Protein AF-A0A9D6ND92-F1 (afdb_monomer)

Foldseek 3Di:
DDDAAEEEEEAQDPVVQVVLQVVCVVVPHHYDYDNDLVVLLVVLVVDPGQEYEAEQ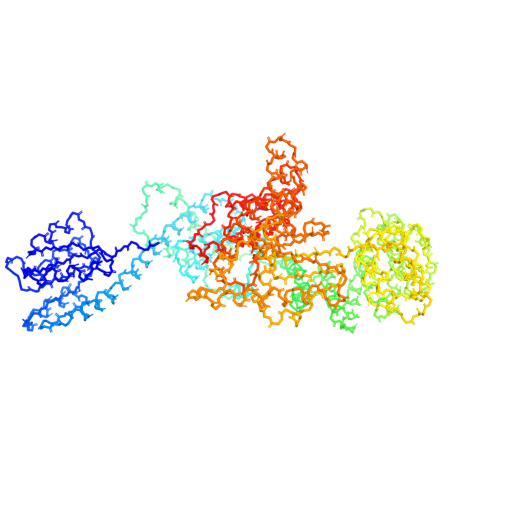DDPDQGVLNSLLSSCVSVVNHAYEYEYADDDPVSVVSSVVSVHPYYDYPPDDSVVVVVVVVVSVVVSVVVVLVVQLVVQLVVLLVVLLVVVLPDPDLPQQVSLVVSLVSNVVSPDDNVSSVLSSLLSNLLNCVVDVDPLVHDPPQDPVRNVVVVVVVVDDDDRSNVVNVVVVVVDPDDDPVPPDRSVVSVVVSVVVVVVVVVVVVDDDDDPPQQSVLVSLLVVLVVCLPPPLPVSLVSLVVSLVRDADPSNLSSLLSNLVSCVVVVVLVSVVVSLVVSLVRCVPPDLVSNLVSLLSSLLSCLVRPVVPSLVSLVSSCVSDDCPGPLLSVLLSQLSCCQRPVDNDDDNVVSVVSCVPPVNVVVVLVSLLSRVQVCLQDPDLVVVLVCCLVPVPSVVVNLVVVVHDPSSLQSLLVSLLVNPPSSLVVLVSQLVDPDPVSVVSSVVSVPVVDDDDDFFAWEWQFLPATWTDGRNRTQDPVLQVDPLLSVVVVVQVVVAPDADAQQVSLCQRPNDDRVVSNVVLVVSQVSNQCSNCVPPDDGQWDQDPRHIHGDNVGRYHYLLVLLVVLLVVLVVCVVVVVLVSSLVSLVSNLVSNDHFGNPPDPTPVSVVSRVVSLVSNLVSLLSNLVSCVVVLVLVSNLVSLVSSCVSPVQPQSSLLSNLSSCVSVLNLVVNLVSLVSNQVCCCVPPVDGHDPSSVVSNVVSVVSD

Radius of gyration: 38.69 Å; Cα contacts (8 Å, |Δi|>4): 948; chains: 1; bounding box: 106×59×110 Å

pLDDT: mean 76.7, std 18.38, range [29.11, 97.44]

Solvent-accessible surface area (backbone atoms only — not comparable to full-atom values): 41161 Å² total; per-residue (Å²): 130,80,82,60,60,35,34,39,37,34,37,63,53,67,68,60,41,49,55,54,51,52,57,43,42,76,74,57,37,43,75,49,77,31,62,36,24,60,56,46,38,53,49,53,72,79,44,85,53,56,34,38,37,27,35,49,86,46,80,82,46,25,28,60,57,25,49,52,53,38,33,72,80,37,77,82,45,40,32,40,40,34,37,72,76,75,50,73,64,57,52,51,50,39,57,73,73,59,55,69,45,76,48,58,49,89,66,61,71,65,63,52,54,52,50,50,52,56,51,48,54,62,50,56,55,48,54,56,50,54,55,18,55,59,28,35,55,54,30,56,54,49,41,53,50,59,46,75,73,49,95,68,88,67,39,46,66,50,12,46,45,39,18,46,47,16,39,73,25,56,37,56,70,71,61,16,48,50,51,20,48,40,44,37,42,51,46,55,73,75,44,100,74,69,80,85,58,64,89,83,59,55,75,74,55,44,55,50,52,54,53,59,72,70,66,80,85,72,67,56,55,63,58,48,55,64,63,59,77,72,70,91,78,80,67,99,84,52,89,65,67,58,61,57,49,54,54,54,52,60,59,43,60,66,49,49,76,66,55,78,81,71,86,86,84,84,77,69,58,82,53,56,48,57,58,46,52,57,55,20,61,72,21,52,86,82,39,41,68,59,16,37,52,40,18,54,52,32,36,74,75,39,68,71,68,65,17,37,54,19,23,50,49,33,20,53,47,27,50,76,73,66,38,61,68,55,24,51,51,27,27,51,52,29,42,62,61,26,70,85,47,59,60,67,61,28,23,54,44,21,39,54,32,11,60,59,29,32,79,76,41,40,88,64,5,46,61,27,26,54,46,21,61,72,54,42,54,90,89,46,59,60,60,63,49,26,51,33,39,53,45,39,30,67,63,66,69,45,90,55,81,63,64,69,61,30,51,53,56,33,68,35,81,92,31,46,67,65,36,60,76,41,39,82,72,43,47,48,56,41,47,66,71,53,56,68,72,58,50,39,49,47,51,70,77,38,54,66,61,51,50,52,40,63,72,67,62,66,53,51,73,70,22,48,49,48,46,48,56,39,33,59,75,61,45,84,84,28,52,67,59,34,56,55,43,43,71,44,91,50,69,67,50,21,52,54,24,48,52,55,53,50,79,73,70,93,96,84,76,85,56,42,34,38,38,40,40,39,10,67,74,44,44,24,53,48,90,46,68,61,56,80,80,50,41,83,41,73,67,35,51,49,49,52,54,57,39,61,76,37,73,82,43,64,47,38,58,69,59,54,22,52,71,76,37,69,96,39,72,73,63,20,56,57,47,52,55,54,35,50,54,39,44,46,48,44,74,28,82,85,68,84,62,77,60,71,43,78,54,98,64,23,41,26,52,36,74,92,53,64,71,45,45,44,58,61,54,27,55,50,23,42,57,49,15,55,53,29,43,75,70,66,40,55,73,62,12,42,56,23,15,48,52,22,41,67,50,54,71,45,63,41,35,54,96,59,84,44,68,77,48,48,54,53,22,56,53,48,53,54,52,42,43,52,30,18,48,51,31,18,52,53,23,46,76,70,68,38,25,72,61,10,34,56,29,20,54,57,30,39,73,77,42,58,69,49,60,72,40,52,39,52,24,28,51,19,25,42,77,69,73,36,18,67,56,15,39,52,49,46,52,51,41,38,53,39,25,40,71,78,69,70,38,79,69,52,72,64,45,54,50,51,32,51,51,17,65,73,70,100

Sequence (760 aa):
MSSPLHILVVEDDPELREELTEALRDEGYAVVATARGDEAVEAATAESFDLLITDVRMPGIDGLEALERVRASQPDVRSLVITGYASEEDWLRAARLGASEYLRKPFPLEDLLDSVRRLGVGIAERKIVAERESALRRTAVWALEAWARAVDPALVGKARLAAMVATELGLSGPLAADVQLAALAYGIHQRADTSLALEGLPAAGALRVIRQLEEGEESSEARVVSLVSRLDDPPSNLDGALAEALQRARARVAAESAAAALYPAYREQGRKERQLLSLARALEESDPGQAEELYRHVSRKAGGRPALEALLGAARVARARGAMEEVRGYAREAWQRSLSMGSLLSAECALEAGLLLARVNPEEGVPLLERTLQLLRPDQAPSGRARAVLALRCFAGRQIGDFETSVRELMRPEHRAELADSLPWLLPSLMEHAAPALLTRIVREFPRELLRVVKSGSLSPKGQQKAVEALREAGPGAQGALRLLMGAGDPSIREAAGKALHHLSPDPGPPLLRIYSLGALEVYRGEDRVPESAWQSQKVRYLLAYLACQPGHHAGEERIIEDFWPGSPEKGRRSVYSASSRLRKALRPDGETDYLLRTAQGLQLNPALPLWHDLTVFCEAIRQGDLEEAAGRVGEALALFRRAVTLYRAPFLEGCYMEWALEVRTRTERAGLAAAHSATRLCLQQGRYAEAVDFGLRALEWDPCFQQVYEMTMEAYLSQGRPEEAARIFEQARRVLRQELGLEPSIELMRLHQRALLSL

Structure (mmCIF, N/CA/C/O backbone):
data_AF-A0A9D6ND92-F1
#
_entry.id   AF-A0A9D6ND92-F1
#
loop_
_atom_site.group_PDB
_atom_site.id
_atom_site.type_symbol
_atom_site.label_atom_id
_atom_site.label_alt_id
_atom_site.label_comp_id
_atom_site.label_asym_id
_atom_site.label_entity_id
_atom_site.label_seq_id
_atom_site.pdbx_PDB_ins_code
_atom_site.Cartn_x
_atom_site.Cartn_y
_atom_site.Cartn_z
_atom_site.occupancy
_atom_site.B_iso_or_equiv
_atom_site.auth_seq_id
_atom_site.auth_comp_id
_atom_site.auth_asym_id
_atom_site.auth_atom_id
_atom_site.pdbx_PDB_model_num
ATOM 1 N N . MET A 1 1 ? -0.268 -11.319 -24.724 1.00 29.11 1 MET A N 1
ATOM 2 C CA . MET A 1 1 ? -0.067 -11.098 -26.173 1.00 29.11 1 MET A CA 1
ATOM 3 C C . MET A 1 1 ? -1.332 -11.576 -26.868 1.00 29.11 1 MET A C 1
ATOM 5 O O . MET A 1 1 ? -1.752 -12.685 -26.570 1.00 29.11 1 MET A O 1
ATOM 9 N N . SER A 1 2 ? -1.994 -10.729 -27.666 1.00 46.59 2 SER A N 1
ATOM 10 C CA . SER A 1 2 ? -3.150 -11.151 -28.477 1.00 46.59 2 SER A CA 1
ATOM 11 C C . SER A 1 2 ? -2.677 -12.178 -29.501 1.00 46.59 2 SER A C 1
ATOM 13 O O . SER A 1 2 ? -1.607 -11.982 -30.076 1.00 46.59 2 SER A O 1
ATOM 15 N N . SER A 1 3 ? -3.439 -13.251 -29.721 1.00 64.75 3 SER A N 1
ATOM 16 C CA . SER A 1 3 ? -3.148 -14.186 -30.811 1.00 64.75 3 SER A CA 1
ATOM 17 C C . SER A 1 3 ? -3.097 -13.428 -32.147 1.00 64.75 3 SER A C 1
ATOM 19 O O . SER A 1 3 ? -3.893 -12.499 -32.332 1.00 64.75 3 SER A O 1
ATOM 21 N N . PRO A 1 4 ? -2.157 -13.770 -33.046 1.00 80.75 4 PRO A N 1
ATOM 22 C CA . PRO A 1 4 ? -2.028 -13.107 -34.340 1.00 80.75 4 PRO A CA 1
ATOM 23 C C . PRO A 1 4 ? -3.287 -13.344 -35.186 1.00 80.75 4 PRO A C 1
ATOM 25 O O . PRO A 1 4 ? -3.868 -14.428 -35.121 1.00 80.75 4 PRO A O 1
ATOM 28 N N . LEU A 1 5 ? -3.713 -12.338 -35.964 1.00 89.25 5 LEU A N 1
ATOM 29 C CA . LEU A 1 5 ? -4.845 -12.489 -36.889 1.00 89.25 5 LEU A CA 1
ATOM 30 C C . LEU A 1 5 ? -4.546 -13.600 -37.894 1.00 89.25 5 LEU A C 1
ATOM 32 O O . LEU A 1 5 ? -3.441 -13.653 -38.445 1.00 89.25 5 LEU A O 1
ATOM 36 N N . HIS A 1 6 ? -5.542 -14.452 -38.133 1.00 94.62 6 HIS A N 1
ATOM 37 C CA . HIS A 1 6 ? -5.434 -15.554 -39.077 1.00 94.62 6 HIS A CA 1
ATOM 38 C C . HIS A 1 6 ? -6.048 -15.164 -40.424 1.00 94.62 6 HIS A C 1
ATOM 40 O O . HIS A 1 6 ? -7.256 -14.929 -40.525 1.00 94.62 6 HIS A O 1
ATOM 46 N N . ILE A 1 7 ? -5.207 -15.057 -41.452 1.00 96.50 7 ILE A N 1
ATOM 47 C CA . ILE A 1 7 ? -5.553 -14.509 -42.764 1.00 96.50 7 ILE A CA 1
ATOM 48 C C . ILE A 1 7 ? -5.489 -15.615 -43.818 1.00 96.50 7 ILE A C 1
ATOM 50 O O . ILE A 1 7 ? -4.463 -16.282 -43.965 1.00 96.50 7 ILE A O 1
ATOM 54 N N . LEU A 1 8 ? -6.575 -15.767 -44.577 1.00 96.56 8 LEU A N 1
ATOM 55 C CA . LEU A 1 8 ? -6.633 -16.619 -45.762 1.00 96.56 8 LEU A CA 1
ATOM 56 C C . LEU A 1 8 ? -6.430 -15.757 -47.012 1.00 96.56 8 LEU A C 1
ATOM 58 O O . LEU A 1 8 ? -7.220 -14.851 -47.264 1.00 96.56 8 LEU A O 1
ATOM 62 N N . VAL A 1 9 ? -5.381 -16.033 -47.784 1.00 96.25 9 VAL A N 1
ATOM 63 C CA . VAL A 1 9 ? -5.064 -15.355 -49.050 1.00 96.25 9 VAL A CA 1
ATOM 64 C C . VAL A 1 9 ? -5.410 -16.275 -50.223 1.00 96.25 9 VAL A C 1
ATOM 66 O O . VAL A 1 9 ? -5.016 -17.442 -50.234 1.00 96.25 9 VAL A O 1
ATOM 69 N N . VAL A 1 10 ? -6.133 -15.757 -51.215 1.00 94.50 10 VAL A N 1
ATOM 70 C CA . VAL A 1 10 ? -6.532 -16.478 -52.434 1.00 94.50 10 VAL A CA 1
ATOM 71 C C . VAL A 1 10 ? -6.127 -15.654 -53.657 1.00 94.50 10 VAL A C 1
ATOM 73 O O . VAL A 1 10 ? -6.711 -14.606 -53.930 1.00 94.50 10 VAL A O 1
ATOM 76 N N . GLU A 1 11 ? -5.095 -16.110 -54.363 1.00 92.38 11 GLU A N 1
ATOM 77 C CA . GLU A 1 11 ? -4.487 -15.403 -55.500 1.00 92.38 11 GLU A CA 1
ATOM 78 C C . GLU A 1 11 ? -3.904 -16.433 -56.475 1.00 92.38 11 GLU A C 1
ATOM 80 O O . GLU A 1 11 ? -3.146 -17.309 -56.052 1.00 92.38 11 GLU A O 1
ATOM 85 N N . ASP A 1 12 ? -4.253 -16.366 -57.762 1.00 90.44 12 ASP A N 1
ATOM 86 C CA . ASP A 1 12 ? -3.819 -17.350 -58.761 1.00 90.44 12 ASP A CA 1
ATOM 87 C C . ASP A 1 12 ? -2.415 -17.057 -59.311 1.00 90.44 12 ASP A C 1
ATOM 89 O O . ASP A 1 12 ? -1.665 -18.005 -59.583 1.00 90.44 12 ASP A O 1
ATOM 93 N N . ASP A 1 13 ? -2.010 -15.783 -59.371 1.00 90.06 13 ASP A N 1
ATOM 94 C CA . ASP A 1 13 ? -0.650 -15.376 -59.739 1.00 90.06 13 ASP A CA 1
ATOM 95 C C . ASP A 1 13 ? 0.374 -15.832 -58.673 1.00 90.06 13 ASP A C 1
ATOM 97 O O . ASP A 1 13 ? 0.301 -15.410 -57.514 1.00 90.06 13 ASP A O 1
ATOM 101 N N . PRO A 1 14 ? 1.334 -16.713 -59.020 1.00 91.00 14 PRO A N 1
ATOM 102 C CA . PRO A 1 14 ? 2.298 -17.232 -58.059 1.00 91.00 14 PRO A CA 1
ATOM 103 C C . PRO A 1 14 ? 3.264 -16.177 -57.516 1.00 91.00 14 PRO A C 1
ATOM 105 O O . PRO A 1 14 ? 3.613 -16.277 -56.342 1.00 91.00 14 PRO A O 1
ATOM 108 N N . GLU A 1 15 ? 3.670 -15.193 -58.324 1.00 90.44 15 GLU A N 1
ATOM 109 C CA . GLU A 1 15 ? 4.623 -14.158 -57.907 1.00 90.44 15 GLU A CA 1
ATOM 110 C C . GLU A 1 15 ? 3.945 -13.219 -56.906 1.00 90.44 15 GLU A C 1
ATOM 112 O O . GLU A 1 15 ? 4.429 -13.033 -55.789 1.00 90.44 15 GLU A O 1
ATOM 117 N N . LEU A 1 16 ? 2.746 -12.731 -57.241 1.00 88.44 16 LEU A N 1
ATOM 118 C CA . LEU A 1 16 ? 1.991 -11.860 -56.343 1.00 88.44 16 LEU A CA 1
ATOM 119 C C . LEU A 1 16 ? 1.549 -12.586 -55.063 1.00 88.44 16 LEU A C 1
ATOM 121 O O . LEU A 1 16 ? 1.589 -12.008 -53.979 1.00 88.44 16 LEU A O 1
ATOM 125 N N . ARG A 1 17 ? 1.144 -13.860 -55.147 1.00 94.00 17 ARG A N 1
ATOM 126 C CA . ARG A 1 17 ? 0.767 -14.649 -53.962 1.00 94.00 17 ARG A CA 1
ATOM 127 C C . ARG A 1 17 ? 1.931 -14.793 -52.978 1.00 94.00 17 ARG A C 1
ATOM 129 O O . ARG A 1 17 ? 1.702 -14.724 -51.767 1.00 94.00 17 ARG A O 1
ATOM 136 N N . GLU A 1 18 ? 3.150 -15.011 -53.471 1.00 93.06 18 GLU A N 1
ATOM 137 C CA . GLU A 1 18 ? 4.354 -15.115 -52.637 1.00 93.06 18 GLU A CA 1
ATOM 138 C C . GLU A 1 18 ? 4.693 -13.763 -51.995 1.00 93.06 18 GLU A C 1
ATOM 140 O O . GLU A 1 18 ? 4.794 -13.694 -50.769 1.00 93.06 18 GLU A O 1
ATOM 145 N N . GLU A 1 19 ? 4.702 -12.680 -52.780 1.00 91.69 19 GLU A N 1
ATOM 146 C CA . GLU A 1 19 ? 4.927 -11.313 -52.284 1.00 91.69 19 GLU A CA 1
ATOM 147 C C . GLU A 1 19 ? 3.938 -10.919 -51.173 1.00 91.69 19 GLU A C 1
ATOM 149 O O . GLU A 1 19 ? 4.336 -10.413 -50.120 1.00 91.69 19 GLU A O 1
ATOM 154 N N . LEU A 1 20 ? 2.640 -11.187 -51.364 1.00 92.44 20 LEU A N 1
ATOM 155 C CA . LEU A 1 20 ? 1.610 -10.906 -50.358 1.00 92.44 20 LEU A CA 1
ATOM 156 C C . LEU A 1 20 ? 1.800 -11.741 -49.087 1.00 92.44 20 LEU A C 1
ATOM 158 O O . LEU A 1 20 ? 1.569 -11.255 -47.979 1.00 92.44 20 LEU A O 1
ATOM 162 N N . THR A 1 21 ? 2.209 -13.001 -49.235 1.00 93.38 21 THR A N 1
ATOM 163 C CA . THR A 1 21 ? 2.391 -13.915 -48.104 1.00 93.38 21 THR A CA 1
ATOM 164 C C . THR A 1 21 ? 3.588 -13.514 -47.247 1.00 93.38 21 THR A C 1
ATOM 166 O O . THR A 1 21 ? 3.471 -13.508 -46.020 1.00 93.38 21 THR A O 1
ATOM 169 N N . GLU A 1 22 ? 4.721 -13.175 -47.864 1.00 91.75 22 GLU A N 1
ATOM 170 C CA . GLU A 1 22 ? 5.922 -12.721 -47.153 1.00 91.75 22 GLU A CA 1
ATOM 171 C C . GLU A 1 22 ? 5.654 -11.412 -46.408 1.00 91.75 22 GLU A C 1
ATOM 173 O O . GLU A 1 22 ? 5.858 -11.341 -45.196 1.00 91.75 22 GLU A O 1
ATOM 178 N N . ALA A 1 23 ? 5.060 -10.430 -47.090 1.00 90.19 23 ALA A N 1
ATOM 179 C CA . ALA A 1 23 ? 4.743 -9.131 -46.505 1.00 90.19 23 ALA A CA 1
ATOM 180 C C . ALA A 1 23 ? 3.840 -9.226 -45.264 1.00 90.19 23 ALA A C 1
ATOM 182 O O . ALA A 1 23 ? 4.066 -8.554 -44.259 1.00 90.19 23 ALA A O 1
ATOM 183 N N . LEU A 1 24 ? 2.809 -10.075 -45.313 1.00 92.31 24 LEU A N 1
ATOM 184 C CA . LEU A 1 24 ? 1.891 -10.265 -44.188 1.00 92.31 24 LEU A CA 1
ATOM 185 C C . LEU A 1 24 ? 2.537 -11.047 -43.031 1.00 92.31 24 LEU A C 1
ATOM 187 O O . LEU A 1 24 ? 2.205 -10.810 -41.868 1.00 92.31 24 LEU A O 1
ATOM 191 N N . ARG A 1 25 ? 3.465 -11.966 -43.318 1.00 93.00 25 ARG A N 1
ATOM 192 C CA . ARG A 1 25 ? 4.199 -12.707 -42.280 1.00 93.00 25 ARG A CA 1
ATOM 193 C C . ARG A 1 25 ? 5.241 -11.844 -41.578 1.00 93.00 25 ARG A C 1
ATOM 195 O O . ARG A 1 25 ? 5.371 -11.966 -40.361 1.00 93.00 25 ARG A O 1
ATOM 202 N N . ASP A 1 26 ? 5.915 -10.953 -42.299 1.00 89.25 26 ASP A N 1
ATOM 203 C CA . ASP A 1 26 ? 6.867 -9.993 -41.724 1.00 89.25 26 ASP A CA 1
ATOM 204 C C . ASP A 1 26 ? 6.186 -9.022 -40.742 1.00 89.25 26 ASP A C 1
ATOM 206 O O . ASP A 1 26 ? 6.776 -8.622 -39.738 1.00 89.25 26 ASP A O 1
ATOM 210 N N . GLU A 1 27 ? 4.902 -8.721 -40.963 1.00 87.25 27 GLU A N 1
ATOM 211 C CA . GLU A 1 27 ? 4.044 -7.958 -40.042 1.00 87.25 27 GLU A CA 1
ATOM 212 C C . GLU A 1 27 ? 3.514 -8.793 -38.853 1.00 87.25 27 GLU A C 1
ATOM 214 O O . GLU A 1 27 ? 2.841 -8.267 -37.964 1.00 87.25 27 GLU A O 1
ATOM 219 N N . GLY A 1 28 ? 3.822 -10.094 -38.798 1.00 90.12 28 GLY A N 1
ATOM 220 C CA . GLY A 1 28 ? 3.479 -10.987 -37.689 1.00 90.12 28 GLY A CA 1
ATOM 221 C C . GLY A 1 28 ? 2.102 -11.654 -37.775 1.00 90.12 28 GLY A C 1
ATOM 222 O O . GLY A 1 28 ? 1.629 -12.185 -36.765 1.00 90.12 28 GLY A O 1
ATOM 223 N N . TYR A 1 29 ? 1.442 -11.649 -38.940 1.00 92.69 29 TYR A N 1
ATOM 224 C CA . TYR A 1 29 ? 0.168 -12.351 -39.139 1.00 92.69 29 TYR A CA 1
ATOM 225 C C . TYR A 1 29 ? 0.360 -13.853 -39.389 1.00 92.69 29 TYR A C 1
ATOM 227 O O . TYR A 1 29 ? 1.359 -14.294 -39.961 1.00 92.69 29 TYR A O 1
ATOM 235 N N . ALA A 1 30 ? -0.634 -14.656 -38.997 1.00 93.75 30 ALA A N 1
ATOM 236 C CA . ALA A 1 30 ? -0.703 -16.059 -39.390 1.00 93.75 30 ALA A CA 1
ATOM 237 C C . ALA A 1 30 ? -1.375 -16.138 -40.768 1.00 93.75 30 ALA A C 1
ATOM 239 O O . ALA A 1 30 ? -2.513 -15.700 -40.920 1.00 93.75 30 ALA A O 1
ATOM 240 N N . VAL A 1 31 ? -0.669 -16.657 -41.777 1.00 95.56 31 VAL A N 1
ATOM 241 C CA . VAL A 1 31 ? -1.114 -16.595 -43.180 1.00 95.56 31 VAL A CA 1
ATOM 242 C C . VAL A 1 31 ? -1.160 -17.981 -43.810 1.00 95.56 31 VAL A C 1
ATOM 244 O O . VAL A 1 31 ? -0.127 -18.661 -43.903 1.00 95.56 31 VAL A O 1
ATOM 247 N N . VAL A 1 32 ? -2.344 -18.339 -44.307 1.00 96.38 32 VAL A N 1
ATOM 248 C CA . VAL A 1 32 ? -2.593 -19.483 -45.190 1.00 96.38 32 VAL A CA 1
ATOM 249 C C . VAL A 1 32 ? -2.876 -18.933 -46.584 1.00 96.38 32 VAL A C 1
ATOM 251 O O . VAL A 1 32 ? -3.752 -18.090 -46.745 1.00 96.38 32 VAL A O 1
ATOM 254 N N . ALA A 1 33 ? -2.130 -19.386 -47.590 1.00 95.19 33 ALA A N 1
ATOM 255 C CA . ALA A 1 33 ? -2.282 -18.933 -48.969 1.00 95.19 33 ALA A CA 1
ATOM 256 C C . ALA A 1 33 ? -2.699 -20.099 -49.870 1.00 95.19 33 ALA A C 1
ATOM 258 O O . ALA A 1 33 ? -2.156 -21.197 -49.758 1.00 95.19 33 ALA A O 1
ATOM 259 N N . THR A 1 34 ? -3.650 -19.849 -50.765 1.00 94.25 34 THR A N 1
ATOM 260 C CA . THR A 1 34 ? -4.209 -20.828 -51.708 1.00 94.25 34 THR A CA 1
ATOM 261 C C . THR A 1 34 ? -4.185 -20.254 -53.119 1.00 94.25 34 THR A C 1
ATOM 263 O O . THR A 1 34 ? -4.269 -19.037 -53.302 1.00 94.25 34 THR A O 1
ATOM 266 N N . ALA A 1 35 ? -4.030 -21.121 -54.120 1.00 89.75 35 ALA A N 1
ATOM 267 C CA . ALA A 1 35 ? -3.956 -20.690 -55.517 1.00 89.75 35 ALA A CA 1
ATOM 268 C C . ALA A 1 35 ? -5.334 -20.663 -56.198 1.00 89.75 35 ALA A C 1
ATOM 270 O O . ALA A 1 35 ? -5.464 -20.173 -57.319 1.00 89.75 35 ALA A O 1
ATOM 271 N N . ARG A 1 36 ? -6.354 -21.251 -55.557 1.00 90.06 36 ARG A N 1
ATOM 272 C CA . ARG A 1 36 ? -7.682 -21.470 -56.135 1.00 90.06 36 ARG A CA 1
ATOM 273 C C . ARG A 1 36 ? -8.792 -21.319 -55.093 1.00 90.06 36 ARG A C 1
ATOM 275 O O . ARG A 1 36 ? -8.611 -21.639 -53.920 1.00 90.06 36 ARG A O 1
ATOM 282 N N . GLY A 1 37 ? -9.979 -20.902 -55.537 1.00 88.12 37 GLY A N 1
ATOM 283 C CA . GLY A 1 37 ? -11.136 -20.705 -54.657 1.00 88.12 37 GLY A CA 1
ATOM 284 C C . GLY A 1 37 ? -11.700 -21.987 -54.025 1.00 88.12 37 GLY A C 1
ATOM 285 O O . GLY A 1 37 ? -12.264 -21.924 -52.937 1.00 88.12 37 GLY A O 1
ATOM 286 N N . ASP A 1 38 ? -11.545 -23.155 -54.657 1.00 90.38 38 ASP A N 1
ATOM 287 C CA . ASP A 1 38 ? -11.948 -24.448 -54.080 1.00 90.38 38 ASP A CA 1
ATOM 288 C C . ASP A 1 38 ? -11.060 -24.861 -52.898 1.00 90.38 38 ASP A C 1
ATOM 290 O O . ASP A 1 38 ? -11.586 -25.259 -51.859 1.00 90.38 38 ASP A O 1
ATOM 294 N N . GLU A 1 39 ? -9.744 -24.671 -53.017 1.00 92.00 39 GLU A N 1
ATOM 295 C CA . GLU A 1 39 ? -8.781 -24.876 -51.924 1.00 92.00 39 GLU A CA 1
ATOM 296 C C . GLU A 1 39 ? -9.068 -23.944 -50.735 1.00 92.00 39 GLU A C 1
ATOM 298 O O . GLU A 1 39 ? -8.994 -24.361 -49.580 1.00 92.00 39 GLU A O 1
ATOM 303 N N . ALA A 1 40 ? -9.451 -22.691 -51.006 1.00 91.12 40 ALA A N 1
ATOM 304 C CA . ALA A 1 40 ? -9.817 -21.724 -49.972 1.00 91.12 40 ALA A CA 1
ATOM 305 C C . ALA A 1 40 ? -11.064 -22.154 -49.180 1.00 91.12 40 ALA A C 1
ATOM 307 O O . ALA A 1 40 ? -11.107 -22.028 -47.955 1.00 91.12 40 ALA A O 1
ATOM 308 N N . VAL A 1 41 ? -12.078 -22.688 -49.870 1.00 91.56 41 VAL A N 1
ATOM 309 C CA . VAL A 1 41 ? -13.286 -23.219 -49.223 1.00 91.56 41 VAL A CA 1
ATOM 310 C C . VAL A 1 41 ? -12.950 -24.455 -48.389 1.00 91.56 41 VAL A C 1
ATOM 312 O O . VAL A 1 41 ? -13.428 -24.560 -47.263 1.00 91.56 41 VAL A O 1
ATOM 315 N N . GLU A 1 42 ? -12.109 -25.362 -48.890 1.00 91.88 42 GLU A N 1
ATOM 316 C CA . GLU A 1 42 ? -11.657 -26.531 -48.126 1.00 91.88 42 GLU A CA 1
ATOM 317 C C . GLU A 1 42 ? -10.888 -26.110 -46.863 1.00 91.88 42 GLU A C 1
ATOM 319 O O . GLU A 1 42 ? -11.227 -26.550 -45.761 1.00 91.88 42 GLU A O 1
ATOM 324 N N . ALA A 1 43 ? -9.943 -25.173 -46.982 1.00 90.56 43 ALA A N 1
ATOM 325 C CA . ALA A 1 43 ? -9.213 -24.624 -45.841 1.00 90.56 43 ALA A CA 1
ATOM 326 C C . ALA A 1 43 ? -10.161 -24.008 -44.795 1.00 90.56 43 ALA A C 1
ATOM 328 O O . ALA A 1 43 ? -10.018 -24.266 -43.601 1.00 90.56 43 ALA A O 1
ATOM 329 N N . ALA A 1 44 ? -11.182 -23.265 -45.233 1.00 90.31 44 ALA A N 1
ATOM 330 C CA . ALA A 1 44 ? -12.192 -22.671 -44.355 1.00 90.31 44 ALA A CA 1
ATOM 331 C C . ALA A 1 44 ? -13.142 -23.690 -43.696 1.00 90.31 44 ALA A C 1
ATOM 333 O O . ALA A 1 44 ? -13.859 -23.344 -42.756 1.00 90.31 44 ALA A O 1
ATOM 334 N N . THR A 1 45 ? -13.177 -24.942 -44.157 1.00 88.25 45 THR A N 1
ATOM 335 C CA . THR A 1 45 ? -13.874 -26.015 -43.427 1.00 88.25 45 THR A CA 1
ATOM 336 C C . THR A 1 45 ? -13.008 -26.648 -42.344 1.00 88.25 45 THR A C 1
ATOM 338 O O . THR A 1 45 ? -13.544 -27.128 -41.346 1.00 88.25 45 THR A O 1
ATOM 341 N N . ALA A 1 46 ? -11.685 -26.642 -42.522 1.00 86.25 46 ALA A N 1
ATOM 342 C CA . ALA A 1 46 ? -10.736 -27.204 -41.568 1.00 86.25 46 ALA A CA 1
ATOM 343 C C . ALA A 1 46 ? -10.396 -26.222 -40.437 1.00 86.25 46 ALA A C 1
ATOM 345 O O . ALA A 1 46 ? -10.258 -26.632 -39.284 1.00 86.25 46 ALA A O 1
ATOM 346 N N . GLU A 1 47 ? -10.278 -24.931 -40.758 1.00 90.31 47 GLU A N 1
ATOM 347 C CA . GLU A 1 47 ? -9.814 -23.896 -39.836 1.00 90.31 47 GLU A CA 1
ATOM 348 C C . GLU A 1 47 ? -10.634 -22.601 -39.952 1.00 90.31 47 GLU A C 1
ATOM 350 O O . GLU A 1 47 ? -11.235 -22.293 -40.985 1.00 90.31 47 GLU A O 1
ATOM 355 N N . SER A 1 48 ? -10.669 -21.818 -38.869 1.00 89.75 48 SER A N 1
ATOM 356 C CA . SER A 1 48 ? -11.358 -20.524 -38.831 1.00 89.75 48 SER A CA 1
ATOM 357 C C . SER A 1 48 ? -10.425 -19.372 -39.193 1.00 89.75 48 SER A C 1
ATOM 359 O O . SER A 1 48 ? -9.299 -19.310 -38.685 1.00 89.75 48 SER A O 1
ATOM 361 N N . PHE A 1 49 ? -10.926 -18.424 -39.982 1.00 93.81 49 PHE A N 1
ATOM 362 C CA . PHE A 1 49 ? -10.171 -17.255 -40.427 1.00 93.81 49 PHE A CA 1
ATOM 363 C C . PHE A 1 49 ? -10.829 -15.952 -39.978 1.00 93.81 49 PHE A C 1
ATOM 365 O O . PHE A 1 49 ? -12.051 -15.832 -39.907 1.00 93.81 49 PHE A O 1
ATOM 372 N N . ASP A 1 50 ? -9.998 -14.953 -39.695 1.00 92.94 50 ASP A N 1
ATOM 373 C CA . ASP A 1 50 ? -10.435 -13.615 -39.298 1.00 92.94 50 ASP A CA 1
ATOM 374 C C . ASP A 1 50 ? -10.689 -12.718 -40.516 1.00 92.94 50 ASP A C 1
ATOM 376 O O . ASP A 1 50 ? -11.610 -11.892 -40.528 1.00 92.94 50 ASP A O 1
ATOM 380 N N . LEU A 1 51 ? -9.868 -12.894 -41.553 1.00 94.62 51 LEU A N 1
ATOM 381 C CA . LEU A 1 51 ? -9.883 -12.098 -42.772 1.00 94.62 51 LEU A CA 1
ATOM 382 C C . LEU A 1 51 ? -9.598 -12.976 -43.995 1.00 94.62 51 LEU A C 1
ATOM 384 O O . LEU A 1 51 ? -8.607 -13.702 -44.029 1.00 94.62 51 LEU A O 1
ATOM 388 N N . LEU A 1 52 ? -10.445 -12.849 -45.014 1.00 95.19 52 LEU A N 1
ATOM 389 C CA . LEU A 1 52 ? -10.226 -13.383 -46.355 1.00 95.19 52 LEU A CA 1
ATOM 390 C C . LEU A 1 52 ? -9.710 -12.272 -47.278 1.00 95.19 52 LEU A C 1
ATOM 392 O O . LEU A 1 52 ? -10.376 -11.251 -47.445 1.00 95.19 52 LEU A O 1
ATOM 396 N N . ILE A 1 53 ? -8.562 -12.479 -47.910 1.00 95.38 53 ILE A N 1
ATOM 397 C CA . ILE A 1 53 ? -8.040 -11.629 -48.982 1.00 95.38 53 ILE A CA 1
ATOM 398 C C . ILE A 1 53 ? -8.143 -12.425 -50.281 1.00 95.38 53 ILE A C 1
ATOM 400 O O . ILE A 1 53 ? -7.577 -13.509 -50.363 1.00 95.38 53 ILE A O 1
ATOM 404 N N . THR A 1 54 ? -8.874 -11.933 -51.281 1.00 93.19 54 THR A N 1
ATOM 405 C CA . THR A 1 54 ? -9.118 -12.704 -52.515 1.00 93.19 54 THR A CA 1
ATOM 406 C C . THR A 1 54 ? -9.080 -11.836 -53.765 1.00 93.19 54 THR A C 1
ATOM 408 O O . THR A 1 54 ? -9.677 -10.758 -53.767 1.00 93.19 54 THR A O 1
ATOM 411 N N . ASP A 1 55 ? -8.453 -12.318 -54.845 1.00 89.56 55 ASP A N 1
ATOM 412 C CA . ASP A 1 55 ? -8.710 -11.778 -56.190 1.00 89.56 55 ASP A CA 1
ATOM 413 C C . ASP A 1 55 ? -10.144 -12.135 -56.622 1.00 89.56 55 ASP A C 1
ATOM 415 O O . ASP A 1 55 ? -10.676 -13.173 -56.241 1.00 89.56 55 ASP A O 1
ATOM 419 N N . VAL A 1 56 ? -10.795 -11.277 -57.403 1.00 83.31 56 VAL A N 1
ATOM 420 C CA . VAL A 1 56 ? -12.102 -11.524 -58.022 1.00 83.31 56 VAL A CA 1
ATOM 421 C C . VAL A 1 56 ? -12.018 -12.562 -59.139 1.00 83.31 56 VAL A C 1
ATOM 423 O O . VAL A 1 56 ? -12.920 -13.390 -59.254 1.00 83.31 56 VAL A O 1
ATOM 426 N N . ARG A 1 57 ? -11.002 -12.506 -60.008 1.00 80.50 57 ARG A N 1
ATOM 427 C CA . ARG A 1 57 ? -10.964 -13.299 -61.250 1.00 80.50 57 ARG A CA 1
ATOM 428 C C . ARG A 1 57 ? -9.918 -14.400 -61.146 1.00 80.50 57 ARG A C 1
ATOM 430 O O . ARG A 1 57 ? -8.749 -14.137 -61.356 1.00 80.50 57 ARG A O 1
ATOM 437 N N . MET A 1 58 ? -10.366 -15.630 -60.910 1.00 81.81 58 MET A N 1
ATOM 438 C CA . MET A 1 58 ? -9.504 -16.815 -60.879 1.00 81.81 58 MET A CA 1
ATOM 439 C C . MET A 1 58 ? -10.160 -17.980 -61.642 1.00 81.81 58 MET A C 1
ATOM 441 O O . MET A 1 58 ? -11.389 -18.012 -61.766 1.00 81.81 58 MET A O 1
ATOM 445 N N . PRO A 1 59 ? -9.388 -18.946 -62.174 1.00 71.19 59 PRO A N 1
ATOM 446 C CA . PRO A 1 59 ? -9.938 -20.122 -62.843 1.00 71.19 59 PRO A CA 1
ATOM 447 C C . PRO A 1 59 ? -10.737 -21.027 -61.890 1.00 71.19 59 PRO A C 1
ATOM 449 O O . PRO A 1 59 ? -10.246 -21.424 -60.836 1.00 71.19 59 PRO A O 1
ATOM 452 N N . GLY A 1 60 ? -11.933 -21.451 -62.309 1.00 78.31 60 GLY A N 1
ATOM 453 C CA . GLY A 1 60 ? -12.785 -22.342 -61.514 1.00 78.31 60 GLY A CA 1
ATOM 454 C C . GLY A 1 60 ? -13.730 -21.564 -60.601 1.00 78.31 60 GLY A C 1
ATOM 455 O O . GLY A 1 60 ? -14.530 -20.779 -61.102 1.00 78.31 60 GLY A O 1
ATOM 456 N N . ILE A 1 61 ? -13.672 -21.818 -59.291 1.00 83.00 61 ILE A N 1
ATOM 457 C CA . ILE A 1 61 ? -14.423 -21.028 -58.305 1.00 83.00 61 ILE A CA 1
ATOM 458 C C . ILE A 1 61 ? -13.753 -19.658 -58.203 1.00 83.00 61 ILE A C 1
ATOM 460 O O . ILE A 1 61 ? -12.596 -19.565 -57.787 1.00 83.00 61 ILE A O 1
ATOM 464 N N . ASP A 1 62 ? -14.479 -18.615 -58.603 1.00 84.19 62 ASP A N 1
ATOM 465 C CA . ASP A 1 62 ? -14.002 -17.235 -58.527 1.00 84.19 62 ASP A CA 1
ATOM 466 C C . ASP A 1 62 ? -13.950 -16.744 -57.065 1.00 84.19 62 ASP A C 1
ATOM 468 O O . ASP A 1 62 ? -14.551 -17.340 -56.166 1.00 84.19 62 ASP A O 1
ATOM 472 N N . GLY A 1 63 ? -13.213 -15.667 -56.784 1.00 84.31 63 GLY A N 1
ATOM 473 C CA . GLY A 1 63 ? -13.013 -15.237 -55.396 1.00 84.31 63 GLY A CA 1
ATOM 474 C C . GLY A 1 63 ? -14.260 -14.693 -54.705 1.00 84.31 63 GLY A C 1
ATOM 475 O O . GLY A 1 63 ? -14.362 -14.742 -53.479 1.00 84.31 63 GLY A O 1
ATOM 476 N N . LEU A 1 64 ? -15.246 -14.209 -55.468 1.00 87.12 64 LEU A N 1
ATOM 477 C CA . LEU A 1 64 ? -16.522 -13.761 -54.907 1.00 87.12 64 LEU A CA 1
ATOM 478 C C . LEU A 1 64 ? -17.407 -14.953 -54.530 1.00 87.12 64 LEU A C 1
ATOM 480 O O . LEU A 1 64 ? -18.077 -14.916 -53.500 1.00 87.12 64 LEU A O 1
ATOM 484 N N . GLU A 1 65 ? -17.383 -16.021 -55.321 1.00 88.88 65 GLU A N 1
ATOM 485 C CA . GLU A 1 65 ? -18.039 -17.287 -55.011 1.00 88.88 65 GLU A CA 1
ATOM 486 C C . GLU A 1 65 ? -17.347 -18.006 -53.842 1.00 88.88 65 GLU A C 1
ATOM 488 O O . GLU A 1 65 ? -18.025 -18.543 -52.963 1.00 88.88 65 GLU A O 1
ATOM 493 N N . ALA A 1 66 ? -16.013 -17.959 -53.766 1.00 88.75 66 ALA A N 1
ATOM 494 C CA . ALA A 1 66 ? -15.270 -18.439 -52.602 1.00 88.75 66 ALA A CA 1
ATOM 495 C C . ALA A 1 66 ? -15.669 -17.660 -51.337 1.00 88.75 66 ALA A C 1
ATOM 497 O O . ALA A 1 66 ? -16.012 -18.273 -50.328 1.00 88.75 66 ALA A O 1
ATOM 498 N N . LEU A 1 67 ? -15.724 -16.323 -51.403 1.00 90.31 67 LEU A N 1
ATOM 499 C CA . LEU A 1 67 ? -16.190 -15.475 -50.302 1.00 90.31 67 LEU A CA 1
ATOM 500 C C . LEU A 1 67 ? -17.607 -15.844 -49.844 1.00 90.31 67 LEU A C 1
ATOM 502 O O . LEU A 1 67 ? -17.848 -15.961 -48.645 1.00 90.31 67 LEU A O 1
ATOM 506 N N . GLU A 1 68 ? -18.540 -16.031 -50.776 1.00 91.00 68 GLU A N 1
ATOM 507 C CA . GLU A 1 68 ? -19.919 -16.418 -50.465 1.00 91.00 68 GLU A CA 1
ATOM 508 C C . GLU A 1 68 ? -19.975 -17.744 -49.694 1.00 91.00 68 GLU A C 1
ATOM 510 O O . GLU A 1 68 ? -20.622 -17.832 -48.648 1.00 91.00 68 GLU A O 1
ATOM 515 N N . ARG A 1 69 ? -19.249 -18.764 -50.166 1.00 91.50 69 ARG A N 1
ATOM 516 C CA . ARG A 1 69 ? -19.224 -20.094 -49.541 1.00 91.50 69 ARG A CA 1
ATOM 517 C C . ARG A 1 69 ? -18.517 -20.091 -48.189 1.00 91.50 69 ARG A C 1
ATOM 519 O O . ARG A 1 69 ? -19.047 -20.648 -47.231 1.00 91.50 69 ARG A O 1
ATOM 526 N N . VAL A 1 70 ? -17.366 -19.424 -48.090 1.00 89.31 70 VAL A N 1
ATOM 527 C CA . VAL A 1 70 ? -16.627 -19.276 -46.828 1.00 89.31 70 VAL A CA 1
ATOM 528 C C . VAL A 1 70 ? -17.487 -18.540 -45.803 1.00 89.31 70 VAL A C 1
ATOM 530 O O . VAL A 1 70 ? -17.558 -18.964 -44.652 1.00 89.31 70 VAL A O 1
ATOM 533 N N . ARG A 1 71 ? -18.216 -17.495 -46.213 1.00 87.56 71 ARG A N 1
ATOM 534 C CA . ARG A 1 71 ? -19.111 -16.740 -45.327 1.00 87.56 71 ARG A CA 1
ATOM 535 C C . ARG A 1 71 ? -20.366 -17.519 -44.935 1.00 87.56 71 ARG A C 1
ATOM 537 O O . ARG A 1 71 ? -20.870 -17.326 -43.834 1.00 87.56 71 ARG A O 1
ATOM 544 N N . ALA A 1 72 ? -20.848 -18.431 -45.778 1.00 86.12 72 ALA A N 1
ATOM 545 C CA . ALA A 1 72 ? -21.935 -19.333 -45.404 1.00 86.12 72 ALA A CA 1
ATOM 546 C C . ALA A 1 72 ? -21.539 -20.263 -44.241 1.00 86.12 72 ALA A C 1
ATOM 548 O O . ALA A 1 72 ? -22.364 -20.534 -43.371 1.00 86.12 72 ALA A O 1
ATOM 549 N N . SER A 1 73 ? -20.279 -20.715 -44.196 1.00 82.50 73 SER A N 1
ATOM 550 C CA . SER A 1 73 ? -19.741 -21.499 -43.073 1.00 82.50 73 SER A CA 1
ATOM 551 C C . SER A 1 73 ? -19.211 -20.648 -41.914 1.00 82.50 73 SER A C 1
ATOM 553 O O . SER A 1 73 ? -19.255 -21.083 -40.767 1.00 82.50 73 SER A O 1
ATOM 555 N N . GLN A 1 74 ? -18.715 -19.442 -42.195 1.00 87.88 74 GLN A N 1
ATOM 556 C CA . GLN A 1 74 ? -18.105 -18.526 -41.229 1.00 87.88 74 GLN A CA 1
ATOM 557 C C . GLN A 1 74 ? -18.691 -17.111 -41.404 1.00 87.88 74 GLN A C 1
ATOM 559 O O . GLN A 1 74 ? -18.063 -16.257 -42.031 1.00 87.88 74 GLN A O 1
ATOM 564 N N . PRO A 1 75 ? -19.892 -16.827 -40.860 1.00 82.56 75 PRO A N 1
ATOM 565 C CA . PRO A 1 75 ? -20.610 -15.568 -41.110 1.00 82.56 75 PRO A CA 1
ATOM 566 C C . PRO A 1 75 ? -19.850 -14.297 -40.708 1.00 82.56 75 PRO A C 1
ATOM 568 O O . PRO A 1 75 ? -20.075 -13.234 -41.286 1.00 82.56 75 PRO A O 1
ATOM 571 N N . ASP A 1 76 ? -18.935 -14.413 -39.744 1.00 82.25 76 ASP A N 1
ATOM 572 C CA . ASP A 1 76 ? -18.211 -13.287 -39.148 1.00 82.25 76 ASP A CA 1
ATOM 573 C C . ASP A 1 76 ? -16.887 -12.940 -39.852 1.00 82.25 76 ASP A C 1
ATOM 575 O O . ASP A 1 76 ? -16.274 -11.913 -39.539 1.00 82.25 76 ASP A O 1
ATOM 579 N N . VAL A 1 77 ? -16.449 -13.760 -40.817 1.00 87.31 77 VAL A N 1
ATOM 580 C CA . VAL A 1 77 ? -15.198 -13.543 -41.556 1.00 87.31 77 VAL A CA 1
ATOM 581 C C . VAL A 1 77 ? -15.268 -12.238 -42.347 1.00 87.31 77 VAL A C 1
ATOM 583 O O . VAL A 1 77 ? -16.208 -11.994 -43.116 1.00 87.31 77 VAL A O 1
ATOM 586 N N . ARG A 1 78 ? -14.275 -11.361 -42.182 1.00 91.69 78 ARG A N 1
ATOM 587 C CA . ARG A 1 78 ? -14.175 -10.137 -42.993 1.00 91.69 78 ARG A CA 1
ATOM 588 C C . ARG A 1 78 ? -13.501 -10.424 -44.315 1.00 91.69 78 ARG A C 1
ATOM 590 O O . ARG A 1 78 ? -12.881 -11.466 -44.486 1.00 91.69 78 ARG A O 1
ATOM 597 N N . SER A 1 79 ? -13.629 -9.501 -45.261 1.00 92.19 79 SER A N 1
ATOM 598 C CA . SER A 1 79 ? -13.039 -9.710 -46.578 1.00 92.19 79 SER A CA 1
ATOM 599 C C . SER A 1 79 ? -12.482 -8.448 -47.217 1.00 92.19 79 SER A C 1
ATOM 601 O O . SER A 1 79 ? -13.159 -7.419 -47.257 1.00 92.19 79 SER A O 1
ATOM 603 N N . LEU A 1 80 ? -11.266 -8.565 -47.745 1.00 92.31 80 LEU A N 1
ATOM 604 C CA . LEU A 1 80 ? -10.611 -7.595 -48.612 1.00 92.31 80 LEU A CA 1
ATOM 605 C C . LEU A 1 80 ? -10.569 -8.181 -50.024 1.00 92.31 80 LEU A C 1
ATOM 607 O O . LEU A 1 80 ? -9.935 -9.206 -50.265 1.00 92.31 80 LEU A O 1
ATOM 611 N N . VAL A 1 81 ? -11.270 -7.546 -50.955 1.00 89.88 81 VAL A N 1
ATOM 612 C CA . VAL A 1 81 ? -11.349 -8.026 -52.337 1.00 89.88 81 VAL A CA 1
ATOM 613 C C . VAL A 1 81 ? -10.374 -7.243 -53.205 1.00 89.88 81 VAL A C 1
ATOM 615 O O . VAL A 1 81 ? -10.434 -6.015 -53.269 1.00 89.88 81 VAL A O 1
ATOM 618 N N . ILE A 1 82 ? -9.495 -7.958 -53.895 1.00 88.94 82 ILE A N 1
ATOM 619 C CA . ILE A 1 82 ? -8.501 -7.403 -54.805 1.00 88.94 82 ILE A CA 1
ATOM 620 C C . ILE A 1 82 ? -9.002 -7.555 -56.250 1.00 88.94 82 ILE A C 1
ATOM 622 O O . ILE A 1 82 ? -9.546 -8.590 -56.613 1.00 88.94 82 ILE A O 1
ATOM 626 N N . THR A 1 83 ? -8.874 -6.528 -57.097 1.00 78.00 83 THR A N 1
ATOM 627 C CA . THR A 1 83 ? -9.392 -6.595 -58.480 1.00 78.00 83 THR A CA 1
ATOM 628 C C . THR A 1 83 ? -8.594 -5.760 -59.483 1.00 78.00 83 THR A C 1
ATOM 630 O O . THR A 1 83 ? -8.288 -4.599 -59.221 1.00 78.00 83 THR A O 1
ATOM 633 N N . GLY A 1 84 ? -8.272 -6.316 -60.659 1.00 68.56 84 GLY A N 1
ATOM 634 C CA . GLY A 1 84 ? -7.567 -5.596 -61.738 1.00 68.56 84 GLY A CA 1
ATOM 635 C C . GLY A 1 84 ? -8.449 -4.845 -62.737 1.00 68.56 84 GLY A C 1
ATOM 636 O O . GLY A 1 84 ? -8.034 -3.816 -63.265 1.00 68.56 84 GLY A O 1
ATOM 637 N N . TYR A 1 85 ? -9.683 -5.295 -62.958 1.00 57.25 85 TYR A N 1
ATOM 638 C CA . TYR A 1 85 ? -10.671 -4.637 -63.820 1.00 57.25 85 TYR A CA 1
ATOM 639 C C . TYR A 1 85 ? -12.072 -4.960 -63.294 1.00 57.25 85 TYR A C 1
ATOM 641 O O . TYR A 1 85 ? -12.691 -5.934 -63.715 1.00 57.25 85 TYR A O 1
ATOM 649 N N . ALA A 1 86 ? -12.575 -4.158 -62.356 1.00 53.91 86 ALA A N 1
ATOM 650 C CA . ALA A 1 86 ? -13.938 -4.320 -61.869 1.00 53.91 86 ALA A CA 1
ATOM 651 C C . ALA A 1 86 ? -14.913 -3.800 -62.929 1.00 53.91 86 ALA A C 1
ATOM 653 O O . ALA A 1 86 ? -15.041 -2.591 -63.136 1.00 53.91 86 ALA A O 1
ATOM 654 N N . SER A 1 87 ? -15.603 -4.715 -63.609 1.00 61.72 87 SER A N 1
ATOM 655 C CA . SER A 1 87 ? -16.883 -4.357 -64.211 1.00 61.72 87 SER A CA 1
ATOM 656 C C . SER A 1 87 ? -17.814 -3.843 -63.099 1.00 61.72 87 SER A C 1
ATOM 658 O O . SER A 1 87 ? -17.685 -4.246 -61.939 1.00 61.72 87 SER A O 1
ATOM 660 N N . GLU A 1 88 ? -18.750 -2.947 -63.420 1.00 63.06 88 GLU A N 1
ATOM 661 C CA . GLU A 1 88 ? -19.732 -2.444 -62.441 1.00 63.06 88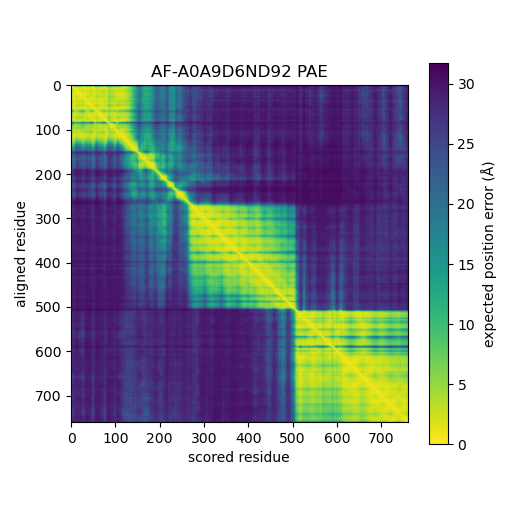 GLU A CA 1
ATOM 662 C C . GLU A 1 88 ? -20.499 -3.603 -61.769 1.00 63.06 88 GLU A C 1
ATOM 664 O O . GLU A 1 88 ? -20.840 -3.539 -60.588 1.00 63.06 88 GLU A O 1
ATOM 669 N N . GLU A 1 89 ? -20.678 -4.709 -62.498 1.00 66.81 89 GLU A N 1
ATOM 670 C CA . GLU A 1 89 ? -21.324 -5.939 -62.045 1.00 66.81 89 GLU A CA 1
ATOM 671 C C . GLU A 1 89 ? -20.536 -6.675 -60.946 1.00 66.81 89 GLU A C 1
ATOM 673 O O . GLU A 1 89 ? -21.131 -7.083 -59.948 1.00 66.81 89 GLU A O 1
ATOM 678 N N . ASP A 1 90 ? -19.208 -6.783 -61.063 1.00 69.56 90 ASP A N 1
ATOM 679 C CA . ASP A 1 90 ? -18.363 -7.427 -60.044 1.00 69.56 90 ASP A CA 1
ATOM 680 C C . ASP A 1 90 ? -18.329 -6.607 -58.744 1.00 69.56 90 ASP A C 1
ATOM 682 O O . ASP A 1 90 ? -18.389 -7.162 -57.643 1.00 6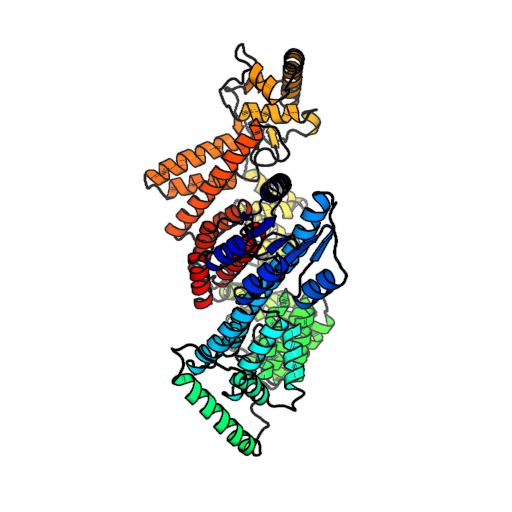9.56 90 ASP A O 1
ATOM 686 N N . TRP A 1 91 ? -18.313 -5.274 -58.865 1.00 67.31 91 TRP A N 1
ATOM 687 C CA . TRP A 1 91 ? -18.403 -4.365 -57.720 1.00 67.31 91 TRP A CA 1
ATOM 688 C C . TRP A 1 91 ? -19.763 -4.480 -57.016 1.00 67.31 91 TRP A C 1
ATOM 690 O O . TRP A 1 91 ? -19.825 -4.636 -55.795 1.00 67.31 91 TRP A O 1
ATOM 700 N N . LEU A 1 92 ? -20.860 -4.486 -57.783 1.00 70.06 92 LEU A N 1
ATOM 701 C CA . LEU A 1 92 ? -22.216 -4.696 -57.267 1.00 70.06 92 LEU A CA 1
ATOM 702 C C . LEU A 1 92 ? -22.363 -6.063 -56.586 1.00 70.06 92 LEU A C 1
ATOM 704 O O . LEU A 1 92 ? -23.000 -6.156 -55.534 1.00 70.06 92 LEU A O 1
ATOM 708 N N . ARG A 1 93 ? -21.785 -7.125 -57.160 1.00 72.44 93 ARG A N 1
ATOM 709 C CA . ARG A 1 93 ? -21.833 -8.484 -56.601 1.00 72.44 93 ARG A CA 1
ATOM 710 C C . ARG A 1 93 ? -21.088 -8.556 -55.274 1.00 72.44 93 ARG A C 1
ATOM 712 O O . ARG A 1 93 ? -21.645 -9.046 -54.296 1.00 72.44 93 ARG A O 1
ATOM 719 N N . ALA A 1 94 ? -19.886 -8.005 -55.199 1.00 71.00 94 ALA A N 1
ATOM 720 C CA . ALA A 1 94 ? -19.127 -8.000 -53.960 1.00 71.00 94 ALA A CA 1
ATOM 721 C C . ALA A 1 94 ? -19.781 -7.127 -52.869 1.00 71.00 94 ALA A C 1
ATOM 723 O O . ALA A 1 94 ? -19.815 -7.512 -51.697 1.00 71.00 94 ALA A O 1
ATOM 724 N N . ALA A 1 95 ? -20.380 -5.991 -53.249 1.00 70.81 95 ALA A N 1
ATOM 725 C CA . ALA A 1 95 ? -21.136 -5.145 -52.329 1.00 70.81 95 ALA A CA 1
ATOM 726 C C . ALA A 1 95 ? -22.369 -5.877 -51.770 1.00 70.81 95 ALA A C 1
ATOM 728 O O . ALA A 1 95 ? -22.632 -5.802 -50.571 1.00 70.81 95 ALA A O 1
ATOM 729 N N . ARG A 1 96 ? -23.086 -6.645 -52.606 1.00 75.31 96 ARG A N 1
ATOM 730 C CA . ARG A 1 96 ? -24.207 -7.505 -52.174 1.00 75.31 96 ARG A CA 1
ATOM 731 C C . ARG A 1 96 ? -23.770 -8.611 -51.220 1.00 75.31 96 ARG A C 1
ATOM 733 O O . ARG A 1 96 ? -24.503 -8.921 -50.289 1.00 75.31 96 ARG A O 1
ATOM 740 N N . LEU A 1 97 ? -22.582 -9.171 -51.435 1.00 74.94 97 LEU A N 1
ATOM 741 C CA . LEU A 1 97 ? -21.983 -10.167 -50.545 1.00 74.94 97 LEU A CA 1
ATOM 742 C C . LEU A 1 97 ? -21.437 -9.550 -49.246 1.00 74.94 97 LEU A C 1
ATOM 744 O O . LEU A 1 97 ? -21.028 -10.282 -48.346 1.00 74.94 97 LEU A O 1
ATOM 748 N N . GLY A 1 98 ? -21.439 -8.217 -49.125 1.00 74.56 98 GLY A N 1
ATOM 749 C CA . GLY A 1 98 ? -20.979 -7.497 -47.943 1.00 74.56 98 GLY A CA 1
ATOM 750 C C . GLY A 1 98 ? -19.462 -7.530 -47.783 1.00 74.56 98 GLY A C 1
ATOM 751 O O . GLY A 1 98 ? -18.969 -7.726 -46.669 1.00 74.56 98 GLY A O 1
ATOM 752 N N . ALA A 1 99 ? -18.694 -7.424 -48.875 1.00 79.81 99 ALA A N 1
ATOM 753 C CA . ALA A 1 99 ? -17.242 -7.347 -48.742 1.00 79.81 99 ALA A CA 1
ATOM 754 C C . ALA A 1 99 ? -16.828 -6.104 -47.940 1.00 79.81 99 ALA A C 1
ATOM 756 O O . ALA A 1 99 ? -17.459 -5.051 -48.032 1.00 79.81 99 ALA A O 1
ATOM 757 N N . SER A 1 100 ? -15.809 -6.258 -47.094 1.00 83.25 100 SER A N 1
ATOM 758 C CA . SER A 1 100 ? -15.474 -5.245 -46.087 1.00 83.25 100 SER A CA 1
ATOM 759 C C . SER A 1 100 ? -14.664 -4.092 -46.665 1.00 83.25 100 SER A C 1
ATOM 761 O O . SER A 1 100 ? -14.867 -2.955 -46.251 1.00 83.25 100 SER A O 1
ATOM 763 N N . GLU A 1 101 ? -13.777 -4.377 -47.615 1.00 85.75 101 GLU A N 1
ATOM 764 C CA . GLU A 1 101 ? -12.979 -3.376 -48.322 1.00 85.75 101 GLU A CA 1
ATOM 765 C C . GLU A 1 101 ? -12.547 -3.903 -49.700 1.00 85.75 101 GLU A C 1
ATOM 767 O O . GLU A 1 101 ? -12.622 -5.107 -49.971 1.00 85.75 101 GLU A O 1
ATOM 772 N N . TYR A 1 102 ? -12.108 -2.992 -50.571 1.00 85.12 102 TYR A N 1
ATOM 773 C CA . TYR A 1 102 ? -11.684 -3.284 -51.938 1.00 85.12 102 TYR A CA 1
ATOM 774 C C . TYR A 1 102 ? -10.362 -2.605 -52.255 1.00 85.12 102 TYR A C 1
ATOM 776 O O . TYR A 1 102 ? -10.193 -1.428 -51.938 1.00 85.12 102 TYR A O 1
ATOM 784 N N . LEU A 1 103 ? -9.482 -3.308 -52.966 1.00 85.06 103 LEU A N 1
ATOM 785 C CA . LEU A 1 103 ? -8.224 -2.761 -53.457 1.00 85.06 103 LEU A CA 1
ATOM 786 C C . LEU A 1 103 ? -8.067 -3.021 -54.958 1.00 85.06 103 LEU A C 1
ATOM 788 O O . LEU A 1 103 ? -8.245 -4.139 -55.443 1.00 85.06 103 LEU A O 1
ATOM 792 N N . ARG A 1 104 ? -7.761 -1.970 -55.722 1.00 83.62 104 ARG A N 1
ATOM 793 C CA . ARG A 1 104 ? -7.674 -2.041 -57.186 1.00 83.62 104 ARG A CA 1
ATOM 794 C C . ARG A 1 104 ? -6.227 -2.257 -57.632 1.00 83.62 104 ARG A C 1
ATOM 796 O O . ARG A 1 104 ? -5.374 -1.451 -57.286 1.00 83.62 104 ARG A O 1
ATOM 803 N N . LYS A 1 105 ? -5.959 -3.284 -58.449 1.00 82.56 105 LYS A N 1
ATOM 804 C CA . LYS A 1 105 ? -4.657 -3.484 -59.112 1.00 82.56 105 LYS A CA 1
ATOM 805 C C . LYS A 1 105 ? -4.470 -2.444 -60.244 1.00 82.56 105 LYS A C 1
ATOM 807 O O . LYS A 1 105 ? -5.433 -2.158 -60.965 1.00 82.56 105 LYS A O 1
ATOM 812 N N . PRO A 1 106 ? -3.251 -1.911 -60.452 1.00 82.00 106 PRO A N 1
ATOM 813 C CA . PRO A 1 106 ? -2.072 -2.085 -59.601 1.00 82.00 106 PRO A CA 1
ATOM 814 C C . PRO A 1 106 ? -2.175 -1.235 -58.323 1.00 82.00 106 PRO A C 1
ATOM 816 O O . PRO A 1 106 ? -2.624 -0.092 -58.377 1.00 82.00 106 PRO A O 1
ATOM 819 N N . PHE A 1 107 ? -1.723 -1.787 -57.198 1.00 82.19 107 PHE A N 1
ATOM 820 C CA . PHE A 1 107 ? -1.625 -1.100 -55.907 1.00 82.19 107 PHE A CA 1
ATOM 821 C C . PHE A 1 107 ? -0.212 -1.281 -55.333 1.00 82.19 107 PHE A C 1
ATOM 823 O O . PHE A 1 107 ? 0.418 -2.307 -55.596 1.00 82.19 107 PHE A O 1
ATOM 830 N N . PRO A 1 108 ? 0.311 -0.314 -54.564 1.00 85.94 108 PRO A N 1
ATOM 831 C CA . PRO A 1 108 ? 1.504 -0.531 -53.759 1.00 85.94 108 PRO A CA 1
ATOM 832 C C . PRO A 1 108 ? 1.183 -1.461 -52.580 1.00 85.94 108 PRO A C 1
ATOM 834 O O . PRO A 1 108 ? 0.105 -1.391 -51.994 1.00 85.94 108 PRO A O 1
ATOM 837 N N . LEU A 1 109 ? 2.138 -2.312 -52.201 1.00 87.06 109 LEU A N 1
ATOM 838 C CA . LEU A 1 109 ? 1.990 -3.274 -51.101 1.00 87.06 109 LEU A CA 1
ATOM 839 C C . LEU A 1 109 ? 1.599 -2.607 -49.767 1.00 87.06 109 LEU A C 1
ATOM 841 O O . LEU A 1 109 ? 0.833 -3.169 -48.987 1.00 87.06 109 LEU A O 1
ATOM 845 N N . GLU A 1 110 ? 2.068 -1.381 -49.538 1.00 86.12 110 GLU A N 1
ATOM 846 C CA . GLU A 1 110 ? 1.739 -0.579 -48.356 1.00 86.12 110 GLU A CA 1
ATOM 847 C C . GLU A 1 110 ? 0.228 -0.290 -48.239 1.00 86.12 110 GLU A C 1
ATOM 849 O O . GLU A 1 110 ? -0.329 -0.413 -47.148 1.00 86.12 110 GLU A O 1
ATOM 854 N N . ASP A 1 111 ? -0.475 -0.048 -49.355 1.00 87.38 111 ASP A N 1
ATOM 855 C CA . ASP A 1 111 ? -1.930 0.187 -49.350 1.00 87.38 111 ASP A CA 1
ATOM 856 C C . ASP A 1 111 ? -2.710 -1.064 -48.905 1.00 87.38 111 ASP A C 1
ATOM 858 O O . ASP A 1 111 ? -3.761 -0.967 -48.255 1.00 87.38 111 ASP A O 1
ATOM 862 N N . LEU A 1 112 ? -2.199 -2.256 -49.233 1.00 92.00 112 LEU A N 1
ATOM 863 C CA . LEU A 1 112 ? -2.777 -3.522 -48.787 1.00 92.00 112 LEU A CA 1
ATOM 864 C C . LEU A 1 112 ? -2.564 -3.720 -47.288 1.00 92.00 112 LEU A C 1
ATOM 866 O O . LEU A 1 112 ? -3.525 -4.023 -46.578 1.00 92.00 112 LEU A O 1
ATOM 870 N N . LEU A 1 113 ? -1.341 -3.507 -46.795 1.00 90.38 113 LEU A N 1
ATOM 871 C CA . LEU A 1 113 ? -1.029 -3.628 -45.369 1.00 90.38 113 LEU A CA 1
ATOM 872 C C . LEU A 1 113 ? -1.861 -2.654 -44.529 1.00 90.38 113 LEU A C 1
ATOM 874 O O . LEU A 1 113 ? -2.399 -3.037 -43.489 1.00 90.38 113 LEU A O 1
ATOM 878 N N . ASP A 1 114 ? -2.059 -1.429 -45.008 1.00 88.25 114 ASP A N 1
ATOM 879 C CA . ASP A 1 114 ? -2.908 -0.445 -44.341 1.00 88.25 114 ASP A CA 1
ATOM 880 C C . ASP A 1 114 ? -4.387 -0.855 -44.316 1.00 88.25 114 ASP A C 1
ATOM 882 O O . ASP A 1 114 ? -5.069 -0.656 -43.305 1.00 88.25 114 ASP A O 1
ATOM 886 N N . SER A 1 115 ? -4.887 -1.474 -45.388 1.00 88.19 115 SER A N 1
ATOM 887 C CA . SER A 1 115 ? -6.249 -2.028 -45.438 1.00 88.19 115 SER A CA 1
ATOM 888 C C . SER A 1 115 ? -6.415 -3.188 -44.448 1.00 88.19 115 SER A C 1
ATOM 890 O O . SER A 1 115 ? -7.372 -3.228 -43.670 1.00 88.19 115 SER A O 1
ATOM 892 N N . VAL A 1 116 ? -5.432 -4.091 -44.383 1.00 90.44 116 VAL A N 1
ATOM 893 C CA . VAL A 1 116 ? -5.411 -5.207 -43.422 1.00 90.44 116 VAL A CA 1
ATOM 894 C C . VAL A 1 116 ? -5.367 -4.697 -41.980 1.00 90.44 116 VAL A C 1
ATOM 896 O O . VAL A 1 116 ? -6.153 -5.159 -41.151 1.00 90.44 116 VAL A O 1
ATOM 899 N N . ARG A 1 117 ? -4.535 -3.691 -41.675 1.00 88.50 117 ARG A N 1
ATOM 900 C CA . ARG A 1 117 ? -4.477 -3.058 -40.345 1.00 88.50 117 ARG A CA 1
ATOM 901 C C . ARG A 1 117 ? -5.825 -2.444 -39.953 1.00 88.50 117 ARG A C 1
ATOM 903 O O . ARG A 1 117 ? -6.301 -2.685 -38.842 1.00 88.50 117 ARG A O 1
ATOM 910 N N . ARG A 1 118 ? -6.482 -1.702 -40.857 1.00 87.31 118 ARG A N 1
ATOM 911 C CA . ARG A 1 118 ? -7.814 -1.110 -40.608 1.00 87.31 118 ARG A CA 1
ATOM 912 C C . ARG A 1 118 ? -8.875 -2.171 -40.322 1.00 87.31 118 ARG A C 1
ATOM 914 O O . ARG A 1 118 ? -9.620 -2.050 -39.347 1.00 87.31 118 ARG A O 1
ATOM 921 N N . LEU A 1 119 ? -8.946 -3.213 -41.149 1.00 86.62 119 LEU A N 1
ATOM 922 C CA . LEU A 1 119 ? -9.904 -4.303 -40.961 1.00 86.62 119 LEU A CA 1
ATOM 923 C C . LEU A 1 119 ? -9.625 -5.085 -39.672 1.00 86.62 119 LEU A C 1
ATOM 925 O O . LEU A 1 119 ? -10.571 -5.421 -38.956 1.00 86.62 119 LEU A O 1
ATOM 929 N N . GLY A 1 120 ? -8.348 -5.297 -39.341 1.00 82.62 120 GLY A N 1
ATOM 930 C CA . GLY A 1 120 ? -7.896 -5.964 -38.122 1.00 82.62 120 GLY A CA 1
ATOM 931 C C . GLY A 1 120 ? -8.408 -5.304 -36.842 1.00 82.62 120 GLY A C 1
ATOM 932 O O . GLY A 1 120 ? -8.938 -5.995 -35.969 1.00 82.62 120 GLY A O 1
ATOM 933 N N . VAL A 1 121 ? -8.360 -3.967 -36.761 1.00 79.50 121 VAL A N 1
ATOM 934 C CA . VAL A 1 121 ? -8.918 -3.207 -35.624 1.00 79.50 121 VAL A CA 1
ATOM 935 C C . VAL A 1 121 ? -10.411 -3.508 -35.446 1.00 79.50 121 VAL A C 1
ATOM 937 O O . VAL A 1 121 ? -10.854 -3.873 -34.357 1.00 79.50 121 VAL A O 1
ATOM 940 N N . GLY A 1 122 ? -11.190 -3.449 -36.530 1.00 71.81 122 GLY A N 1
ATOM 941 C CA . GLY A 1 122 ? -12.636 -3.674 -36.471 1.00 71.81 122 GLY A CA 1
ATOM 942 C C . GLY A 1 122 ? -13.060 -5.132 -36.230 1.00 71.81 122 GLY A C 1
ATOM 943 O O . GLY A 1 122 ? -14.222 -5.374 -35.882 1.00 71.81 122 GLY A O 1
ATOM 944 N N . ILE A 1 123 ? -12.179 -6.111 -36.469 1.00 78.00 123 ILE A N 1
ATOM 945 C CA . ILE A 1 123 ? -12.387 -7.527 -36.114 1.00 78.00 123 ILE A CA 1
ATOM 946 C C . ILE A 1 123 ? -12.142 -7.724 -34.616 1.00 78.00 123 ILE A C 1
ATOM 948 O O . ILE A 1 123 ? -12.982 -8.312 -33.931 1.00 78.00 123 ILE A O 1
ATOM 952 N N . ALA A 1 124 ? -11.042 -7.171 -34.097 1.00 70.44 124 ALA A N 1
ATOM 953 C CA . ALA A 1 124 ? -10.696 -7.248 -32.682 1.00 70.44 124 ALA A CA 1
ATOM 954 C C . ALA A 1 124 ? -11.784 -6.620 -31.791 1.00 70.44 124 ALA A C 1
ATOM 956 O O . ALA A 1 124 ? -12.224 -7.238 -30.823 1.00 70.44 124 ALA A O 1
ATOM 957 N N . GLU A 1 125 ? -12.299 -5.443 -32.157 1.00 67.69 125 GLU A N 1
ATOM 958 C CA . GLU A 1 125 ? -13.374 -4.768 -31.414 1.00 67.69 125 GLU A CA 1
ATOM 959 C C . GLU A 1 125 ? -14.665 -5.596 -31.333 1.00 67.69 125 GLU A C 1
ATOM 961 O O . GLU A 1 125 ? -15.308 -5.657 -30.285 1.00 67.69 125 GLU A O 1
ATOM 966 N N . ARG A 1 126 ? -15.049 -6.268 -32.425 1.00 65.81 126 ARG A N 1
ATOM 967 C CA . ARG A 1 126 ? -16.276 -7.076 -32.478 1.00 65.81 126 ARG A CA 1
ATOM 968 C C . ARG A 1 126 ? -16.184 -8.344 -31.642 1.00 65.81 126 ARG A C 1
ATOM 970 O O . ARG A 1 126 ? -17.142 -8.652 -30.934 1.00 65.81 126 ARG A O 1
ATOM 977 N N . LYS A 1 127 ? -15.038 -9.035 -31.672 1.00 64.00 127 LYS A N 1
ATOM 978 C CA . LYS A 1 127 ? -14.787 -10.188 -30.793 1.00 64.00 127 LYS A CA 1
ATOM 979 C C . LYS A 1 127 ? -14.904 -9.786 -29.322 1.00 64.00 127 LYS A C 1
ATOM 981 O O . LYS A 1 127 ? -15.628 -10.434 -28.573 1.00 64.00 127 LYS A O 1
ATOM 986 N N . ILE A 1 128 ? -14.331 -8.637 -28.957 1.00 58.28 128 ILE A N 1
ATOM 987 C CA . ILE A 1 128 ? -14.441 -8.074 -27.603 1.00 58.28 128 ILE A CA 1
ATOM 988 C C . ILE A 1 128 ? -15.908 -7.796 -27.223 1.00 58.28 128 ILE A C 1
ATOM 990 O O . ILE A 1 128 ? -16.313 -8.075 -26.096 1.00 58.28 128 ILE A O 1
ATOM 994 N N . VAL A 1 129 ? -16.733 -7.253 -28.126 1.00 56.50 129 VAL A N 1
ATOM 995 C CA . VAL A 1 129 ? -18.155 -6.962 -27.842 1.00 56.50 129 VAL A CA 1
ATOM 996 C C . VAL A 1 129 ? -18.994 -8.237 -27.698 1.00 56.50 129 VAL A C 1
ATOM 998 O O . VAL A 1 129 ? -19.770 -8.346 -26.748 1.00 56.50 129 VAL A O 1
ATOM 1001 N N . ALA A 1 130 ? -18.828 -9.214 -28.590 1.00 54.69 130 ALA A N 1
ATOM 1002 C CA . ALA A 1 130 ? -19.572 -10.474 -28.542 1.00 54.69 130 ALA A CA 1
ATOM 1003 C C . ALA A 1 130 ? -19.236 -11.297 -27.284 1.00 54.69 130 ALA A C 1
ATOM 1005 O O . ALA A 1 130 ? -20.130 -11.852 -26.636 1.00 54.69 130 ALA A O 1
ATOM 1006 N N . GLU A 1 131 ? -17.961 -11.317 -26.883 1.00 55.53 131 GLU A N 1
ATOM 1007 C CA . GLU A 1 131 ? -17.514 -11.939 -25.634 1.00 55.53 131 GLU A CA 1
ATOM 1008 C C . GLU A 1 131 ? -18.160 -11.277 -24.410 1.00 55.53 131 GLU A C 1
ATOM 1010 O O . GLU A 1 131 ? -18.636 -11.981 -23.513 1.00 55.53 131 GLU A O 1
ATOM 1015 N N . ARG A 1 132 ? -18.272 -9.940 -24.410 1.00 50.06 132 ARG A N 1
ATOM 1016 C CA . ARG A 1 132 ? -18.930 -9.163 -23.346 1.00 50.06 132 ARG A CA 1
ATOM 1017 C C . ARG A 1 132 ? -20.428 -9.446 -23.246 1.00 50.06 132 ARG A C 1
ATOM 1019 O O . ARG A 1 132 ? -20.921 -9.723 -22.159 1.00 50.06 132 ARG A O 1
ATOM 1026 N N . GLU A 1 133 ? -21.182 -9.425 -24.343 1.00 49.06 133 GLU A N 1
ATOM 1027 C CA . GLU A 1 133 ? -22.634 -9.675 -24.290 1.00 49.06 133 GLU A CA 1
ATOM 1028 C C . GLU A 1 133 ? -22.984 -11.105 -23.861 1.00 49.06 133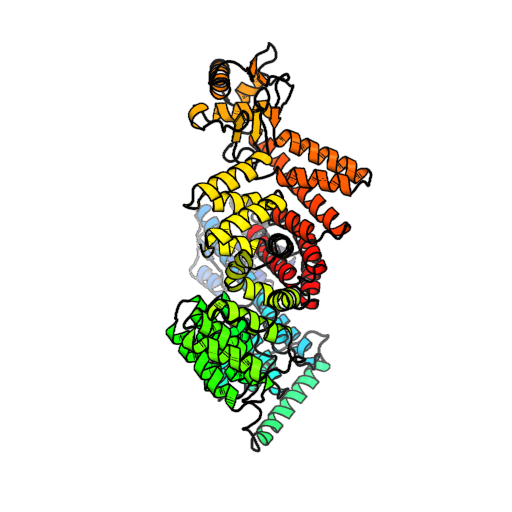 GLU A C 1
ATOM 1030 O O . GLU A 1 133 ? -23.927 -11.333 -23.099 1.00 49.06 133 GLU A O 1
ATOM 1035 N N . SER A 1 134 ? -22.210 -12.080 -24.332 1.00 49.56 134 SER A N 1
ATOM 1036 C CA . SER A 1 134 ? -22.379 -13.488 -23.973 1.00 49.56 134 SER A CA 1
ATOM 1037 C C . SER A 1 134 ? -22.113 -13.710 -22.480 1.00 49.56 134 SER A C 1
ATOM 1039 O O . SER A 1 134 ? -22.804 -14.470 -21.796 1.00 49.56 134 SER A O 1
ATOM 1041 N N . ALA A 1 135 ? -21.144 -12.974 -21.947 1.00 48.62 135 ALA A N 1
ATOM 1042 C CA . ALA A 1 135 ? -20.848 -12.938 -20.537 1.00 48.62 135 ALA A CA 1
ATOM 1043 C C . ALA A 1 135 ? -21.971 -12.199 -19.754 1.00 48.62 135 ALA A C 1
ATOM 1045 O O . ALA A 1 135 ? -22.408 -12.721 -18.731 1.00 48.62 135 ALA A O 1
ATOM 1046 N N . LEU A 1 136 ? -22.599 -11.131 -20.279 1.00 47.00 136 LEU A N 1
ATOM 1047 C CA . LEU A 1 136 ? -23.768 -10.470 -19.644 1.00 47.00 136 LEU A CA 1
ATOM 1048 C C . LEU A 1 136 ? -24.864 -11.456 -19.256 1.00 47.00 136 LEU A C 1
ATOM 1050 O O . LEU A 1 136 ? -25.390 -11.459 -18.139 1.00 47.00 136 LEU A O 1
ATOM 1054 N N . ARG A 1 137 ? -25.205 -12.294 -20.233 1.00 48.47 137 ARG A N 1
ATOM 1055 C CA . ARG A 1 137 ? -26.318 -13.236 -20.169 1.00 48.47 137 ARG A CA 1
ATOM 1056 C C . ARG A 1 137 ? -26.059 -14.320 -19.129 1.00 48.47 137 ARG A C 1
ATOM 1058 O O . ARG A 1 137 ? -26.947 -14.625 -18.337 1.00 48.47 137 ARG A O 1
ATOM 1065 N N . ARG A 1 138 ? -24.829 -14.843 -19.073 1.00 49.78 138 ARG A N 1
ATOM 1066 C CA . ARG A 1 138 ? -24.425 -15.856 -18.085 1.00 49.78 138 ARG A CA 1
ATOM 1067 C C . ARG A 1 138 ? -24.480 -15.319 -16.656 1.00 49.78 138 ARG A C 1
ATOM 1069 O O . ARG A 1 138 ? -24.948 -16.033 -15.772 1.00 49.78 138 ARG A O 1
ATOM 1076 N N . THR A 1 139 ? -24.092 -14.060 -16.430 1.00 47.59 139 THR A N 1
ATOM 1077 C CA . THR A 1 139 ? -24.205 -13.456 -15.096 1.00 47.59 139 THR A CA 1
ATOM 1078 C C . THR A 1 139 ? -25.646 -13.280 -14.672 1.00 47.59 139 THR A C 1
ATOM 1080 O O . THR A 1 139 ? -25.981 -13.599 -13.535 1.00 47.59 139 THR A O 1
ATOM 1083 N N . ALA A 1 140 ? -26.484 -12.705 -15.535 1.00 46.75 140 ALA A N 1
ATOM 1084 C CA . ALA A 1 140 ? -27.845 -12.347 -15.153 1.00 46.75 140 ALA A CA 1
ATOM 1085 C C . ALA A 1 140 ? -28.638 -13.591 -14.713 1.00 46.75 140 ALA A C 1
ATOM 1087 O O . ALA A 1 140 ? -29.312 -13.563 -13.684 1.00 46.75 140 ALA A O 1
ATOM 1088 N N . VAL A 1 141 ? -28.471 -14.705 -15.432 1.00 46.38 141 VAL A N 1
ATOM 1089 C CA . VAL A 1 141 ? -29.057 -16.007 -15.084 1.00 46.38 141 VAL A CA 1
ATOM 1090 C C . VAL A 1 141 ? -28.458 -16.556 -13.783 1.00 46.38 141 VAL A C 1
ATOM 1092 O O . VAL A 1 141 ? -29.202 -16.886 -12.861 1.00 46.38 141 VAL A O 1
ATOM 1095 N N . TRP A 1 142 ? -27.129 -16.547 -13.637 1.00 49.59 142 TRP A N 1
ATOM 1096 C CA . TRP A 1 142 ? -26.459 -16.991 -12.409 1.00 49.59 142 TRP A CA 1
ATOM 1097 C C . TRP A 1 142 ? -26.874 -16.186 -11.165 1.00 49.59 142 TRP A C 1
ATOM 1099 O O . TRP A 1 142 ? -27.090 -16.753 -10.096 1.00 49.59 142 TRP A O 1
ATOM 1109 N N . ALA A 1 143 ? -27.024 -14.866 -11.286 1.00 47.00 143 ALA A N 1
ATOM 1110 C CA . ALA A 1 143 ? -27.397 -13.987 -10.183 1.00 47.00 143 ALA A CA 1
ATOM 1111 C C . ALA A 1 143 ? -28.847 -14.220 -9.733 1.00 47.00 143 ALA A C 1
ATOM 1113 O O . ALA A 1 143 ? -29.120 -14.264 -8.532 1.00 47.00 143 ALA A O 1
ATOM 1114 N N . LEU A 1 144 ? -29.763 -14.427 -10.685 1.00 46.53 144 LEU A N 1
ATOM 1115 C CA . LEU A 1 144 ? -31.152 -14.796 -10.404 1.00 46.53 144 LEU A CA 1
ATOM 1116 C C . LEU A 1 144 ? -31.248 -16.192 -9.760 1.00 46.53 144 LEU A C 1
ATOM 1118 O O . LEU A 1 144 ? -32.048 -16.393 -8.846 1.00 46.53 144 LEU A O 1
ATOM 1122 N N . GLU A 1 145 ? -30.390 -17.135 -10.152 1.00 45.44 145 GLU A N 1
ATOM 1123 C CA . GLU A 1 145 ? -30.307 -18.473 -9.554 1.00 45.44 145 GLU A CA 1
ATOM 1124 C C . GLU A 1 145 ? -29.685 -18.498 -8.153 1.00 45.44 145 GLU A C 1
ATOM 1126 O O . GLU A 1 145 ? -30.183 -19.195 -7.266 1.00 45.44 145 GLU A O 1
ATOM 1131 N N . ALA A 1 146 ? -28.590 -17.768 -7.939 1.00 46.81 146 ALA A N 1
ATOM 1132 C CA . ALA A 1 146 ? -27.956 -17.623 -6.631 1.00 46.81 146 ALA A CA 1
ATOM 1133 C C . ALA A 1 146 ? -28.921 -16.964 -5.637 1.00 46.81 146 ALA A C 1
ATOM 1135 O O . ALA A 1 146 ? -28.936 -17.293 -4.449 1.00 46.81 146 ALA A O 1
ATOM 1136 N N . TRP A 1 147 ? -29.767 -16.069 -6.148 1.00 48.88 147 TRP A N 1
ATOM 1137 C CA . TRP A 1 147 ? -30.820 -15.416 -5.395 1.00 48.88 147 TRP A CA 1
ATOM 1138 C C . TRP A 1 147 ? -32.004 -16.355 -5.087 1.00 48.88 147 TRP A C 1
ATOM 1140 O O . TRP A 1 147 ? -32.385 -16.467 -3.922 1.00 48.88 147 TRP A O 1
ATOM 1150 N N . ALA A 1 148 ? -32.529 -17.108 -6.066 1.00 43.38 148 ALA A N 1
ATOM 1151 C CA . ALA A 1 148 ? -33.641 -18.053 -5.864 1.00 43.38 148 ALA A CA 1
ATOM 1152 C C . ALA A 1 148 ? -33.332 -19.146 -4.819 1.00 43.38 148 ALA A C 1
ATOM 1154 O O . ALA A 1 148 ? -34.238 -19.682 -4.179 1.00 43.38 148 ALA A O 1
ATOM 1155 N N . ARG A 1 149 ? -32.044 -19.450 -4.619 1.00 44.34 149 ARG A N 1
ATOM 1156 C CA . ARG A 1 149 ? -31.549 -20.419 -3.631 1.00 44.34 149 ARG A CA 1
ATOM 1157 C C . ARG A 1 149 ? -31.321 -19.823 -2.234 1.00 44.34 149 ARG A C 1
ATOM 1159 O O . ARG A 1 149 ? -31.138 -20.583 -1.287 1.00 44.34 149 ARG A O 1
ATOM 1166 N N . ALA A 1 150 ? -31.329 -18.498 -2.076 1.00 42.34 150 ALA A N 1
ATOM 1167 C CA . ALA A 1 150 ? -30.898 -17.823 -0.852 1.00 42.34 150 ALA A CA 1
ATOM 1168 C C . ALA A 1 150 ? -32.003 -16.943 -0.238 1.00 42.34 150 ALA A C 1
ATOM 1170 O O . ALA A 1 150 ? -32.103 -15.747 -0.499 1.00 42.34 150 ALA A O 1
ATOM 1171 N N . VAL A 1 151 ? -32.800 -17.523 0.658 1.00 46.78 151 VAL A N 1
ATOM 1172 C CA . VAL A 1 151 ? -33.809 -16.813 1.463 1.00 46.78 151 VAL A CA 1
ATOM 1173 C C . VAL A 1 151 ? -33.119 -16.021 2.601 1.00 46.78 151 VAL A C 1
ATOM 1175 O O . VAL A 1 151 ? -33.088 -16.500 3.727 1.00 46.78 151 VAL A O 1
ATOM 1178 N N . ASP A 1 152 ? -32.524 -14.832 2.358 1.00 47.69 152 ASP A N 1
ATOM 1179 C CA . ASP A 1 152 ? -31.737 -14.113 3.404 1.00 47.69 152 ASP A CA 1
ATOM 1180 C C . ASP A 1 152 ? -31.568 -12.564 3.219 1.00 47.69 152 ASP A C 1
ATOM 1182 O O . ASP A 1 152 ? -31.511 -12.116 2.074 1.00 47.69 152 ASP A O 1
ATOM 1186 N N . PRO A 1 153 ? -31.457 -11.719 4.287 1.00 42.75 153 PRO A N 1
ATOM 1187 C CA . PRO A 1 153 ? -31.555 -10.247 4.270 1.00 42.75 153 PRO A CA 1
ATOM 1188 C C . PRO A 1 153 ? -30.280 -9.489 3.865 1.00 42.75 153 PRO A C 1
ATOM 1190 O O . PRO A 1 153 ? -30.286 -8.259 3.895 1.00 42.75 153 PRO A O 1
ATOM 1193 N N . ALA A 1 154 ? -29.191 -10.165 3.486 1.00 53.59 154 ALA A N 1
ATOM 1194 C CA . ALA A 1 154 ? -27.941 -9.535 3.031 1.00 53.59 154 ALA A CA 1
ATOM 1195 C C . ALA A 1 154 ? -28.065 -8.990 1.592 1.00 53.59 154 ALA A C 1
ATOM 1197 O O . ALA A 1 154 ? -27.377 -9.408 0.659 1.00 53.59 154 ALA A O 1
ATOM 1198 N N . LEU A 1 155 ? -29.019 -8.088 1.409 1.00 45.41 155 LEU A N 1
ATOM 1199 C CA . LEU A 1 155 ? -29.594 -7.752 0.118 1.00 45.41 155 LEU A CA 1
ATOM 1200 C C . LEU A 1 155 ? -28.647 -6.961 -0.788 1.00 45.41 155 LEU A C 1
ATOM 1202 O O . LEU A 1 155 ? -28.575 -7.171 -1.996 1.00 45.41 155 LEU A O 1
ATOM 1206 N N . VAL A 1 156 ? -27.895 -6.051 -0.181 1.00 47.22 156 VAL A N 1
ATOM 1207 C CA . VAL A 1 156 ? -27.126 -5.026 -0.900 1.00 47.22 156 VAL A CA 1
ATOM 1208 C C . VAL A 1 156 ? -25.764 -5.536 -1.295 1.00 47.22 156 VAL A C 1
ATOM 1210 O O . VAL A 1 156 ? -25.304 -5.243 -2.395 1.00 47.22 156 VAL A O 1
ATOM 1213 N N . GLY A 1 157 ? -25.177 -6.386 -0.452 1.00 50.22 157 GLY A N 1
ATOM 1214 C CA . GLY A 1 157 ? -23.997 -7.162 -0.804 1.00 50.22 157 GLY A CA 1
ATOM 1215 C C . GLY A 1 157 ? -24.268 -8.087 -1.988 1.00 50.22 157 GLY A C 1
ATOM 1216 O O . GLY A 1 157 ? -23.459 -8.147 -2.903 1.00 50.22 157 GLY A O 1
ATOM 1217 N N . LYS A 1 158 ? -25.434 -8.743 -2.036 1.00 51.12 158 LYS A N 1
ATOM 1218 C CA . LYS A 1 158 ? -25.777 -9.691 -3.111 1.00 51.12 158 LYS A CA 1
ATOM 1219 C C . LYS A 1 158 ? -26.182 -9.010 -4.416 1.00 51.12 158 LYS A C 1
ATOM 1221 O O . LYS A 1 158 ? -25.781 -9.464 -5.480 1.00 51.12 158 LYS A O 1
ATOM 1226 N N . ALA A 1 159 ? -26.898 -7.892 -4.353 1.00 48.78 159 ALA A N 1
ATOM 1227 C CA . ALA A 1 159 ? -27.155 -7.074 -5.532 1.00 48.78 159 ALA A CA 1
ATOM 1228 C C . ALA A 1 159 ? -25.871 -6.438 -6.073 1.00 48.78 159 ALA A C 1
ATOM 1230 O O . ALA A 1 159 ? -25.654 -6.436 -7.282 1.00 48.78 159 ALA A O 1
ATOM 1231 N N . ARG A 1 160 ? -24.982 -5.964 -5.184 1.00 50.31 160 ARG A N 1
ATOM 1232 C CA . ARG A 1 160 ? -23.616 -5.588 -5.571 1.00 50.31 160 ARG A CA 1
ATOM 1233 C C . ARG A 1 160 ? -22.907 -6.729 -6.243 1.00 50.31 160 ARG A C 1
ATOM 1235 O O . ARG A 1 160 ? -22.295 -6.482 -7.262 1.00 50.31 160 ARG A O 1
ATOM 1242 N N . LEU A 1 161 ? -23.010 -7.940 -5.707 1.00 49.00 161 LEU A N 1
ATOM 1243 C CA . LEU A 1 161 ? -22.399 -9.120 -6.295 1.00 49.00 161 LEU A CA 1
ATOM 1244 C C . LEU A 1 161 ? -22.949 -9.379 -7.700 1.00 49.00 161 LEU A C 1
ATOM 1246 O O . LEU A 1 161 ? -22.169 -9.597 -8.609 1.00 49.00 161 LEU A O 1
ATOM 1250 N N . ALA A 1 162 ? -24.263 -9.276 -7.910 1.00 48.22 162 ALA A N 1
ATOM 1251 C CA . ALA A 1 162 ? -24.872 -9.403 -9.234 1.00 48.22 162 ALA A CA 1
ATOM 1252 C C . ALA A 1 162 ? -24.334 -8.344 -10.213 1.00 48.22 162 ALA A C 1
ATOM 1254 O O . ALA A 1 162 ? -23.982 -8.676 -11.339 1.00 48.22 162 ALA A O 1
ATOM 1255 N N . ALA A 1 163 ? -24.184 -7.097 -9.760 1.00 46.59 163 ALA A N 1
ATOM 1256 C CA . ALA A 1 163 ? -23.563 -6.008 -10.516 1.00 46.59 163 ALA A CA 1
ATOM 1257 C C . ALA A 1 163 ? -22.068 -6.235 -10.774 1.00 46.59 163 ALA A C 1
ATOM 1259 O O . ALA A 1 163 ? -21.558 -5.917 -11.842 1.00 46.59 163 ALA A O 1
ATOM 1260 N N . MET A 1 164 ? -21.356 -6.780 -9.788 1.00 47.72 164 MET A N 1
ATOM 1261 C CA . MET A 1 164 ? -19.924 -7.055 -9.839 1.00 47.72 164 MET A CA 1
ATOM 1262 C C . MET A 1 164 ? -19.656 -8.182 -10.814 1.00 47.72 164 MET A C 1
ATOM 1264 O O . MET A 1 164 ? -18.843 -8.016 -11.701 1.00 47.72 164 MET A O 1
ATOM 1268 N N . VAL A 1 165 ? -20.398 -9.282 -10.719 1.00 43.72 165 VAL A N 1
ATOM 1269 C CA . VAL A 1 165 ? -20.317 -10.397 -11.662 1.00 43.72 165 VAL A CA 1
ATOM 1270 C C . VAL A 1 165 ? -20.760 -9.927 -13.050 1.00 43.72 165 VAL A C 1
ATOM 1272 O O . VAL A 1 165 ? -20.255 -10.407 -14.054 1.00 43.72 165 VAL A O 1
ATOM 1275 N N . ALA A 1 166 ? -21.657 -8.942 -13.143 1.00 43.88 166 ALA A N 1
ATOM 1276 C CA . ALA A 1 166 ? -22.080 -8.369 -14.415 1.00 43.88 166 ALA A CA 1
ATOM 1277 C C . ALA A 1 166 ? -20.908 -7.551 -14.992 1.00 43.88 166 ALA A C 1
ATOM 1279 O O . ALA A 1 166 ? -20.525 -7.717 -16.139 1.00 43.88 166 ALA A O 1
ATOM 1280 N N . THR A 1 167 ? -20.235 -6.762 -14.165 1.00 46.16 167 THR A N 1
ATOM 1281 C CA . THR A 1 167 ? -19.063 -5.970 -14.565 1.00 46.16 167 THR A CA 1
ATOM 1282 C C . THR A 1 167 ? -17.845 -6.848 -14.904 1.00 46.16 167 THR A C 1
ATOM 1284 O O . THR A 1 167 ? -17.150 -6.575 -15.878 1.00 46.16 167 THR A O 1
ATOM 1287 N N . GLU A 1 168 ? -17.616 -7.929 -14.156 1.00 41.56 168 GLU A N 1
ATOM 1288 C CA . GLU A 1 168 ? -16.559 -8.931 -14.379 1.00 41.56 168 GLU A CA 1
ATOM 1289 C C . GLU A 1 168 ? -16.812 -9.769 -15.636 1.00 41.56 168 GLU A C 1
ATOM 1291 O O . GLU A 1 168 ? -15.879 -10.162 -16.329 1.00 41.56 168 GLU A O 1
ATOM 1296 N N . LEU A 1 169 ? -18.080 -9.962 -16.007 1.00 38.78 169 LEU A N 1
ATOM 1297 C CA . LEU A 1 169 ? -18.475 -10.496 -17.308 1.00 38.78 169 LEU A CA 1
ATOM 1298 C C . LEU A 1 169 ? -18.491 -9.412 -18.409 1.00 38.78 169 LEU A C 1
ATOM 1300 O O . LEU A 1 169 ? -19.055 -9.595 -19.480 1.00 38.78 169 LEU A O 1
ATOM 1304 N N . GLY A 1 170 ? -17.799 -8.294 -18.183 1.00 37.44 170 GLY A N 1
ATOM 1305 C CA . GLY A 1 170 ? -17.373 -7.367 -19.229 1.00 37.44 170 GLY A CA 1
ATOM 1306 C C . GLY A 1 170 ? -18.404 -6.317 -19.640 1.00 37.44 170 GLY A C 1
ATOM 1307 O O . GLY A 1 170 ? -18.272 -5.693 -20.694 1.00 37.44 170 GLY A O 1
ATOM 1308 N N . LEU A 1 171 ? -19.435 -6.097 -18.833 1.00 41.09 171 LEU A N 1
ATOM 1309 C CA . LEU A 1 171 ? -20.537 -5.206 -19.189 1.00 41.09 171 LEU A CA 1
ATOM 1310 C C . LEU A 1 171 ? -20.267 -3.767 -18.827 1.00 41.09 171 LEU A C 1
ATOM 1312 O O . LEU A 1 171 ? -19.538 -3.461 -17.886 1.00 41.09 171 LEU A O 1
ATOM 1316 N N . SER A 1 172 ? -20.929 -2.869 -19.551 1.00 44.38 172 SER A N 1
ATOM 1317 C CA . SER A 1 172 ? -20.848 -1.449 -19.254 1.00 44.38 172 SER A CA 1
ATOM 1318 C C . SER A 1 172 ? -21.481 -1.136 -17.892 1.00 44.38 172 SER A C 1
ATOM 1320 O O . SER A 1 172 ? -22.489 -1.720 -17.487 1.00 44.38 172 SER A O 1
ATOM 1322 N N . GLY A 1 173 ? -20.892 -0.162 -17.195 1.00 48.84 173 GLY A N 1
ATOM 1323 C CA . GLY A 1 173 ? -21.347 0.286 -15.876 1.00 48.84 173 GLY A CA 1
ATOM 1324 C C . GLY A 1 173 ? -22.849 0.616 -15.771 1.00 48.84 173 GLY A C 1
ATOM 1325 O O . GLY A 1 173 ? -23.439 0.263 -14.751 1.00 48.84 173 GLY A O 1
ATOM 1326 N N . PRO A 1 174 ? -23.508 1.229 -16.782 1.00 44.12 174 PRO A N 1
ATOM 1327 C CA . PRO A 1 174 ? -24.954 1.468 -16.751 1.00 44.12 174 PRO A CA 1
ATOM 1328 C C . PRO A 1 174 ? -25.790 0.179 -16.716 1.00 44.12 174 PRO A C 1
ATOM 1330 O O . PRO A 1 174 ? -26.713 0.077 -15.917 1.00 44.12 174 PRO A O 1
ATOM 1333 N N . LEU A 1 175 ? -25.426 -0.833 -17.512 1.00 42.78 175 LEU A N 1
ATOM 1334 C CA . LEU A 1 175 ? -26.142 -2.114 -17.577 1.00 42.78 175 LEU A CA 1
ATOM 1335 C C . LEU A 1 175 ? -25.887 -2.995 -16.344 1.00 42.78 175 LEU A C 1
ATOM 1337 O O . LEU A 1 175 ? -26.806 -3.643 -15.848 1.00 42.78 175 LEU A O 1
ATOM 1341 N N . ALA A 1 176 ? -24.668 -2.984 -15.796 1.00 50.56 176 ALA A N 1
ATOM 1342 C CA . ALA A 1 176 ? -24.372 -3.640 -14.520 1.00 50.56 176 ALA A CA 1
ATOM 1343 C C . ALA A 1 176 ? -25.138 -2.994 -13.347 1.00 50.56 176 ALA A C 1
ATOM 1345 O O . ALA A 1 176 ? -25.587 -3.690 -12.433 1.00 50.56 176 ALA A O 1
ATOM 1346 N N . ALA A 1 177 ? -25.349 -1.674 -13.403 1.00 49.62 177 ALA A N 1
ATOM 1347 C CA . ALA A 1 177 ? -26.155 -0.947 -12.429 1.00 49.62 177 ALA A CA 1
ATOM 1348 C C . ALA A 1 177 ? -27.654 -1.288 -12.522 1.00 49.62 177 ALA A C 1
ATOM 1350 O O . ALA A 1 177 ? -28.309 -1.363 -11.484 1.00 49.62 177 ALA A O 1
ATOM 1351 N N . ASP A 1 178 ? -28.192 -1.558 -13.715 1.00 46.50 178 ASP A N 1
ATOM 1352 C CA . ASP A 1 178 ? -29.591 -1.986 -13.885 1.00 46.50 178 ASP A CA 1
ATOM 1353 C C . ASP A 1 178 ? -29.841 -3.396 -13.310 1.00 46.50 178 ASP A C 1
ATOM 1355 O O . ASP A 1 178 ? -30.855 -3.627 -12.646 1.00 46.50 178 ASP A O 1
ATOM 1359 N N . VAL A 1 179 ? -28.878 -4.317 -13.458 1.00 51.09 179 VAL A N 1
ATOM 1360 C CA . VAL A 1 179 ? -28.889 -5.653 -12.819 1.00 51.09 179 VAL A CA 1
ATOM 1361 C C . VAL A 1 179 ? -28.832 -5.541 -11.289 1.00 51.09 179 VAL A C 1
ATOM 1363 O O . VAL A 1 179 ? -29.541 -6.252 -10.571 1.00 51.09 179 VAL A O 1
ATOM 1366 N N . GLN A 1 180 ? -28.030 -4.605 -10.779 1.00 54.31 180 GLN A N 1
ATOM 1367 C CA . GLN A 1 180 ? -27.948 -4.289 -9.354 1.00 54.31 180 GLN A CA 1
ATOM 1368 C C . GLN A 1 180 ? -29.272 -3.750 -8.802 1.00 54.31 180 GLN A C 1
ATOM 1370 O O . GLN A 1 180 ? -29.726 -4.174 -7.737 1.00 54.31 180 GLN A O 1
ATOM 1375 N N . LEU A 1 181 ? -29.887 -2.808 -9.522 1.00 50.81 181 LEU A N 1
ATOM 1376 C CA . LEU A 1 181 ? -31.138 -2.160 -9.135 1.00 50.81 181 LEU A CA 1
ATOM 1377 C C . LEU A 1 181 ? -32.297 -3.159 -9.102 1.00 50.81 181 LEU A C 1
ATOM 1379 O O . LEU A 1 181 ? -33.060 -3.161 -8.139 1.00 50.81 181 LEU A O 1
ATOM 1383 N N . ALA A 1 182 ? -32.380 -4.044 -10.099 1.00 49.06 182 ALA A N 1
ATOM 1384 C CA . ALA A 1 182 ? -33.357 -5.129 -10.165 1.00 49.06 182 ALA A CA 1
ATOM 1385 C C . ALA A 1 182 ? -33.281 -6.067 -8.943 1.00 49.06 182 ALA A C 1
ATOM 1387 O O . ALA A 1 182 ? -34.305 -6.384 -8.336 1.00 49.06 182 ALA A O 1
ATOM 1388 N N . ALA A 1 183 ? -32.069 -6.461 -8.535 1.00 52.94 183 ALA A N 1
ATOM 1389 C CA . ALA A 1 183 ? -31.839 -7.344 -7.388 1.00 52.94 183 ALA A CA 1
ATOM 1390 C C . ALA A 1 183 ? -32.120 -6.668 -6.026 1.00 52.94 183 ALA A C 1
ATOM 1392 O O . ALA A 1 183 ? -32.636 -7.305 -5.104 1.00 52.94 183 ALA A O 1
ATOM 1393 N N . LEU A 1 184 ? -31.811 -5.372 -5.898 1.00 51.28 184 LEU A N 1
ATOM 1394 C CA . LEU A 1 184 ? -32.103 -4.554 -4.710 1.00 51.28 184 LEU A CA 1
ATOM 1395 C C . LEU A 1 184 ? -33.600 -4.311 -4.524 1.00 51.28 184 LEU A C 1
ATOM 1397 O O . LEU A 1 184 ? -34.134 -4.495 -3.435 1.00 51.28 184 LEU A O 1
ATOM 1401 N N . ALA A 1 185 ? -34.279 -3.908 -5.591 1.00 49.41 185 ALA A N 1
ATOM 1402 C CA . ALA A 1 185 ? -35.707 -3.641 -5.600 1.00 49.41 185 ALA A CA 1
ATOM 1403 C C . ALA A 1 185 ? -36.543 -4.852 -5.167 1.00 49.41 185 ALA A C 1
ATOM 1405 O O . ALA A 1 185 ? -37.373 -4.757 -4.264 1.00 49.41 185 ALA A O 1
ATOM 1406 N N . TYR A 1 186 ? -36.266 -6.000 -5.782 1.00 45.59 186 TYR A N 1
ATOM 1407 C CA . TYR A 1 186 ? -36.950 -7.261 -5.516 1.00 45.59 186 TYR A CA 1
ATOM 1408 C C . TYR A 1 186 ? -36.754 -7.726 -4.058 1.00 45.59 186 TYR A C 1
ATOM 1410 O O . TYR A 1 186 ? -37.639 -8.291 -3.416 1.00 45.59 186 TYR A O 1
ATOM 1418 N N . GLY A 1 187 ? -35.572 -7.478 -3.496 1.00 50.03 187 GLY A N 1
ATOM 1419 C CA . GLY A 1 187 ? -35.247 -7.881 -2.138 1.00 50.03 187 GLY A CA 1
ATOM 1420 C C . GLY A 1 187 ? -35.781 -6.959 -1.031 1.00 50.03 187 GLY A C 1
ATOM 1421 O O . GLY A 1 187 ? -36.112 -7.444 0.052 1.00 50.03 187 GLY A O 1
ATOM 1422 N N . ILE A 1 188 ? -35.894 -5.652 -1.297 1.00 47.59 188 ILE A N 1
ATOM 1423 C CA . ILE A 1 188 ? -36.517 -4.675 -0.387 1.00 47.59 188 ILE A CA 1
ATOM 1424 C C . ILE A 1 188 ? -38.016 -4.977 -0.257 1.00 47.59 188 ILE A C 1
ATOM 1426 O O . ILE A 1 188 ? -38.566 -4.883 0.836 1.00 47.59 188 ILE A O 1
ATOM 1430 N N . HIS A 1 189 ? -38.652 -5.436 -1.337 1.00 44.25 189 HIS A N 1
ATOM 1431 C CA . HIS A 1 189 ? -40.060 -5.837 -1.344 1.00 44.25 189 HIS A CA 1
ATOM 1432 C C . HIS A 1 189 ? -40.342 -7.088 -0.480 1.00 44.25 189 HIS A C 1
ATOM 1434 O O . HIS A 1 189 ? -41.386 -7.212 0.152 1.00 44.25 189 HIS A O 1
ATOM 1440 N N . GLN A 1 190 ? -39.374 -8.003 -0.349 1.00 46.12 190 GLN A N 1
ATOM 1441 C CA . GLN A 1 190 ? -39.530 -9.255 0.408 1.00 46.12 190 GLN A CA 1
ATOM 1442 C C . GLN A 1 190 ? -39.433 -9.106 1.941 1.00 46.12 190 GLN A C 1
ATOM 1444 O O . GLN A 1 190 ? -39.873 -10.013 2.657 1.00 46.12 190 GLN A O 1
ATOM 1449 N N . ARG A 1 191 ? -38.849 -8.018 2.474 1.00 47.66 191 ARG A N 1
ATOM 1450 C CA . ARG A 1 191 ? -38.635 -7.825 3.923 1.00 47.66 191 ARG A CA 1
ATOM 1451 C C . ARG A 1 191 ? -38.910 -6.383 4.359 1.00 47.66 191 ARG A C 1
ATOM 1453 O O . ARG A 1 191 ? -38.175 -5.474 4.000 1.00 47.66 191 ARG A O 1
ATOM 1460 N N . ALA A 1 192 ? -39.868 -6.208 5.270 1.00 40.38 192 ALA A N 1
ATOM 1461 C CA . ALA A 1 192 ? -40.278 -4.923 5.853 1.00 40.38 192 ALA A CA 1
ATOM 1462 C C . ALA A 1 192 ? -39.202 -4.187 6.695 1.00 40.38 192 ALA A C 1
ATOM 1464 O O . ALA A 1 192 ? -39.517 -3.177 7.321 1.00 40.38 192 ALA A O 1
ATOM 1465 N N . ASP A 1 193 ? -37.948 -4.670 6.750 1.00 41.53 193 ASP A N 1
ATOM 1466 C CA . ASP A 1 193 ? -36.915 -4.159 7.654 1.00 41.53 193 ASP A CA 1
ATOM 1467 C C . ASP A 1 193 ? -35.604 -3.716 6.912 1.00 41.53 193 ASP A C 1
ATOM 1469 O O . ASP A 1 193 ? -34.579 -4.381 6.973 1.00 41.53 193 ASP A O 1
ATOM 1473 N N . THR A 1 194 ? -35.606 -2.501 6.330 1.00 43.06 194 THR A N 1
ATOM 1474 C CA . THR A 1 194 ? -34.567 -1.744 5.564 1.00 43.06 194 THR A CA 1
ATOM 1475 C C . THR A 1 194 ? -33.264 -1.159 6.209 1.00 43.06 194 THR A C 1
ATOM 1477 O O . THR A 1 194 ? -32.446 -0.607 5.474 1.00 43.06 194 THR A O 1
ATOM 1480 N N . SER A 1 195 ? -32.962 -1.254 7.514 1.00 38.31 195 SER A N 1
ATOM 1481 C CA . SER A 1 195 ? -31.799 -0.567 8.148 1.00 38.31 195 SER A CA 1
ATOM 1482 C C . SER A 1 195 ? -30.426 -1.129 7.813 1.00 38.31 195 SER A C 1
ATOM 1484 O O . SER A 1 195 ? -29.428 -0.437 7.988 1.00 38.31 195 SER A O 1
ATOM 1486 N N . LEU A 1 196 ? -30.350 -2.382 7.379 1.00 38.47 196 LEU A N 1
ATOM 1487 C CA . LEU A 1 196 ? -29.072 -3.024 7.066 1.00 38.47 196 LEU A CA 1
ATOM 1488 C C . LEU A 1 196 ? -28.619 -2.774 5.621 1.00 38.47 196 LEU A C 1
ATOM 1490 O O . LEU A 1 196 ? -27.576 -3.268 5.208 1.00 38.47 196 LEU A O 1
ATOM 1494 N N . ALA A 1 197 ? -29.415 -2.050 4.828 1.00 42.31 197 ALA A N 1
ATOM 1495 C CA . ALA A 1 197 ? -29.297 -2.093 3.380 1.00 42.31 197 ALA A CA 1
ATOM 1496 C C . ALA A 1 197 ? -28.505 -0.934 2.741 1.00 42.31 197 ALA A C 1
ATOM 1498 O O . ALA A 1 197 ? -28.397 -0.882 1.527 1.00 42.31 197 ALA A O 1
ATOM 1499 N N . LEU A 1 198 ? -27.971 0.036 3.486 1.00 41.84 198 LEU A N 1
ATOM 1500 C CA . LEU A 1 198 ? -27.481 1.278 2.853 1.00 41.84 198 LEU A CA 1
ATOM 1501 C C . LEU A 1 198 ? -26.040 1.670 3.200 1.00 41.84 198 LEU A C 1
ATOM 1503 O O . LEU A 1 198 ? -25.530 2.639 2.638 1.00 41.84 198 LEU A O 1
ATOM 1507 N N . GLU A 1 199 ? -25.350 0.913 4.053 1.00 35.66 199 GLU A N 1
ATOM 1508 C CA . GLU A 1 199 ? -23.941 1.179 4.358 1.00 35.66 199 GLU A CA 1
ATOM 1509 C C . GLU A 1 199 ? -23.048 0.829 3.154 1.00 35.66 199 GLU A C 1
ATOM 1511 O O . GLU A 1 199 ? -23.028 -0.296 2.653 1.00 35.66 199 GLU A O 1
ATOM 1516 N N . GLY A 1 200 ? -22.329 1.841 2.655 1.00 40.91 200 GLY A N 1
ATOM 1517 C CA . GLY A 1 200 ? -21.300 1.704 1.625 1.00 40.91 200 GLY A CA 1
ATOM 1518 C C . GLY A 1 200 ? -21.634 2.277 0.247 1.00 40.91 200 GLY A C 1
ATOM 1519 O O . GLY A 1 200 ? -20.815 2.121 -0.658 1.00 40.91 200 GLY A O 1
ATOM 1520 N N . LEU A 1 201 ? -22.794 2.906 0.020 1.00 38.09 201 LEU A N 1
ATOM 1521 C CA . LEU A 1 201 ? -23.080 3.582 -1.257 1.00 38.09 201 LEU A CA 1
ATOM 1522 C C . LEU A 1 201 ? -22.145 4.798 -1.455 1.00 38.09 201 LEU A C 1
ATOM 1524 O O . LEU A 1 201 ? -22.050 5.627 -0.554 1.00 38.09 201 LEU A O 1
ATOM 1528 N N . PRO A 1 202 ? -21.482 4.959 -2.617 1.00 39.81 202 PRO A N 1
ATOM 1529 C CA . PRO A 1 202 ? -20.774 6.201 -2.935 1.00 39.81 202 PRO A CA 1
ATOM 1530 C C . PRO A 1 202 ? -21.752 7.391 -2.973 1.00 39.81 202 PRO A C 1
ATOM 1532 O O . PRO A 1 202 ? -22.915 7.220 -3.343 1.00 39.81 202 PRO A O 1
ATOM 1535 N N . ALA A 1 203 ? -21.287 8.599 -2.625 1.00 37.22 203 ALA A N 1
ATOM 1536 C CA . ALA A 1 203 ? -22.123 9.789 -2.386 1.00 37.22 203 ALA A CA 1
ATOM 1537 C C . ALA A 1 203 ? -23.125 10.116 -3.521 1.00 37.22 203 ALA A C 1
ATOM 1539 O O . ALA A 1 203 ? -24.278 10.457 -3.260 1.00 37.22 203 ALA A O 1
ATOM 1540 N N . ALA A 1 204 ? -22.732 9.923 -4.785 1.00 36.62 204 ALA A N 1
ATOM 1541 C CA . ALA A 1 204 ? -23.609 10.104 -5.948 1.00 36.62 204 ALA A CA 1
ATOM 1542 C C . ALA A 1 204 ? -24.679 8.996 -6.099 1.00 36.62 204 ALA A C 1
ATOM 1544 O O . ALA A 1 204 ? -25.778 9.249 -6.591 1.00 36.62 204 ALA A O 1
ATOM 1545 N N . GLY A 1 205 ? -24.380 7.769 -5.657 1.00 38.34 205 GLY A N 1
ATOM 1546 C CA . GLY A 1 205 ? -25.308 6.634 -5.651 1.00 38.34 205 GLY A CA 1
ATOM 1547 C C . GLY A 1 205 ? -26.323 6.706 -4.511 1.00 38.34 205 GLY A C 1
ATOM 1548 O O . GLY A 1 205 ? -27.485 6.366 -4.711 1.00 38.34 205 GLY A O 1
ATOM 1549 N N . ALA A 1 206 ? -25.920 7.226 -3.349 1.00 42.66 206 ALA A N 1
ATOM 1550 C CA . ALA A 1 206 ? -26.818 7.470 -2.222 1.00 42.66 206 ALA A CA 1
ATOM 1551 C C . ALA A 1 206 ? -27.886 8.526 -2.564 1.00 42.66 206 ALA A C 1
ATOM 1553 O O . ALA A 1 206 ? -29.070 8.281 -2.357 1.00 42.66 206 ALA A O 1
ATOM 1554 N N . LEU A 1 207 ? -27.497 9.649 -3.185 1.00 38.94 207 LEU A N 1
ATOM 1555 C CA . LEU A 1 207 ? -28.422 10.698 -3.648 1.00 38.94 207 LEU A CA 1
ATOM 1556 C C . LEU A 1 207 ? -29.413 10.210 -4.720 1.00 38.94 207 LEU A C 1
ATOM 1558 O O . LEU A 1 207 ? -30.563 10.641 -4.737 1.00 38.94 207 LEU A O 1
ATOM 1562 N N . ARG A 1 208 ? -28.998 9.288 -5.597 1.00 44.12 208 ARG A N 1
ATOM 1563 C CA . ARG A 1 208 ? -29.856 8.712 -6.646 1.00 44.12 208 ARG A CA 1
ATOM 1564 C C . ARG A 1 208 ? -30.861 7.697 -6.084 1.00 44.12 208 ARG A C 1
ATOM 1566 O O . ARG A 1 208 ? -32.009 7.698 -6.509 1.00 44.12 208 ARG A O 1
ATOM 1573 N N . VAL A 1 209 ? -30.455 6.902 -5.090 1.00 45.19 209 VAL A N 1
ATOM 1574 C CA . VAL A 1 209 ? -31.347 6.017 -4.317 1.00 45.19 209 VAL A CA 1
ATOM 1575 C C . VAL A 1 209 ? -32.360 6.831 -3.504 1.00 45.19 209 VAL A C 1
ATOM 1577 O O . VAL A 1 209 ? -33.535 6.484 -3.490 1.00 45.19 209 VAL A O 1
ATOM 1580 N N . ILE A 1 210 ? -31.932 7.941 -2.891 1.00 44.06 210 ILE A N 1
ATOM 1581 C CA . ILE A 1 210 ? -32.810 8.885 -2.178 1.00 44.06 210 ILE A CA 1
ATOM 1582 C C . ILE A 1 210 ? -33.881 9.448 -3.126 1.00 44.06 210 ILE A C 1
ATOM 1584 O O . ILE A 1 210 ? -35.063 9.329 -2.829 1.00 44.06 210 ILE A O 1
ATOM 1588 N N . ARG A 1 211 ? -33.489 9.952 -4.305 1.00 43.16 211 ARG A N 1
ATOM 1589 C CA . ARG A 1 211 ? -34.415 10.529 -5.298 1.00 43.16 211 ARG A CA 1
ATOM 1590 C C . ARG A 1 211 ? -35.400 9.503 -5.878 1.00 43.16 211 ARG A C 1
ATOM 1592 O O . ARG A 1 211 ? -36.565 9.805 -6.087 1.00 43.16 211 ARG A O 1
ATOM 1599 N N . GLN A 1 212 ? -34.950 8.266 -6.098 1.00 45.88 212 GLN A N 1
ATOM 1600 C CA . GLN A 1 212 ? -35.781 7.189 -6.657 1.00 45.88 212 GLN A CA 1
ATOM 1601 C C . GLN A 1 212 ? -36.739 6.548 -5.643 1.00 45.88 212 GLN A C 1
ATOM 1603 O O . GLN A 1 212 ? -37.771 6.017 -6.040 1.00 45.88 212 GLN A O 1
ATOM 1608 N N . LEU A 1 213 ? -36.427 6.607 -4.345 1.00 43.91 213 LEU A N 1
ATOM 1609 C CA . LEU A 1 213 ? -37.362 6.243 -3.274 1.00 43.91 213 LEU A CA 1
ATOM 1610 C C . LEU A 1 213 ? -38.423 7.336 -3.030 1.00 43.91 213 LEU A C 1
ATOM 1612 O O . LEU A 1 213 ? -39.452 7.050 -2.422 1.00 43.91 213 LEU A O 1
ATOM 1616 N N . GLU A 1 214 ? -38.185 8.564 -3.504 1.00 42.56 214 GLU A N 1
ATOM 1617 C CA . GLU A 1 214 ? -39.091 9.716 -3.389 1.00 42.56 214 GLU A CA 1
ATOM 1618 C C . GLU A 1 214 ? -40.104 9.842 -4.559 1.00 42.56 214 GLU A C 1
ATOM 1620 O O . GLU A 1 214 ? -41.163 10.430 -4.358 1.00 42.56 214 GLU A O 1
ATOM 1625 N N . GLU A 1 215 ? -39.835 9.278 -5.750 1.00 41.31 215 GLU A N 1
ATOM 1626 C CA . GLU A 1 215 ? -40.567 9.552 -7.018 1.00 41.31 215 GLU A CA 1
ATOM 1627 C C . GLU A 1 215 ? -41.557 8.446 -7.495 1.00 41.31 215 GLU A C 1
ATOM 1629 O O . GLU A 1 215 ? -41.874 8.368 -8.676 1.00 41.31 215 GLU A O 1
ATOM 1634 N N . GLY A 1 216 ? -42.048 7.560 -6.621 1.00 49.44 216 GLY A N 1
ATOM 1635 C CA . GLY A 1 216 ? -42.778 6.332 -7.001 1.00 49.44 216 GLY A CA 1
ATOM 1636 C C . GLY A 1 216 ? -43.898 6.448 -8.059 1.00 49.44 216 GLY A C 1
ATOM 1637 O O . GLY A 1 216 ? -44.883 7.140 -7.834 1.00 49.44 216 GLY A O 1
ATOM 1638 N N . GLU A 1 217 ? -43.800 5.670 -9.152 1.00 39.25 217 GLU A N 1
ATOM 1639 C CA . GLU A 1 217 ? -44.932 5.403 -10.072 1.00 39.25 217 GLU A CA 1
ATOM 1640 C C . GLU A 1 217 ? -44.891 4.039 -10.804 1.00 39.25 217 GLU A C 1
ATOM 1642 O O . GLU A 1 217 ? -45.936 3.529 -11.197 1.00 39.25 217 GLU A O 1
ATOM 1647 N N . GLU A 1 218 ? -43.747 3.350 -10.901 1.00 40.84 218 GLU A N 1
ATOM 1648 C CA . GLU A 1 218 ? -43.702 1.948 -11.351 1.00 40.84 218 GLU A CA 1
ATOM 1649 C C . GLU A 1 218 ? -42.993 1.080 -10.316 1.00 40.84 218 GLU A C 1
ATOM 1651 O O . GLU A 1 218 ? -41.829 1.316 -9.989 1.00 40.84 218 GLU A O 1
ATOM 1656 N N . SER A 1 219 ? -43.699 0.057 -9.818 1.00 50.28 219 SER A N 1
ATOM 1657 C CA . SER A 1 219 ? -43.101 -0.953 -8.948 1.00 50.28 219 SER A CA 1
ATOM 1658 C C . SER A 1 219 ? -41.904 -1.569 -9.663 1.00 50.28 219 SER A C 1
ATOM 1660 O O . SER A 1 219 ? -42.007 -2.146 -10.750 1.00 50.28 219 SER A O 1
ATOM 1662 N N . SER A 1 220 ? -40.760 -1.450 -9.010 1.00 46.56 220 SER A N 1
ATOM 1663 C CA . SER A 1 220 ? -39.461 -1.948 -9.423 1.00 46.56 220 SER A CA 1
ATOM 1664 C C . SER A 1 220 ? -39.463 -3.431 -9.839 1.00 46.56 220 SER A C 1
ATOM 1666 O O . SER A 1 220 ? -38.586 -3.864 -10.581 1.00 46.56 220 SER A O 1
ATOM 1668 N N . GLU A 1 221 ? -40.466 -4.205 -9.420 1.00 41.34 221 GLU A N 1
ATOM 1669 C CA . GLU A 1 221 ? -40.650 -5.618 -9.760 1.00 41.34 221 GLU A CA 1
ATOM 1670 C C . GLU A 1 221 ? -41.234 -5.857 -11.160 1.00 41.34 221 GLU A C 1
ATOM 1672 O O . GLU A 1 221 ? -40.878 -6.841 -11.811 1.00 41.34 221 GLU A O 1
ATOM 1677 N N . ALA A 1 222 ? -42.065 -4.946 -11.680 1.00 39.75 222 ALA A N 1
ATOM 1678 C CA . ALA A 1 222 ? -42.650 -5.064 -13.021 1.00 39.75 222 ALA A CA 1
ATOM 1679 C C . ALA A 1 222 ? -41.577 -5.025 -14.127 1.00 39.75 222 ALA A C 1
ATOM 1681 O O . ALA A 1 222 ? -41.701 -5.675 -15.170 1.00 39.75 222 ALA A O 1
ATOM 1682 N N . ARG A 1 223 ? -40.469 -4.320 -13.869 1.00 45.41 223 ARG A N 1
ATOM 1683 C CA . ARG A 1 223 ? -39.330 -4.203 -14.790 1.00 45.41 223 ARG A CA 1
ATOM 1684 C C . ARG A 1 223 ? -38.440 -5.447 -14.802 1.00 45.41 223 ARG A C 1
ATOM 1686 O O . ARG A 1 223 ? -37.955 -5.822 -15.866 1.00 45.41 223 ARG A O 1
ATOM 1693 N N . VAL A 1 224 ? -38.292 -6.135 -13.666 1.00 43.00 224 VAL A N 1
ATOM 1694 C CA . VAL A 1 224 ? -37.544 -7.405 -13.572 1.00 43.00 224 VAL A CA 1
ATOM 1695 C C . VAL A 1 224 ? -38.233 -8.503 -14.383 1.00 43.00 224 VAL A C 1
ATOM 1697 O O . VAL A 1 224 ? -37.581 -9.236 -15.122 1.00 43.00 224 VAL A O 1
ATOM 1700 N N . VAL A 1 225 ? -39.566 -8.567 -14.322 1.00 38.81 225 VAL A N 1
ATOM 1701 C CA . VAL A 1 225 ? -40.360 -9.551 -15.073 1.00 38.81 225 VAL A CA 1
ATOM 1702 C C . VAL A 1 225 ? -40.235 -9.352 -16.592 1.00 38.81 225 VAL A C 1
ATOM 1704 O O . VAL A 1 225 ? -40.089 -10.338 -17.305 1.00 38.81 225 VAL A O 1
ATOM 1707 N N . SER A 1 226 ? -40.210 -8.104 -17.080 1.00 41.12 226 SER A N 1
ATOM 1708 C CA . SER A 1 226 ? -40.047 -7.751 -18.509 1.00 41.12 226 SER A CA 1
ATOM 1709 C C . SER A 1 226 ? -38.695 -8.165 -19.108 1.00 41.12 226 SER A C 1
ATOM 1711 O O . SER A 1 226 ? -38.607 -8.484 -20.299 1.00 41.12 226 SER A O 1
ATOM 1713 N N . LEU A 1 227 ? -37.639 -8.160 -18.290 1.00 42.31 227 LEU A N 1
ATOM 1714 C CA . LEU A 1 227 ? -36.278 -8.511 -18.701 1.00 42.31 227 LEU A CA 1
ATOM 1715 C C . LEU A 1 227 ? -36.098 -10.031 -18.839 1.00 42.31 227 LEU A C 1
ATOM 1717 O O . LEU A 1 227 ? -35.439 -10.500 -19.762 1.00 42.31 227 LEU A O 1
ATOM 1721 N N . VAL A 1 228 ? -36.723 -10.792 -17.937 1.00 39.34 228 VAL A N 1
ATOM 1722 C CA . VAL A 1 228 ? -36.627 -12.259 -17.867 1.00 39.34 228 VAL A CA 1
ATOM 1723 C C . VAL A 1 228 ? -37.481 -12.946 -18.940 1.00 39.34 228 VAL A C 1
ATOM 1725 O O . VAL A 1 228 ? -37.098 -13.987 -19.457 1.00 39.34 228 VAL A O 1
ATOM 1728 N N . SER A 1 229 ? -38.607 -12.357 -19.348 1.00 38.84 229 SER A N 1
ATOM 1729 C CA . SER A 1 229 ? -39.498 -12.924 -20.377 1.00 38.84 229 SER A CA 1
ATOM 1730 C C . SER A 1 229 ? -38.968 -12.878 -21.823 1.00 38.84 229 SER A C 1
ATOM 1732 O O . SER A 1 229 ? -39.701 -13.247 -22.731 1.00 38.84 229 SER A O 1
ATOM 1734 N N . ARG A 1 230 ? -37.730 -12.418 -22.058 1.00 38.88 230 ARG A N 1
ATOM 1735 C CA . ARG A 1 230 ? -37.080 -12.354 -23.389 1.00 38.88 230 ARG A CA 1
ATOM 1736 C C . ARG A 1 230 ? -35.967 -13.401 -23.573 1.00 38.88 230 ARG A C 1
ATOM 1738 O O . ARG A 1 230 ? -35.122 -13.251 -24.450 1.00 38.88 230 ARG A O 1
ATOM 1745 N N . LEU A 1 231 ? -35.906 -14.394 -22.686 1.00 41.22 231 LEU A N 1
ATOM 1746 C CA . LEU A 1 231 ? -34.887 -15.445 -22.648 1.00 41.22 231 LEU A CA 1
ATOM 1747 C C . LEU A 1 231 ? -35.408 -16.682 -23.402 1.00 41.22 231 LEU A C 1
ATOM 1749 O O . LEU A 1 231 ? -36.255 -17.386 -22.863 1.00 41.22 231 LEU A O 1
ATOM 1753 N N . ASP A 1 232 ? -34.918 -16.935 -24.619 1.00 35.28 232 ASP A N 1
ATOM 1754 C CA . ASP A 1 232 ? -35.429 -18.010 -25.496 1.00 35.28 232 ASP A CA 1
ATOM 1755 C C . ASP A 1 232 ? -34.675 -19.359 -25.418 1.00 35.28 232 ASP A C 1
ATOM 1757 O O . ASP A 1 232 ? -35.042 -20.265 -26.152 1.00 35.28 232 ASP A O 1
ATOM 1761 N N . ASP A 1 233 ? -33.682 -19.562 -24.535 1.00 42.62 233 ASP A N 1
ATOM 1762 C CA . ASP A 1 233 ? -33.259 -20.933 -24.154 1.00 42.62 233 ASP A CA 1
ATOM 1763 C C . ASP A 1 233 ? -32.300 -20.963 -22.938 1.00 42.62 233 ASP A C 1
ATOM 1765 O O . ASP A 1 233 ? -31.248 -20.309 -22.972 1.00 42.62 233 ASP A O 1
ATOM 1769 N N . PRO A 1 234 ? -32.610 -21.700 -21.850 1.00 36.72 234 PRO A N 1
ATOM 1770 C CA . PRO A 1 234 ? -31.722 -21.869 -20.700 1.00 36.72 234 PRO A CA 1
ATOM 1771 C C . PRO A 1 234 ? -30.853 -23.148 -20.786 1.00 36.72 234 PRO A C 1
ATOM 1773 O O . PRO A 1 234 ? -31.254 -24.144 -21.386 1.00 36.72 234 PRO A O 1
ATOM 1776 N N . PRO A 1 235 ? -29.654 -23.170 -20.164 1.00 36.25 235 PRO A N 1
ATOM 1777 C CA . PRO A 1 235 ? -28.791 -24.353 -20.159 1.00 36.25 235 PRO A CA 1
ATOM 1778 C C . PRO A 1 235 ? -29.421 -25.562 -19.441 1.00 36.25 235 PRO A C 1
ATOM 1780 O O . PRO A 1 235 ? -30.159 -25.427 -18.469 1.00 36.25 235 PRO A O 1
ATOM 1783 N N . SER A 1 236 ? -29.091 -26.768 -19.914 1.00 37.78 236 SER A N 1
ATOM 1784 C CA . SER A 1 236 ? -29.775 -28.055 -19.666 1.00 37.78 236 SER A CA 1
ATOM 1785 C C . SER A 1 236 ? -29.810 -28.574 -18.214 1.00 37.78 236 SER A C 1
ATOM 1787 O O . SER A 1 236 ? -30.225 -29.702 -17.962 1.00 37.78 236 SER A O 1
ATOM 1789 N N . ASN A 1 237 ? -29.351 -27.786 -17.248 1.00 39.75 237 ASN A N 1
ATOM 1790 C CA . ASN A 1 237 ? -29.316 -28.078 -15.816 1.00 39.75 237 ASN A CA 1
ATOM 1791 C C . ASN A 1 237 ? -30.287 -27.203 -14.986 1.00 39.75 237 ASN A C 1
ATOM 1793 O O . ASN A 1 237 ? -30.260 -27.285 -13.756 1.00 39.75 237 ASN A O 1
ATOM 1797 N N . LEU A 1 238 ? -31.137 -26.387 -15.629 1.00 43.31 238 LEU A N 1
ATOM 1798 C CA . LEU A 1 238 ? -31.940 -25.338 -14.976 1.00 43.31 238 LEU A CA 1
ATOM 1799 C C . LEU A 1 238 ? -33.403 -25.662 -14.604 1.00 43.31 238 LEU A C 1
ATOM 1801 O O . LEU A 1 238 ? -33.989 -24.925 -13.809 1.00 43.31 238 LEU A O 1
ATOM 1805 N N . ASP A 1 239 ? -34.032 -26.707 -15.136 1.00 43.44 239 ASP A N 1
ATOM 1806 C CA . ASP A 1 239 ? -35.494 -26.669 -15.362 1.00 43.44 239 ASP A CA 1
ATOM 1807 C C . ASP A 1 239 ? -36.454 -26.866 -14.162 1.00 43.44 239 ASP A C 1
ATOM 1809 O O . ASP A 1 239 ? -37.669 -26.871 -14.336 1.00 43.44 239 ASP A O 1
ATOM 1813 N N . GLY A 1 240 ? -35.981 -26.976 -12.917 1.00 41.53 240 GLY A N 1
ATOM 1814 C CA . GLY A 1 240 ? -36.872 -27.217 -11.762 1.00 41.53 240 GLY A CA 1
ATOM 1815 C C . GLY A 1 240 ? -37.132 -26.000 -10.872 1.00 41.53 240 GLY A C 1
ATOM 1816 O O . GLY A 1 240 ? -38.268 -25.614 -10.600 1.00 41.53 240 GLY A O 1
ATOM 1817 N N . ALA A 1 241 ? -36.058 -25.392 -10.375 1.00 41.69 241 ALA A N 1
ATOM 1818 C CA . ALA A 1 241 ? -36.132 -24.455 -9.253 1.00 41.69 241 ALA A CA 1
ATOM 1819 C C . ALA A 1 241 ? -36.483 -23.015 -9.670 1.00 41.69 241 ALA A C 1
ATOM 1821 O O . ALA A 1 241 ? -37.083 -22.268 -8.893 1.00 41.69 241 ALA A O 1
ATOM 1822 N N . LEU A 1 242 ? -36.118 -22.615 -10.893 1.00 40.78 242 LEU A N 1
ATOM 1823 C CA . LEU A 1 242 ? -36.326 -21.252 -11.389 1.00 40.78 242 LEU A CA 1
ATOM 1824 C C . LEU A 1 242 ? -37.797 -20.994 -11.771 1.00 40.78 242 LEU A C 1
ATOM 1826 O O . LEU A 1 242 ? -38.335 -19.925 -11.471 1.00 40.78 242 LEU A O 1
ATOM 1830 N N . ALA A 1 243 ? -38.478 -21.991 -12.345 1.00 44.50 243 ALA A N 1
ATOM 1831 C CA . ALA A 1 243 ? -39.894 -21.909 -12.713 1.00 44.50 243 ALA A CA 1
ATOM 1832 C C . ALA A 1 243 ? -40.810 -21.717 -11.485 1.00 44.50 243 ALA A C 1
ATOM 1834 O O . ALA A 1 243 ? -41.692 -20.852 -11.485 1.00 44.50 243 ALA A O 1
ATOM 1835 N N . GLU A 1 244 ? -40.551 -22.448 -10.395 1.00 44.84 244 GLU A N 1
ATOM 1836 C CA . GLU A 1 244 ? -41.275 -22.304 -9.123 1.00 44.84 244 GLU A CA 1
ATOM 1837 C C . GLU A 1 244 ? -41.029 -20.955 -8.431 1.00 44.84 244 GLU A C 1
ATOM 1839 O O . GLU A 1 244 ? -41.910 -20.432 -7.738 1.00 44.84 244 GLU A O 1
ATOM 1844 N N . ALA A 1 245 ? -39.828 -20.387 -8.560 1.00 42.66 245 ALA A N 1
ATOM 1845 C CA . ALA A 1 245 ? -39.500 -19.088 -7.978 1.00 42.66 245 ALA A CA 1
ATOM 1846 C C . ALA A 1 245 ? -40.233 -17.945 -8.706 1.00 42.66 245 ALA A C 1
ATOM 1848 O O . ALA A 1 245 ? -40.816 -17.070 -8.061 1.00 42.66 245 ALA A O 1
ATOM 1849 N N . LEU A 1 246 ? -40.284 -17.997 -10.042 1.00 41.78 246 LEU A N 1
ATOM 1850 C CA . LEU A 1 246 ? -40.976 -17.010 -10.877 1.00 41.78 246 LEU A CA 1
ATOM 1851 C C . LEU A 1 246 ? -42.507 -17.061 -10.720 1.00 41.78 246 LEU A C 1
ATOM 1853 O O . LEU A 1 246 ? -43.157 -16.013 -10.694 1.00 41.78 246 LEU A O 1
ATOM 1857 N N . GLN A 1 247 ? -43.098 -18.250 -10.550 1.00 47.53 247 GLN A N 1
ATOM 1858 C CA . GLN A 1 247 ? -44.533 -18.381 -10.255 1.00 47.53 247 GLN A CA 1
ATOM 1859 C C . GLN A 1 247 ? -44.915 -17.772 -8.896 1.00 47.53 247 GLN A C 1
ATOM 1861 O O . GLN A 1 247 ? -45.929 -17.077 -8.796 1.00 47.53 247 GLN A O 1
ATOM 1866 N N . ARG A 1 248 ? -44.092 -17.978 -7.859 1.00 45.81 248 ARG A N 1
ATOM 1867 C CA . ARG A 1 248 ? -44.322 -17.414 -6.517 1.00 45.81 248 ARG A CA 1
ATOM 1868 C C . ARG A 1 248 ? -44.221 -15.888 -6.490 1.00 45.81 248 ARG A C 1
ATOM 1870 O O . ARG A 1 248 ? -45.022 -15.247 -5.814 1.00 45.81 248 ARG A O 1
ATOM 1877 N N . ALA A 1 249 ? -43.287 -15.312 -7.247 1.00 41.28 249 ALA A N 1
ATOM 1878 C CA . ALA A 1 249 ? -43.151 -13.863 -7.391 1.00 41.28 249 ALA A CA 1
ATOM 1879 C C . ALA A 1 249 ? -44.403 -13.236 -8.030 1.00 41.28 249 ALA A C 1
ATOM 1881 O O . ALA A 1 249 ? -44.991 -12.306 -7.480 1.00 41.28 249 ALA A O 1
ATOM 1882 N N . ARG A 1 250 ? -44.883 -13.815 -9.142 1.00 42.22 250 ARG A N 1
ATOM 1883 C CA . ARG A 1 250 ? -46.101 -13.359 -9.836 1.00 42.22 250 ARG A CA 1
ATOM 1884 C C . ARG A 1 250 ? -47.354 -13.409 -8.954 1.00 42.22 250 ARG A C 1
ATOM 1886 O O . ARG A 1 250 ? -48.155 -12.480 -8.993 1.00 42.22 250 ARG A O 1
ATOM 1893 N N . ALA A 1 251 ? -47.520 -14.457 -8.146 1.00 45.19 251 ALA A N 1
ATOM 1894 C CA . ALA A 1 251 ? -48.680 -14.609 -7.263 1.00 45.19 251 ALA A CA 1
ATOM 1895 C C . ALA A 1 251 ? -48.722 -13.573 -6.122 1.00 45.19 251 ALA A C 1
ATOM 1897 O O . ALA A 1 251 ? -49.798 -13.227 -5.636 1.00 45.19 251 ALA A O 1
ATOM 1898 N N . ARG A 1 252 ? -47.561 -13.065 -5.696 1.00 41.56 252 ARG A N 1
ATOM 1899 C CA . ARG A 1 252 ? -47.433 -12.154 -4.553 1.00 41.56 252 ARG A CA 1
ATOM 1900 C C . ARG A 1 252 ? -47.590 -10.682 -4.927 1.00 41.56 252 ARG A C 1
ATOM 1902 O O . ARG A 1 252 ? -48.264 -9.965 -4.197 1.00 41.56 252 ARG A O 1
ATOM 1909 N N . VAL A 1 253 ? -47.110 -10.271 -6.103 1.00 39.38 253 VAL A N 1
ATOM 1910 C CA . VAL A 1 253 ? -47.404 -8.942 -6.683 1.00 39.38 253 VAL A CA 1
ATOM 1911 C C . VAL A 1 253 ? -48.919 -8.717 -6.788 1.00 39.38 253 VAL A C 1
ATOM 1913 O O . VAL A 1 253 ? -49.425 -7.642 -6.472 1.00 39.38 253 VAL A O 1
ATOM 1916 N N . ALA A 1 254 ? -49.669 -9.767 -7.136 1.00 42.50 254 ALA A N 1
ATOM 1917 C CA . ALA A 1 254 ? -51.129 -9.729 -7.166 1.00 42.50 254 ALA A CA 1
ATOM 1918 C C . ALA A 1 254 ? -51.777 -9.578 -5.769 1.00 42.50 254 ALA A C 1
ATOM 1920 O O . ALA A 1 254 ? -52.878 -9.042 -5.665 1.00 42.50 254 ALA A O 1
ATOM 1921 N N . ALA A 1 255 ? -51.107 -10.016 -4.696 1.00 43.94 255 ALA A N 1
ATOM 1922 C CA . ALA A 1 255 ? -51.602 -9.959 -3.318 1.00 43.94 255 ALA A CA 1
ATOM 1923 C C . ALA A 1 255 ? -51.219 -8.655 -2.586 1.00 43.94 255 ALA A C 1
ATOM 1925 O O . ALA A 1 255 ? -52.021 -8.116 -1.824 1.00 43.94 255 ALA A O 1
ATOM 1926 N N . GLU A 1 256 ? -50.023 -8.111 -2.823 1.00 39.31 256 GLU A N 1
ATOM 1927 C CA . GLU A 1 256 ? -49.549 -6.875 -2.176 1.00 39.31 256 GLU A CA 1
ATOM 1928 C C . GLU A 1 256 ? -50.238 -5.622 -2.732 1.00 39.31 256 GLU A C 1
ATOM 1930 O O . GLU A 1 256 ? -50.553 -4.700 -1.974 1.00 39.31 256 GLU A O 1
ATOM 1935 N N . SER A 1 257 ? -50.636 -5.654 -4.009 1.00 38.84 257 SER A N 1
ATOM 1936 C CA . SER A 1 257 ? -51.519 -4.644 -4.603 1.00 38.84 257 SER A CA 1
ATOM 1937 C C . SER A 1 257 ? -52.900 -4.570 -3.922 1.00 38.84 257 SER A C 1
ATOM 1939 O O . SER A 1 257 ? -53.591 -3.564 -4.064 1.00 38.84 257 SER A O 1
ATOM 1941 N N . ALA A 1 258 ? -53.296 -5.600 -3.160 1.00 38.75 258 ALA A N 1
ATOM 1942 C CA . ALA A 1 258 ? -54.526 -5.628 -2.367 1.00 38.75 258 ALA A CA 1
ATOM 1943 C C . ALA A 1 258 ? -54.314 -5.250 -0.881 1.00 38.75 258 ALA A C 1
ATOM 1945 O O . ALA A 1 258 ? -55.250 -4.787 -0.231 1.00 38.75 258 ALA A O 1
ATOM 1946 N N . ALA A 1 259 ? -53.100 -5.415 -0.333 1.00 34.72 259 ALA A N 1
ATOM 1947 C CA . ALA A 1 259 ? -52.783 -5.192 1.086 1.00 34.72 259 ALA A CA 1
ATOM 1948 C C . ALA A 1 259 ? -52.308 -3.760 1.416 1.00 34.72 259 ALA A C 1
ATOM 1950 O O . ALA A 1 259 ? -52.531 -3.280 2.530 1.00 34.72 259 ALA A O 1
ATOM 1951 N N . ALA A 1 260 ? -51.716 -3.046 0.449 1.00 36.25 260 ALA A N 1
ATOM 1952 C CA . ALA A 1 260 ? -51.261 -1.653 0.588 1.00 36.25 260 ALA A CA 1
ATOM 1953 C C . ALA A 1 260 ? -52.386 -0.641 0.913 1.00 36.25 260 ALA A C 1
ATOM 1955 O O . ALA A 1 260 ? -52.119 0.511 1.247 1.00 36.25 260 ALA A O 1
ATOM 1956 N N . ALA A 1 261 ? -53.647 -1.074 0.878 1.00 40.88 261 ALA A N 1
ATOM 1957 C CA . ALA A 1 261 ? -54.810 -0.266 1.217 1.00 40.88 261 ALA A CA 1
ATOM 1958 C C . ALA A 1 261 ? -55.011 -0.016 2.732 1.00 40.88 261 ALA A C 1
ATOM 1960 O O . ALA A 1 261 ? -55.916 0.745 3.072 1.00 40.88 261 ALA A O 1
ATOM 1961 N N . LEU A 1 262 ? -54.244 -0.647 3.647 1.00 38.31 262 LEU A N 1
ATOM 1962 C CA . LEU A 1 262 ? -54.694 -0.777 5.047 1.00 38.31 262 LEU A CA 1
ATOM 1963 C C . LEU A 1 262 ? -53.939 -0.027 6.183 1.00 38.31 262 LEU A C 1
ATOM 1965 O O . LEU A 1 262 ? -54.674 0.508 6.996 1.00 38.31 262 LEU A O 1
ATOM 1969 N N . TYR A 1 263 ? -52.600 0.131 6.316 1.00 35.03 263 TYR A N 1
ATOM 1970 C CA . TYR A 1 263 ? -52.001 0.939 7.441 1.00 35.03 263 TYR A CA 1
ATOM 1971 C C . TYR A 1 263 ? -50.487 1.331 7.290 1.00 35.03 263 TYR A C 1
ATOM 1973 O O . TYR A 1 263 ? -49.681 0.403 7.254 1.00 35.03 263 TYR A O 1
ATOM 1981 N N . PRO A 1 264 ? -50.043 2.631 7.311 1.00 38.91 264 PRO A N 1
ATOM 1982 C CA . PRO A 1 264 ? -48.633 2.991 6.971 1.00 38.91 264 PRO A CA 1
ATOM 1983 C C . PRO A 1 264 ? -47.669 3.722 7.975 1.00 38.91 264 PRO A C 1
ATOM 1985 O O . PRO A 1 264 ? -46.464 3.579 7.822 1.00 38.91 264 PRO A O 1
ATOM 1988 N N . ALA A 1 265 ? -48.052 4.544 8.968 1.00 36.09 265 ALA A N 1
ATOM 1989 C CA . ALA A 1 265 ? -47.194 5.726 9.280 1.00 36.09 265 ALA A CA 1
ATOM 1990 C C . ALA A 1 265 ? -46.076 5.690 10.379 1.00 36.09 265 ALA A C 1
ATOM 1992 O O . ALA A 1 265 ? -45.160 6.502 10.294 1.00 36.09 265 ALA A O 1
ATOM 1993 N N . TYR A 1 266 ? -46.089 4.842 11.424 1.00 30.70 266 TYR A N 1
ATOM 1994 C CA . TYR A 1 266 ? -45.305 5.140 12.662 1.00 30.70 266 TYR A CA 1
ATOM 1995 C C . TYR A 1 266 ? -44.006 4.340 12.934 1.00 30.70 266 TYR A C 1
ATOM 1997 O O . TYR A 1 266 ? -43.247 4.719 13.826 1.00 30.70 266 TYR A O 1
ATOM 2005 N N . ARG A 1 267 ? -43.699 3.253 12.207 1.00 36.81 267 ARG A N 1
ATOM 2006 C CA . ARG A 1 267 ? -42.490 2.424 12.465 1.00 36.81 267 ARG A CA 1
ATOM 2007 C C . ARG A 1 267 ? -41.254 2.813 11.650 1.00 36.81 267 ARG A C 1
ATOM 2009 O O . ARG A 1 267 ? -40.143 2.500 12.064 1.00 36.81 267 ARG A O 1
ATOM 2016 N N . GLU A 1 268 ? -41.429 3.490 10.520 1.00 45.47 268 GLU A N 1
ATOM 2017 C CA . GLU A 1 268 ? -40.334 3.751 9.577 1.00 45.47 268 GLU A CA 1
ATOM 2018 C C . GLU A 1 268 ? -39.423 4.919 9.962 1.00 45.47 268 GLU A C 1
ATOM 2020 O O . GLU A 1 268 ? -38.299 4.997 9.468 1.00 45.47 268 GLU A O 1
ATOM 2025 N N . GLN A 1 269 ? -39.891 5.835 10.815 1.00 41.97 269 GLN A N 1
ATOM 2026 C CA . GLN A 1 269 ? -39.187 7.091 11.066 1.00 41.97 269 GLN A CA 1
ATOM 2027 C C . GLN A 1 269 ? -37.903 6.856 11.877 1.00 41.97 269 GLN A C 1
ATOM 2029 O O . GLN A 1 269 ? -36.834 6.972 11.294 1.00 41.97 269 GLN A O 1
ATOM 2034 N N . GLY A 1 270 ? -38.002 6.327 13.111 1.00 41.00 270 GLY A N 1
ATOM 2035 C CA . GLY A 1 270 ? -36.899 6.133 14.084 1.00 41.00 270 GLY A CA 1
ATOM 2036 C C . GLY A 1 270 ? -35.685 5.295 13.641 1.00 41.00 270 GLY A C 1
ATOM 2037 O O . GLY A 1 270 ? -34.682 5.184 14.355 1.00 41.00 270 GLY A O 1
ATOM 2038 N N . ARG A 1 271 ? -35.791 4.637 12.491 1.00 51.00 271 ARG A N 1
ATOM 2039 C CA . ARG A 1 271 ? -34.763 3.770 11.926 1.00 51.00 271 ARG A CA 1
ATOM 2040 C C . ARG A 1 271 ? -33.856 4.505 10.947 1.00 51.00 271 ARG A C 1
ATOM 2042 O O . ARG A 1 271 ? -32.670 4.187 10.870 1.00 51.00 271 ARG A O 1
ATOM 2049 N N . LYS A 1 272 ? -34.401 5.522 10.277 1.00 56.31 272 LYS A N 1
ATOM 2050 C CA . LYS A 1 272 ? -33.685 6.378 9.330 1.00 56.31 272 LYS A CA 1
ATOM 2051 C C . LYS A 1 272 ? -32.649 7.245 10.056 1.00 56.31 272 LYS A C 1
ATOM 2053 O O . LYS A 1 272 ? -31.537 7.405 9.564 1.00 56.31 272 LYS A O 1
ATOM 2058 N N . GLU A 1 273 ? -32.935 7.742 11.264 1.00 57.50 273 GLU A N 1
ATOM 2059 C CA . GLU A 1 273 ? -32.024 8.674 11.952 1.00 57.50 273 GLU A CA 1
ATOM 2060 C C . GLU A 1 273 ? -30.777 8.006 12.553 1.00 57.50 273 GLU A C 1
ATOM 2062 O O . GLU A 1 273 ? -29.722 8.634 12.628 1.00 57.50 273 GLU A O 1
ATOM 2067 N N . ARG A 1 274 ? -30.845 6.724 12.941 1.00 55.19 274 ARG A N 1
ATOM 2068 C CA . ARG A 1 274 ? -29.671 5.986 13.453 1.00 55.19 274 ARG A CA 1
ATOM 2069 C C . ARG A 1 274 ? -28.634 5.707 12.365 1.00 55.19 274 ARG A C 1
ATOM 2071 O O . ARG A 1 274 ? -27.440 5.793 12.633 1.00 55.19 274 ARG A O 1
ATOM 2078 N N . GLN A 1 275 ? -29.088 5.414 11.147 1.00 52.97 275 GLN A N 1
ATOM 2079 C CA . GLN A 1 275 ? -28.206 5.189 9.998 1.00 52.97 275 GLN A CA 1
ATOM 2080 C C . GLN A 1 275 ? -27.433 6.464 9.635 1.00 52.97 275 GLN A C 1
ATOM 2082 O O . GLN A 1 275 ? -26.233 6.419 9.377 1.00 52.97 275 GLN A O 1
ATOM 2087 N N . LEU A 1 276 ? -28.105 7.617 9.699 1.00 55.06 276 LEU A N 1
ATOM 2088 C CA . LEU A 1 276 ? -27.495 8.918 9.419 1.00 55.06 276 LEU A CA 1
ATOM 2089 C C . LEU A 1 276 ? -26.435 9.327 10.461 1.00 55.06 276 LEU A C 1
ATOM 2091 O O . LEU A 1 276 ? -25.442 9.951 10.099 1.00 55.06 276 LEU A O 1
ATOM 2095 N N . LEU A 1 277 ? -26.597 8.954 11.737 1.00 56.62 277 LEU A N 1
ATOM 2096 C CA . LEU A 1 277 ? -25.598 9.214 12.789 1.00 56.62 277 LEU A CA 1
ATOM 2097 C C . LEU A 1 277 ? -24.307 8.416 12.615 1.00 56.62 277 LEU A C 1
ATOM 2099 O O . LEU A 1 277 ? -23.223 8.947 12.851 1.00 56.62 277 LEU A O 1
ATOM 2103 N N . SER A 1 278 ? -24.433 7.146 12.224 1.00 51.22 278 SER A N 1
ATOM 2104 C CA . SER A 1 278 ? -23.283 6.281 11.938 1.00 51.22 278 SER A CA 1
ATOM 2105 C C . SER A 1 278 ? -22.452 6.864 10.791 1.00 51.22 278 SER A C 1
ATOM 2107 O O . SER A 1 278 ? -21.239 7.033 10.916 1.00 51.22 278 SER A O 1
ATOM 2109 N N . LEU A 1 279 ? -23.137 7.299 9.724 1.00 49.69 279 LEU A N 1
ATOM 2110 C CA . LEU A 1 279 ? -22.523 7.975 8.583 1.00 49.69 279 LEU A CA 1
ATOM 2111 C C . LEU A 1 279 ? -21.809 9.276 8.984 1.00 49.69 279 LEU A C 1
ATOM 2113 O O . LEU A 1 279 ? -20.681 9.508 8.561 1.00 49.69 279 LEU A O 1
ATOM 2117 N N . ALA A 1 280 ? -22.434 10.108 9.822 1.00 63.91 280 ALA A N 1
ATOM 2118 C CA . ALA A 1 280 ? -21.845 11.376 10.253 1.00 63.91 280 ALA A CA 1
ATOM 2119 C C . ALA A 1 280 ? -20.544 11.192 11.061 1.00 63.91 280 ALA A C 1
ATOM 2121 O O . ALA A 1 280 ? -19.595 11.945 10.855 1.00 63.91 280 ALA A O 1
ATOM 2122 N N . ARG A 1 281 ? -20.460 10.167 11.926 1.00 63.47 281 ARG A N 1
ATOM 2123 C CA . ARG A 1 281 ? -19.241 9.854 12.704 1.00 63.47 281 ARG A CA 1
ATOM 2124 C C . ARG A 1 281 ? -18.062 9.467 11.825 1.00 63.47 281 ARG A C 1
ATOM 2126 O O . ARG A 1 281 ? -16.953 9.935 12.060 1.00 63.47 281 ARG A O 1
ATOM 2133 N N . ALA A 1 282 ? -18.309 8.639 10.813 1.00 49.97 282 ALA A N 1
ATOM 2134 C CA . ALA A 1 282 ? -17.274 8.192 9.886 1.00 49.97 282 ALA A CA 1
ATOM 2135 C C . ALA A 1 282 ? -16.643 9.352 9.092 1.00 49.97 282 ALA A C 1
ATOM 2137 O O . ALA A 1 282 ? -15.509 9.237 8.637 1.00 49.97 282 ALA A O 1
ATOM 2138 N N . LEU A 1 283 ? -17.360 10.472 8.947 1.00 57.69 283 LEU A N 1
ATOM 2139 C CA . LEU A 1 283 ? -16.922 11.629 8.170 1.00 57.69 283 LEU A CA 1
ATOM 2140 C C . LEU A 1 283 ? -16.181 12.698 8.997 1.00 57.69 283 LEU A C 1
ATOM 2142 O O . LEU A 1 283 ? -15.626 13.612 8.395 1.00 57.69 283 LEU A O 1
ATOM 2146 N N . GLU A 1 284 ? -16.128 12.613 10.338 1.00 76.81 284 GLU A N 1
ATOM 2147 C CA . GLU A 1 284 ? -15.567 13.684 11.196 1.00 76.81 284 GLU A CA 1
ATOM 2148 C C . GLU A 1 284 ? -14.104 14.041 10.860 1.00 76.81 284 GLU A C 1
ATOM 2150 O O . GLU A 1 284 ? -13.732 15.215 10.913 1.00 76.81 284 GLU A O 1
ATOM 2155 N N . GLU A 1 285 ? -13.282 13.048 10.504 1.00 58.12 285 GLU A N 1
ATOM 2156 C CA . GLU A 1 285 ? -11.864 13.245 10.170 1.00 58.12 285 GLU A CA 1
ATOM 2157 C C . GLU A 1 285 ? -11.626 13.510 8.675 1.00 58.12 285 GLU A C 1
ATOM 2159 O O . GLU A 1 285 ? -10.725 14.273 8.326 1.00 58.12 285 GLU A O 1
ATOM 2164 N N . SER A 1 286 ? -12.417 12.889 7.790 1.00 54.94 286 SER A N 1
ATOM 2165 C CA . SER A 1 286 ? -12.198 12.924 6.336 1.00 54.94 286 SER A CA 1
ATOM 2166 C C . SER A 1 286 ? -12.920 14.069 5.625 1.00 54.94 286 SER A C 1
ATOM 2168 O O . SER A 1 286 ? -12.373 14.639 4.685 1.00 54.94 286 SER A O 1
ATOM 2170 N N . ASP A 1 287 ? -14.146 14.395 6.044 1.00 67.38 287 ASP A N 1
ATOM 2171 C CA . ASP A 1 287 ? -14.953 15.489 5.494 1.00 67.38 287 ASP A CA 1
ATOM 2172 C C . ASP A 1 287 ? -15.809 16.132 6.607 1.00 67.38 287 ASP A C 1
ATOM 2174 O O . ASP A 1 287 ? -17.011 15.855 6.743 1.00 67.38 287 ASP A O 1
ATOM 2178 N N . PRO A 1 288 ? -15.201 17.011 7.427 1.00 72.88 288 PRO A N 1
ATOM 2179 C CA . PRO A 1 288 ? -15.885 17.646 8.550 1.00 72.88 288 PRO A CA 1
ATOM 2180 C C . PRO A 1 288 ? -17.081 18.509 8.113 1.00 72.88 288 PRO A C 1
ATOM 2182 O O . PRO A 1 288 ? -18.006 18.714 8.898 1.00 72.88 288 PRO A O 1
ATOM 2185 N N . GLY A 1 289 ? -17.108 19.003 6.870 1.00 75.44 289 GLY A N 1
ATOM 2186 C CA . GLY A 1 289 ? -18.233 19.789 6.355 1.00 75.44 289 GLY A CA 1
ATOM 2187 C C . GLY A 1 289 ? -19.497 18.944 6.187 1.00 75.44 289 GLY A C 1
ATOM 2188 O O . GLY A 1 289 ? -20.566 19.322 6.677 1.00 75.44 289 GLY A O 1
ATOM 2189 N N . GLN A 1 290 ? -19.367 17.773 5.556 1.00 68.81 290 GLN A N 1
ATOM 2190 C CA . GLN A 1 290 ? -20.486 16.842 5.365 1.00 68.81 290 GLN A CA 1
ATOM 2191 C C . GLN A 1 290 ? -20.916 16.164 6.670 1.00 68.81 290 GLN A C 1
ATOM 2193 O O . GLN A 1 290 ? -22.116 15.991 6.905 1.00 68.81 290 GLN A O 1
ATOM 2198 N N . ALA A 1 291 ? -19.964 15.839 7.553 1.00 71.88 291 ALA A N 1
ATOM 2199 C CA . ALA A 1 291 ? -20.264 15.315 8.887 1.00 71.88 291 ALA A CA 1
ATOM 2200 C C . ALA A 1 291 ? -21.200 16.260 9.661 1.00 71.88 291 ALA A C 1
ATOM 2202 O O . ALA A 1 291 ? -22.218 15.839 10.214 1.00 71.88 291 ALA A O 1
ATOM 2203 N N . GLU A 1 292 ? -20.901 17.562 9.650 1.00 83.00 292 GLU A N 1
ATOM 2204 C CA . GLU A 1 292 ? -21.722 18.568 10.321 1.00 83.00 292 GLU A CA 1
ATOM 2205 C C . GLU A 1 292 ? -23.114 18.731 9.687 1.00 83.00 292 GLU A C 1
ATOM 2207 O O . GLU A 1 292 ? -24.101 18.938 10.399 1.00 83.00 292 GLU A O 1
ATOM 2212 N N . GLU A 1 293 ? -23.233 18.662 8.359 1.00 77.56 293 GLU A N 1
ATOM 2213 C CA . GLU A 1 293 ? -24.531 18.747 7.680 1.00 77.56 293 GLU A CA 1
ATOM 2214 C C . GLU A 1 293 ? -25.451 17.579 8.055 1.00 77.56 293 GLU A C 1
ATOM 2216 O O . GLU A 1 293 ? -26.623 17.790 8.388 1.00 77.56 293 GLU A O 1
ATOM 2221 N N . LEU A 1 294 ? -24.906 16.363 8.105 1.00 70.56 294 LEU A N 1
ATOM 2222 C CA . LEU A 1 294 ? -25.638 15.176 8.539 1.00 70.56 294 LEU A CA 1
ATOM 2223 C C . LEU A 1 294 ? -26.029 15.258 10.016 1.00 70.56 294 LEU A C 1
ATOM 2225 O O . LEU A 1 294 ? -27.186 14.997 10.356 1.00 70.56 294 LEU A O 1
ATOM 2229 N N . TYR A 1 295 ? -25.121 15.699 10.891 1.00 85.94 295 TYR A N 1
ATOM 2230 C CA . TYR A 1 295 ? -25.450 15.934 12.296 1.00 85.94 295 TYR A CA 1
ATOM 2231 C C . TYR A 1 295 ? -26.563 16.975 12.468 1.00 85.94 295 TYR A C 1
ATOM 2233 O O . TYR A 1 295 ? -27.497 16.753 13.241 1.00 85.94 295 TYR A O 1
ATOM 2241 N N . ARG A 1 296 ? -26.552 18.069 11.699 1.00 85.75 296 ARG A N 1
ATOM 2242 C CA . ARG A 1 296 ? -27.649 19.053 11.701 1.00 85.75 296 ARG A CA 1
ATOM 2243 C C . ARG A 1 296 ? -28.963 18.480 11.174 1.00 85.75 296 ARG A C 1
ATOM 2245 O O . ARG A 1 296 ? -30.030 18.854 11.660 1.00 85.75 296 ARG A O 1
ATOM 2252 N N . HIS A 1 297 ? -28.917 17.594 10.182 1.00 78.94 297 HIS A N 1
ATOM 2253 C CA . HIS A 1 297 ? -30.117 16.945 9.660 1.00 78.94 297 HIS A CA 1
ATOM 2254 C C . HIS A 1 297 ? -30.767 16.049 10.720 1.00 78.94 297 HIS A C 1
ATOM 2256 O O . HIS A 1 297 ? -31.967 16.161 10.986 1.00 78.94 297 HIS A O 1
ATOM 2262 N N . VAL A 1 298 ? -29.963 15.196 11.359 1.00 78.69 298 VAL A N 1
ATOM 2263 C CA . VAL A 1 298 ? -30.427 14.291 12.414 1.00 78.69 298 VAL A CA 1
ATOM 2264 C C . VAL A 1 298 ? -30.920 15.082 13.620 1.00 78.69 298 VAL A C 1
ATOM 2266 O O . VAL A 1 298 ? -32.001 14.787 14.121 1.00 78.69 298 VAL A O 1
ATOM 2269 N N . SER A 1 299 ? -30.195 16.108 14.073 1.00 84.69 299 SER A N 1
ATOM 2270 C CA . SER A 1 299 ? -30.589 16.869 15.266 1.00 84.69 299 SER A CA 1
ATOM 2271 C C . SER A 1 299 ? -31.943 17.573 15.119 1.00 84.69 299 SER A C 1
ATOM 2273 O O . SER A 1 299 ? -32.645 17.751 16.115 1.00 84.69 299 SER A O 1
ATOM 2275 N N . ARG A 1 300 ? -32.346 17.942 13.894 1.00 83.19 300 ARG A N 1
ATOM 2276 C CA . ARG A 1 300 ? -33.650 18.568 13.611 1.00 83.19 300 ARG A CA 1
ATOM 2277 C C . ARG A 1 300 ? -34.803 17.572 13.522 1.00 83.19 300 ARG A C 1
ATOM 2279 O O . ARG A 1 300 ? -35.920 17.925 13.887 1.00 83.19 300 ARG A O 1
ATOM 2286 N N . LYS A 1 301 ? -34.558 16.369 12.993 1.00 74.94 301 LYS A N 1
ATOM 2287 C CA . LYS A 1 301 ? -35.614 15.377 12.719 1.00 74.94 301 LYS A CA 1
ATOM 2288 C C . LYS A 1 301 ? -35.761 14.311 13.804 1.00 74.94 301 LYS A C 1
ATOM 2290 O O . LYS A 1 301 ? -36.854 13.781 13.976 1.00 74.94 301 LYS A O 1
ATOM 2295 N N . ALA A 1 302 ? -34.687 14.006 14.530 1.00 72.88 302 ALA A N 1
ATOM 2296 C CA . ALA A 1 302 ? -34.676 12.996 15.579 1.00 72.88 302 ALA A CA 1
ATOM 2297 C C . ALA A 1 302 ? -35.051 13.581 16.951 1.00 72.88 302 ALA A C 1
ATOM 2299 O O . ALA A 1 302 ? -34.766 14.739 17.255 1.00 72.88 302 ALA A O 1
ATOM 2300 N N . GLY A 1 303 ? -35.623 12.744 17.820 1.00 76.00 303 GLY A N 1
ATOM 2301 C CA . GLY A 1 303 ? -35.807 13.024 19.248 1.00 76.00 303 GLY A CA 1
ATOM 2302 C C . GLY A 1 303 ? -34.911 12.150 20.134 1.00 76.00 303 GLY A C 1
ATOM 2303 O O . GLY A 1 303 ? -34.309 11.184 19.667 1.00 76.00 303 GLY A O 1
ATOM 2304 N N . GLY A 1 304 ? -34.838 12.457 21.433 1.00 79.00 304 GLY A N 1
ATOM 2305 C CA . GLY A 1 304 ? -34.129 11.629 22.419 1.00 79.00 304 GLY A CA 1
ATOM 2306 C C . GLY A 1 304 ? -32.606 11.566 22.218 1.00 79.00 304 GLY A C 1
ATOM 2307 O O . GLY A 1 304 ? -31.980 12.533 21.786 1.00 79.00 304 GLY A O 1
ATOM 2308 N N . ARG A 1 305 ? -32.002 10.414 22.535 1.00 77.88 305 ARG A N 1
ATOM 2309 C CA . ARG A 1 305 ? -30.545 10.181 22.484 1.00 77.88 305 ARG A CA 1
ATOM 2310 C C . ARG A 1 305 ? -29.898 10.463 21.111 1.00 77.88 305 ARG A C 1
ATOM 2312 O O . ARG A 1 305 ? -28.878 11.147 21.104 1.00 77.88 305 ARG A O 1
ATOM 2319 N N . PRO A 1 306 ? -30.473 10.043 19.964 1.00 77.38 306 PRO A N 1
ATOM 2320 C CA . PRO A 1 306 ? -29.928 10.369 18.642 1.00 77.38 306 PRO A CA 1
ATOM 2321 C C . PRO A 1 306 ? -29.732 11.872 18.393 1.00 77.38 306 PRO A C 1
ATOM 2323 O O . PRO A 1 306 ? -28.727 12.282 17.819 1.00 77.38 306 PRO A O 1
ATOM 2326 N N . ALA A 1 307 ? -30.659 12.709 18.863 1.00 84.56 307 ALA A N 1
ATOM 2327 C CA . ALA A 1 307 ? -30.547 14.156 18.700 1.00 84.56 307 ALA A CA 1
ATOM 2328 C C . ALA A 1 307 ? -29.403 14.748 19.538 1.00 84.56 307 ALA A C 1
ATOM 2330 O O . ALA A 1 307 ? -28.709 15.648 19.071 1.00 84.56 307 ALA A O 1
ATOM 2331 N N . LEU A 1 308 ? -29.189 14.234 20.756 1.00 85.12 308 LEU A N 1
ATOM 2332 C CA . LEU A 1 308 ? -28.080 14.661 21.616 1.00 85.12 308 LEU A CA 1
ATOM 2333 C C . LEU A 1 308 ? -26.727 14.274 21.021 1.00 85.12 308 LEU A C 1
ATOM 2335 O O . LEU A 1 308 ? -25.827 15.107 20.956 1.00 85.12 308 LEU A O 1
ATOM 2339 N N . GLU A 1 309 ? -26.603 13.035 20.543 1.00 86.38 309 GLU A N 1
ATOM 2340 C CA . GLU A 1 309 ? -25.378 12.551 19.899 1.00 86.38 309 GLU A CA 1
ATOM 2341 C C . GLU A 1 309 ? -25.043 13.371 18.649 1.00 86.38 309 GLU A C 1
ATOM 2343 O O . GLU A 1 309 ? -23.876 13.696 18.428 1.00 86.38 309 GLU A O 1
ATOM 2348 N N . ALA A 1 310 ? -26.062 13.761 17.876 1.00 87.12 310 ALA A N 1
ATOM 2349 C CA . ALA A 1 310 ? -25.887 14.619 16.714 1.00 87.12 310 ALA A CA 1
ATOM 2350 C C . ALA A 1 310 ? -25.365 16.015 17.088 1.00 87.12 310 ALA A C 1
ATOM 2352 O O . ALA A 1 310 ? -24.416 16.509 16.485 1.00 87.12 310 ALA A O 1
ATOM 2353 N N . LEU A 1 311 ? -25.958 16.649 18.105 1.00 92.75 311 LEU A N 1
ATOM 2354 C CA . LEU A 1 311 ? -25.558 17.986 18.553 1.00 92.75 311 LEU A CA 1
ATOM 2355 C C . LEU A 1 311 ? -24.138 17.994 19.139 1.00 92.75 311 LEU A C 1
ATOM 2357 O O . LEU A 1 311 ? -23.343 18.873 18.810 1.00 92.75 311 LEU A O 1
ATOM 2361 N N . LEU A 1 312 ? -23.784 16.999 19.957 1.00 91.25 312 LEU A N 1
ATOM 2362 C CA . LEU A 1 312 ? -22.429 16.873 20.506 1.00 91.25 312 LEU A CA 1
ATOM 2363 C C . LEU A 1 312 ? -21.396 16.568 19.407 1.00 91.25 312 LEU A C 1
ATOM 2365 O O . LEU A 1 312 ? -20.298 17.123 19.436 1.00 91.25 312 LEU A O 1
ATOM 2369 N N . GLY A 1 313 ? -21.759 15.767 18.397 1.00 87.38 313 GLY A N 1
ATOM 2370 C CA . GLY A 1 313 ? -20.936 15.540 17.204 1.00 87.38 313 GLY A CA 1
ATOM 2371 C C . GLY A 1 313 ? -20.671 16.812 16.404 1.00 87.38 313 GLY A C 1
ATOM 2372 O O . GLY A 1 313 ? -19.513 17.143 16.142 1.00 87.38 313 GLY A O 1
ATOM 2373 N N . ALA A 1 314 ? -21.714 17.594 16.119 1.00 91.19 314 ALA A N 1
ATOM 2374 C CA . ALA A 1 314 ? -21.568 18.895 15.469 1.00 91.19 314 ALA A CA 1
ATOM 2375 C C . ALA A 1 314 ? -20.659 19.845 16.276 1.00 91.19 314 ALA A C 1
ATOM 2377 O O . ALA A 1 314 ? -19.792 20.509 15.706 1.00 91.19 314 ALA A O 1
ATOM 2378 N 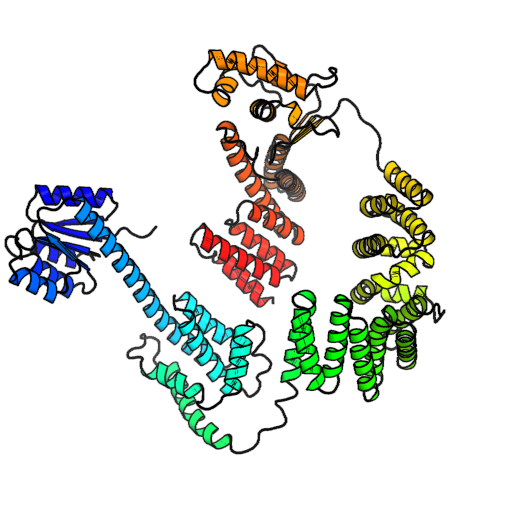N . ALA A 1 315 ? -20.775 19.854 17.610 1.00 90.88 315 ALA A N 1
ATOM 2379 C CA . ALA A 1 315 ? -19.915 20.653 18.484 1.00 90.88 315 ALA A CA 1
ATOM 2380 C C . ALA A 1 315 ? -18.430 20.235 18.425 1.00 90.88 315 ALA A C 1
ATOM 2382 O O . ALA A 1 315 ? -17.547 21.097 18.443 1.00 90.88 315 ALA A O 1
ATOM 2383 N N . ARG A 1 316 ? -18.122 18.932 18.329 1.00 89.81 316 ARG A N 1
ATOM 2384 C CA . ARG A 1 316 ? -16.736 18.446 18.173 1.00 89.81 316 ARG A CA 1
ATOM 2385 C C . ARG A 1 316 ? -16.119 18.915 16.856 1.00 89.81 316 ARG A C 1
ATOM 2387 O O . ARG A 1 316 ? -14.999 19.434 16.866 1.00 89.81 316 ARG A O 1
ATOM 2394 N N . VAL A 1 317 ? -16.866 18.790 15.761 1.00 87.88 317 VAL A N 1
ATOM 2395 C CA . VAL A 1 317 ? -16.440 19.211 14.419 1.00 87.88 317 VAL A CA 1
ATOM 2396 C C . VAL A 1 317 ? -16.247 20.731 14.344 1.00 87.88 317 VAL A C 1
ATOM 2398 O O . VAL A 1 317 ? -15.220 21.206 13.853 1.00 87.88 317 VAL A O 1
ATOM 2401 N N . ALA A 1 318 ? -17.171 21.514 14.908 1.00 88.25 318 ALA A N 1
ATOM 2402 C CA . ALA A 1 318 ? -17.048 22.971 14.988 1.00 88.25 318 ALA A CA 1
ATOM 2403 C C . ALA A 1 318 ? -15.786 23.409 15.753 1.00 88.25 318 ALA A C 1
ATOM 2405 O O . ALA A 1 318 ? -15.065 24.309 15.316 1.00 88.25 318 ALA A O 1
ATOM 2406 N N . ARG A 1 319 ? -15.449 22.719 16.853 1.00 85.69 319 ARG A N 1
ATOM 2407 C CA . ARG A 1 319 ? -14.233 23.000 17.632 1.00 85.69 319 ARG A CA 1
ATOM 2408 C C . ARG A 1 319 ? -12.964 22.739 16.826 1.00 85.69 319 ARG A C 1
ATOM 2410 O O . ARG A 1 319 ? -12.038 23.540 16.899 1.00 85.69 319 ARG A O 1
ATOM 2417 N N . ALA A 1 320 ? -12.911 21.638 16.074 1.00 80.50 320 ALA A N 1
ATOM 2418 C CA . ALA A 1 320 ? -11.753 21.302 15.242 1.00 80.50 320 ALA A CA 1
ATOM 2419 C C . ALA A 1 320 ? -11.472 22.376 14.174 1.00 80.50 320 ALA A C 1
ATOM 2421 O O . ALA A 1 320 ? -10.314 22.644 13.865 1.00 80.50 320 ALA A O 1
ATOM 2422 N N . ARG A 1 321 ? -12.520 23.042 13.674 1.00 84.88 321 ARG A N 1
ATOM 2423 C CA . ARG A 1 321 ? -12.426 24.165 12.724 1.00 84.88 321 ARG A CA 1
ATOM 2424 C C . ARG A 1 321 ? -12.173 25.529 13.380 1.00 84.88 321 ARG A C 1
ATOM 2426 O O . ARG A 1 321 ? -12.000 26.515 12.673 1.00 84.88 321 ARG A O 1
ATOM 2433 N N . GLY A 1 322 ? -12.178 25.613 14.711 1.00 82.25 322 GLY A N 1
ATOM 2434 C CA . GLY A 1 322 ? -12.039 26.874 15.446 1.00 82.25 322 GLY A CA 1
ATOM 2435 C C . GLY A 1 322 ? -13.305 27.747 15.488 1.00 82.25 322 GLY A C 1
ATOM 2436 O O . GLY A 1 322 ? -13.217 28.918 15.853 1.00 82.25 322 GLY A O 1
ATOM 2437 N N . ALA A 1 323 ? -14.481 27.207 15.150 1.00 87.44 323 ALA A N 1
ATOM 2438 C CA . ALA A 1 323 ? -15.753 27.936 15.120 1.00 87.44 323 ALA A CA 1
ATOM 2439 C C . ALA A 1 323 ? -16.401 28.021 16.520 1.00 87.44 323 ALA A C 1
ATOM 2441 O O . ALA A 1 323 ? -17.356 27.318 16.845 1.00 87.44 323 ALA A O 1
ATOM 2442 N N . MET A 1 324 ? -15.852 28.881 17.379 1.00 86.62 324 MET A N 1
ATOM 2443 C CA . MET A 1 324 ? -16.166 28.920 18.817 1.00 86.62 324 MET A CA 1
ATOM 2444 C C . MET A 1 324 ? -17.637 29.223 19.158 1.00 86.62 324 MET A C 1
ATOM 2446 O O . MET A 1 324 ? -18.179 28.634 20.094 1.00 86.62 324 MET A O 1
ATOM 2450 N N . GLU A 1 325 ? -18.309 30.095 18.401 1.00 87.94 325 GLU A N 1
ATOM 2451 C CA . GLU A 1 325 ? -19.734 30.402 18.619 1.00 87.94 325 GLU A CA 1
ATOM 2452 C C . GLU A 1 325 ? -20.653 29.224 18.251 1.00 87.94 325 GLU A C 1
ATOM 2454 O O . GLU A 1 325 ? -21.636 28.963 18.946 1.00 87.94 325 GLU A O 1
ATOM 2459 N N . GLU A 1 326 ? -20.301 28.445 17.224 1.00 89.81 326 GLU A N 1
ATOM 2460 C CA . GLU A 1 326 ? -21.044 27.238 16.832 1.00 89.81 326 GLU A CA 1
ATOM 2461 C C . GLU A 1 326 ? -20.924 26.145 17.901 1.00 89.81 326 GLU A C 1
ATOM 2463 O O . GLU A 1 326 ? -21.923 25.527 18.272 1.00 89.81 326 GLU A O 1
ATOM 2468 N N . VAL A 1 327 ? -19.728 25.968 18.481 1.00 90.44 327 VAL A N 1
ATOM 2469 C CA . VAL A 1 327 ? -19.512 25.057 19.621 1.00 90.44 327 VAL A CA 1
ATOM 2470 C C . VAL A 1 327 ? -20.434 25.423 20.783 1.00 90.44 327 VAL A C 1
ATOM 2472 O O . VAL A 1 327 ? -21.080 24.543 21.356 1.00 90.44 327 VAL A O 1
ATOM 2475 N N . ARG A 1 328 ? -20.527 26.720 21.117 1.00 92.38 328 ARG A N 1
ATOM 2476 C CA . ARG A 1 328 ? -21.410 27.208 22.186 1.00 92.38 328 ARG A CA 1
ATOM 2477 C C . ARG A 1 328 ? -22.877 26.923 21.877 1.00 92.38 328 ARG A C 1
ATOM 2479 O O . ARG A 1 328 ? -23.593 26.450 22.759 1.00 92.38 328 ARG A O 1
ATOM 2486 N N . GLY A 1 329 ? -23.309 27.173 20.641 1.00 91.75 329 GLY A N 1
ATOM 2487 C CA . GLY A 1 329 ? -24.674 26.906 20.185 1.00 91.75 329 GLY A CA 1
ATOM 2488 C C . GLY A 1 329 ? -25.067 25.437 20.341 1.00 91.75 329 GLY A C 1
ATOM 2489 O O . GLY A 1 329 ? -26.011 25.123 21.068 1.00 91.75 329 GLY A O 1
ATOM 2490 N N . TYR A 1 330 ? -24.299 24.532 19.731 1.00 94.38 330 TYR A N 1
ATOM 2491 C CA . TYR A 1 330 ? -24.600 23.100 19.749 1.00 94.38 330 TYR A CA 1
ATOM 2492 C C . TYR A 1 330 ? -24.527 22.490 21.157 1.00 94.38 330 TYR A C 1
ATOM 2494 O O . TYR A 1 330 ? -25.410 21.721 21.541 1.00 94.38 330 TYR A O 1
ATOM 2502 N N . ALA A 1 331 ? -23.518 22.853 21.960 1.00 91.62 331 ALA A N 1
ATOM 2503 C CA . ALA A 1 331 ? -23.356 22.321 23.315 1.00 91.62 331 ALA A CA 1
ATOM 2504 C C . ALA A 1 331 ? -24.484 22.770 24.264 1.00 91.62 331 ALA A C 1
ATOM 2506 O O . ALA A 1 331 ? -24.973 21.969 25.065 1.00 91.62 331 ALA A O 1
ATOM 2507 N N . ARG A 1 332 ? -24.946 24.026 24.155 1.00 90.50 332 ARG A N 1
ATOM 2508 C CA . ARG A 1 332 ? -26.099 24.522 24.927 1.00 90.50 332 ARG A CA 1
ATOM 2509 C C . ARG A 1 332 ? -27.396 23.837 24.517 1.00 90.50 332 ARG A C 1
ATOM 2511 O O . ARG A 1 332 ? -28.182 23.473 25.388 1.00 90.50 332 ARG A O 1
ATOM 2518 N N . GLU A 1 333 ? -27.617 23.655 23.217 1.00 92.38 333 GLU A N 1
ATOM 2519 C CA . GLU A 1 333 ? -28.817 22.988 22.708 1.00 92.38 333 GLU A CA 1
ATOM 2520 C C . GLU A 1 333 ? -28.867 21.520 23.154 1.00 92.38 333 GLU A C 1
ATOM 2522 O O . GLU A 1 333 ? -29.907 21.053 23.626 1.00 92.38 333 GLU A O 1
ATOM 2527 N N . ALA A 1 334 ? -27.733 20.810 23.087 1.00 92.12 334 ALA A N 1
ATOM 2528 C CA . ALA A 1 334 ? -27.614 19.449 23.603 1.00 92.12 334 ALA A CA 1
ATOM 2529 C C . ALA A 1 334 ? -27.962 19.400 25.097 1.00 92.12 334 ALA A C 1
ATOM 2531 O O . ALA A 1 334 ? -28.820 18.620 25.517 1.00 92.12 334 ALA A O 1
ATOM 2532 N N . TRP A 1 335 ? -27.371 20.296 25.894 1.00 91.94 335 TRP A N 1
ATOM 2533 C CA . TRP A 1 335 ? -27.650 20.375 27.323 1.00 91.94 335 TRP A CA 1
ATOM 2534 C C . TRP A 1 335 ? -29.135 20.628 27.617 1.00 91.94 335 TRP A C 1
ATOM 2536 O O . TRP A 1 335 ? -29.742 19.866 28.371 1.00 91.94 335 TRP A O 1
ATOM 2546 N N . GLN A 1 336 ? -29.745 21.635 26.987 1.00 90.19 336 GLN A N 1
ATOM 2547 C CA . GLN A 1 336 ? -31.159 21.972 27.184 1.00 90.19 336 GLN A CA 1
ATOM 2548 C C . GLN A 1 336 ? -32.083 20.796 26.861 1.00 90.19 336 GLN A C 1
ATOM 2550 O O . GLN A 1 336 ? -33.004 20.509 27.625 1.00 90.19 336 GLN A O 1
ATOM 2555 N N . ARG A 1 337 ? -31.816 20.078 25.764 1.00 89.81 337 ARG A N 1
ATOM 2556 C CA . ARG A 1 337 ? -32.595 18.892 25.389 1.00 89.81 337 ARG A CA 1
ATOM 2557 C C . ARG A 1 337 ? -32.385 17.732 26.354 1.00 89.81 337 ARG A C 1
ATOM 2559 O O . ARG A 1 337 ? -33.318 16.973 26.583 1.00 89.81 337 ARG A O 1
ATOM 2566 N N . SER A 1 338 ? -31.198 17.602 26.942 1.00 90.19 338 SER A N 1
ATOM 2567 C CA . SER A 1 338 ? -30.898 16.529 27.895 1.00 90.19 338 SER A CA 1
ATOM 2568 C C . SER A 1 338 ? -31.615 16.683 29.244 1.00 90.19 338 SER A C 1
ATOM 2570 O O . SER A 1 338 ? -31.778 15.690 29.948 1.00 90.19 338 SER A O 1
ATOM 2572 N N . LEU A 1 339 ? -32.073 17.890 29.611 1.00 86.25 339 LEU A N 1
ATOM 2573 C CA . LEU A 1 339 ? -32.725 18.166 30.904 1.00 86.25 339 LEU A CA 1
ATOM 2574 C C . LEU A 1 339 ? -34.071 17.457 31.082 1.00 86.25 339 LEU A C 1
ATOM 2576 O O . LEU A 1 339 ? -34.469 17.173 32.208 1.00 86.25 339 LEU A O 1
ATOM 2580 N N . SER A 1 340 ? -34.773 17.179 29.983 1.00 79.31 340 SER A N 1
ATOM 2581 C CA . SER A 1 340 ? -36.010 16.392 29.991 1.00 79.31 340 SER A CA 1
ATOM 2582 C C . SER A 1 340 ? -35.753 14.883 29.902 1.00 79.31 340 SER A C 1
ATOM 2584 O O . SER A 1 340 ? -36.700 14.100 29.846 1.00 79.31 340 SER A O 1
ATOM 2586 N N . MET A 1 341 ? -34.482 14.466 29.886 1.00 78.62 341 MET A N 1
ATOM 2587 C CA . MET A 1 341 ? -34.064 13.068 29.799 1.00 78.62 341 MET A CA 1
ATOM 2588 C C . MET A 1 341 ? -33.608 12.539 31.171 1.00 78.62 341 MET A C 1
ATOM 2590 O O . MET A 1 341 ? -33.456 13.290 32.130 1.00 78.62 341 MET A O 1
ATOM 2594 N N . GLY A 1 342 ? -33.447 11.218 31.298 1.00 76.31 342 GLY A N 1
ATOM 2595 C CA . GLY A 1 342 ? -33.057 10.586 32.565 1.00 76.31 342 GLY A CA 1
ATOM 2596 C C . GLY A 1 342 ? -31.698 11.070 33.093 1.00 76.31 342 GLY A C 1
ATOM 2597 O O . GLY A 1 342 ? -30.808 11.406 32.315 1.00 76.31 342 GLY A O 1
ATOM 2598 N N . SER A 1 343 ? -31.516 11.034 34.420 1.00 78.69 343 SER A N 1
ATOM 2599 C CA . SER A 1 343 ? -30.376 11.649 35.127 1.00 78.69 343 SER A CA 1
ATOM 2600 C C . SER A 1 343 ? -28.994 11.215 34.635 1.00 78.69 343 SER A C 1
ATOM 2602 O O . SER A 1 343 ? -28.077 12.031 34.624 1.00 78.69 343 SER A O 1
ATOM 2604 N N . LEU A 1 344 ? -28.841 9.954 34.216 1.00 78.81 344 LEU A N 1
ATOM 2605 C CA . LEU A 1 344 ? -27.582 9.431 33.679 1.00 78.81 344 LEU A CA 1
ATOM 2606 C C . LEU A 1 344 ? -27.242 10.057 32.319 1.00 78.81 344 LEU A C 1
ATOM 2608 O O . LEU A 1 344 ? -26.132 10.536 32.126 1.00 78.81 344 LEU A O 1
ATOM 2612 N N . LEU A 1 345 ? -28.216 10.124 31.407 1.00 78.12 345 LEU A N 1
ATOM 2613 C CA . LEU A 1 345 ? -28.017 10.694 30.073 1.00 78.12 345 LEU A CA 1
ATOM 2614 C C . LEU A 1 345 ? -27.786 12.211 30.150 1.00 78.12 345 LEU A C 1
ATOM 2616 O O . LEU A 1 345 ? -26.961 12.754 29.418 1.00 78.12 345 LEU A O 1
ATOM 2620 N N . SER A 1 346 ? -28.465 12.896 31.076 1.00 86.06 346 SER A N 1
ATOM 2621 C CA . SER A 1 346 ? -28.184 14.303 31.372 1.00 86.06 346 SER A CA 1
ATOM 2622 C C . SER A 1 346 ? -26.775 14.489 31.941 1.00 86.06 346 SER A C 1
ATOM 2624 O O . SER A 1 346 ? -26.119 15.468 31.606 1.00 86.06 346 SER A O 1
ATOM 2626 N N . ALA A 1 347 ? -26.284 13.565 32.776 1.00 85.88 347 ALA A N 1
ATOM 2627 C CA . ALA A 1 347 ? -24.932 13.637 33.326 1.00 85.88 347 ALA A CA 1
ATOM 2628 C C . ALA A 1 347 ? -23.848 13.429 32.257 1.00 85.88 347 ALA A C 1
ATOM 2630 O O . ALA A 1 347 ? -22.882 14.186 32.219 1.00 85.88 347 ALA A O 1
ATOM 2631 N N . GLU A 1 348 ? -24.024 12.451 31.367 1.00 85.94 348 GLU A N 1
ATOM 2632 C CA . GLU A 1 348 ? -23.124 12.211 30.231 1.00 85.94 348 GLU A CA 1
ATOM 2633 C C . GLU A 1 348 ? -23.085 13.423 29.292 1.00 85.94 348 GLU A C 1
ATOM 2635 O O . GLU A 1 348 ? -22.010 13.920 28.949 1.00 85.94 348 GLU A O 1
ATOM 2640 N N . CYS A 1 349 ? -24.259 13.965 28.949 1.00 89.94 349 CYS A N 1
ATOM 2641 C CA . CYS A 1 349 ? -24.356 15.164 28.124 1.00 89.94 349 CYS A CA 1
ATOM 2642 C C . CYS A 1 349 ? -23.722 16.384 28.808 1.00 89.94 349 CYS A C 1
ATOM 2644 O O . CYS A 1 349 ? -23.034 17.158 28.145 1.00 89.94 349 CYS A O 1
ATOM 2646 N N . ALA A 1 350 ? -23.926 16.565 30.120 1.00 91.62 350 ALA A N 1
ATOM 2647 C CA . ALA A 1 350 ? -23.323 17.654 30.889 1.00 91.62 350 ALA A CA 1
ATOM 2648 C C . ALA A 1 350 ? -21.795 17.562 30.917 1.00 91.62 350 ALA A C 1
ATOM 2650 O O . ALA A 1 350 ? -21.122 18.585 30.791 1.00 91.62 350 ALA A O 1
ATOM 2651 N N . LEU A 1 351 ? -21.245 16.351 31.042 1.00 92.00 351 LEU A N 1
ATOM 2652 C CA . LEU A 1 351 ? -19.805 16.126 31.027 1.00 92.00 351 LEU A CA 1
ATOM 2653 C C . LEU A 1 351 ? -19.212 16.509 29.672 1.00 92.00 351 LEU A C 1
ATOM 2655 O O . LEU A 1 351 ? -18.258 17.283 29.612 1.00 92.00 351 LEU A O 1
ATOM 2659 N N . GLU A 1 352 ? -19.772 15.982 28.584 1.00 91.06 352 GLU A N 1
ATOM 2660 C CA . GLU A 1 352 ? -19.227 16.201 27.245 1.00 91.06 352 GLU A CA 1
ATOM 2661 C C . GLU A 1 352 ? -19.409 17.655 26.787 1.00 91.06 352 GLU A C 1
ATOM 2663 O O . GLU A 1 352 ? -18.441 18.293 26.360 1.00 91.06 352 GLU A O 1
ATOM 2668 N N . ALA A 1 353 ? -20.605 18.226 26.970 1.00 91.69 353 ALA A N 1
ATOM 2669 C CA . ALA A 1 353 ? -20.864 19.638 26.696 1.00 91.69 353 ALA A CA 1
ATOM 2670 C C . ALA A 1 353 ? -19.999 20.551 27.579 1.00 91.69 353 ALA A C 1
ATOM 2672 O O . ALA A 1 353 ? -19.430 21.523 27.086 1.00 91.69 353 ALA A O 1
ATOM 2673 N N . GLY A 1 354 ? -19.840 20.218 28.864 1.00 92.81 354 GLY A N 1
ATOM 2674 C CA . GLY A 1 354 ? -19.006 20.958 29.809 1.00 92.81 354 GLY A CA 1
ATOM 2675 C C . GLY A 1 354 ? -17.528 20.952 29.427 1.00 92.81 354 GLY A C 1
ATOM 2676 O O . GLY A 1 354 ? -16.890 22.000 29.457 1.00 92.81 354 GLY A O 1
ATOM 2677 N N . LEU A 1 355 ? -16.983 19.812 28.992 1.00 90.19 355 LEU A N 1
ATOM 2678 C CA . LEU A 1 355 ? -15.601 19.709 28.508 1.00 90.19 355 LEU A CA 1
ATOM 2679 C C . LEU A 1 355 ? -15.373 20.465 27.193 1.00 90.19 355 LEU A C 1
ATOM 2681 O O . LEU A 1 355 ? -14.285 21.008 26.984 1.00 90.19 355 LEU A O 1
ATOM 2685 N N . LEU A 1 356 ? -16.364 20.484 26.298 1.00 89.19 356 LEU A N 1
ATOM 2686 C CA . LEU A 1 356 ? -16.309 21.263 25.059 1.00 89.19 356 LEU A CA 1
ATOM 2687 C C . LEU A 1 356 ? -16.348 22.764 25.357 1.00 89.19 356 LEU A C 1
ATOM 2689 O O . LEU A 1 356 ? -15.501 23.504 24.859 1.00 89.19 356 LEU A O 1
ATOM 2693 N N . LEU A 1 357 ? -17.272 23.193 26.220 1.00 88.88 357 LEU A N 1
ATOM 2694 C CA . LEU A 1 357 ? -17.457 24.592 26.594 1.00 88.88 357 LEU A CA 1
ATOM 2695 C C . LEU A 1 357 ? -16.319 25.127 27.457 1.00 88.88 357 LEU A C 1
ATOM 2697 O O . LEU A 1 357 ? -15.867 26.231 27.198 1.00 88.88 357 LEU A O 1
ATOM 2701 N N . ALA A 1 358 ? -15.791 24.372 28.422 1.00 88.06 358 ALA A N 1
ATOM 2702 C CA . ALA A 1 358 ? -14.758 24.870 29.337 1.00 88.06 358 ALA A CA 1
ATOM 2703 C C . ALA A 1 358 ? -13.452 25.267 28.625 1.00 88.06 358 ALA A C 1
ATOM 2705 O O . ALA A 1 358 ? -12.689 26.077 29.142 1.00 88.06 358 ALA A O 1
ATOM 2706 N N . ARG A 1 359 ? -13.212 24.735 27.420 1.00 82.19 359 ARG A N 1
ATOM 2707 C CA . ARG A 1 359 ? -12.071 25.110 26.569 1.00 82.19 359 ARG A CA 1
ATOM 2708 C C . ARG A 1 359 ? -12.297 26.394 25.769 1.00 82.19 359 ARG A C 1
ATOM 2710 O O . ARG A 1 359 ? -11.329 26.969 25.288 1.00 82.19 359 ARG A O 1
ATOM 2717 N N . VAL A 1 360 ? -13.554 26.795 25.589 1.00 84.50 360 VAL A N 1
ATOM 2718 C CA . VAL A 1 360 ? -13.962 27.956 24.785 1.00 84.50 360 VAL A CA 1
ATOM 2719 C C . VAL A 1 360 ? -14.386 29.113 25.688 1.00 84.50 360 VAL A C 1
ATOM 2721 O O . VAL A 1 360 ? -13.900 30.227 25.540 1.00 84.50 360 VAL A O 1
ATOM 2724 N N . ASN A 1 361 ? -15.273 28.835 26.643 1.00 85.88 361 ASN A N 1
ATOM 2725 C CA . ASN A 1 361 ? -15.737 29.744 27.677 1.00 85.88 361 ASN A CA 1
ATOM 2726 C C . ASN A 1 361 ? -15.882 29.000 29.027 1.00 85.88 361 ASN A C 1
ATOM 2728 O O 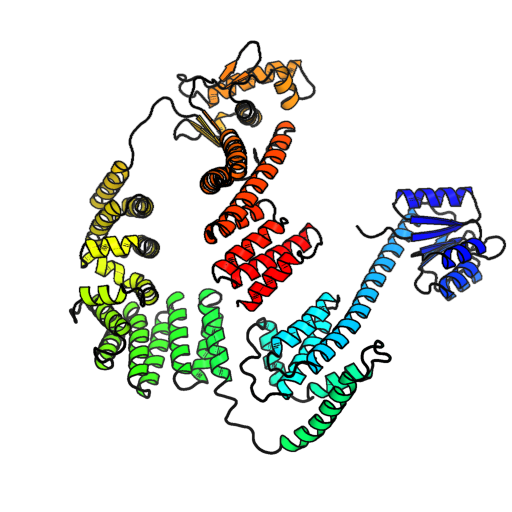. ASN A 1 361 ? -16.907 28.344 29.269 1.00 85.88 361 ASN A O 1
ATOM 2732 N N . PRO A 1 362 ? -14.887 29.107 29.928 1.00 86.75 362 PRO A N 1
ATOM 2733 C CA . PRO A 1 362 ? -14.938 28.504 31.259 1.00 86.75 362 PRO A CA 1
ATOM 2734 C C . PRO A 1 362 ? -16.173 28.894 32.080 1.00 86.75 362 PRO A C 1
ATOM 2736 O O . PRO A 1 362 ? -16.682 28.051 32.815 1.00 86.75 362 PRO A O 1
ATOM 2739 N N . GLU A 1 363 ? -16.701 30.115 31.924 1.00 87.19 363 GLU A N 1
ATOM 2740 C CA . GLU A 1 363 ? -17.874 30.591 32.678 1.00 87.19 363 GLU A CA 1
ATOM 2741 C C . GLU A 1 363 ? -19.133 29.753 32.407 1.00 87.19 363 GLU A C 1
ATOM 2743 O O . GLU A 1 363 ? -19.997 29.626 33.272 1.00 87.19 363 GLU A O 1
ATOM 2748 N N . GLU A 1 364 ? -19.219 29.128 31.231 1.00 87.56 364 GLU A N 1
ATOM 2749 C CA . GLU A 1 364 ? -20.338 28.263 30.843 1.00 87.56 364 GLU A CA 1
ATOM 2750 C C . GLU A 1 364 ? -20.038 26.776 31.006 1.00 87.56 364 GLU A C 1
ATOM 2752 O O . GLU A 1 364 ? -20.928 25.997 31.346 1.00 87.56 364 GLU A O 1
ATOM 2757 N N . GLY A 1 365 ? -18.791 26.365 30.764 1.00 89.75 365 GLY A N 1
ATOM 2758 C CA . GLY A 1 365 ? -18.401 24.961 30.866 1.00 89.75 365 GLY A CA 1
ATOM 2759 C C . GLY A 1 365 ? -18.307 24.465 32.307 1.00 89.75 365 GLY A C 1
ATOM 2760 O O . GLY A 1 365 ? -18.744 23.356 32.611 1.00 89.75 365 GLY A O 1
ATOM 2761 N N . VAL A 1 366 ? -17.776 25.291 33.214 1.00 92.31 366 VAL A N 1
ATOM 2762 C CA . VAL A 1 366 ? -17.562 24.924 34.622 1.00 92.31 366 VAL A CA 1
ATOM 2763 C C . VAL A 1 366 ? -18.873 24.559 35.335 1.00 92.31 366 VAL A C 1
ATOM 2765 O O . VAL A 1 366 ? -18.913 23.481 35.929 1.00 92.31 366 VAL A O 1
ATOM 2768 N N . PRO A 1 367 ? -19.973 25.334 35.226 1.00 93.62 367 PRO A N 1
ATOM 2769 C CA . PRO A 1 367 ? -21.257 24.947 35.816 1.00 93.62 367 PRO A CA 1
ATOM 2770 C C . PRO A 1 367 ? -21.785 23.579 35.350 1.00 93.62 367 PRO A C 1
ATOM 2772 O O . PRO A 1 367 ? -22.377 22.846 36.142 1.00 93.62 367 PRO A O 1
ATOM 2775 N N . LEU A 1 368 ? -21.558 23.193 34.087 1.00 92.25 368 LEU A N 1
ATOM 2776 C CA . LEU A 1 368 ? -21.976 21.882 33.568 1.00 92.25 368 LEU A CA 1
ATOM 2777 C C . LEU A 1 368 ? -21.124 20.735 34.125 1.00 92.25 368 LEU A C 1
ATOM 2779 O O . LEU A 1 368 ? -21.648 19.669 34.460 1.00 92.25 368 LEU A O 1
ATOM 2783 N N . LEU A 1 369 ? -19.821 20.961 34.297 1.00 92.56 369 LEU A N 1
ATOM 2784 C CA . LEU A 1 369 ? -18.932 20.002 34.955 1.00 92.56 369 LEU A CA 1
ATOM 2785 C C . LEU A 1 369 ? -19.314 19.808 36.434 1.00 92.56 369 LEU A C 1
ATOM 2787 O O . LEU A 1 369 ? -19.315 18.683 36.931 1.00 92.56 369 LEU A O 1
ATOM 2791 N N . GLU A 1 370 ? -19.722 20.869 37.134 1.00 91.69 370 GLU A N 1
ATOM 2792 C CA . GLU A 1 370 ? -20.259 20.762 38.500 1.00 91.69 370 GLU A CA 1
ATOM 2793 C C . GLU A 1 370 ? -21.580 20.005 38.531 1.00 91.69 370 GLU A C 1
ATOM 2795 O O . GLU A 1 370 ? -21.797 19.146 39.390 1.00 91.69 370 GLU A O 1
ATOM 2800 N N . ARG A 1 371 ? -22.452 20.279 37.558 1.00 90.38 371 ARG A N 1
ATOM 2801 C CA . ARG A 1 371 ? -23.728 19.582 37.432 1.00 90.38 371 ARG A CA 1
ATOM 2802 C C . ARG A 1 371 ? -23.537 18.090 37.177 1.00 90.38 371 ARG A C 1
ATOM 2804 O O . ARG A 1 371 ? -24.274 17.291 37.745 1.00 90.38 371 ARG A O 1
ATOM 2811 N N . THR A 1 372 ? -22.510 17.710 36.419 1.00 90.50 372 THR A N 1
ATOM 2812 C CA . THR A 1 372 ? -22.112 16.307 36.225 1.00 90.50 372 THR A CA 1
ATOM 2813 C C . THR A 1 372 ? -21.852 15.619 37.569 1.00 90.50 372 THR A C 1
ATOM 2815 O O . THR A 1 372 ? -22.395 14.548 37.830 1.00 90.50 372 THR A O 1
ATOM 2818 N N . LEU A 1 373 ? -21.089 16.255 38.467 1.00 88.88 373 LEU A N 1
ATOM 2819 C CA . LEU A 1 373 ? -20.789 15.704 39.796 1.00 88.88 373 LEU A CA 1
ATOM 2820 C C . LEU A 1 373 ? -22.003 15.648 40.734 1.00 88.88 373 LEU A C 1
ATOM 2822 O O . LEU A 1 373 ? -21.999 14.841 41.660 1.00 88.88 373 LEU A O 1
ATOM 2826 N N . GLN A 1 374 ? -23.008 16.501 40.520 1.00 89.06 374 GLN A N 1
ATOM 2827 C CA . GLN A 1 374 ? -24.274 16.470 41.262 1.00 89.06 374 GLN A CA 1
ATOM 2828 C C . GLN A 1 374 ? -25.213 15.363 40.766 1.00 89.06 374 GLN A C 1
ATOM 2830 O O . GLN A 1 374 ? -25.990 14.826 41.551 1.00 89.06 374 GLN A O 1
ATOM 2835 N N . LEU A 1 375 ? -25.173 15.055 39.466 1.00 86.88 375 LEU A N 1
ATOM 2836 C CA . LEU A 1 375 ? -26.029 14.047 38.840 1.00 86.88 375 LEU A CA 1
ATOM 2837 C C . LEU A 1 375 ? -25.467 12.623 38.976 1.00 86.88 375 LEU A C 1
ATOM 2839 O O . LEU A 1 375 ? -26.251 11.678 39.057 1.00 86.88 375 LEU A O 1
ATOM 2843 N N . LEU A 1 376 ? -24.139 12.463 39.024 1.00 84.50 376 LEU A N 1
ATOM 2844 C CA . LEU A 1 376 ? -23.475 11.167 39.199 1.00 84.50 376 LEU A CA 1
ATOM 2845 C C . LEU A 1 376 ? -23.242 10.837 40.675 1.00 84.50 376 LEU A C 1
ATOM 2847 O O . LEU A 1 376 ? -22.592 11.592 41.406 1.00 84.50 376 LEU A O 1
ATOM 2851 N N . ARG A 1 377 ? -23.694 9.652 41.098 1.00 76.38 377 ARG A N 1
ATOM 2852 C CA . ARG A 1 377 ? -23.314 9.086 42.399 1.00 76.38 377 ARG A CA 1
ATOM 2853 C C . ARG A 1 377 ? -21.849 8.605 42.380 1.00 76.38 377 ARG A C 1
ATOM 2855 O O . ARG A 1 377 ? -21.331 8.312 41.306 1.00 76.38 377 ARG A O 1
ATOM 2862 N N . PRO A 1 378 ? -21.154 8.512 43.533 1.00 67.06 378 PRO A N 1
ATOM 2863 C CA . PRO A 1 378 ? -19.738 8.114 43.589 1.00 67.06 378 PRO A CA 1
ATOM 2864 C C . PRO A 1 378 ? -19.423 6.726 43.008 1.00 67.06 378 PRO A C 1
ATOM 2866 O O . PRO A 1 378 ? -18.296 6.489 42.587 1.00 67.06 378 PRO A O 1
ATOM 2869 N N . ASP A 1 379 ? -20.405 5.828 42.993 1.00 72.94 379 ASP A N 1
ATOM 2870 C CA . ASP A 1 379 ? -20.355 4.466 42.454 1.00 72.94 379 ASP A CA 1
ATOM 2871 C C . ASP A 1 379 ? -20.710 4.385 40.957 1.00 72.94 379 ASP A C 1
ATOM 2873 O O . ASP A 1 379 ? -20.508 3.349 40.327 1.00 72.94 379 ASP A O 1
ATOM 2877 N N . GLN A 1 380 ? -21.218 5.471 40.367 1.00 72.94 380 GLN A N 1
ATOM 2878 C CA . GLN A 1 380 ? -21.667 5.523 38.977 1.00 72.94 380 GLN A CA 1
ATOM 2879 C C . GLN A 1 380 ? -20.640 6.242 38.093 1.00 72.94 380 GLN A C 1
ATOM 2881 O O . GLN A 1 380 ? -20.267 7.381 38.367 1.00 72.94 380 GLN A O 1
ATOM 2886 N N . ALA A 1 381 ? -20.222 5.584 37.005 1.00 76.50 381 ALA A N 1
ATOM 2887 C CA . ALA A 1 381 ? -19.310 6.124 35.987 1.00 76.50 381 ALA A CA 1
ATOM 2888 C C . ALA A 1 381 ? -18.021 6.760 36.575 1.00 76.50 381 ALA A C 1
ATOM 2890 O O . ALA A 1 381 ? -17.810 7.975 36.455 1.00 76.50 381 ALA A O 1
ATOM 2891 N N . PRO A 1 382 ? -17.140 5.958 37.211 1.00 82.88 382 PRO A N 1
ATOM 2892 C CA . PRO A 1 382 ? -15.949 6.456 37.906 1.00 82.88 382 PRO A CA 1
ATOM 2893 C C . PRO A 1 382 ? -14.994 7.252 36.998 1.00 82.88 382 PRO A C 1
ATOM 2895 O O . PRO A 1 382 ? -14.455 8.269 37.442 1.00 82.88 382 PRO A O 1
ATOM 2898 N N . SER A 1 383 ? -14.843 6.872 35.721 1.00 86.44 383 SER A N 1
ATOM 2899 C CA . SER A 1 383 ? -14.038 7.617 34.738 1.00 86.44 383 SER A CA 1
ATOM 2900 C C . SER A 1 383 ? -14.622 8.997 34.430 1.00 86.44 383 SER A C 1
ATOM 2902 O O . SER A 1 383 ? -13.918 10.006 34.516 1.00 86.44 383 SER A O 1
ATOM 2904 N N . GLY A 1 384 ? -15.927 9.072 34.157 1.00 86.00 384 GLY A N 1
ATOM 2905 C CA . GLY A 1 384 ? -16.629 10.328 33.890 1.00 86.00 384 GLY A CA 1
ATOM 2906 C C . GLY A 1 384 ? -16.549 11.298 35.069 1.00 86.00 384 GLY A C 1
ATOM 2907 O O . GLY A 1 384 ? -16.286 12.492 34.895 1.00 86.00 384 GLY A O 1
ATOM 2908 N N . ARG A 1 385 ? -16.672 10.773 36.293 1.00 90.00 385 ARG A N 1
ATOM 2909 C CA . ARG A 1 385 ? -16.531 11.560 37.520 1.00 90.00 385 ARG A CA 1
ATOM 2910 C C . ARG A 1 385 ? -15.091 12.048 37.730 1.00 90.00 385 ARG A C 1
ATOM 2912 O O . ARG A 1 385 ? -14.895 13.223 38.044 1.00 90.00 385 ARG A O 1
ATOM 2919 N N . ALA A 1 386 ? -14.089 11.194 37.504 1.00 89.50 386 ALA A N 1
ATOM 2920 C CA . ALA A 1 386 ? -12.676 11.577 37.556 1.00 89.50 386 ALA A CA 1
ATOM 2921 C C . ALA A 1 386 ? -12.347 12.672 36.526 1.00 89.50 386 ALA A C 1
ATOM 2923 O O . ALA A 1 386 ? -11.691 13.658 36.861 1.00 89.50 386 ALA A O 1
ATOM 2924 N N . ARG A 1 387 ? -12.869 12.569 35.297 1.00 91.62 387 ARG A N 1
ATOM 2925 C CA . ARG A 1 387 ? -12.705 13.594 34.250 1.00 91.62 387 ARG A CA 1
ATOM 2926 C C . ARG A 1 387 ? -13.326 14.926 34.643 1.00 91.62 387 ARG A C 1
ATOM 2928 O O . ARG A 1 387 ? -12.671 15.950 34.469 1.00 91.62 387 ARG A O 1
ATOM 2935 N N . ALA A 1 388 ? -14.533 14.926 35.212 1.00 90.25 388 ALA A N 1
ATOM 2936 C CA . ALA A 1 388 ? -15.166 16.147 35.710 1.00 90.25 388 ALA A CA 1
ATOM 2937 C C . ALA A 1 388 ? -14.335 16.809 36.824 1.00 90.25 388 ALA A C 1
ATOM 2939 O O . ALA A 1 388 ? -14.086 18.012 36.770 1.00 90.25 388 ALA A O 1
ATOM 2940 N N . VAL A 1 389 ? -13.845 16.028 37.795 1.00 90.00 389 VAL A N 1
ATOM 2941 C CA . VAL A 1 389 ? -12.974 16.514 38.882 1.00 90.00 389 VAL A CA 1
ATOM 2942 C C . VAL A 1 389 ? -11.692 17.147 38.335 1.00 90.00 389 VAL A C 1
ATOM 2944 O O . VAL A 1 389 ? -11.347 18.276 38.691 1.00 90.00 389 VAL A O 1
ATOM 2947 N N . LEU A 1 390 ? -10.998 16.442 37.441 1.00 90.38 390 LEU A N 1
ATOM 2948 C CA . LEU A 1 390 ? -9.753 16.926 36.851 1.00 90.38 390 LEU A CA 1
ATOM 2949 C C . LEU A 1 390 ? -9.983 18.173 35.993 1.00 90.38 390 LEU A C 1
ATOM 2951 O O . LEU A 1 390 ? -9.200 19.119 36.075 1.00 90.38 390 LEU A O 1
ATOM 2955 N N . ALA A 1 391 ? -11.073 18.215 35.227 1.00 89.62 391 ALA A N 1
ATOM 2956 C CA . ALA A 1 391 ? -11.438 19.367 34.414 1.00 89.62 391 ALA A CA 1
ATOM 2957 C C . ALA A 1 391 ? -11.785 20.595 35.270 1.00 89.62 391 ALA A C 1
ATOM 2959 O O . ALA A 1 391 ? -11.306 21.685 34.973 1.00 89.62 391 ALA A O 1
ATOM 2960 N N . LEU A 1 392 ? -12.534 20.441 36.368 1.00 89.38 392 LEU A N 1
ATOM 2961 C CA . LEU A 1 392 ? -12.834 21.547 37.290 1.00 89.38 392 LEU A CA 1
ATOM 2962 C C . LEU A 1 392 ? -11.570 22.133 37.919 1.00 89.38 392 LEU A C 1
ATOM 2964 O O . LEU A 1 392 ? -11.458 23.349 38.079 1.00 89.38 392 LEU A O 1
ATOM 2968 N N . ARG A 1 393 ? -10.580 21.292 38.223 1.00 87.00 393 ARG A N 1
ATOM 2969 C CA . ARG A 1 393 ? -9.280 21.787 38.671 1.00 87.00 393 ARG A CA 1
ATOM 2970 C C . ARG A 1 393 ? -8.541 22.529 37.557 1.00 87.00 393 ARG A C 1
ATOM 2972 O O . ARG A 1 393 ? -8.025 23.612 37.809 1.00 87.00 393 ARG A O 1
ATOM 2979 N N . CYS A 1 394 ? -8.496 21.969 36.347 1.00 86.94 394 CYS A N 1
ATOM 2980 C CA . CYS A 1 394 ? -7.750 22.552 35.228 1.00 86.94 394 CYS A CA 1
ATOM 2981 C C . CYS A 1 394 ? -8.347 23.879 34.739 1.00 86.94 394 CYS A C 1
ATOM 2983 O O . CYS A 1 394 ? -7.599 24.812 34.475 1.00 86.94 394 CYS A O 1
ATOM 2985 N N . PHE A 1 395 ? -9.675 23.973 34.631 1.00 86.12 395 PHE A N 1
ATOM 2986 C CA . PHE A 1 395 ? -10.353 25.135 34.048 1.00 86.12 395 PHE A CA 1
ATOM 2987 C C . PHE A 1 395 ? -10.851 26.154 35.082 1.00 86.12 395 PHE A C 1
ATOM 2989 O O . PHE A 1 395 ? -11.034 27.313 34.728 1.00 86.12 395 PHE A O 1
ATOM 2996 N N . ALA A 1 396 ? -11.066 25.758 36.345 1.00 83.81 396 ALA A N 1
ATOM 2997 C CA . ALA A 1 396 ? -11.597 26.646 37.389 1.00 83.81 396 ALA A CA 1
ATOM 2998 C C . ALA A 1 396 ? -10.695 26.786 38.627 1.00 83.81 396 ALA A C 1
ATOM 3000 O O . ALA A 1 396 ? -11.065 27.488 39.567 1.00 83.81 396 ALA A O 1
ATOM 3001 N N . GLY A 1 397 ? -9.556 26.084 38.689 1.00 79.56 397 GLY A N 1
ATOM 3002 C CA . GLY A 1 397 ? -8.656 26.108 39.850 1.00 79.56 397 GLY A CA 1
ATOM 3003 C C . GLY A 1 397 ? -9.262 25.535 41.139 1.00 79.56 397 GLY A C 1
ATOM 3004 O O . GLY A 1 397 ? -8.684 25.692 42.214 1.00 79.56 397 GLY A O 1
ATOM 3005 N N . ARG A 1 398 ? -10.427 24.876 41.067 1.00 78.00 398 ARG A N 1
ATOM 3006 C CA . ARG A 1 398 ? -11.133 24.365 42.249 1.00 78.00 398 ARG A CA 1
ATOM 3007 C C . ARG A 1 398 ? -10.469 23.091 42.768 1.00 78.00 398 ARG A C 1
ATOM 3009 O O . ARG A 1 398 ? -10.201 22.160 42.010 1.00 78.00 398 ARG A O 1
ATOM 3016 N N . GLN A 1 399 ? -10.249 23.019 44.078 1.00 75.06 399 GLN A N 1
ATOM 3017 C CA . GLN A 1 399 ? -9.799 21.796 44.743 1.00 75.06 399 GLN A CA 1
ATOM 3018 C C . GLN A 1 399 ? -11.013 20.952 45.138 1.00 75.06 399 GLN A C 1
ATOM 3020 O O . GLN A 1 399 ? -11.536 21.065 46.243 1.00 75.06 399 GLN A O 1
ATOM 3025 N N . ILE A 1 400 ? -11.494 20.137 44.200 1.00 74.31 400 ILE A N 1
ATOM 3026 C CA . ILE A 1 400 ? -12.629 19.232 44.409 1.00 74.31 400 ILE A CA 1
ATOM 3027 C C . ILE A 1 400 ? -12.105 17.798 44.372 1.00 74.31 400 ILE A C 1
ATOM 3029 O O . ILE A 1 400 ? -11.561 17.378 43.359 1.00 74.31 400 ILE A O 1
ATOM 3033 N N . GLY A 1 401 ? -12.287 17.041 45.457 1.00 74.31 401 GLY A N 1
ATOM 3034 C CA . GLY A 1 401 ? -11.824 15.651 45.550 1.00 74.31 401 GLY A CA 1
ATOM 3035 C C . GLY A 1 401 ? -10.297 15.490 45.535 1.00 74.31 401 GLY A C 1
ATOM 3036 O O . GLY A 1 401 ? -9.544 16.463 45.561 1.00 74.31 401 GLY A O 1
ATOM 3037 N N . ASP A 1 402 ? -9.836 14.237 45.511 1.00 81.44 402 ASP A N 1
ATOM 3038 C CA . ASP A 1 402 ? -8.409 13.920 45.422 1.00 81.44 402 ASP A CA 1
ATOM 3039 C C . ASP A 1 402 ? -7.955 13.848 43.954 1.00 81.44 402 ASP A C 1
ATOM 3041 O O . ASP A 1 402 ? -8.401 13.005 43.163 1.00 81.44 402 ASP A O 1
ATOM 3045 N N . PHE A 1 403 ? -7.044 14.756 43.604 1.00 82.44 403 PHE A N 1
ATOM 3046 C CA . PHE A 1 403 ? -6.451 14.872 42.279 1.00 82.44 403 PHE A CA 1
ATOM 3047 C C . PHE A 1 403 ? -5.644 13.637 41.898 1.00 82.44 403 PHE A C 1
ATOM 3049 O O . PHE A 1 403 ? -5.840 13.110 40.808 1.00 82.44 403 PHE A O 1
ATOM 3056 N N . GLU A 1 404 ? -4.777 13.136 42.780 1.00 82.50 404 GLU A N 1
ATOM 3057 C CA . GLU A 1 404 ? -3.943 11.987 42.427 1.00 82.50 404 GLU A CA 1
ATOM 3058 C C . GLU A 1 404 ? -4.779 10.720 42.283 1.00 82.50 404 GLU A C 1
ATOM 3060 O O . GLU A 1 404 ? -4.544 9.934 41.367 1.00 82.50 404 GLU A O 1
ATOM 3065 N N . THR A 1 405 ? -5.788 10.537 43.137 1.00 86.94 405 THR A N 1
ATOM 3066 C CA . THR A 1 405 ? -6.729 9.418 43.003 1.00 86.94 405 THR A CA 1
ATOM 3067 C C . THR A 1 405 ? -7.503 9.489 41.686 1.00 86.94 405 THR A C 1
ATOM 3069 O O . THR A 1 405 ? -7.621 8.474 41.004 1.00 86.94 405 THR A O 1
ATOM 3072 N N . SER A 1 406 ? -7.938 10.678 41.259 1.00 88.88 406 SER A N 1
ATOM 3073 C CA . SER A 1 406 ? -8.635 10.853 39.975 1.00 88.88 406 SER A CA 1
ATOM 3074 C C . SER A 1 406 ? -7.723 10.580 38.771 1.00 88.88 406 SER A C 1
ATOM 3076 O O . SER A 1 406 ? -8.155 9.965 37.799 1.00 88.88 406 SER A O 1
ATOM 3078 N N . VAL A 1 407 ? -6.444 10.975 38.832 1.00 86.50 407 VAL A N 1
ATOM 3079 C CA . VAL A 1 407 ? -5.476 10.629 37.775 1.00 86.50 407 VAL A CA 1
ATOM 3080 C C . VAL A 1 407 ? -5.198 9.126 37.767 1.00 86.50 407 VAL A C 1
ATOM 3082 O O . VAL A 1 407 ? -5.178 8.520 36.700 1.00 86.50 407 VAL A O 1
ATOM 3085 N N . ARG A 1 408 ? -5.033 8.493 38.936 1.00 87.81 408 ARG A N 1
ATOM 3086 C CA . ARG A 1 408 ? -4.849 7.034 39.039 1.00 87.81 408 ARG A CA 1
ATOM 3087 C C . ARG A 1 408 ? -6.050 6.257 38.496 1.00 87.81 408 ARG A C 1
ATOM 3089 O O . ARG A 1 408 ? -5.841 5.213 37.887 1.00 87.81 408 ARG A O 1
ATOM 3096 N N . GLU A 1 409 ? -7.270 6.767 38.668 1.00 89.19 409 GLU A N 1
ATOM 3097 C CA . GLU A 1 409 ? -8.484 6.170 38.096 1.00 89.19 409 GLU A CA 1
ATOM 3098 C C . GLU A 1 409 ? -8.454 6.172 36.561 1.00 89.19 409 GLU A C 1
ATOM 3100 O O . GLU A 1 409 ? -8.758 5.157 35.934 1.00 89.19 409 GLU A O 1
ATOM 3105 N N . LEU A 1 410 ? -8.020 7.276 35.942 1.00 88.06 410 LEU A N 1
ATOM 3106 C CA . LEU A 1 410 ? -7.872 7.355 34.483 1.00 88.06 410 LEU A CA 1
ATOM 3107 C C . LEU A 1 410 ? -6.662 6.580 33.946 1.00 88.06 410 LEU A C 1
ATOM 3109 O O . LEU A 1 410 ? -6.663 6.176 32.790 1.00 88.06 410 LEU A O 1
ATOM 3113 N N . MET A 1 411 ? -5.648 6.335 34.779 1.00 85.00 411 MET A N 1
ATOM 3114 C CA . MET A 1 411 ? -4.491 5.493 34.443 1.00 85.00 411 MET A CA 1
ATOM 3115 C C . MET A 1 411 ? -4.811 3.987 34.450 1.00 85.00 411 MET A C 1
ATOM 3117 O O . MET A 1 411 ? -3.922 3.172 34.184 1.00 85.00 411 MET A O 1
ATOM 3121 N N . ARG A 1 412 ? -6.046 3.583 34.781 1.00 85.62 412 ARG A N 1
ATOM 3122 C CA . ARG A 1 412 ? -6.475 2.186 34.652 1.00 85.62 412 ARG A CA 1
ATOM 3123 C C . ARG A 1 412 ? -6.540 1.785 33.171 1.00 85.62 412 ARG A C 1
ATOM 3125 O O . ARG A 1 412 ? -6.959 2.601 32.350 1.00 85.62 412 ARG A O 1
ATOM 3132 N N . PRO A 1 413 ? -6.185 0.536 32.812 1.00 79.69 413 PRO A N 1
ATOM 3133 C CA . PRO A 1 413 ? -6.166 0.089 31.416 1.00 79.69 413 PRO A CA 1
ATOM 3134 C C . PRO A 1 413 ? -7.492 0.299 30.669 1.00 79.69 413 PRO A C 1
ATOM 3136 O O . PRO A 1 413 ? -7.484 0.665 29.497 1.00 79.69 413 PRO A O 1
ATOM 3139 N N . GLU A 1 414 ? -8.618 0.128 31.365 1.00 82.62 414 GLU A N 1
ATOM 3140 C CA . GLU A 1 414 ? -9.985 0.275 30.842 1.00 82.62 414 GLU A CA 1
ATOM 3141 C C . GLU A 1 414 ? -10.296 1.700 30.351 1.00 82.62 414 GLU A C 1
ATOM 3143 O O . GLU A 1 414 ? -11.097 1.880 29.439 1.00 82.62 414 GLU A O 1
ATOM 3148 N N . HIS A 1 415 ? -9.626 2.717 30.903 1.00 84.12 415 HIS A N 1
ATOM 3149 C CA . HIS A 1 415 ? -9.882 4.133 30.611 1.00 84.12 415 HIS A CA 1
ATOM 3150 C C . HIS A 1 415 ? -8.813 4.764 29.712 1.00 84.12 415 HIS A C 1
ATOM 3152 O O . HIS A 1 415 ? -8.755 5.987 29.573 1.00 84.12 415 HIS A O 1
ATOM 3158 N N . ARG A 1 416 ? -7.956 3.954 29.077 1.00 80.12 416 ARG A N 1
ATOM 3159 C CA . ARG A 1 416 ? -6.814 4.445 28.290 1.00 80.12 416 ARG A CA 1
ATOM 3160 C C . ARG A 1 416 ? -7.216 5.427 27.183 1.00 80.12 416 ARG A C 1
ATOM 3162 O O . ARG A 1 416 ? -6.527 6.428 26.999 1.00 80.12 416 ARG A O 1
ATOM 3169 N N . ALA A 1 417 ? -8.311 5.155 26.467 1.00 74.81 417 ALA A N 1
ATOM 3170 C CA . ALA A 1 417 ? -8.821 6.036 25.411 1.00 74.81 417 ALA A CA 1
ATOM 3171 C C . ALA A 1 417 ? -9.317 7.374 25.985 1.00 74.81 417 ALA A C 1
ATOM 3173 O O . ALA A 1 417 ? -8.918 8.440 25.525 1.00 74.81 417 ALA A O 1
ATOM 3174 N N . GLU A 1 418 ? -10.095 7.321 27.069 1.00 80.19 418 GLU A N 1
ATOM 3175 C CA . GLU A 1 418 ? -10.578 8.519 27.757 1.00 80.19 418 GLU A CA 1
ATOM 3176 C C . GLU A 1 418 ? -9.438 9.379 28.323 1.00 80.19 418 GLU A C 1
ATOM 3178 O O . GLU A 1 418 ? -9.510 10.612 28.293 1.00 80.19 418 GLU A O 1
ATOM 3183 N N . LEU A 1 419 ? -8.380 8.743 28.842 1.00 85.25 419 LEU A N 1
ATOM 3184 C CA . LEU A 1 419 ? -7.183 9.434 29.306 1.00 85.25 419 LEU A CA 1
ATOM 3185 C C . LEU A 1 419 ? -6.460 10.096 28.134 1.00 85.25 419 LEU A C 1
ATOM 3187 O O . LEU A 1 419 ? -6.163 11.283 28.231 1.00 85.25 419 LEU A O 1
ATOM 3191 N N . ALA A 1 420 ? -6.232 9.385 27.027 1.00 81.62 420 ALA A N 1
ATOM 3192 C CA . ALA A 1 420 ? -5.587 9.942 25.838 1.00 81.62 420 ALA A CA 1
ATOM 3193 C C . ALA A 1 420 ? -6.319 11.193 25.313 1.00 81.62 420 ALA A C 1
ATOM 3195 O O . ALA A 1 420 ? -5.680 12.220 25.079 1.00 81.62 420 ALA A O 1
ATOM 3196 N N . ASP A 1 421 ? -7.654 11.161 25.257 1.00 79.56 421 ASP A N 1
ATOM 3197 C CA . ASP A 1 421 ? -8.498 12.312 24.891 1.00 79.56 421 ASP A CA 1
ATOM 3198 C C . ASP A 1 421 ? -8.421 13.470 25.899 1.00 79.56 421 ASP A C 1
ATOM 3200 O O . ASP A 1 421 ? -8.695 14.641 25.585 1.00 79.56 421 ASP A O 1
ATOM 3204 N N . SER A 1 422 ? -8.058 13.144 27.139 1.00 85.81 422 SER A N 1
ATOM 3205 C CA . SER A 1 422 ? -7.956 14.082 28.249 1.00 85.81 422 SER A CA 1
ATOM 3206 C C . SER A 1 422 ? -6.574 14.734 28.369 1.00 85.81 422 SER A C 1
ATOM 3208 O O . SER A 1 422 ? -6.471 15.897 28.766 1.00 85.81 422 SER A O 1
ATOM 3210 N N . LEU A 1 423 ? -5.505 14.035 27.971 1.00 87.12 423 LEU A N 1
ATOM 3211 C CA . LEU A 1 423 ? -4.121 14.500 28.103 1.00 87.12 423 LEU A CA 1
ATOM 3212 C C . LEU A 1 423 ? -3.864 15.886 27.484 1.00 87.12 423 LEU A C 1
ATOM 3214 O O . LEU A 1 423 ? -3.205 16.673 28.156 1.00 87.12 423 LEU A O 1
ATOM 3218 N N . PRO A 1 424 ? -4.399 16.279 26.309 1.00 84.06 424 PRO A N 1
ATOM 3219 C CA . PRO A 1 424 ? -4.104 17.592 25.728 1.00 84.06 424 PRO A CA 1
ATOM 3220 C C . PRO A 1 424 ? -4.389 18.792 26.645 1.00 84.06 424 PRO A C 1
ATOM 3222 O O . PRO A 1 424 ? -3.645 19.767 26.611 1.00 84.06 424 PRO A O 1
ATOM 3225 N N . TRP A 1 425 ? -5.436 18.728 27.474 1.00 85.06 425 TRP A N 1
ATOM 3226 C CA . TRP A 1 425 ? -5.759 19.784 28.447 1.00 85.06 425 TRP A CA 1
ATOM 3227 C C . TRP A 1 425 ? -5.298 19.455 29.871 1.00 85.06 425 TRP A C 1
ATOM 3229 O O . TRP A 1 425 ? -5.148 20.359 30.687 1.00 85.06 425 TRP A O 1
ATOM 3239 N N . LEU A 1 426 ? -5.059 18.179 30.178 1.00 88.12 426 LEU A N 1
ATOM 3240 C CA . LEU A 1 426 ? -4.665 17.724 31.509 1.00 88.12 426 LEU A CA 1
ATOM 3241 C C . LEU A 1 426 ? -3.143 17.790 31.738 1.00 88.12 426 LEU A C 1
ATOM 3243 O O . LEU A 1 426 ? -2.701 18.105 32.844 1.00 88.12 426 LEU A O 1
ATOM 3247 N N . LEU A 1 427 ? -2.331 17.519 30.706 1.00 86.38 427 LEU A N 1
ATOM 3248 C CA . LEU A 1 427 ? -0.869 17.413 30.802 1.00 86.38 427 LEU A CA 1
ATOM 3249 C C . LEU A 1 427 ? -0.200 18.663 31.396 1.00 86.38 427 LEU A C 1
ATOM 3251 O O . LEU A 1 427 ? 0.658 18.487 32.260 1.00 86.38 427 LEU A O 1
ATOM 3255 N N . PRO A 1 428 ? -0.575 19.905 31.019 1.00 85.44 428 PRO A N 1
ATOM 3256 C CA . PRO A 1 428 ? 0.016 21.098 31.623 1.00 85.44 428 PRO A CA 1
ATOM 3257 C C . PRO A 1 428 ? -0.170 21.146 33.144 1.00 85.44 428 PRO A C 1
ATOM 3259 O O . PRO A 1 428 ? 0.785 21.381 33.882 1.00 85.44 428 PRO A O 1
ATOM 3262 N N . SER A 1 429 ? -1.375 20.824 33.625 1.00 84.75 429 SER A N 1
ATOM 3263 C CA . SER A 1 429 ? -1.671 20.795 35.060 1.00 84.75 429 SER A CA 1
ATOM 3264 C C . SER A 1 429 ? -0.942 19.654 35.775 1.00 84.75 429 SER A C 1
ATOM 3266 O O . SER A 1 429 ? -0.434 19.843 36.885 1.00 84.75 429 SER A O 1
ATOM 3268 N N . LEU A 1 430 ? -0.833 18.484 35.133 1.00 85.31 430 LEU A N 1
ATOM 3269 C CA . LEU A 1 430 ? -0.066 17.351 35.654 1.00 85.31 430 LEU A CA 1
ATOM 3270 C C . LEU A 1 430 ? 1.410 17.705 35.827 1.00 85.31 430 LEU A C 1
ATOM 3272 O O . LEU A 1 430 ? 1.962 17.450 36.893 1.00 85.31 430 LEU A O 1
ATOM 3276 N N . MET A 1 431 ? 2.035 18.327 34.825 1.00 84.12 431 MET A N 1
ATOM 3277 C CA . MET A 1 431 ? 3.452 18.704 34.882 1.00 84.12 431 MET A CA 1
ATOM 3278 C C . MET A 1 431 ? 3.745 19.641 36.054 1.00 84.12 431 MET A C 1
ATOM 3280 O O . MET A 1 431 ? 4.818 19.578 36.644 1.00 84.12 431 MET A O 1
ATOM 3284 N N . GLU A 1 432 ? 2.788 20.468 36.463 1.00 80.62 432 GLU A N 1
ATOM 3285 C CA . GLU A 1 432 ? 2.959 21.349 37.615 1.00 80.62 432 GLU A CA 1
ATOM 3286 C C . GLU A 1 432 ? 2.741 20.639 38.958 1.00 80.62 432 GLU A C 1
ATOM 3288 O O . GLU A 1 432 ? 3.540 20.830 39.886 1.00 80.62 432 GLU A O 1
ATOM 3293 N N . HIS A 1 433 ? 1.704 19.804 39.059 1.00 79.94 433 HIS A N 1
ATOM 3294 C CA . HIS A 1 433 ? 1.154 19.354 40.343 1.00 79.94 433 HIS A CA 1
ATOM 3295 C C . HIS A 1 433 ? 1.344 17.867 40.655 1.00 79.94 433 HIS A C 1
ATOM 3297 O O . HIS A 1 433 ? 1.248 17.495 41.821 1.00 79.94 433 HIS A O 1
ATOM 3303 N N . ALA A 1 434 ? 1.587 17.016 39.659 1.00 82.31 434 ALA A N 1
ATOM 3304 C CA . ALA A 1 434 ? 1.710 15.578 39.869 1.00 82.31 434 ALA A CA 1
ATOM 3305 C C . ALA A 1 434 ? 3.077 15.186 40.454 1.00 82.31 434 ALA A C 1
ATOM 3307 O O . ALA A 1 434 ? 4.091 15.868 40.253 1.00 82.31 434 ALA A O 1
ATOM 3308 N N . ALA A 1 435 ? 3.099 14.050 41.156 1.00 82.38 435 ALA A N 1
ATOM 3309 C CA . ALA A 1 435 ? 4.321 13.436 41.659 1.00 82.38 435 ALA A CA 1
ATOM 3310 C C . ALA A 1 435 ? 5.255 12.983 40.510 1.00 82.38 435 ALA A C 1
ATOM 3312 O O . ALA A 1 435 ? 4.763 12.467 39.499 1.00 82.38 435 ALA A O 1
ATOM 3313 N N . PRO A 1 436 ? 6.593 13.082 40.666 1.00 79.06 436 PRO A N 1
ATOM 3314 C CA . PRO A 1 436 ? 7.561 12.711 39.625 1.00 79.06 436 PRO A CA 1
ATOM 3315 C C . PRO A 1 436 ? 7.371 11.295 39.067 1.00 79.06 436 PRO A C 1
ATOM 3317 O O . PRO A 1 436 ? 7.377 11.107 37.857 1.00 79.06 436 PRO A O 1
ATOM 3320 N N . ALA A 1 437 ? 7.089 10.308 39.925 1.00 79.44 437 ALA A N 1
ATOM 3321 C CA . ALA A 1 437 ? 6.865 8.924 39.498 1.00 79.44 437 ALA A CA 1
ATOM 3322 C C . ALA A 1 437 ? 5.660 8.769 38.547 1.00 79.44 437 ALA A C 1
ATOM 3324 O O . ALA A 1 437 ? 5.695 7.964 37.615 1.00 79.44 437 ALA A O 1
ATOM 3325 N N . LEU A 1 438 ? 4.597 9.554 38.761 1.00 82.69 438 LEU A N 1
ATOM 3326 C CA . LEU A 1 438 ? 3.419 9.565 37.894 1.00 82.69 438 LEU A CA 1
ATOM 3327 C C . LEU A 1 438 ? 3.755 10.199 36.539 1.00 82.69 438 LEU A C 1
ATOM 3329 O O . LEU A 1 438 ? 3.338 9.689 35.502 1.00 82.69 438 LEU A O 1
ATOM 3333 N N . LEU A 1 439 ? 4.550 11.274 36.549 1.00 82.19 439 LEU A N 1
ATOM 3334 C CA . LEU A 1 439 ? 5.005 11.957 35.339 1.00 82.19 439 LEU A CA 1
ATOM 3335 C C . LEU A 1 439 ? 5.899 11.059 34.488 1.00 82.19 439 LEU A C 1
ATOM 3337 O O . LEU A 1 439 ? 5.620 10.900 33.304 1.00 82.19 439 LEU A O 1
ATOM 3341 N N . THR A 1 440 ? 6.897 10.401 35.080 1.00 80.00 440 THR A N 1
ATOM 3342 C CA . THR A 1 440 ? 7.767 9.452 34.367 1.00 80.00 440 THR A CA 1
ATOM 3343 C C . THR A 1 440 ? 6.951 8.328 33.724 1.00 80.00 440 THR A C 1
ATOM 3345 O O . THR A 1 440 ? 7.199 7.952 32.578 1.00 80.00 440 THR A O 1
ATOM 3348 N N . ARG A 1 441 ? 5.918 7.829 34.418 1.00 83.81 441 ARG A N 1
ATOM 3349 C CA . ARG A 1 441 ? 5.010 6.812 33.875 1.00 83.81 441 ARG A CA 1
ATOM 3350 C C . ARG A 1 441 ? 4.177 7.333 32.699 1.00 83.81 441 ARG A C 1
ATOM 3352 O O . ARG A 1 441 ? 4.139 6.679 31.662 1.00 83.81 441 ARG A O 1
ATOM 3359 N N . ILE A 1 442 ? 3.561 8.509 32.826 1.00 82.69 442 ILE A N 1
ATOM 3360 C CA . ILE A 1 442 ? 2.762 9.127 31.752 1.00 82.69 442 ILE A CA 1
ATOM 3361 C C . ILE A 1 442 ? 3.633 9.428 30.526 1.00 82.69 442 ILE A C 1
ATOM 3363 O O . ILE A 1 442 ? 3.237 9.121 29.407 1.00 82.69 442 ILE A O 1
ATOM 3367 N N . VAL A 1 443 ? 4.838 9.968 30.726 1.00 77.56 443 VAL A N 1
ATOM 3368 C CA . VAL A 1 443 ? 5.806 10.271 29.656 1.00 77.56 443 VAL A CA 1
ATOM 3369 C C . VAL A 1 443 ? 6.230 9.004 28.911 1.00 77.56 443 VAL A C 1
ATOM 3371 O O . VAL A 1 443 ? 6.371 9.025 27.688 1.00 77.56 443 VAL A O 1
ATOM 3374 N N . ARG A 1 444 ? 6.393 7.890 29.631 1.00 76.69 444 ARG A N 1
ATOM 3375 C CA . ARG A 1 444 ? 6.727 6.588 29.047 1.00 76.69 444 ARG A CA 1
ATOM 3376 C C . ARG A 1 444 ? 5.558 5.965 28.275 1.00 76.69 444 ARG A C 1
ATOM 3378 O O . ARG A 1 444 ? 5.790 5.365 27.230 1.00 76.69 444 ARG A O 1
ATOM 3385 N N . GLU A 1 445 ? 4.330 6.070 28.783 1.00 80.56 445 GLU A N 1
ATOM 3386 C CA . GLU A 1 445 ? 3.142 5.446 28.175 1.00 80.56 445 GLU A CA 1
ATOM 3387 C C . GLU A 1 445 ? 2.532 6.275 27.024 1.00 80.56 445 GLU A C 1
ATOM 3389 O O . GLU A 1 445 ? 1.948 5.696 26.106 1.00 80.56 445 GLU A O 1
ATOM 3394 N N . PHE A 1 446 ? 2.703 7.604 27.038 1.00 81.44 446 PHE A N 1
ATOM 3395 C CA . PHE A 1 446 ? 2.079 8.551 26.098 1.00 81.44 446 PHE A CA 1
ATOM 3396 C C . PHE A 1 446 ? 3.089 9.554 25.489 1.00 81.44 446 PHE A C 1
ATOM 3398 O O . PHE A 1 446 ? 2.958 10.776 25.643 1.00 81.44 446 PHE A O 1
ATOM 3405 N N . PRO A 1 447 ? 4.131 9.076 24.776 1.00 71.81 447 PRO A N 1
ATOM 3406 C CA . PRO A 1 447 ? 5.184 9.944 24.243 1.00 71.81 447 PRO A CA 1
ATOM 3407 C C . PRO A 1 447 ? 4.689 10.888 23.133 1.00 71.81 447 PRO A C 1
ATOM 3409 O O . PRO A 1 447 ? 5.246 11.971 22.941 1.00 71.81 447 PRO A O 1
ATOM 3412 N N . ARG A 1 448 ? 3.634 10.515 22.395 1.00 76.81 448 ARG A N 1
ATOM 3413 C CA . ARG A 1 448 ? 3.082 11.327 21.294 1.00 76.81 448 ARG A CA 1
ATOM 3414 C C . ARG A 1 448 ? 2.301 12.527 21.821 1.00 76.81 448 ARG A C 1
ATOM 3416 O O . ARG A 1 448 ? 2.433 13.633 21.299 1.00 76.81 448 ARG A O 1
ATOM 3423 N N . GLU A 1 449 ? 1.515 12.315 22.865 1.00 80.12 449 GLU A N 1
ATOM 3424 C CA . GLU A 1 449 ? 0.707 13.324 23.540 1.00 80.12 449 GLU A CA 1
ATOM 3425 C C . GLU A 1 449 ? 1.613 14.357 24.214 1.00 80.12 449 GLU A C 1
ATOM 3427 O O . GLU A 1 449 ? 1.372 15.558 24.089 1.00 80.12 449 GLU A O 1
ATOM 3432 N N . LEU A 1 450 ? 2.722 13.906 24.812 1.00 74.38 450 LEU A N 1
ATOM 3433 C CA . LEU A 1 450 ? 3.763 14.791 25.330 1.00 74.38 450 LEU A CA 1
ATOM 3434 C C . LEU A 1 450 ? 4.362 15.674 24.230 1.00 74.38 450 LEU A C 1
ATOM 3436 O O . LEU A 1 450 ? 4.443 16.890 24.395 1.00 74.38 450 LEU A O 1
ATOM 3440 N N . LEU A 1 451 ? 4.737 15.093 23.087 1.00 70.19 451 LEU A N 1
ATOM 3441 C CA . LEU A 1 451 ? 5.270 15.862 21.958 1.00 70.19 451 LEU A CA 1
ATOM 3442 C C . LEU A 1 451 ? 4.262 16.890 21.429 1.00 70.19 451 LEU A C 1
ATOM 3444 O O . LEU A 1 451 ? 4.666 17.996 21.074 1.00 70.19 451 LEU A O 1
ATOM 3448 N N . ARG A 1 452 ? 2.963 16.562 21.389 1.00 76.19 452 ARG A N 1
ATOM 3449 C CA . ARG A 1 452 ? 1.905 17.506 20.983 1.00 76.19 452 ARG A CA 1
ATOM 3450 C C . ARG A 1 452 ? 1.824 18.706 21.927 1.00 76.19 452 ARG A C 1
ATOM 3452 O O . ARG A 1 452 ? 1.784 19.833 21.445 1.00 76.19 452 ARG A O 1
ATOM 3459 N N . VAL A 1 453 ? 1.857 18.473 23.239 1.00 75.12 453 VAL A N 1
ATOM 3460 C CA . VAL A 1 453 ? 1.774 19.543 24.251 1.00 75.12 453 VAL A CA 1
ATOM 3461 C C . VAL A 1 453 ? 3.053 20.389 24.305 1.00 75.12 453 VAL A C 1
ATOM 3463 O O . VAL A 1 453 ? 2.991 21.606 24.472 1.00 75.12 453 VAL A O 1
ATOM 3466 N N . VAL A 1 454 ? 4.226 19.778 24.113 1.00 72.50 454 VAL A N 1
ATOM 3467 C CA . VAL A 1 454 ? 5.492 20.524 23.997 1.00 72.50 454 VAL A CA 1
ATOM 3468 C C . VAL A 1 454 ? 5.476 21.410 22.746 1.00 72.50 454 VAL A C 1
ATOM 3470 O O . VAL A 1 454 ? 5.855 22.575 22.821 1.00 72.50 454 VAL A O 1
ATOM 3473 N N . LYS A 1 455 ? 4.973 20.902 21.611 1.00 73.19 455 LYS A N 1
ATOM 3474 C CA . LYS A 1 455 ? 4.827 21.685 20.371 1.00 73.19 455 LYS A CA 1
ATOM 3475 C C . LYS A 1 455 ? 3.804 22.815 20.482 1.00 73.19 455 LYS A C 1
ATOM 3477 O O . LYS A 1 455 ? 4.004 23.849 19.857 1.00 73.19 455 LYS A O 1
ATOM 3482 N N . SER A 1 456 ? 2.727 22.638 21.249 1.00 73.94 456 SER A N 1
ATOM 3483 C CA . SER A 1 456 ? 1.708 23.681 21.433 1.00 73.94 456 SER A CA 1
ATOM 3484 C C . SER A 1 456 ? 2.163 24.823 22.345 1.00 73.94 456 SER A C 1
ATOM 3486 O O . SER A 1 456 ? 1.448 25.813 22.469 1.00 73.94 456 SER A O 1
ATOM 3488 N N . GLY A 1 457 ? 3.323 24.699 23.004 1.00 73.81 457 GLY A N 1
ATOM 3489 C CA . GLY A 1 457 ? 3.857 25.727 23.900 1.00 73.81 457 GLY A CA 1
ATOM 3490 C C . GLY A 1 457 ? 3.048 25.908 25.188 1.00 73.81 457 GLY A C 1
ATOM 3491 O O . GLY A 1 457 ? 3.191 26.919 25.865 1.00 73.81 457 GLY A O 1
ATOM 3492 N N . SER A 1 458 ? 2.196 24.944 25.546 1.00 76.19 458 SER A N 1
ATOM 3493 C CA . SER A 1 458 ? 1.235 25.080 26.652 1.00 76.19 458 SER A CA 1
ATOM 3494 C C . SER A 1 458 ? 1.831 24.831 28.047 1.00 76.19 458 SER A C 1
ATOM 3496 O O . SER A 1 458 ? 1.098 24.849 29.032 1.00 76.19 458 SER A O 1
ATOM 3498 N N . LEU A 1 459 ? 3.139 24.566 28.152 1.00 80.19 459 LEU A N 1
ATOM 3499 C CA . LEU A 1 459 ? 3.829 24.300 29.420 1.00 80.19 459 LEU A CA 1
ATOM 3500 C C . LEU A 1 459 ? 4.449 25.576 29.998 1.00 80.19 459 LEU A C 1
ATOM 3502 O O . LEU A 1 459 ? 5.228 26.249 29.321 1.00 80.19 459 LEU A O 1
ATOM 3506 N N . SER A 1 460 ? 4.178 25.845 31.278 1.00 82.81 460 SER A N 1
ATOM 3507 C CA . SER A 1 460 ? 4.856 26.895 32.046 1.00 82.81 460 SER A CA 1
ATOM 3508 C C . SER A 1 460 ? 6.356 26.591 32.220 1.00 82.81 460 SER A C 1
ATOM 3510 O O . SER A 1 460 ? 6.746 25.424 32.136 1.00 82.81 460 SER A O 1
ATOM 3512 N N . PRO A 1 461 ? 7.218 27.582 32.526 1.00 80.81 461 PRO A N 1
ATOM 3513 C CA . PRO A 1 461 ? 8.651 27.345 32.755 1.00 80.81 461 PRO A CA 1
ATOM 3514 C C . PRO A 1 461 ? 8.929 26.279 33.829 1.00 80.81 461 PRO A C 1
ATOM 3516 O O . PRO A 1 461 ? 9.778 25.406 33.659 1.00 80.81 461 PRO A O 1
ATOM 3519 N N . LYS A 1 462 ? 8.132 26.270 34.907 1.00 81.50 462 LYS A N 1
ATOM 3520 C CA . LYS A 1 462 ? 8.184 25.237 35.954 1.00 81.50 462 LYS A CA 1
ATOM 3521 C C . LYS A 1 462 ? 7.796 23.852 35.417 1.00 81.50 462 LYS A C 1
ATOM 3523 O O . LYS A 1 462 ? 8.415 22.856 35.788 1.00 81.50 462 LYS A O 1
ATOM 3528 N N . GLY A 1 463 ? 6.790 23.788 34.543 1.00 80.75 463 GLY A N 1
ATOM 3529 C CA . GLY A 1 463 ? 6.397 22.561 33.849 1.00 80.75 463 GLY A CA 1
ATOM 3530 C C . GLY A 1 463 ? 7.463 22.061 32.867 1.00 80.75 463 GLY A C 1
ATOM 3531 O O . GLY A 1 463 ? 7.701 20.860 32.794 1.00 80.75 463 GLY A O 1
ATOM 3532 N N . GLN A 1 464 ? 8.153 22.965 32.165 1.00 83.06 464 GLN A N 1
ATOM 3533 C CA . GLN A 1 464 ? 9.258 22.633 31.257 1.00 83.06 464 GLN A CA 1
ATOM 3534 C C . GLN A 1 464 ? 10.454 22.038 32.010 1.00 83.06 464 GLN A C 1
ATOM 3536 O O . GLN A 1 464 ? 10.998 21.026 31.576 1.00 83.06 464 GLN A O 1
ATOM 3541 N N . GLN A 1 465 ? 10.816 22.595 33.170 1.00 83.94 465 GLN A N 1
ATOM 3542 C CA . GLN A 1 465 ? 11.893 22.066 34.015 1.00 83.94 465 GLN A CA 1
ATOM 3543 C C . GLN A 1 465 ? 11.608 20.625 34.465 1.00 83.94 465 GLN A C 1
ATOM 3545 O O . GLN A 1 465 ? 12.427 19.728 34.263 1.00 83.94 465 GLN A O 1
ATOM 3550 N N . LYS A 1 466 ? 10.408 20.377 35.008 1.00 81.25 466 LYS A N 1
ATOM 3551 C CA . LYS A 1 466 ? 9.975 19.027 35.400 1.00 81.25 466 LYS A CA 1
ATOM 3552 C C . LYS A 1 466 ? 9.901 18.067 34.210 1.00 81.25 466 LYS A C 1
ATOM 3554 O O . LYS A 1 466 ? 10.187 16.882 34.365 1.00 81.25 466 LYS A O 1
ATOM 3559 N N . ALA A 1 467 ? 9.558 18.567 33.021 1.00 78.88 467 ALA A N 1
ATOM 3560 C CA . ALA A 1 467 ? 9.587 17.770 31.802 1.00 78.88 467 ALA A CA 1
ATOM 3561 C C . ALA A 1 467 ? 11.019 17.343 31.436 1.00 78.88 467 ALA A C 1
ATOM 3563 O O . ALA A 1 467 ? 11.217 16.172 31.130 1.00 78.88 467 ALA A O 1
ATOM 3564 N N . VAL A 1 468 ? 12.023 18.230 31.518 1.00 82.81 468 VAL A N 1
ATOM 3565 C CA . VAL A 1 468 ? 13.439 17.872 31.278 1.00 82.81 468 VAL A CA 1
ATOM 3566 C C . VAL A 1 468 ? 13.909 16.783 32.247 1.00 82.81 468 VAL A C 1
ATOM 3568 O O . VAL A 1 468 ? 14.559 15.827 31.825 1.00 82.81 468 VAL A O 1
ATOM 3571 N N . GLU A 1 469 ? 13.548 16.889 33.527 1.00 82.62 469 GLU A N 1
ATOM 3572 C CA . GLU A 1 469 ? 13.892 15.895 34.552 1.00 82.62 469 GLU A CA 1
ATOM 3573 C C . GLU A 1 469 ? 13.261 14.526 34.263 1.00 82.62 469 GLU A C 1
ATOM 3575 O O . GLU A 1 469 ? 13.975 13.523 34.213 1.00 82.62 469 GLU A O 1
ATOM 3580 N N . ALA A 1 470 ? 11.953 14.492 33.983 1.00 78.56 470 ALA A N 1
ATOM 3581 C CA . ALA A 1 470 ? 11.246 13.261 33.628 1.00 78.56 470 ALA A CA 1
ATOM 3582 C C . ALA A 1 470 ? 11.774 12.640 32.317 1.00 78.56 470 ALA A C 1
ATOM 3584 O O . ALA A 1 470 ? 11.859 11.419 32.192 1.00 78.56 470 ALA A O 1
ATOM 3585 N N . LEU A 1 471 ? 12.165 13.470 31.344 1.00 77.94 471 LEU A N 1
ATOM 3586 C CA . LEU A 1 471 ? 12.719 13.042 30.056 1.00 77.94 471 LEU A CA 1
ATOM 3587 C C . LEU A 1 471 ? 14.136 12.474 30.178 1.00 77.94 471 LEU A C 1
ATOM 3589 O O . LEU A 1 471 ? 14.454 11.495 29.508 1.00 77.94 471 LEU A O 1
ATOM 3593 N N . ARG A 1 472 ? 14.979 13.041 31.048 1.00 79.75 472 ARG A N 1
ATOM 3594 C CA . ARG A 1 472 ? 16.327 12.517 31.323 1.00 79.75 472 ARG A CA 1
ATOM 3595 C C . ARG A 1 472 ? 16.280 11.062 31.799 1.00 79.75 472 ARG A C 1
ATOM 3597 O O . ARG A 1 472 ? 17.124 10.264 31.409 1.00 79.75 472 ARG A O 1
ATOM 3604 N N . GLU A 1 473 ? 15.288 10.718 32.616 1.00 77.38 473 GLU A N 1
ATOM 3605 C CA . GLU A 1 473 ? 15.103 9.363 33.154 1.00 77.38 473 GLU A CA 1
ATOM 3606 C C . GLU A 1 473 ? 14.408 8.405 32.172 1.00 77.38 473 GLU A C 1
ATOM 3608 O O . GLU A 1 473 ? 14.496 7.188 32.327 1.00 77.38 473 GLU A O 1
ATOM 3613 N N . ALA A 1 474 ? 13.749 8.930 31.136 1.00 67.88 474 ALA A N 1
ATOM 3614 C CA . ALA A 1 474 ? 12.994 8.143 30.161 1.00 67.88 474 ALA A CA 1
ATOM 3615 C C . ALA A 1 474 ? 13.862 7.479 29.064 1.00 67.88 474 ALA A C 1
ATOM 3617 O O . ALA A 1 474 ? 13.349 6.676 28.281 1.00 67.88 474 ALA A O 1
ATOM 3618 N N . GLY A 1 475 ? 15.169 7.770 29.005 1.00 66.19 475 GLY A N 1
ATOM 3619 C CA . GLY A 1 475 ? 16.125 7.105 28.108 1.00 66.19 475 GLY A CA 1
ATOM 3620 C C . GLY A 1 475 ? 16.147 7.635 26.657 1.00 66.19 475 GLY A C 1
ATOM 3621 O O . GLY A 1 475 ? 15.727 8.762 26.397 1.00 66.19 475 GLY A O 1
ATOM 3622 N N . PRO A 1 476 ? 16.642 6.851 25.673 1.00 60.75 476 PRO A N 1
ATOM 3623 C CA . PRO A 1 476 ? 16.918 7.324 24.304 1.00 60.75 476 PRO A CA 1
ATOM 3624 C C . PRO A 1 476 ? 15.706 7.901 23.551 1.00 60.75 476 PRO A C 1
ATOM 3626 O O . PRO A 1 476 ? 15.865 8.794 22.719 1.00 60.75 476 PRO A O 1
ATOM 3629 N N . GLY A 1 477 ? 14.485 7.449 23.868 1.00 57.12 477 GLY A N 1
ATOM 3630 C CA . GLY A 1 477 ? 13.241 7.952 23.266 1.00 57.12 477 GLY A CA 1
ATOM 3631 C C . GLY A 1 477 ? 12.916 9.413 23.610 1.00 57.12 477 GLY A C 1
ATOM 3632 O O . GLY A 1 477 ? 12.085 10.035 22.951 1.00 57.12 477 GLY A O 1
ATOM 3633 N N . ALA A 1 478 ? 13.601 9.989 24.601 1.00 68.06 478 ALA A N 1
ATOM 3634 C CA . ALA A 1 478 ? 13.401 11.357 25.061 1.00 68.06 478 ALA A CA 1
ATOM 3635 C C . ALA A 1 478 ? 14.177 12.417 24.258 1.00 68.06 478 ALA A C 1
ATOM 3637 O O . ALA A 1 478 ? 13.914 13.613 24.409 1.00 68.06 478 ALA A O 1
ATOM 3638 N N . GLN A 1 479 ? 15.104 12.012 23.379 1.00 73.12 479 GLN A N 1
ATOM 3639 C CA . GLN A 1 479 ? 15.985 12.936 22.648 1.00 73.12 479 GLN A CA 1
ATOM 3640 C C . GLN A 1 479 ? 15.210 13.974 21.818 1.00 73.12 479 GLN A C 1
ATOM 3642 O O . GLN A 1 479 ? 15.602 15.138 21.768 1.00 73.12 479 GLN A O 1
ATOM 3647 N N . GLY A 1 480 ? 14.093 13.582 21.192 1.00 68.06 480 GLY A N 1
ATOM 3648 C CA . GLY A 1 480 ? 13.271 14.488 20.383 1.00 68.06 480 GLY A CA 1
ATOM 3649 C C . GLY A 1 480 ? 12.615 15.603 21.204 1.00 68.06 480 GLY A C 1
ATOM 3650 O O . GLY A 1 480 ? 12.649 16.765 20.806 1.00 68.06 480 GLY A O 1
ATOM 3651 N N . ALA A 1 481 ? 12.075 15.269 22.378 1.00 70.31 481 ALA A N 1
ATOM 3652 C CA . ALA A 1 481 ? 11.485 16.250 23.284 1.00 70.31 481 ALA A CA 1
ATOM 3653 C C . ALA A 1 481 ? 12.558 17.143 23.936 1.00 70.31 481 ALA A C 1
ATOM 3655 O O . ALA A 1 481 ? 12.353 18.349 24.041 1.00 70.31 481 ALA A O 1
ATOM 3656 N N . LEU A 1 482 ? 13.730 16.587 24.281 1.00 76.56 482 LEU A N 1
ATOM 3657 C CA . LEU A 1 482 ? 14.869 17.360 24.798 1.00 76.56 482 LEU A CA 1
ATOM 3658 C C . LEU A 1 482 ? 15.383 18.381 23.770 1.00 76.56 482 LEU A C 1
ATOM 3660 O O . LEU A 1 482 ? 15.620 19.531 24.127 1.00 76.56 482 LEU A O 1
ATOM 3664 N N . ARG A 1 483 ? 15.470 18.015 22.481 1.00 80.31 483 ARG A N 1
ATOM 3665 C CA . ARG A 1 483 ? 15.831 18.956 21.402 1.00 80.31 483 ARG A CA 1
ATOM 3666 C C . ARG A 1 483 ? 14.793 20.068 21.212 1.00 80.31 483 ARG A C 1
ATOM 3668 O O . ARG A 1 483 ? 15.178 21.208 20.980 1.00 80.31 483 ARG A O 1
ATOM 3675 N N . LEU A 1 484 ? 13.496 19.768 21.337 1.00 73.81 484 LEU A N 1
ATOM 3676 C CA . LEU A 1 484 ? 12.443 20.795 21.283 1.00 73.81 484 LEU A CA 1
ATOM 3677 C C . LEU A 1 484 ? 12.530 21.761 22.473 1.00 73.81 484 LEU A C 1
ATOM 3679 O O . LEU A 1 484 ? 12.389 22.967 22.290 1.00 73.81 484 LEU A O 1
ATOM 3683 N N . LEU A 1 485 ? 12.832 21.251 23.670 1.00 74.94 485 LEU A N 1
ATOM 3684 C CA . LEU A 1 485 ? 13.030 22.069 24.870 1.00 74.94 485 LEU A CA 1
ATOM 3685 C C . LEU A 1 485 ? 14.322 22.904 24.815 1.00 74.94 485 LEU A C 1
ATOM 3687 O O . LEU A 1 485 ? 14.352 23.991 25.380 1.00 74.94 485 LEU A O 1
ATOM 3691 N N . MET A 1 486 ? 15.354 22.483 24.071 1.00 73.12 486 MET A N 1
ATOM 3692 C CA . MET A 1 486 ? 16.516 23.343 23.776 1.00 73.12 486 MET A CA 1
ATOM 3693 C C . MET A 1 486 ? 16.144 24.584 22.946 1.00 73.12 486 MET A C 1
ATOM 3695 O O . MET A 1 486 ? 16.793 25.626 23.067 1.00 73.12 486 MET A O 1
ATOM 3699 N N . GLY A 1 487 ? 15.095 24.481 22.124 1.00 68.25 487 GLY A N 1
ATOM 3700 C CA . GLY A 1 487 ? 14.522 25.597 21.371 1.00 68.25 487 GLY A CA 1
ATOM 3701 C C . GLY A 1 487 ? 13.658 26.544 22.211 1.00 68.25 487 GLY A C 1
ATOM 3702 O O . GLY A 1 487 ? 13.235 27.578 21.695 1.00 68.25 487 GLY A O 1
ATOM 3703 N N . ALA A 1 488 ? 13.396 26.231 23.488 1.00 63.88 488 ALA A N 1
ATOM 3704 C CA . ALA A 1 488 ? 12.664 27.118 24.386 1.00 63.88 488 ALA A CA 1
ATOM 3705 C C . ALA A 1 488 ? 13.469 28.402 24.681 1.00 63.88 488 ALA A C 1
ATOM 3707 O O . ALA A 1 488 ? 14.707 28.411 24.713 1.00 63.88 488 ALA A O 1
ATOM 3708 N N . GLY A 1 489 ? 12.756 29.514 24.882 1.00 58.91 489 GLY A N 1
ATOM 3709 C CA . GLY A 1 489 ? 13.354 30.837 25.095 1.00 58.91 489 GLY A CA 1
ATOM 3710 C C . GLY A 1 489 ? 14.153 30.978 26.398 1.00 58.91 489 GLY A C 1
ATOM 3711 O O . GLY A 1 489 ? 15.006 31.858 26.477 1.00 58.91 489 GLY A O 1
ATOM 3712 N N . ASP A 1 490 ? 13.924 30.106 27.387 1.00 76.38 490 ASP A N 1
ATOM 3713 C CA . ASP A 1 490 ? 14.586 30.142 28.696 1.00 76.38 490 ASP A CA 1
ATOM 3714 C C . ASP A 1 490 ? 16.002 29.514 28.645 1.00 76.38 490 ASP A C 1
ATOM 3716 O O . ASP A 1 490 ? 16.141 28.323 28.336 1.00 76.38 490 ASP A O 1
ATOM 3720 N N . PRO A 1 491 ? 17.070 30.277 28.956 1.00 78.31 491 PRO A N 1
ATOM 3721 C CA . PRO A 1 491 ? 18.447 29.779 28.948 1.00 78.31 491 PRO A CA 1
ATOM 3722 C C . PRO A 1 491 ? 18.706 28.611 29.910 1.00 78.31 491 PRO A C 1
ATOM 3724 O O . PRO A 1 491 ? 19.506 27.732 29.588 1.00 78.31 491 PRO A O 1
ATOM 3727 N N . SER A 1 492 ? 18.024 28.575 31.060 1.00 81.06 492 SER A N 1
ATOM 3728 C CA . SER A 1 492 ? 18.221 27.541 32.086 1.00 81.06 492 SER A CA 1
ATOM 3729 C C . SER A 1 492 ? 17.698 26.176 31.626 1.00 81.06 492 SER A C 1
ATOM 3731 O O . SER A 1 492 ? 18.378 25.157 31.769 1.00 81.06 492 SER A O 1
ATOM 3733 N N . ILE A 1 493 ? 16.535 26.172 30.966 1.00 81.50 493 ILE A N 1
ATOM 3734 C CA . ILE A 1 493 ? 15.910 24.983 30.375 1.00 81.50 493 ILE A CA 1
ATOM 3735 C C . ILE A 1 493 ? 16.772 24.436 29.234 1.00 81.50 493 ILE A C 1
ATOM 3737 O O . ILE A 1 493 ? 16.986 23.225 29.139 1.00 81.50 493 ILE A O 1
ATOM 3741 N N . ARG A 1 494 ? 17.328 25.323 28.396 1.00 80.88 494 ARG A N 1
ATOM 3742 C CA . ARG A 1 494 ? 18.223 24.944 27.293 1.00 80.88 494 ARG A CA 1
ATOM 3743 C C . ARG A 1 494 ? 19.488 24.257 27.792 1.00 80.88 494 ARG A C 1
ATOM 3745 O O . ARG A 1 494 ? 19.881 23.229 27.242 1.00 80.88 494 ARG A O 1
ATOM 3752 N N . GLU A 1 495 ? 20.118 24.809 28.825 1.00 81.19 495 GLU A N 1
ATOM 3753 C CA . GLU A 1 495 ? 21.325 24.233 29.416 1.00 81.19 495 GLU A CA 1
ATOM 3754 C C . GLU A 1 495 ? 21.038 22.870 30.062 1.00 81.19 495 GLU A C 1
ATOM 3756 O O . GLU A 1 495 ? 21.775 21.907 29.831 1.00 81.19 495 GLU A O 1
ATOM 3761 N N . ALA A 1 496 ? 19.941 22.756 30.819 1.00 81.69 496 ALA A N 1
ATOM 3762 C CA . ALA A 1 496 ? 19.524 21.502 31.441 1.00 81.69 496 ALA A CA 1
ATOM 3763 C C . ALA A 1 496 ? 19.236 20.407 30.396 1.00 81.69 496 ALA A C 1
ATOM 3765 O O . ALA A 1 496 ? 19.708 19.276 30.539 1.00 81.69 496 ALA A O 1
ATOM 3766 N N . ALA A 1 497 ? 18.533 20.752 29.312 1.00 80.75 497 ALA A N 1
ATOM 3767 C CA . ALA A 1 497 ? 18.261 19.838 28.205 1.00 80.75 497 ALA A CA 1
ATOM 3768 C C . ALA A 1 497 ? 19.543 19.434 27.451 1.00 80.75 497 ALA A C 1
ATOM 3770 O O . ALA A 1 497 ? 19.711 18.263 27.109 1.00 80.75 497 ALA A O 1
ATOM 3771 N N . GLY A 1 498 ? 20.478 20.369 27.247 1.00 78.31 498 GLY A N 1
ATOM 3772 C CA . GLY A 1 498 ? 21.771 20.107 26.608 1.00 78.31 498 GLY A CA 1
ATOM 3773 C C . GLY A 1 498 ? 22.672 19.174 27.424 1.00 78.31 498 GLY A C 1
ATOM 3774 O O . GLY A 1 498 ? 23.235 18.230 26.873 1.00 78.31 498 GLY A O 1
ATOM 3775 N N . LYS A 1 499 ? 22.758 19.367 28.748 1.00 80.56 499 LYS A N 1
ATOM 3776 C CA . LYS A 1 499 ? 23.491 18.460 29.654 1.00 80.56 499 LYS A CA 1
ATOM 3777 C C . LYS A 1 499 ? 22.887 17.058 29.661 1.00 80.56 499 LYS A C 1
ATOM 3779 O O . LYS A 1 499 ? 23.622 16.075 29.573 1.00 80.56 499 LYS A O 1
ATOM 3784 N N . ALA A 1 500 ? 21.556 16.971 29.722 1.00 79.88 500 ALA A N 1
ATOM 3785 C CA . ALA A 1 500 ? 20.844 15.700 29.634 1.00 79.88 500 ALA A CA 1
ATOM 3786 C C . ALA A 1 500 ? 21.117 14.982 28.300 1.00 79.88 500 ALA A C 1
ATOM 3788 O O . ALA A 1 500 ? 21.227 13.760 28.288 1.00 79.88 500 ALA A O 1
ATOM 3789 N N . LEU A 1 501 ? 21.287 15.727 27.201 1.00 77.19 501 LEU A N 1
ATOM 3790 C CA . LEU A 1 501 ? 21.635 15.176 25.891 1.00 77.19 501 LEU A CA 1
ATOM 3791 C C . LEU A 1 501 ? 23.107 14.729 25.802 1.00 77.19 501 LEU A C 1
ATOM 3793 O O . LEU A 1 501 ? 23.378 13.650 25.285 1.00 77.19 501 LEU A O 1
ATOM 3797 N N . HIS A 1 502 ? 24.056 15.513 26.324 1.00 69.25 502 HIS A N 1
ATOM 3798 C CA . HIS A 1 502 ? 25.492 15.198 26.278 1.00 69.25 502 HIS A CA 1
ATOM 3799 C C . HIS A 1 502 ? 25.867 13.995 27.150 1.00 69.25 502 HIS A C 1
ATOM 3801 O O . HIS A 1 502 ? 26.739 13.206 26.782 1.00 69.25 502 HIS A O 1
ATOM 3807 N N . HIS A 1 503 ? 25.207 13.796 28.295 1.00 69.62 503 HIS A N 1
ATOM 3808 C CA . HIS A 1 503 ? 25.415 12.587 29.104 1.00 69.62 503 HIS A CA 1
ATOM 3809 C C . HIS A 1 503 ? 25.122 11.284 28.350 1.00 69.62 503 HIS A C 1
ATOM 3811 O O . HIS A 1 503 ? 25.456 10.207 28.835 1.00 69.62 503 HIS A O 1
ATOM 3817 N N . LEU A 1 504 ? 24.561 11.382 27.148 1.00 69.75 504 LEU A N 1
ATOM 3818 C CA . LEU A 1 504 ? 24.279 10.258 26.289 1.00 69.75 504 LEU A CA 1
ATOM 3819 C C . LEU A 1 504 ? 25.394 9.966 25.215 1.00 69.75 504 LEU A C 1
ATOM 3821 O O . LEU A 1 504 ? 25.156 9.004 24.491 1.00 69.75 504 LEU A O 1
ATOM 3825 N N . SER A 1 505 ? 26.576 10.668 25.068 1.00 54.72 505 SER A N 1
ATOM 3826 C CA . SER A 1 505 ? 27.697 10.355 24.061 1.00 54.72 505 SER A CA 1
ATOM 3827 C C . SER A 1 505 ? 29.143 11.067 24.158 1.00 54.72 505 SER A C 1
ATOM 3829 O O . SER A 1 505 ? 29.127 12.288 24.285 1.00 54.72 505 SER A O 1
ATOM 3831 N N . PRO A 1 506 ? 30.373 10.421 24.012 1.00 46.16 506 PRO A N 1
ATOM 3832 C CA . PRO A 1 506 ? 31.780 11.021 23.829 1.00 46.16 506 PRO A CA 1
ATOM 3833 C C . PRO A 1 506 ? 32.711 10.591 22.573 1.00 46.16 506 PRO A C 1
ATOM 3835 O O . PRO A 1 506 ? 32.291 9.694 21.853 1.00 46.16 506 PRO A O 1
ATOM 3838 N N . ASP A 1 507 ? 33.945 11.179 22.317 1.00 48.22 507 ASP A N 1
ATOM 3839 C CA . ASP A 1 507 ? 34.802 11.401 21.038 1.00 48.22 507 ASP A CA 1
ATOM 3840 C C . ASP A 1 507 ? 35.819 10.293 20.448 1.00 48.22 507 ASP A C 1
ATOM 3842 O O . ASP A 1 507 ? 36.412 9.580 21.262 1.00 48.22 507 ASP A O 1
ATOM 3846 N N . PRO A 1 508 ? 36.114 10.130 19.099 1.00 57.19 508 PRO A N 1
ATOM 3847 C CA . PRO A 1 508 ? 36.746 8.925 18.443 1.00 57.19 508 PRO A CA 1
ATOM 3848 C C . PRO A 1 508 ? 38.048 9.088 17.547 1.00 57.19 508 PRO A C 1
ATOM 3850 O O . PRO A 1 508 ? 38.433 10.191 17.192 1.00 57.19 508 PRO A O 1
ATOM 3853 N N . GLY A 1 509 ? 38.731 7.982 17.143 1.00 63.78 509 GLY A N 1
ATOM 3854 C CA . GLY A 1 509 ? 39.997 7.890 16.332 1.00 63.78 509 GLY A CA 1
ATOM 3855 C C . GLY A 1 509 ? 39.950 8.270 14.818 1.00 63.78 509 GLY A C 1
ATOM 3856 O O . GLY A 1 509 ? 39.126 9.106 14.458 1.00 63.78 509 GLY A O 1
ATOM 3857 N N . PRO A 1 510 ? 40.813 7.726 13.900 1.00 72.00 510 PRO A N 1
ATOM 3858 C CA . PRO A 1 510 ? 40.822 8.143 12.487 1.00 72.00 510 PRO A CA 1
ATOM 3859 C C . PRO A 1 510 ? 39.425 7.979 11.880 1.00 72.00 510 PRO A C 1
ATOM 3861 O O . PRO A 1 510 ? 38.777 6.953 12.117 1.00 72.00 510 PRO A O 1
ATOM 3864 N N . PRO A 1 511 ? 38.936 8.982 11.132 1.00 78.75 511 PRO A N 1
ATOM 3865 C CA . PRO A 1 511 ? 37.516 9.088 10.857 1.00 78.75 511 PRO A CA 1
ATOM 3866 C C . PRO A 1 511 ? 37.057 7.924 9.983 1.00 78.75 511 PRO A C 1
ATOM 3868 O O . PRO A 1 511 ? 37.563 7.728 8.885 1.00 78.75 511 PRO A O 1
ATOM 3871 N N . LEU A 1 512 ? 36.074 7.159 10.451 1.00 87.38 512 LEU A N 1
ATOM 3872 C CA . LEU A 1 512 ? 35.479 6.075 9.673 1.00 87.38 512 LEU A CA 1
ATOM 3873 C C . LEU A 1 512 ? 34.957 6.616 8.336 1.00 87.38 512 LEU A C 1
ATOM 3875 O O . LEU A 1 512 ? 34.113 7.516 8.321 1.00 87.38 512 LEU A O 1
ATOM 3879 N N . LEU A 1 513 ? 35.417 6.047 7.221 1.00 91.81 513 LEU A N 1
ATOM 3880 C CA . LEU A 1 513 ? 34.843 6.349 5.915 1.00 91.81 513 LEU A CA 1
ATOM 3881 C C . LEU A 1 513 ? 33.575 5.508 5.739 1.00 91.81 513 LEU A C 1
ATOM 3883 O O . LEU A 1 513 ? 33.658 4.286 5.621 1.00 91.81 513 LEU A O 1
ATOM 3887 N N . ARG A 1 514 ? 32.401 6.147 5.745 1.00 95.19 514 ARG A N 1
ATOM 3888 C CA . ARG A 1 514 ? 31.109 5.490 5.499 1.00 95.19 514 ARG A CA 1
ATOM 3889 C C . ARG A 1 514 ? 30.648 5.799 4.084 1.00 95.19 514 ARG A C 1
ATOM 3891 O O . ARG A 1 514 ? 30.449 6.961 3.735 1.00 95.19 514 ARG A O 1
ATOM 3898 N N . ILE A 1 515 ? 30.469 4.759 3.284 1.00 96.19 515 ILE A N 1
ATOM 3899 C CA . ILE A 1 515 ? 29.984 4.857 1.910 1.00 96.19 515 ILE A CA 1
ATOM 3900 C C . ILE A 1 515 ? 28.601 4.223 1.862 1.00 96.19 515 ILE A C 1
ATOM 3902 O O . ILE A 1 515 ? 28.451 3.036 2.159 1.00 96.19 515 ILE A O 1
ATOM 3906 N N . TYR A 1 516 ? 27.613 5.015 1.466 1.00 97.06 516 TYR A N 1
ATOM 3907 C CA . TYR A 1 516 ? 26.285 4.533 1.143 1.00 97.06 516 TYR A CA 1
ATOM 3908 C C . TYR A 1 516 ? 26.090 4.549 -0.368 1.00 97.06 516 TYR A C 1
ATOM 3910 O O . TYR A 1 516 ? 26.187 5.594 -1.005 1.00 97.06 516 TYR A O 1
ATOM 3918 N N . SER A 1 517 ? 25.834 3.385 -0.940 1.00 96.38 517 SER A N 1
ATOM 3919 C CA . SER A 1 517 ? 25.724 3.132 -2.372 1.00 96.38 517 SER A CA 1
ATOM 3920 C C . SER A 1 517 ? 24.424 2.427 -2.768 1.00 96.38 517 SER A C 1
ATOM 3922 O O . SER A 1 517 ? 24.089 2.422 -3.950 1.00 96.38 517 SER A O 1
ATOM 3924 N N . LEU A 1 518 ? 23.669 1.878 -1.809 1.00 95.38 518 LEU A N 1
ATOM 3925 C CA . LEU A 1 518 ? 22.311 1.365 -1.999 1.00 95.38 518 LEU A CA 1
ATOM 3926 C C . LEU A 1 518 ? 21.319 2.539 -1.963 1.00 95.38 518 LEU A C 1
ATOM 3928 O O . LEU A 1 518 ? 20.756 2.881 -0.918 1.00 95.38 518 LEU A O 1
ATOM 3932 N N . GLY A 1 519 ? 21.187 3.204 -3.109 1.00 92.44 519 GLY A N 1
ATOM 3933 C CA . GLY A 1 519 ? 20.447 4.446 -3.320 1.00 92.44 519 GLY A CA 1
ATOM 3934 C C . GLY A 1 519 ? 21.336 5.535 -3.920 1.00 92.44 519 GLY A C 1
ATOM 3935 O O . GLY A 1 519 ? 22.348 5.255 -4.572 1.00 92.44 519 GLY A O 1
ATOM 3936 N N . ALA A 1 520 ? 20.985 6.798 -3.676 1.00 92.12 520 ALA A N 1
ATOM 3937 C CA . ALA A 1 520 ? 21.868 7.915 -3.988 1.00 92.12 520 ALA A CA 1
ATOM 3938 C C . ALA A 1 520 ? 23.215 7.768 -3.251 1.00 92.12 520 ALA A C 1
ATOM 3940 O O . ALA A 1 520 ? 23.259 7.449 -2.061 1.00 92.12 520 ALA A O 1
ATOM 3941 N N . LEU A 1 521 ? 24.320 7.999 -3.972 1.00 94.88 521 LEU A N 1
ATOM 3942 C CA . LEU A 1 521 ? 25.671 7.846 -3.426 1.00 94.88 521 LEU A CA 1
ATOM 3943 C C . LEU A 1 521 ? 25.968 8.930 -2.387 1.00 94.88 521 LEU A C 1
ATOM 3945 O O . LEU A 1 521 ? 26.070 10.110 -2.727 1.00 94.88 521 LEU A O 1
ATOM 3949 N N . GLU A 1 522 ? 26.179 8.518 -1.142 1.00 95.00 522 GLU A N 1
ATOM 3950 C CA . GLU A 1 522 ? 26.529 9.397 -0.028 1.00 95.00 522 GLU A CA 1
ATOM 3951 C C . GLU A 1 522 ? 27.821 8.918 0.622 1.00 95.00 522 GLU A C 1
ATOM 3953 O O . GLU A 1 522 ? 28.014 7.728 0.863 1.00 95.00 522 GLU A O 1
ATOM 3958 N N . VAL A 1 523 ? 28.721 9.851 0.919 1.00 95.19 523 VAL A N 1
ATOM 3959 C CA . VAL A 1 523 ? 30.014 9.536 1.524 1.00 95.19 523 VAL A CA 1
ATOM 3960 C C . VAL A 1 523 ? 30.208 10.427 2.733 1.00 95.19 523 VAL A C 1
ATOM 3962 O O . VAL A 1 523 ? 30.074 11.648 2.634 1.00 95.19 523 VAL A O 1
ATOM 3965 N N . TYR A 1 524 ? 30.530 9.808 3.861 1.00 92.62 524 TYR A N 1
ATOM 3966 C CA . TYR A 1 524 ? 30.815 10.481 5.119 1.00 92.62 524 TYR A CA 1
ATOM 3967 C C . TYR A 1 524 ? 32.216 10.121 5.587 1.00 92.62 524 TYR A C 1
ATOM 3969 O O . TYR A 1 524 ? 32.631 8.964 5.513 1.00 92.62 524 TYR A O 1
ATOM 3977 N N . ARG A 1 525 ? 32.930 11.118 6.094 1.00 87.31 525 ARG A N 1
ATOM 3978 C CA . ARG A 1 525 ? 34.221 10.980 6.757 1.00 87.31 525 ARG A CA 1
ATOM 3979 C C . ARG A 1 525 ? 34.001 11.309 8.229 1.00 87.31 525 ARG A C 1
ATOM 3981 O O . ARG A 1 525 ? 33.853 12.475 8.579 1.00 87.31 525 ARG A O 1
ATOM 3988 N N . GLY A 1 526 ? 33.944 10.290 9.083 1.00 83.62 526 GLY A N 1
ATOM 3989 C CA . GLY A 1 526 ? 33.417 10.465 10.435 1.00 83.62 526 GLY A CA 1
ATOM 3990 C C . GLY A 1 526 ? 31.944 10.873 10.351 1.00 83.62 526 GLY A C 1
ATOM 3991 O O . GLY A 1 526 ? 31.155 10.180 9.706 1.00 83.62 526 GLY A O 1
ATOM 3992 N N . GLU A 1 527 ? 31.588 12.004 10.953 1.00 81.00 527 GLU A N 1
ATOM 3993 C CA . GLU A 1 527 ? 30.233 12.573 10.885 1.00 81.00 527 GLU A CA 1
ATOM 3994 C C . GLU A 1 527 ? 30.057 13.578 9.727 1.00 81.00 527 GLU A C 1
ATOM 3996 O O . GLU A 1 527 ? 28.930 13.914 9.359 1.00 81.00 527 GLU A O 1
ATOM 4001 N N . ASP A 1 528 ? 31.150 14.015 9.093 1.00 84.50 528 ASP A N 1
ATOM 4002 C CA . ASP A 1 528 ? 31.108 15.020 8.031 1.00 84.50 528 ASP A CA 1
ATOM 4003 C C . ASP A 1 528 ? 30.757 14.399 6.678 1.00 84.50 528 ASP A C 1
ATOM 4005 O O . ASP A 1 528 ? 31.452 13.512 6.172 1.00 84.50 528 ASP A O 1
ATOM 4009 N N . ARG A 1 529 ? 29.708 14.912 6.030 1.00 90.31 529 ARG A N 1
ATOM 4010 C CA . ARG A 1 529 ? 29.358 14.529 4.657 1.00 90.31 529 ARG A CA 1
ATOM 4011 C C . ARG A 1 529 ? 30.321 15.178 3.661 1.00 90.31 529 ARG A C 1
ATOM 4013 O O . ARG A 1 529 ? 30.504 16.393 3.678 1.00 90.31 529 ARG A O 1
ATOM 4020 N N . VAL A 1 530 ? 30.869 14.393 2.734 1.00 90.00 530 VAL A N 1
ATOM 4021 C CA . VAL A 1 530 ? 31.681 14.915 1.625 1.00 90.00 530 VAL A CA 1
ATOM 4022 C C . VAL A 1 530 ? 30.758 15.651 0.639 1.00 90.00 530 VAL A C 1
ATOM 4024 O O . VAL A 1 530 ? 29.857 15.023 0.073 1.00 90.00 530 VAL A O 1
ATOM 4027 N N . PRO A 1 531 ? 30.935 16.968 0.423 1.00 89.06 531 PRO A N 1
ATOM 4028 C CA . PRO A 1 531 ? 30.017 17.755 -0.392 1.00 89.06 531 PRO A CA 1
ATOM 4029 C C . PRO A 1 531 ? 30.158 17.429 -1.881 1.00 89.06 531 PRO A C 1
ATOM 4031 O O . PRO A 1 531 ? 31.237 17.085 -2.361 1.00 89.06 531 PRO A O 1
ATOM 4034 N N . GLU A 1 532 ? 29.077 17.617 -2.640 1.00 85.12 532 GLU A N 1
ATOM 4035 C CA . GLU A 1 532 ? 29.053 17.308 -4.077 1.00 85.12 532 GLU A CA 1
ATOM 4036 C C . GLU A 1 532 ? 30.106 18.078 -4.889 1.00 85.12 532 GLU A C 1
ATOM 4038 O O . GLU A 1 532 ? 30.708 17.552 -5.826 1.00 85.12 532 GLU A O 1
ATOM 4043 N N . SER A 1 533 ? 30.399 19.313 -4.477 1.00 86.69 533 SER A N 1
ATOM 4044 C CA . SER A 1 533 ? 31.422 20.162 -5.092 1.00 86.69 533 SER A CA 1
ATOM 4045 C C . SER A 1 533 ? 32.845 19.602 -4.965 1.00 86.69 533 SER A C 1
ATOM 4047 O O . SER A 1 533 ? 33.702 19.941 -5.784 1.00 86.69 533 SER A O 1
ATOM 4049 N N . ALA A 1 534 ? 33.114 18.721 -3.993 1.00 86.06 534 ALA A N 1
ATOM 4050 C CA . ALA A 1 534 ? 34.445 18.154 -3.777 1.00 86.06 534 ALA A CA 1
ATOM 4051 C C . ALA A 1 534 ? 34.862 17.169 -4.884 1.00 86.06 534 ALA A C 1
ATOM 4053 O O . ALA A 1 534 ? 36.051 17.056 -5.189 1.00 86.06 534 ALA A O 1
ATOM 4054 N N . TRP A 1 535 ? 33.905 16.484 -5.520 1.00 87.19 535 TRP A N 1
ATOM 4055 C CA . TRP A 1 535 ? 34.187 15.431 -6.504 1.00 87.19 535 TRP A CA 1
ATOM 4056 C C . TRP A 1 535 ? 34.653 15.967 -7.860 1.00 87.19 535 TRP A C 1
ATOM 4058 O O . TRP A 1 535 ? 35.353 15.257 -8.584 1.00 87.19 535 TRP A O 1
ATOM 4068 N N . GLN A 1 536 ? 34.274 17.206 -8.213 1.00 86.62 536 GLN A N 1
ATOM 4069 C CA . GLN A 1 536 ? 34.499 17.891 -9.505 1.00 86.62 536 GLN A CA 1
ATOM 4070 C C . GLN A 1 536 ? 33.889 17.203 -10.742 1.00 86.62 536 GLN A C 1
ATOM 4072 O O . GLN A 1 536 ? 33.626 17.858 -11.746 1.00 86.62 536 GLN A O 1
ATOM 4077 N N . SER A 1 537 ? 33.684 15.887 -10.708 1.00 86.50 537 SER A N 1
ATOM 4078 C CA . SER A 1 537 ? 33.075 15.094 -11.768 1.00 86.50 537 SER A CA 1
ATOM 4079 C C . SER A 1 537 ? 32.340 13.897 -11.176 1.00 86.50 537 SER A C 1
ATOM 4081 O O . SER A 1 537 ? 32.847 13.210 -10.288 1.00 86.50 537 SER A O 1
ATOM 4083 N N . GLN A 1 538 ? 31.178 13.589 -11.746 1.00 87.50 538 GLN A N 1
ATOM 4084 C CA . GLN A 1 538 ? 30.360 12.439 -11.364 1.00 87.50 538 GLN A CA 1
ATOM 4085 C C . GLN A 1 538 ? 31.107 11.105 -11.552 1.00 87.50 538 GLN A C 1
ATOM 4087 O O . GLN A 1 538 ? 30.994 10.212 -10.716 1.00 87.50 538 GLN A O 1
ATOM 4092 N N . LYS A 1 539 ? 31.974 11.001 -12.575 1.00 88.69 539 LYS A N 1
ATOM 4093 C CA . LYS A 1 539 ? 32.816 9.812 -12.805 1.00 88.69 539 LYS A CA 1
ATOM 4094 C C . LYS A 1 539 ? 33.794 9.547 -11.658 1.00 88.69 539 LYS A C 1
ATOM 4096 O O . LYS A 1 539 ? 34.047 8.394 -11.340 1.00 88.69 539 LYS A O 1
ATOM 4101 N N . VAL A 1 540 ? 34.323 10.589 -11.011 1.00 91.81 540 VAL A N 1
ATOM 4102 C CA . VAL A 1 540 ? 35.229 10.437 -9.853 1.00 91.81 540 VAL A CA 1
ATOM 4103 C C . VAL A 1 540 ? 34.468 9.880 -8.651 1.00 91.81 540 VAL A C 1
ATOM 4105 O O . VAL A 1 540 ? 34.974 9.006 -7.951 1.00 91.81 540 VAL A O 1
ATOM 4108 N N . ARG A 1 541 ? 33.231 10.345 -8.451 1.00 93.12 541 ARG A N 1
ATOM 4109 C CA . ARG A 1 541 ? 32.332 9.852 -7.404 1.00 93.12 541 ARG A CA 1
ATOM 4110 C C . ARG A 1 541 ? 31.996 8.374 -7.616 1.00 93.12 541 ARG A C 1
ATOM 4112 O O . ARG A 1 541 ? 32.109 7.575 -6.694 1.00 93.12 541 ARG A O 1
ATOM 4119 N N . TYR A 1 542 ? 31.660 7.990 -8.847 1.00 94.56 542 TYR A N 1
ATOM 4120 C CA . TYR A 1 542 ? 31.374 6.595 -9.186 1.00 94.56 542 TYR A CA 1
ATOM 4121 C C . TYR A 1 542 ? 32.612 5.697 -9.159 1.00 94.56 542 TYR A C 1
ATOM 4123 O O . TYR A 1 542 ? 32.491 4.538 -8.778 1.00 94.56 542 TYR A O 1
ATOM 4131 N N . LEU A 1 543 ? 33.805 6.224 -9.458 1.00 94.44 543 LEU A N 1
ATOM 4132 C CA . LEU A 1 543 ? 35.056 5.480 -9.300 1.00 94.44 543 LEU A CA 1
ATOM 4133 C C . LEU A 1 543 ? 35.298 5.087 -7.836 1.00 94.44 543 LEU A C 1
ATOM 4135 O O . LEU A 1 543 ? 35.733 3.971 -7.578 1.00 94.44 543 LEU A O 1
ATOM 4139 N N . LEU A 1 544 ? 34.972 5.952 -6.867 1.00 95.50 544 LEU A N 1
ATOM 4140 C CA . LEU A 1 544 ? 35.036 5.577 -5.450 1.00 95.50 544 LEU A CA 1
ATOM 4141 C C . LEU A 1 544 ? 34.125 4.387 -5.138 1.00 95.50 544 LEU A C 1
ATOM 4143 O O . LEU A 1 544 ? 34.566 3.430 -4.509 1.00 95.50 544 LEU A O 1
ATOM 4147 N N . ALA A 1 545 ? 32.865 4.451 -5.576 1.00 95.25 545 ALA A N 1
ATOM 4148 C CA . ALA A 1 545 ? 31.906 3.375 -5.351 1.00 95.25 545 ALA A CA 1
ATOM 4149 C C . ALA A 1 545 ? 32.343 2.073 -6.039 1.00 95.25 545 ALA A C 1
ATOM 4151 O O . ALA A 1 545 ? 32.233 1.009 -5.438 1.00 95.25 545 ALA A O 1
ATOM 4152 N N . TYR A 1 546 ? 32.904 2.162 -7.249 1.00 95.50 546 TYR A N 1
ATOM 4153 C CA . TYR A 1 546 ? 33.479 1.029 -7.975 1.00 95.50 546 TYR A CA 1
ATOM 4154 C C . TYR A 1 546 ? 34.594 0.342 -7.174 1.00 95.50 546 TYR A C 1
ATOM 4156 O O . TYR A 1 546 ? 34.556 -0.870 -6.978 1.00 95.50 546 TYR A O 1
ATOM 4164 N N . LEU A 1 547 ? 35.539 1.119 -6.629 1.00 94.50 547 LEU A N 1
ATOM 4165 C CA . LEU A 1 547 ? 36.607 0.590 -5.772 1.00 94.50 547 LEU A CA 1
ATOM 4166 C C . LEU A 1 547 ? 36.062 0.019 -4.453 1.00 94.50 547 LEU A C 1
ATOM 4168 O O . LEU A 1 547 ? 36.544 -1.007 -3.980 1.00 94.50 547 LEU A O 1
ATOM 4172 N N . ALA A 1 548 ? 35.044 0.654 -3.865 1.00 93.75 548 ALA A N 1
ATOM 4173 C CA . ALA A 1 548 ? 34.410 0.183 -2.635 1.00 93.75 548 ALA A CA 1
ATOM 4174 C C . ALA A 1 548 ? 33.693 -1.165 -2.814 1.00 93.75 548 ALA A C 1
ATOM 4176 O O . ALA A 1 548 ? 33.658 -1.953 -1.877 1.00 93.75 548 ALA A O 1
ATOM 4177 N N . CYS A 1 549 ? 33.186 -1.467 -4.016 1.00 91.06 549 CYS A N 1
ATOM 4178 C CA . CYS A 1 549 ? 32.569 -2.759 -4.335 1.00 91.06 549 CYS A CA 1
ATOM 4179 C C . CYS A 1 549 ? 33.563 -3.933 -4.349 1.00 91.06 549 CYS A C 1
ATOM 4181 O O . CYS A 1 549 ? 33.135 -5.086 -4.404 1.00 91.06 549 CYS A O 1
ATOM 4183 N N . GLN A 1 550 ? 34.870 -3.659 -4.316 1.00 84.62 550 GLN A N 1
ATOM 4184 C CA . GLN A 1 550 ? 35.937 -4.660 -4.334 1.00 84.62 550 GLN A CA 1
ATOM 4185 C C . GLN A 1 550 ? 36.880 -4.454 -3.131 1.00 84.62 550 GLN A C 1
ATOM 4187 O O . GLN A 1 550 ? 38.073 -4.192 -3.306 1.00 84.62 550 GLN A O 1
ATOM 4192 N N . PRO A 1 551 ? 36.370 -4.529 -1.884 1.00 76.31 551 PRO A N 1
ATOM 4193 C CA . PRO A 1 551 ? 37.167 -4.210 -0.708 1.00 76.31 551 PRO A CA 1
ATOM 4194 C C . PRO A 1 551 ? 38.346 -5.183 -0.575 1.00 76.31 551 PRO A C 1
ATOM 4196 O O . PRO A 1 551 ? 38.196 -6.398 -0.726 1.00 76.31 551 PRO A O 1
ATOM 4199 N N . GLY A 1 552 ? 39.538 -4.637 -0.325 1.00 74.88 552 GLY A N 1
ATOM 4200 C CA . GLY A 1 552 ? 40.778 -5.410 -0.196 1.00 74.88 552 GLY A CA 1
ATOM 4201 C C . GLY A 1 552 ? 41.327 -5.997 -1.503 1.00 74.88 552 GLY A C 1
ATOM 4202 O O . GLY A 1 552 ? 42.307 -6.734 -1.448 1.00 74.88 552 GLY A O 1
ATOM 4203 N N . HIS A 1 553 ? 40.723 -5.681 -2.654 1.00 84.44 553 HIS A N 1
ATOM 4204 C CA . HIS A 1 553 ? 41.163 -6.143 -3.969 1.00 84.44 553 HIS A CA 1
ATOM 4205 C C . HIS A 1 553 ? 41.566 -4.966 -4.864 1.00 84.44 553 HIS A C 1
ATOM 4207 O O . HIS A 1 553 ? 41.096 -3.837 -4.711 1.00 84.44 553 HIS A O 1
ATOM 4213 N N . HIS A 1 554 ? 42.439 -5.248 -5.830 1.00 87.75 554 HIS A N 1
ATOM 4214 C CA . HIS A 1 554 ? 42.900 -4.268 -6.805 1.00 87.75 554 HIS A CA 1
ATOM 4215 C C . HIS A 1 554 ? 41.976 -4.228 -8.019 1.00 87.75 554 HIS A C 1
ATOM 4217 O O . HIS A 1 554 ? 41.770 -5.239 -8.690 1.00 87.75 554 HIS A O 1
ATOM 4223 N N . ALA A 1 555 ? 41.501 -3.035 -8.361 1.00 89.38 555 ALA A N 1
ATOM 4224 C CA . ALA A 1 555 ? 40.873 -2.784 -9.643 1.00 89.38 555 ALA A CA 1
ATOM 4225 C C . ALA A 1 555 ? 41.949 -2.454 -10.689 1.00 89.38 555 ALA A C 1
ATOM 4227 O O . ALA A 1 555 ? 42.609 -1.409 -10.620 1.00 89.38 555 ALA A O 1
ATOM 4228 N N . GLY A 1 556 ? 42.120 -3.355 -11.659 1.00 90.19 556 GLY A N 1
ATOM 4229 C CA . GLY A 1 556 ? 43.076 -3.192 -12.754 1.00 90.19 556 GLY A CA 1
ATOM 4230 C C . GLY A 1 556 ? 42.791 -1.944 -13.590 1.00 90.19 556 GLY A C 1
ATOM 4231 O O . GLY A 1 556 ? 41.640 -1.664 -13.928 1.00 90.19 556 GLY A O 1
ATOM 4232 N N . GLU A 1 557 ? 43.838 -1.190 -13.944 1.00 88.88 557 GLU A N 1
ATOM 4233 C CA . GLU A 1 557 ? 43.674 0.070 -14.688 1.00 88.88 557 GLU A CA 1
ATOM 4234 C C . GLU A 1 557 ? 43.014 -0.134 -16.056 1.00 88.88 557 GLU A C 1
ATOM 4236 O O . GLU A 1 557 ? 42.240 0.720 -16.472 1.00 88.88 557 GLU A O 1
ATOM 4241 N N . GLU A 1 558 ? 43.268 -1.256 -16.733 1.00 88.19 558 GLU A N 1
ATOM 4242 C CA . GLU A 1 558 ? 42.654 -1.567 -18.033 1.00 88.19 558 GLU A CA 1
ATOM 4243 C C . GLU A 1 558 ? 41.134 -1.702 -17.927 1.00 88.19 558 GLU A C 1
ATOM 4245 O O . GLU A 1 558 ? 40.413 -1.054 -18.682 1.00 88.19 558 GLU A O 1
ATOM 4250 N N . ARG A 1 559 ? 40.651 -2.429 -16.914 1.00 89.12 559 ARG A N 1
ATOM 4251 C CA . ARG A 1 559 ? 39.217 -2.595 -16.656 1.00 89.12 559 ARG A CA 1
ATOM 4252 C C . ARG A 1 559 ? 38.549 -1.278 -16.262 1.00 89.12 559 ARG A C 1
ATOM 4254 O O . ARG A 1 559 ? 37.491 -0.942 -16.771 1.00 89.12 559 ARG A O 1
ATOM 4261 N N . ILE A 1 560 ? 39.207 -0.475 -15.419 1.00 91.06 560 ILE A N 1
ATOM 4262 C CA . ILE A 1 560 ? 38.712 0.871 -15.082 1.00 91.06 560 ILE A CA 1
ATOM 4263 C C . ILE A 1 560 ? 38.593 1.741 -16.344 1.00 91.06 560 ILE A C 1
ATOM 4265 O O . ILE A 1 560 ? 37.658 2.531 -16.463 1.00 91.06 560 ILE A O 1
ATOM 4269 N N . ILE A 1 561 ? 39.545 1.641 -17.276 1.00 90.06 561 ILE A N 1
ATOM 4270 C CA . ILE A 1 561 ? 39.504 2.400 -18.531 1.00 90.06 561 ILE A CA 1
ATOM 4271 C C . ILE A 1 561 ? 38.329 1.959 -19.396 1.00 90.06 561 ILE A C 1
ATOM 4273 O O . ILE A 1 561 ? 37.620 2.825 -19.901 1.00 90.06 561 ILE A O 1
ATOM 4277 N N . GLU A 1 562 ? 38.123 0.655 -19.545 1.00 88.69 562 GLU A N 1
ATOM 4278 C CA . GLU A 1 562 ? 37.010 0.083 -20.302 1.00 88.69 562 GLU A CA 1
ATOM 4279 C C . GLU A 1 562 ? 35.655 0.544 -19.745 1.00 88.69 562 GLU A C 1
ATOM 4281 O O . GLU A 1 562 ? 34.864 1.144 -20.473 1.00 88.69 562 GLU A O 1
ATOM 4286 N N . ASP A 1 563 ? 35.459 0.407 -18.432 1.00 88.31 563 ASP A N 1
ATOM 4287 C CA . ASP A 1 563 ? 34.197 0.708 -17.749 1.00 88.31 563 ASP A CA 1
ATOM 4288 C C . ASP A 1 563 ? 33.853 2.212 -17.710 1.00 88.31 563 ASP A C 1
ATOM 4290 O O . ASP A 1 563 ? 32.683 2.602 -17.725 1.00 88.31 563 ASP A O 1
ATOM 4294 N N . PHE A 1 564 ? 34.859 3.095 -17.628 1.00 89.00 564 PHE A N 1
ATOM 4295 C CA . PHE A 1 564 ? 34.639 4.539 -17.440 1.00 89.00 564 PHE A CA 1
ATOM 4296 C C . PHE A 1 564 ? 34.934 5.390 -18.682 1.00 89.00 564 PHE A C 1
ATOM 4298 O O . PHE A 1 564 ? 34.418 6.512 -18.786 1.00 89.00 564 PHE A O 1
ATOM 4305 N N . TRP A 1 565 ? 35.768 4.917 -19.609 1.00 88.56 565 TRP A N 1
ATOM 4306 C CA . TRP A 1 565 ? 36.209 5.645 -20.806 1.00 88.56 565 TRP A CA 1
ATOM 4307 C C . TRP A 1 565 ? 36.348 4.715 -22.031 1.00 88.56 565 TRP A C 1
ATOM 4309 O O . TRP A 1 565 ? 37.451 4.587 -22.578 1.00 88.56 565 TRP A O 1
ATOM 4319 N N . PRO A 1 566 ? 35.241 4.111 -22.509 1.00 80.62 566 PRO A N 1
ATOM 4320 C CA . PRO A 1 566 ? 35.276 3.192 -23.645 1.00 80.62 566 PRO A CA 1
ATOM 4321 C C . PRO A 1 566 ? 35.791 3.877 -24.927 1.00 80.62 566 PRO A C 1
ATOM 4323 O O . PRO A 1 566 ? 35.536 5.059 -25.169 1.00 80.62 566 PRO A O 1
ATOM 4326 N N . GLY A 1 567 ? 36.538 3.139 -25.759 1.00 75.94 567 GLY A N 1
ATOM 4327 C CA . GLY A 1 567 ? 36.926 3.565 -27.116 1.00 75.94 567 GLY A CA 1
ATOM 4328 C C . GLY A 1 567 ? 38.194 4.428 -27.263 1.00 75.94 567 GLY A C 1
ATOM 4329 O O . GLY A 1 567 ? 38.488 4.890 -28.364 1.00 75.94 567 GLY A O 1
ATOM 4330 N N . SER A 1 568 ? 38.980 4.684 -26.207 1.00 77.06 568 SER A N 1
ATOM 4331 C CA . SER A 1 568 ? 40.281 5.384 -26.328 1.00 77.06 568 SER A CA 1
ATOM 4332 C C . SER A 1 568 ? 41.273 5.032 -25.200 1.00 77.06 568 SER A C 1
ATOM 4334 O O . SER A 1 568 ? 41.396 5.797 -24.237 1.00 77.06 568 SER A O 1
ATOM 4336 N N . PRO A 1 569 ? 42.054 3.940 -25.326 1.00 74.00 569 PRO A N 1
ATOM 4337 C CA . PRO A 1 569 ? 42.922 3.430 -24.255 1.00 74.00 569 PRO A CA 1
ATOM 4338 C C . PRO A 1 569 ? 43.961 4.441 -23.736 1.00 74.00 569 PRO A C 1
ATOM 4340 O O . PRO A 1 569 ? 44.133 4.608 -22.527 1.00 74.00 569 PRO A O 1
ATOM 4343 N N . GLU A 1 570 ? 44.622 5.186 -24.631 1.00 74.56 570 GLU A N 1
ATOM 4344 C CA . GLU A 1 570 ? 45.631 6.184 -24.238 1.00 74.56 570 GLU A CA 1
ATOM 4345 C C . GLU A 1 570 ? 45.032 7.385 -23.489 1.00 74.56 570 GLU A C 1
ATOM 4347 O O . GLU A 1 570 ? 45.599 7.862 -22.499 1.00 74.56 570 GLU A O 1
ATOM 4352 N N . LYS A 1 571 ? 43.858 7.867 -23.925 1.00 75.44 571 LYS A N 1
ATOM 4353 C CA . LYS A 1 571 ? 43.121 8.934 -23.223 1.00 75.44 571 LYS A CA 1
ATOM 4354 C C . LYS A 1 571 ? 42.560 8.429 -21.890 1.00 75.44 571 LYS A C 1
ATOM 4356 O O . LYS A 1 571 ? 42.532 9.190 -20.919 1.00 75.44 571 LYS A O 1
ATOM 4361 N N . GLY A 1 572 ? 42.181 7.153 -21.826 1.00 81.75 572 GLY A N 1
ATOM 4362 C CA . GLY A 1 572 ? 41.753 6.467 -20.611 1.00 81.75 572 GLY A CA 1
ATOM 4363 C C . GLY A 1 572 ? 42.816 6.515 -19.517 1.00 81.75 572 GLY A C 1
ATOM 4364 O O . GLY A 1 572 ? 42.542 7.010 -18.426 1.00 81.75 572 GLY A O 1
ATOM 4365 N N . ARG A 1 573 ? 44.065 6.131 -19.821 1.00 84.12 573 ARG A N 1
ATOM 4366 C CA . ARG A 1 573 ? 45.178 6.144 -18.843 1.00 84.12 573 ARG A CA 1
ATOM 4367 C C . ARG A 1 573 ? 45.401 7.521 -18.206 1.00 84.12 573 ARG A C 1
ATOM 4369 O O . ARG A 1 573 ? 45.525 7.637 -16.985 1.00 84.12 573 ARG A O 1
ATOM 4376 N N . ARG A 1 574 ? 45.400 8.593 -19.010 1.00 85.19 574 ARG A N 1
ATOM 4377 C CA . ARG A 1 574 ? 45.511 9.977 -18.497 1.00 85.19 574 ARG A CA 1
ATOM 4378 C C . ARG A 1 574 ? 44.311 10.359 -17.624 1.00 85.19 574 ARG A C 1
ATOM 4380 O O . ARG A 1 574 ? 44.474 11.038 -16.608 1.00 85.19 574 ARG A O 1
ATOM 4387 N N . SER A 1 575 ? 43.119 9.899 -17.997 1.00 86.25 575 SER A N 1
ATOM 4388 C CA . SER A 1 575 ? 41.880 10.161 -17.262 1.00 86.25 575 SER A CA 1
ATOM 4389 C C . SER A 1 575 ? 41.842 9.446 -15.909 1.00 86.25 575 SER A C 1
ATOM 4391 O O . SER A 1 575 ? 41.462 10.076 -14.924 1.00 86.25 575 SER A O 1
ATOM 4393 N N . VAL A 1 576 ? 42.336 8.205 -15.817 1.00 88.00 576 VAL A N 1
ATOM 4394 C CA . VAL A 1 576 ? 42.478 7.452 -14.555 1.00 88.00 576 VAL A CA 1
ATOM 4395 C C . VAL A 1 576 ? 43.414 8.165 -13.581 1.00 88.00 576 VAL A C 1
ATOM 4397 O O . VAL A 1 576 ? 43.071 8.350 -12.411 1.00 88.00 576 VAL A O 1
ATOM 4400 N N . TYR A 1 577 ? 44.576 8.626 -14.052 1.00 88.19 577 TYR A N 1
ATOM 4401 C CA . TYR A 1 577 ? 45.515 9.381 -13.216 1.00 88.19 577 TYR A CA 1
ATOM 4402 C C . TYR A 1 577 ? 44.874 10.667 -12.672 1.00 88.19 577 TYR A C 1
ATOM 4404 O O . TYR A 1 577 ? 44.926 10.957 -11.473 1.00 88.19 577 TYR A O 1
ATOM 4412 N N . SER A 1 578 ? 44.205 11.414 -13.554 1.00 89.31 578 SER A N 1
ATOM 4413 C CA . SER A 1 578 ? 43.496 12.643 -13.204 1.00 89.31 578 SER A CA 1
ATOM 4414 C C . SER A 1 578 ? 42.352 12.389 -12.210 1.00 89.31 578 SER A C 1
ATOM 4416 O O . SER A 1 578 ? 42.214 13.117 -11.227 1.00 89.31 578 SER A O 1
ATOM 4418 N N . ALA A 1 579 ? 41.564 11.330 -12.417 1.00 89.56 579 ALA A N 1
ATOM 4419 C CA . ALA A 1 579 ? 40.486 10.920 -11.522 1.00 89.56 579 ALA A CA 1
ATOM 4420 C C . ALA A 1 579 ? 41.012 10.495 -10.144 1.00 89.56 579 ALA A C 1
ATOM 4422 O O . ALA A 1 579 ? 40.461 10.922 -9.135 1.00 89.56 579 ALA A O 1
ATOM 4423 N N . SER A 1 580 ? 42.123 9.756 -10.089 1.00 90.56 580 SER A N 1
ATOM 4424 C CA . SER A 1 580 ? 42.769 9.336 -8.836 1.00 90.56 580 SER A CA 1
ATOM 4425 C C . SER A 1 580 ? 43.225 10.528 -7.992 1.00 90.56 580 SER A C 1
ATOM 4427 O O . SER A 1 580 ? 43.050 10.543 -6.776 1.00 90.56 580 SER A O 1
ATOM 4429 N N . SER A 1 581 ? 43.798 11.552 -8.632 1.00 88.56 581 SER A N 1
ATOM 4430 C CA . SER A 1 581 ? 44.220 12.780 -7.948 1.00 88.56 581 SER A CA 1
ATOM 4431 C C . SER A 1 581 ? 43.027 13.548 -7.365 1.00 88.56 581 SER A C 1
ATOM 4433 O O . SER A 1 581 ? 43.036 13.919 -6.190 1.00 88.56 581 SER A O 1
ATOM 4435 N N . ARG A 1 582 ? 41.952 13.713 -8.151 1.00 91.06 582 ARG A N 1
ATOM 4436 C CA . ARG A 1 582 ? 40.709 14.347 -7.677 1.00 91.06 582 ARG A CA 1
ATOM 4437 C C . ARG A 1 582 ? 40.056 13.561 -6.547 1.00 91.06 582 ARG A C 1
ATOM 4439 O O . ARG A 1 582 ? 39.628 14.166 -5.571 1.00 91.06 582 ARG A O 1
ATOM 4446 N N . LEU A 1 583 ? 40.036 12.233 -6.654 1.00 92.12 583 LEU A N 1
ATOM 4447 C CA . LEU A 1 583 ? 39.490 11.351 -5.630 1.00 92.12 583 LEU A CA 1
ATOM 4448 C C . LEU A 1 583 ? 40.236 11.511 -4.300 1.00 92.12 583 LEU A C 1
ATOM 4450 O O . LEU A 1 583 ? 39.602 11.701 -3.265 1.00 92.12 583 LEU A O 1
ATOM 4454 N N . ARG A 1 584 ? 41.578 11.526 -4.327 1.00 90.44 584 ARG A N 1
ATOM 4455 C CA . ARG A 1 584 ? 42.374 11.817 -3.124 1.00 90.44 584 ARG A CA 1
ATOM 4456 C C . ARG A 1 584 ? 42.037 13.179 -2.544 1.00 90.44 584 ARG A C 1
ATOM 4458 O O . ARG A 1 584 ? 41.828 13.270 -1.346 1.00 90.44 584 ARG A O 1
ATOM 4465 N N . LYS A 1 585 ? 41.945 14.223 -3.370 1.00 87.56 585 LYS A N 1
ATOM 4466 C CA . LYS A 1 585 ? 41.623 15.575 -2.891 1.00 87.56 585 LYS A CA 1
ATOM 4467 C C . LYS A 1 585 ? 40.233 15.654 -2.246 1.00 87.56 585 LYS A C 1
ATOM 4469 O O . LYS A 1 585 ? 40.083 16.337 -1.242 1.00 87.56 585 LYS A O 1
ATOM 4474 N N . ALA A 1 586 ? 39.247 14.938 -2.788 1.00 88.25 586 ALA A N 1
ATOM 4475 C CA . ALA A 1 586 ? 37.896 14.885 -2.230 1.00 88.25 586 ALA A CA 1
ATOM 4476 C C . ALA A 1 586 ? 37.851 14.189 -0.857 1.00 88.25 586 ALA A C 1
ATOM 4478 O O . ALA A 1 586 ? 37.121 14.622 0.028 1.00 88.25 586 ALA A O 1
ATOM 4479 N N . LEU A 1 587 ? 38.653 13.135 -0.668 1.00 86.62 587 LEU A N 1
ATOM 4480 C CA . LEU A 1 587 ? 38.702 12.361 0.580 1.00 86.62 587 LEU A CA 1
ATOM 4481 C C . LEU A 1 587 ? 39.733 12.887 1.597 1.00 86.62 587 LEU A C 1
ATOM 4483 O O . LEU A 1 587 ? 39.696 12.501 2.766 1.00 86.62 587 LEU A O 1
ATOM 4487 N N . ARG A 1 588 ? 40.652 13.760 1.164 1.00 78.75 588 ARG A N 1
ATOM 4488 C CA . ARG A 1 588 ? 41.757 14.325 1.959 1.00 78.75 588 ARG A CA 1
ATOM 4489 C C . ARG A 1 588 ? 41.794 15.859 1.870 1.00 78.75 588 ARG A C 1
ATOM 4491 O O . ARG A 1 588 ? 42.755 16.397 1.319 1.00 78.75 588 ARG A O 1
ATOM 4498 N N . PRO A 1 589 ? 40.799 16.583 2.410 1.00 60.66 589 PRO A N 1
ATOM 4499 C CA . PRO A 1 589 ? 40.865 18.044 2.443 1.00 60.66 589 PRO A CA 1
ATOM 4500 C C . PRO A 1 589 ? 42.014 18.554 3.336 1.00 60.66 589 PRO A C 1
ATOM 4502 O O . PRO A 1 589 ? 42.649 19.541 2.978 1.00 60.66 589 PRO A O 1
ATOM 4505 N N . ASP A 1 590 ? 42.348 17.821 4.411 1.00 60.41 590 ASP A N 1
ATOM 4506 C CA . ASP A 1 590 ? 43.322 18.235 5.444 1.00 60.41 590 ASP A CA 1
ATOM 4507 C C . ASP A 1 590 ? 44.690 17.513 5.337 1.00 60.41 590 ASP A C 1
ATOM 4509 O O . ASP A 1 590 ? 45.623 17.805 6.075 1.00 60.41 590 ASP A O 1
ATOM 4513 N N . GLY A 1 591 ? 44.832 16.563 4.398 1.00 58.56 591 GLY A N 1
ATOM 4514 C CA . GLY A 1 591 ? 46.108 15.922 4.028 1.00 58.56 591 GLY A CA 1
ATOM 4515 C C . GLY A 1 591 ? 46.561 14.690 4.833 1.00 58.56 591 GLY A C 1
ATOM 4516 O O . GLY A 1 591 ? 47.338 13.890 4.312 1.00 58.56 591 GLY A O 1
ATOM 4517 N N . GLU A 1 592 ? 46.058 14.450 6.044 1.00 64.12 592 GLU A N 1
ATOM 4518 C CA . GLU A 1 592 ? 46.688 13.478 6.962 1.00 64.12 592 GLU A CA 1
ATOM 4519 C C . GLU A 1 592 ? 46.405 11.989 6.663 1.00 64.12 592 GLU A C 1
ATOM 4521 O O . GLU A 1 592 ? 47.296 11.158 6.807 1.00 64.12 592 GLU A O 1
ATOM 4526 N N . THR A 1 593 ? 45.220 11.611 6.163 1.00 76.25 593 THR A N 1
ATOM 4527 C CA . THR A 1 593 ? 44.809 10.184 6.039 1.00 76.25 593 THR A CA 1
ATOM 4528 C C . THR A 1 593 ? 44.602 9.743 4.585 1.00 76.25 593 THR A C 1
ATOM 4530 O O . THR A 1 593 ? 43.749 10.326 3.928 1.00 76.25 593 THR A O 1
ATOM 4533 N N . ASP A 1 594 ? 45.345 8.754 4.051 1.00 85.00 594 ASP A N 1
ATOM 4534 C CA . ASP A 1 594 ? 45.220 8.309 2.639 1.00 85.00 594 ASP A CA 1
ATOM 4535 C C . ASP A 1 594 ? 44.298 7.107 2.444 1.00 85.00 594 ASP A C 1
ATOM 4537 O O . ASP A 1 594 ? 44.690 5.966 2.692 1.00 85.00 594 ASP A O 1
ATOM 4541 N N . TYR A 1 595 ? 43.098 7.357 1.923 1.00 88.81 595 TYR A N 1
ATOM 4542 C CA . TYR A 1 595 ? 42.133 6.305 1.607 1.00 88.81 595 TYR A CA 1
ATOM 4543 C C . TYR A 1 595 ? 42.373 5.617 0.254 1.00 88.81 595 TYR A C 1
ATOM 4545 O O . TYR A 1 595 ? 41.758 4.581 0.022 1.00 88.81 595 TYR A O 1
ATOM 4553 N N . LEU A 1 596 ? 43.240 6.134 -0.635 1.00 91.44 596 LEU A N 1
ATOM 4554 C CA . LEU A 1 596 ? 43.423 5.595 -1.995 1.00 91.44 596 LEU A CA 1
ATOM 4555 C C . LEU A 1 596 ? 44.869 5.169 -2.278 1.00 91.44 596 LEU A C 1
ATOM 4557 O O . LEU A 1 596 ? 45.756 6.001 -2.501 1.00 91.44 596 LEU A O 1
ATOM 4561 N N . LEU A 1 597 ? 45.076 3.862 -2.430 1.00 90.12 597 LEU A N 1
ATOM 4562 C CA . LEU A 1 597 ? 46.360 3.280 -2.806 1.00 90.12 597 LEU A CA 1
ATOM 4563 C C . LEU A 1 597 ? 46.423 3.018 -4.316 1.00 90.12 597 LEU A C 1
ATOM 4565 O O . LEU A 1 597 ? 45.479 2.516 -4.926 1.00 90.12 597 LEU A O 1
ATOM 4569 N N . ARG A 1 598 ? 47.573 3.334 -4.919 1.00 89.69 598 ARG A N 1
ATOM 4570 C CA . ARG A 1 598 ? 47.912 2.931 -6.290 1.00 89.69 598 ARG A CA 1
ATOM 4571 C C . ARG A 1 598 ? 49.091 1.974 -6.231 1.00 89.69 598 ARG A C 1
ATOM 4573 O O . ARG A 1 598 ? 50.109 2.292 -5.626 1.00 89.69 598 ARG A O 1
ATOM 4580 N N . THR A 1 599 ? 48.935 0.817 -6.853 1.00 86.38 599 THR A N 1
ATOM 4581 C CA . THR A 1 599 ? 49.914 -0.276 -6.858 1.00 86.38 599 THR A CA 1
ATOM 4582 C C . THR A 1 599 ? 50.207 -0.711 -8.292 1.00 86.38 599 THR A C 1
ATOM 4584 O O . THR A 1 599 ? 49.546 -0.250 -9.221 1.00 86.38 599 THR A O 1
ATOM 4587 N N . ALA A 1 600 ? 51.166 -1.621 -8.485 1.00 83.12 600 ALA A N 1
ATOM 4588 C CA . ALA A 1 600 ? 51.446 -2.195 -9.804 1.00 83.12 600 ALA A CA 1
ATOM 4589 C C . ALA A 1 600 ? 50.245 -2.961 -10.402 1.00 83.12 600 ALA A C 1
ATOM 4591 O O . ALA A 1 600 ? 50.147 -3.070 -11.618 1.00 83.12 600 ALA A O 1
ATOM 4592 N N . GLN A 1 601 ? 49.325 -3.454 -9.563 1.00 83.50 601 GLN A N 1
ATOM 4593 C CA . GLN A 1 601 ? 48.123 -4.188 -9.979 1.00 83.50 601 GLN A CA 1
ATOM 4594 C C . GLN A 1 601 ? 46.919 -3.273 -10.268 1.00 83.50 601 GLN A C 1
ATOM 4596 O O . GLN A 1 601 ? 45.896 -3.745 -10.753 1.00 83.50 601 GLN A O 1
ATOM 4601 N N . GLY A 1 602 ? 47.029 -1.967 -9.991 1.00 90.19 602 GLY A N 1
ATOM 4602 C CA . GLY A 1 602 ? 45.969 -0.984 -10.215 1.00 90.19 602 GLY A CA 1
ATOM 4603 C C . GLY A 1 602 ? 45.612 -0.167 -8.972 1.00 90.19 602 GLY A C 1
ATOM 4604 O O . GLY A 1 602 ? 46.473 0.126 -8.131 1.00 90.19 602 GLY A O 1
ATOM 4605 N N . LEU A 1 603 ? 44.345 0.239 -8.870 1.00 93.00 603 LEU A N 1
ATOM 4606 C CA . LEU A 1 603 ? 43.819 1.111 -7.812 1.00 93.00 603 LEU A CA 1
ATOM 4607 C C . LEU A 1 603 ? 43.042 0.313 -6.761 1.00 93.00 603 LEU A C 1
ATOM 4609 O O . LEU A 1 603 ? 42.321 -0.617 -7.102 1.00 93.00 603 LEU A O 1
ATOM 4613 N N . GLN A 1 604 ? 43.156 0.701 -5.490 1.00 93.44 604 GLN A N 1
ATOM 4614 C CA . GLN A 1 604 ? 42.348 0.139 -4.402 1.00 93.44 604 GLN A CA 1
ATOM 4615 C C . GLN A 1 604 ? 42.138 1.144 -3.266 1.00 93.44 604 GLN A C 1
ATOM 4617 O O . GLN A 1 604 ? 42.927 2.080 -3.094 1.00 93.44 604 GLN A O 1
ATOM 4622 N N . LEU A 1 605 ? 41.110 0.918 -2.447 1.00 93.06 605 LEU A N 1
ATOM 4623 C CA . LEU A 1 605 ? 40.988 1.601 -1.160 1.00 93.06 605 LEU A CA 1
ATOM 4624 C C . LEU A 1 605 ? 41.994 1.039 -0.154 1.00 93.06 605 LEU A C 1
ATOM 4626 O O . LEU A 1 605 ? 42.330 -0.141 -0.200 1.00 93.06 605 LEU A O 1
ATOM 4630 N N . ASN A 1 606 ? 42.497 1.891 0.738 1.00 90.44 606 ASN A N 1
ATOM 4631 C CA . ASN A 1 606 ? 43.490 1.502 1.733 1.00 90.44 606 ASN A CA 1
ATOM 4632 C C . ASN A 1 606 ? 42.884 0.521 2.758 1.00 90.44 606 ASN A C 1
ATOM 4634 O O . ASN A 1 606 ? 42.058 0.947 3.567 1.00 90.44 606 ASN A O 1
ATOM 4638 N N . PRO A 1 607 ? 43.303 -0.760 2.778 1.00 86.69 607 PRO A N 1
ATOM 4639 C CA . PRO A 1 607 ? 42.705 -1.765 3.655 1.00 86.69 607 PRO A CA 1
ATOM 4640 C C . PRO A 1 607 ? 43.091 -1.584 5.131 1.00 86.69 607 PRO A C 1
ATOM 4642 O O . PRO A 1 607 ? 42.460 -2.177 5.998 1.00 86.69 607 PRO A O 1
ATOM 4645 N N . ALA A 1 608 ? 44.115 -0.775 5.431 1.00 86.00 608 ALA A N 1
ATOM 4646 C CA . ALA A 1 608 ? 44.549 -0.500 6.801 1.00 86.00 608 ALA A CA 1
ATOM 4647 C C . ALA A 1 608 ? 43.696 0.569 7.513 1.00 86.00 608 ALA A C 1
ATOM 4649 O O . ALA A 1 608 ? 43.907 0.826 8.697 1.00 86.00 608 ALA A O 1
ATOM 4650 N N . LEU A 1 609 ? 42.767 1.220 6.806 1.00 87.44 609 LEU A N 1
ATOM 4651 C CA . LEU A 1 609 ? 41.914 2.273 7.355 1.00 87.44 609 LEU A CA 1
ATOM 4652 C C . LEU A 1 609 ? 40.480 1.779 7.577 1.00 87.44 609 LEU A C 1
ATOM 4654 O O . LEU A 1 609 ? 40.002 0.926 6.826 1.00 87.44 609 LEU A O 1
ATOM 4658 N N . PRO A 1 610 ? 39.766 2.327 8.579 1.00 87.69 610 PRO A N 1
ATOM 4659 C CA . PRO A 1 610 ? 38.391 1.939 8.846 1.00 87.69 610 PRO A CA 1
ATOM 4660 C C . PRO A 1 610 ? 37.486 2.360 7.682 1.00 87.69 610 PRO A C 1
ATOM 4662 O O . PRO A 1 610 ? 37.300 3.548 7.403 1.00 87.69 610 PRO A O 1
ATOM 4665 N N . LEU A 1 611 ? 36.901 1.362 7.026 1.00 91.69 611 LEU A N 1
ATOM 4666 C CA . LEU A 1 611 ? 35.944 1.513 5.940 1.00 91.69 611 LEU A CA 1
ATOM 4667 C C . LEU A 1 611 ? 34.656 0.785 6.308 1.00 91.69 611 LEU A C 1
ATOM 4669 O O . LEU A 1 611 ? 34.669 -0.385 6.687 1.00 91.69 611 LEU A O 1
ATOM 4673 N N . TRP A 1 612 ? 33.536 1.472 6.138 1.00 94.44 612 TRP A N 1
ATOM 4674 C CA . TRP A 1 612 ? 32.215 0.875 6.174 1.00 94.44 612 TRP A CA 1
ATOM 4675 C C . TRP A 1 612 ? 31.513 1.165 4.854 1.00 94.44 612 TRP A C 1
ATOM 4677 O O . TRP A 1 612 ? 31.434 2.311 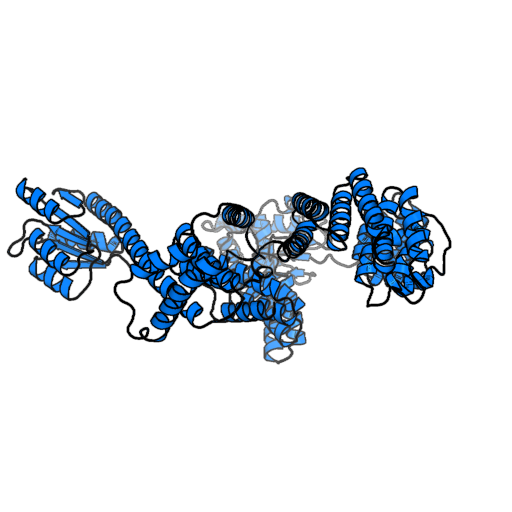4.414 1.00 94.44 612 TRP A O 1
ATOM 4687 N N . HIS A 1 613 ? 31.001 0.120 4.218 1.00 95.81 613 HIS A N 1
ATOM 4688 C CA . HIS A 1 613 ? 30.296 0.216 2.948 1.00 95.81 613 HIS A CA 1
ATOM 4689 C C . HIS A 1 613 ? 29.002 -0.575 3.043 1.00 95.81 613 HIS A C 1
ATOM 4691 O O . HIS A 1 613 ? 29.027 -1.773 3.334 1.00 95.81 613 HIS A O 1
ATOM 4697 N N . ASP A 1 614 ? 27.880 0.099 2.812 1.00 96.00 614 ASP A N 1
ATOM 4698 C CA . ASP A 1 614 ? 26.550 -0.490 2.949 1.00 96.00 614 ASP A CA 1
ATOM 4699 C C . ASP A 1 614 ? 26.355 -1.747 2.095 1.00 96.00 614 ASP A C 1
ATOM 4701 O O . ASP A 1 614 ? 25.849 -2.736 2.613 1.00 96.00 614 ASP A O 1
ATOM 4705 N N . LEU A 1 615 ? 26.832 -1.762 0.845 1.00 95.44 615 LEU A N 1
ATOM 4706 C CA . LEU A 1 615 ? 26.754 -2.924 -0.044 1.00 95.44 615 LEU A CA 1
ATOM 4707 C C . LEU A 1 615 ? 27.496 -4.135 0.527 1.00 95.44 615 LEU A C 1
ATOM 4709 O O . LEU A 1 615 ? 26.976 -5.246 0.499 1.00 95.44 615 LEU A O 1
ATOM 4713 N N . THR A 1 616 ? 28.705 -3.931 1.054 1.00 93.81 616 THR A N 1
ATOM 4714 C CA . THR A 1 616 ? 29.498 -5.023 1.639 1.00 93.81 616 THR A CA 1
ATOM 4715 C C . THR A 1 616 ? 28.767 -5.631 2.834 1.00 93.81 616 THR A C 1
ATOM 4717 O O . THR A 1 616 ? 28.630 -6.849 2.942 1.00 93.81 616 THR A O 1
ATOM 4720 N N . VAL A 1 617 ? 28.242 -4.774 3.712 1.00 95.44 617 VAL A N 1
ATOM 4721 C CA . VAL A 1 617 ? 27.496 -5.203 4.899 1.00 95.44 617 VAL A CA 1
ATOM 4722 C C . VAL A 1 617 ? 26.173 -5.867 4.524 1.00 95.44 617 VAL A C 1
ATOM 4724 O O . VAL A 1 617 ? 25.780 -6.840 5.159 1.00 95.44 617 VAL A O 1
ATOM 4727 N N . PHE A 1 618 ? 25.499 -5.359 3.497 1.00 96.44 618 PHE A N 1
ATOM 4728 C CA . PHE A 1 618 ? 24.272 -5.918 2.947 1.00 96.44 618 PHE A CA 1
ATOM 4729 C C . PHE A 1 618 ? 24.495 -7.331 2.398 1.00 96.44 618 PHE A C 1
ATOM 4731 O O . PHE A 1 618 ? 23.798 -8.257 2.807 1.00 96.44 618 PHE A O 1
ATOM 4738 N N . CYS A 1 619 ? 25.505 -7.521 1.544 1.00 93.44 619 CYS A N 1
ATOM 4739 C CA . CYS A 1 619 ? 25.842 -8.827 0.979 1.00 93.44 619 CYS A CA 1
ATOM 4740 C C . CYS A 1 619 ? 26.216 -9.843 2.067 1.00 93.44 619 CYS A C 1
ATOM 4742 O O . CYS A 1 619 ? 25.757 -10.983 2.026 1.00 93.44 619 CYS A O 1
ATOM 4744 N N . GLU A 1 620 ? 27.016 -9.434 3.056 1.00 93.69 620 GLU A N 1
ATOM 4745 C CA . GLU A 1 620 ? 27.395 -10.309 4.169 1.00 93.69 620 GLU A CA 1
ATOM 4746 C C . GLU A 1 620 ? 26.193 -10.658 5.056 1.00 93.69 620 GLU A C 1
ATOM 4748 O O . GLU A 1 620 ? 26.049 -11.808 5.463 1.00 93.69 620 GLU A O 1
ATOM 4753 N N . ALA A 1 621 ? 25.300 -9.699 5.318 1.00 95.25 621 ALA A N 1
ATOM 4754 C CA . ALA A 1 621 ? 24.085 -9.945 6.086 1.00 95.25 621 ALA A CA 1
ATOM 4755 C C . ALA A 1 621 ? 23.161 -10.956 5.391 1.00 95.25 621 ALA A C 1
ATOM 4757 O O . ALA A 1 621 ? 22.652 -11.847 6.059 1.00 95.25 621 ALA A O 1
ATOM 4758 N N . ILE A 1 622 ? 22.986 -10.869 4.069 1.00 92.94 622 ILE A N 1
ATOM 4759 C CA . ILE A 1 622 ? 22.194 -11.850 3.308 1.00 92.94 622 ILE A CA 1
ATOM 4760 C C . ILE A 1 622 ? 22.851 -13.225 3.364 1.00 92.94 622 ILE A C 1
ATOM 4762 O O . ILE A 1 622 ? 22.219 -14.185 3.789 1.00 92.94 622 ILE A O 1
ATOM 4766 N N . ARG A 1 623 ? 24.143 -13.308 3.022 1.00 95.19 623 ARG A N 1
ATOM 4767 C CA . ARG A 1 623 ? 24.880 -14.576 2.992 1.00 95.19 623 ARG A CA 1
ATOM 4768 C C . ARG A 1 623 ? 24.851 -15.292 4.342 1.00 95.19 623 ARG A C 1
ATOM 4770 O O . ARG A 1 623 ? 24.673 -16.504 4.390 1.00 95.19 623 ARG A O 1
ATOM 4777 N N . GLN A 1 624 ? 25.058 -14.559 5.435 1.00 94.62 624 GLN A N 1
ATOM 4778 C CA . GLN A 1 624 ? 24.967 -15.126 6.779 1.00 94.62 624 GLN A CA 1
ATOM 4779 C C . GLN A 1 624 ? 23.519 -15.455 7.142 1.00 94.62 624 GLN A C 1
ATOM 4781 O O . GLN A 1 624 ? 23.277 -16.503 7.721 1.00 94.62 624 GLN A O 1
ATOM 4786 N N . GLY A 1 625 ? 22.552 -14.611 6.768 1.00 95.50 625 GLY A N 1
ATOM 4787 C CA . GLY A 1 625 ? 21.130 -14.866 7.001 1.00 95.50 625 GLY A CA 1
ATOM 4788 C C . GLY A 1 625 ? 20.677 -16.191 6.392 1.00 95.50 625 GLY A C 1
ATOM 4789 O O . GLY A 1 625 ? 20.053 -16.990 7.085 1.00 95.50 625 GLY A O 1
ATOM 4790 N N . ASP A 1 626 ? 21.082 -16.465 5.151 1.00 91.12 626 ASP A N 1
ATOM 4791 C CA . ASP A 1 626 ? 20.794 -17.722 4.455 1.00 91.12 626 ASP A CA 1
ATOM 4792 C C . ASP A 1 626 ? 21.431 -18.934 5.161 1.00 91.12 626 ASP A C 1
ATOM 4794 O O . ASP A 1 626 ? 20.801 -19.985 5.293 1.00 91.12 626 ASP A O 1
ATOM 4798 N N . LEU A 1 627 ? 22.670 -18.798 5.653 1.00 93.69 627 LEU A N 1
ATOM 4799 C CA . LEU A 1 627 ? 23.358 -19.856 6.406 1.00 93.69 627 LEU A CA 1
ATOM 4800 C C . LEU A 1 627 ? 22.690 -20.133 7.757 1.00 93.69 627 LEU A C 1
ATOM 4802 O O . LEU A 1 627 ? 22.511 -21.294 8.127 1.00 93.69 627 LEU A O 1
ATOM 4806 N N . GLU A 1 628 ? 22.322 -19.082 8.487 1.00 95.69 628 GLU A N 1
ATOM 4807 C CA . GLU A 1 628 ? 21.640 -19.201 9.775 1.00 95.69 628 GLU A CA 1
ATOM 4808 C C . GLU A 1 628 ? 20.233 -19.784 9.611 1.00 95.69 628 GLU A C 1
ATOM 4810 O O . GLU A 1 628 ? 19.808 -20.626 10.407 1.00 95.69 628 GLU A O 1
ATOM 4815 N N . GLU A 1 629 ? 19.529 -19.408 8.541 1.00 92.50 629 GLU A N 1
ATOM 4816 C CA . GLU A 1 629 ? 18.232 -19.985 8.205 1.00 92.50 629 GLU A CA 1
ATOM 4817 C C . GLU A 1 629 ? 18.358 -21.476 7.869 1.00 92.50 629 GLU A C 1
ATOM 4819 O O . GLU A 1 629 ? 17.619 -22.290 8.426 1.00 92.50 629 GLU A O 1
ATOM 4824 N N . ALA A 1 630 ? 19.331 -21.855 7.034 1.00 91.44 630 ALA A N 1
ATOM 4825 C CA . ALA A 1 630 ? 19.598 -23.255 6.702 1.00 91.44 630 ALA A CA 1
ATOM 4826 C C . ALA A 1 630 ? 19.994 -24.090 7.933 1.00 91.44 630 ALA A C 1
ATOM 4828 O O . ALA A 1 630 ? 19.684 -25.279 8.008 1.00 91.44 630 ALA A O 1
ATOM 4829 N N . ALA A 1 631 ? 20.642 -23.470 8.922 1.00 93.38 631 ALA A N 1
ATOM 4830 C CA . ALA A 1 631 ? 20.970 -24.090 10.202 1.00 93.38 631 ALA A CA 1
ATOM 4831 C C . ALA A 1 631 ? 19.786 -24.142 11.194 1.00 93.38 631 ALA A C 1
ATOM 4833 O O . ALA A 1 631 ? 19.948 -24.633 12.313 1.00 93.38 631 ALA A O 1
ATOM 4834 N N . GLY A 1 632 ? 18.608 -23.635 10.814 1.00 92.31 632 GLY A N 1
ATOM 4835 C CA . GLY A 1 632 ? 17.404 -23.600 11.646 1.00 92.31 632 GLY A CA 1
ATOM 4836 C C . GLY A 1 632 ? 17.414 -22.522 12.736 1.00 92.31 632 GLY A C 1
ATOM 4837 O O . GLY A 1 632 ? 16.521 -22.500 13.586 1.00 92.31 632 GLY A O 1
ATOM 4838 N N . ARG A 1 633 ? 18.392 -21.608 12.736 1.00 94.19 633 ARG A N 1
ATOM 4839 C CA . ARG A 1 633 ? 18.530 -20.541 13.740 1.00 94.19 633 ARG A CA 1
ATOM 4840 C C . ARG A 1 633 ? 17.761 -19.290 13.314 1.00 94.19 633 ARG A C 1
ATOM 4842 O O . ARG A 1 633 ? 18.310 -18.242 12.983 1.00 94.19 633 ARG A O 1
ATOM 4849 N N . VAL A 1 634 ? 16.433 -19.409 13.356 1.00 92.31 634 VAL A N 1
ATOM 4850 C CA . VAL A 1 634 ? 15.481 -18.413 12.827 1.00 92.31 634 VAL A CA 1
ATOM 4851 C C . VAL A 1 634 ? 15.673 -17.004 13.405 1.00 92.31 634 VAL A C 1
ATOM 4853 O O . VAL A 1 634 ? 15.560 -16.019 12.677 1.00 92.31 634 VAL A O 1
ATOM 4856 N N . GLY A 1 635 ? 15.963 -16.877 14.704 1.00 91.12 635 GLY A N 1
ATOM 4857 C CA . GLY A 1 635 ? 16.141 -15.568 15.344 1.00 91.12 635 GLY A CA 1
ATOM 4858 C C . GLY A 1 635 ? 17.356 -14.796 14.817 1.00 91.12 635 GLY A C 1
ATOM 4859 O O . GLY A 1 635 ? 17.265 -13.589 14.581 1.00 91.12 635 GLY A O 1
ATOM 4860 N N . GLU A 1 636 ? 18.466 -15.499 14.592 1.00 94.00 636 GLU A N 1
ATOM 4861 C CA . GLU A 1 636 ? 19.718 -14.942 14.066 1.00 94.00 636 GLU A CA 1
ATOM 4862 C C . GLU A 1 636 ? 19.574 -14.602 12.580 1.00 94.00 636 GLU A C 1
ATOM 4864 O O . GLU A 1 636 ? 19.894 -13.482 12.172 1.00 94.00 636 GLU A O 1
ATOM 4869 N N . ALA A 1 637 ? 18.968 -15.505 11.803 1.00 95.00 637 ALA A N 1
ATOM 4870 C CA . ALA A 1 637 ? 18.631 -15.271 10.401 1.00 95.00 637 ALA A CA 1
ATOM 4871 C C . ALA A 1 637 ? 17.749 -14.023 10.219 1.00 95.00 637 ALA A C 1
ATOM 4873 O O . ALA A 1 637 ? 18.056 -13.139 9.418 1.00 95.00 637 ALA A O 1
ATOM 4874 N N . LEU A 1 638 ? 16.687 -13.883 11.022 1.00 95.50 638 LEU A N 1
ATOM 4875 C CA . LEU A 1 638 ? 15.785 -12.732 10.949 1.00 95.50 638 LEU A CA 1
ATOM 4876 C C . LEU A 1 638 ? 16.484 -11.409 11.308 1.00 95.50 638 LEU A C 1
ATOM 4878 O O . LEU A 1 638 ? 16.192 -10.373 10.704 1.00 95.50 638 LEU A O 1
ATOM 4882 N N . ALA A 1 639 ? 17.404 -11.415 12.277 1.00 94.38 639 ALA A N 1
ATOM 4883 C CA . ALA A 1 639 ? 18.189 -10.229 12.619 1.00 94.38 639 ALA A CA 1
ATOM 4884 C C . ALA A 1 639 ? 19.096 -9.792 11.454 1.00 94.38 639 ALA A C 1
ATOM 4886 O O . ALA A 1 639 ? 19.229 -8.594 11.181 1.00 94.38 639 ALA A O 1
ATOM 4887 N N . LEU A 1 640 ? 19.673 -10.759 10.738 1.00 97.44 640 LEU A N 1
ATOM 4888 C CA . LEU A 1 640 ? 20.527 -10.528 9.576 1.00 97.44 640 LEU A CA 1
ATOM 4889 C C . LEU A 1 640 ? 19.728 -10.026 8.364 1.00 97.44 640 LEU A C 1
ATOM 4891 O O . LEU A 1 640 ? 20.081 -8.987 7.801 1.00 97.44 640 LEU A O 1
ATOM 4895 N N . PHE A 1 641 ? 18.598 -10.652 8.022 1.00 96.31 641 PHE A N 1
ATOM 4896 C CA . PHE A 1 641 ? 17.743 -10.168 6.930 1.00 96.31 641 PHE A CA 1
ATOM 4897 C C . PHE A 1 641 ? 17.165 -8.780 7.210 1.00 96.31 641 PHE A C 1
ATOM 4899 O O . PHE A 1 641 ? 17.176 -7.920 6.332 1.00 96.31 641 PHE A O 1
ATOM 4906 N N . ARG A 1 642 ? 16.759 -8.491 8.452 1.00 95.31 642 ARG A N 1
ATOM 4907 C CA . ARG A 1 642 ? 16.341 -7.138 8.860 1.00 95.31 642 ARG A CA 1
ATOM 4908 C C . ARG A 1 642 ? 17.417 -6.098 8.591 1.00 95.31 642 ARG A C 1
ATOM 4910 O O . ARG A 1 642 ? 17.118 -5.012 8.091 1.00 95.31 642 ARG A O 1
ATOM 4917 N N . ARG A 1 643 ? 18.667 -6.419 8.935 1.00 95.25 643 ARG A N 1
ATOM 4918 C CA . ARG A 1 643 ? 19.807 -5.538 8.682 1.00 95.25 643 ARG A CA 1
ATOM 4919 C C . ARG A 1 643 ? 19.978 -5.295 7.183 1.00 95.25 643 ARG A C 1
ATOM 4921 O O . ARG A 1 643 ? 20.160 -4.146 6.798 1.00 95.25 643 ARG A O 1
ATOM 4928 N N . ALA A 1 644 ? 19.862 -6.332 6.353 1.00 95.38 644 ALA A N 1
ATOM 4929 C CA . ALA A 1 644 ? 19.929 -6.201 4.898 1.00 95.38 644 ALA A CA 1
ATOM 4930 C C . ALA A 1 644 ? 18.812 -5.294 4.340 1.00 95.38 644 ALA A C 1
ATOM 4932 O O . ALA A 1 644 ? 19.107 -4.323 3.647 1.00 95.38 644 ALA A O 1
ATOM 4933 N N . VAL A 1 645 ? 17.550 -5.528 4.714 1.00 94.50 645 VAL A N 1
ATOM 4934 C CA . VAL A 1 645 ? 16.400 -4.720 4.254 1.00 94.50 645 VAL A CA 1
ATOM 4935 C C . VAL A 1 645 ? 16.520 -3.254 4.676 1.00 94.50 645 VAL A C 1
ATOM 4937 O O . VAL A 1 645 ? 16.178 -2.358 3.913 1.00 94.50 645 VAL A O 1
ATOM 4940 N N . THR A 1 646 ? 17.056 -2.997 5.872 1.00 92.44 646 THR A N 1
ATOM 4941 C CA . THR A 1 646 ? 17.279 -1.629 6.374 1.00 92.44 646 THR A CA 1
ATOM 4942 C C . THR A 1 646 ? 18.367 -0.896 5.582 1.00 92.44 646 THR A C 1
ATOM 4944 O O . THR A 1 646 ? 18.280 0.314 5.384 1.00 92.44 646 THR A O 1
ATOM 4947 N N . LEU A 1 647 ? 19.405 -1.613 5.137 1.00 93.31 647 LEU A N 1
ATOM 4948 C CA . LEU A 1 647 ? 20.505 -1.037 4.357 1.00 93.31 647 LEU A CA 1
ATOM 4949 C C . LEU A 1 647 ? 20.099 -0.733 2.914 1.00 93.31 647 LEU A C 1
ATOM 4951 O O . LEU A 1 647 ? 20.612 0.219 2.328 1.00 93.31 647 LEU A O 1
ATOM 4955 N N . TYR A 1 648 ? 19.177 -1.510 2.348 1.00 93.19 648 TYR A N 1
ATOM 4956 C CA . TYR A 1 648 ? 18.674 -1.285 1.000 1.00 93.19 648 TYR A CA 1
ATOM 4957 C C . TYR A 1 648 ? 17.645 -0.139 0.993 1.00 93.19 648 TYR A C 1
ATOM 4959 O O . TYR A 1 648 ? 16.478 -0.301 1.356 1.00 93.19 648 TYR A O 1
ATOM 4967 N N . ARG A 1 649 ? 18.084 1.074 0.633 1.00 90.06 649 ARG A N 1
ATOM 4968 C CA . ARG A 1 649 ? 17.230 2.277 0.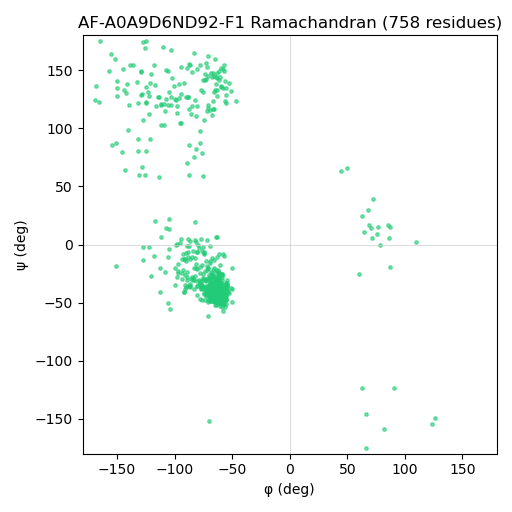686 1.00 90.06 649 ARG A CA 1
ATOM 4969 C C . ARG A 1 649 ? 16.500 2.545 -0.628 1.00 90.06 649 ARG A C 1
ATOM 4971 O O . ARG A 1 649 ? 15.333 2.927 -0.583 1.00 90.06 649 ARG A O 1
ATOM 4978 N N . ALA A 1 650 ? 17.201 2.351 -1.742 1.00 88.88 650 ALA A N 1
ATOM 4979 C CA . ALA A 1 650 ? 16.781 2.605 -3.119 1.00 88.88 650 ALA A CA 1
ATOM 4980 C C . ALA A 1 650 ? 17.758 1.884 -4.088 1.00 88.88 650 ALA A C 1
ATOM 4982 O O . ALA A 1 650 ? 18.761 1.329 -3.616 1.00 88.88 650 ALA A O 1
ATOM 4983 N N . PRO A 1 651 ? 17.513 1.895 -5.415 1.00 90.75 651 PRO A N 1
ATOM 4984 C CA . PRO A 1 651 ? 18.392 1.252 -6.390 1.00 90.75 651 PRO A CA 1
ATOM 4985 C C . PRO A 1 651 ? 19.861 1.674 -6.272 1.00 90.75 651 PRO A C 1
ATOM 4987 O O . PRO A 1 651 ? 20.179 2.850 -6.077 1.00 90.75 651 PRO A O 1
ATOM 4990 N N . PHE A 1 652 ? 20.775 0.709 -6.412 1.00 95.25 652 PHE A N 1
ATOM 4991 C CA . PHE A 1 652 ? 22.218 0.943 -6.300 1.00 95.25 652 PHE A CA 1
ATOM 4992 C C . PHE A 1 652 ? 22.694 2.040 -7.264 1.00 95.25 652 PHE A C 1
ATOM 4994 O O . PHE A 1 652 ? 22.425 1.988 -8.471 1.00 95.25 652 PHE A O 1
ATOM 5001 N N . LEU A 1 653 ? 23.420 3.020 -6.714 1.00 93.88 653 LEU A N 1
ATOM 5002 C CA . LEU A 1 653 ? 23.925 4.208 -7.403 1.00 93.88 653 LEU A CA 1
ATOM 5003 C C . LEU A 1 653 ? 22.872 4.863 -8.301 1.00 93.88 653 LEU A C 1
ATOM 5005 O O . LEU A 1 653 ? 23.032 4.923 -9.523 1.00 93.88 653 LEU A O 1
ATOM 5009 N N . GLU A 1 654 ? 21.798 5.355 -7.693 1.00 88.69 654 GLU A N 1
ATOM 5010 C CA . GLU A 1 654 ? 20.713 6.036 -8.400 1.00 88.69 654 GLU A CA 1
ATOM 5011 C C . GLU A 1 654 ? 21.250 7.151 -9.325 1.00 88.69 654 GLU A C 1
ATOM 5013 O O . GLU A 1 654 ? 22.131 7.939 -8.958 1.00 88.69 654 GLU A O 1
ATOM 5018 N N . GLY A 1 655 ? 20.778 7.165 -10.576 1.00 83.31 655 GLY A N 1
ATOM 5019 C CA . GLY A 1 655 ? 21.252 8.076 -11.625 1.00 83.31 655 GLY A CA 1
ATOM 5020 C C . GLY A 1 655 ? 22.585 7.699 -12.293 1.00 83.31 655 GLY A C 1
ATOM 5021 O O . GLY A 1 655 ? 23.030 8.416 -13.188 1.00 83.31 655 GLY A O 1
ATOM 5022 N N . CYS A 1 656 ? 23.235 6.595 -11.903 1.00 87.06 656 CYS A N 1
ATOM 5023 C CA . CYS A 1 656 ? 24.364 6.021 -12.644 1.00 87.06 656 CYS A CA 1
ATOM 5024 C C . CYS A 1 656 ? 23.861 5.030 -13.706 1.00 87.06 656 CYS A C 1
ATOM 5026 O O . CYS A 1 656 ? 23.134 4.095 -13.374 1.00 87.06 656 CYS A O 1
ATOM 5028 N N . TYR A 1 657 ? 24.280 5.208 -14.960 1.00 85.94 657 TYR A N 1
ATOM 5029 C CA . TYR A 1 657 ? 23.894 4.357 -16.100 1.00 85.94 657 TYR A CA 1
ATOM 5030 C C . TYR A 1 657 ? 25.091 3.624 -16.729 1.00 85.94 657 TYR A C 1
ATOM 503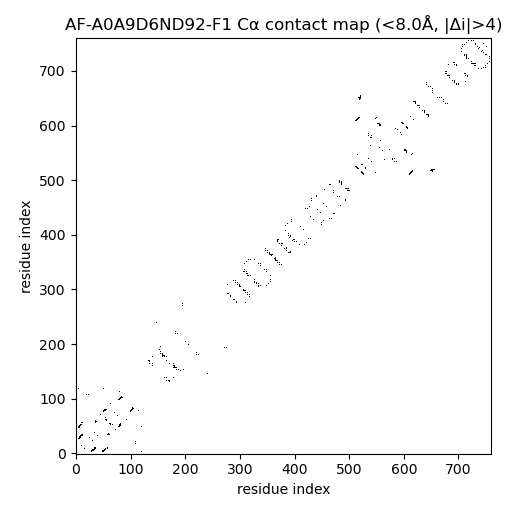2 O O . TYR A 1 657 ? 25.043 3.230 -17.888 1.00 85.94 657 TYR A O 1
ATOM 5040 N N . MET A 1 658 ? 26.196 3.484 -15.989 1.00 87.38 658 MET A N 1
ATOM 5041 C CA . MET A 1 658 ? 27.344 2.685 -16.434 1.00 87.38 658 MET A CA 1
ATOM 5042 C C . MET A 1 658 ? 27.016 1.193 -16.332 1.00 87.38 658 MET A C 1
ATOM 5044 O O . MET A 1 658 ? 26.396 0.777 -15.355 1.00 87.38 658 MET A O 1
ATOM 5048 N N . GLU A 1 659 ? 27.473 0.398 -17.297 1.00 86.25 659 GLU A N 1
ATOM 5049 C CA . GLU A 1 659 ? 27.133 -1.026 -17.428 1.00 86.25 659 GLU A CA 1
ATOM 5050 C C . GLU A 1 659 ? 27.446 -1.832 -16.157 1.00 86.25 659 GLU A C 1
ATOM 5052 O O . GLU A 1 659 ? 26.539 -2.422 -15.570 1.00 86.25 659 GLU A O 1
ATOM 5057 N N . TRP A 1 660 ? 28.667 -1.717 -15.619 1.00 91.56 660 TRP A N 1
ATOM 5058 C CA . TRP A 1 660 ? 29.054 -2.372 -14.360 1.00 91.56 660 TRP A CA 1
ATOM 5059 C C . TRP A 1 660 ? 28.129 -2.021 -13.178 1.00 91.56 660 TRP A C 1
ATOM 5061 O O . TRP A 1 660 ? 27.909 -2.834 -12.279 1.00 91.56 660 TRP A O 1
ATOM 5071 N N . ALA A 1 661 ? 27.582 -0.800 -13.144 1.00 91.88 661 ALA A N 1
ATOM 5072 C CA . ALA A 1 661 ? 26.704 -0.355 -12.067 1.00 91.88 661 ALA A CA 1
ATOM 5073 C C . ALA A 1 661 ? 25.287 -0.922 -12.232 1.00 91.88 661 ALA A C 1
ATOM 5075 O O . ALA A 1 661 ? 24.648 -1.240 -11.228 1.00 91.88 661 ALA A O 1
ATOM 5076 N N . LEU A 1 662 ? 24.814 -1.092 -13.472 1.00 86.56 662 LEU A N 1
ATOM 5077 C CA . LEU A 1 662 ? 23.534 -1.738 -13.781 1.00 86.56 662 LEU A CA 1
ATOM 5078 C C . LEU A 1 662 ? 23.553 -3.228 -13.411 1.00 86.56 662 LEU A C 1
ATOM 5080 O O . LEU A 1 662 ? 22.578 -3.732 -12.848 1.00 86.56 662 LEU A O 1
ATOM 5084 N N . GLU A 1 663 ? 24.676 -3.915 -13.634 1.00 85.50 663 GLU A N 1
ATOM 5085 C CA . GLU A 1 663 ? 24.865 -5.308 -13.208 1.00 85.50 663 GLU A CA 1
ATOM 5086 C C . GLU A 1 663 ? 24.766 -5.455 -11.681 1.00 85.50 663 GLU A C 1
ATOM 5088 O O . GLU A 1 663 ? 24.016 -6.287 -11.160 1.00 85.50 663 GLU A O 1
ATOM 5093 N N . VAL A 1 664 ? 25.489 -4.607 -10.938 1.00 88.94 664 VAL A N 1
ATOM 5094 C CA . VAL A 1 664 ? 25.446 -4.608 -9.467 1.00 88.94 664 VAL A CA 1
ATOM 5095 C C . VAL A 1 664 ? 24.056 -4.220 -8.960 1.00 88.94 664 VAL A C 1
ATOM 5097 O O . VAL A 1 664 ? 23.571 -4.826 -8.000 1.00 88.94 664 VAL A O 1
ATOM 5100 N N . ARG A 1 665 ? 23.382 -3.267 -9.614 1.00 92.75 665 ARG A N 1
ATOM 5101 C CA . ARG A 1 665 ? 22.009 -2.865 -9.285 1.00 92.75 665 ARG A CA 1
ATOM 5102 C C . ARG A 1 665 ? 21.036 -4.026 -9.425 1.00 92.75 665 ARG A C 1
ATOM 5104 O O . ARG A 1 665 ? 20.402 -4.377 -8.438 1.00 92.75 665 ARG A O 1
ATOM 5111 N N . THR A 1 666 ? 21.021 -4.692 -10.574 1.00 83.69 666 THR A N 1
ATOM 5112 C CA . THR A 1 666 ? 20.132 -5.838 -10.828 1.00 83.69 666 THR A CA 1
ATOM 5113 C C . THR A 1 666 ? 20.339 -6.943 -9.787 1.00 83.69 666 THR A C 1
ATOM 5115 O O . THR A 1 666 ? 19.388 -7.500 -9.235 1.00 83.69 666 THR A O 1
ATOM 5118 N N . ARG A 1 667 ? 21.603 -7.239 -9.446 1.00 88.56 667 ARG A N 1
ATOM 5119 C CA . ARG A 1 667 ? 21.934 -8.237 -8.418 1.00 88.56 667 ARG A CA 1
ATOM 5120 C C . ARG A 1 667 ? 21.453 -7.826 -7.025 1.00 88.56 667 ARG A C 1
ATOM 5122 O O . ARG A 1 667 ? 20.963 -8.671 -6.280 1.00 88.56 667 ARG A O 1
ATOM 5129 N N . THR A 1 668 ? 21.624 -6.560 -6.654 1.00 92.88 668 THR A N 1
ATOM 5130 C CA . THR A 1 668 ? 21.266 -6.060 -5.317 1.00 92.88 668 THR A CA 1
ATOM 5131 C C . THR A 1 668 ? 19.765 -5.855 -5.147 1.00 92.88 668 THR A C 1
ATOM 5133 O O . THR A 1 668 ? 19.267 -6.154 -4.069 1.00 92.88 668 THR A O 1
ATOM 5136 N N . GLU A 1 669 ? 19.040 -5.447 -6.193 1.00 88.81 669 GLU A N 1
ATOM 5137 C CA . GLU A 1 669 ? 17.567 -5.427 -6.243 1.00 88.81 669 GLU A CA 1
ATOM 5138 C C . GLU A 1 669 ? 16.999 -6.817 -5.963 1.00 88.81 669 GLU A C 1
ATOM 5140 O O . GLU A 1 669 ? 16.238 -7.006 -5.013 1.00 88.81 669 GLU A O 1
ATOM 5145 N N . ARG A 1 670 ? 17.461 -7.823 -6.714 1.00 85.06 670 ARG A N 1
ATOM 5146 C CA . ARG A 1 670 ? 17.026 -9.210 -6.526 1.00 85.06 670 ARG A CA 1
ATOM 5147 C C . ARG A 1 670 ? 17.350 -9.737 -5.127 1.00 85.06 670 ARG A C 1
ATOM 5149 O O . ARG A 1 670 ? 16.508 -10.378 -4.502 1.00 85.06 670 ARG A O 1
ATOM 5156 N N . ALA A 1 671 ? 18.561 -9.477 -4.633 1.00 90.38 671 ALA A N 1
ATOM 5157 C CA . ALA A 1 671 ? 18.983 -9.913 -3.304 1.00 90.38 671 ALA A CA 1
ATOM 5158 C C . ALA A 1 671 ? 18.198 -9.201 -2.186 1.00 90.38 671 ALA A C 1
ATOM 5160 O O . ALA A 1 671 ? 17.825 -9.829 -1.198 1.00 90.38 671 ALA A O 1
ATOM 5161 N N . GLY A 1 672 ? 17.908 -7.907 -2.350 1.00 91.56 672 GLY A N 1
ATOM 5162 C CA . GLY A 1 672 ? 17.153 -7.107 -1.386 1.00 91.56 672 GLY A CA 1
ATOM 5163 C C . GLY A 1 672 ? 15.712 -7.582 -1.282 1.00 91.56 672 GLY A C 1
ATOM 5164 O O . GLY A 1 672 ? 15.225 -7.822 -0.177 1.00 91.56 672 GLY A O 1
ATOM 5165 N N . LEU A 1 673 ? 15.071 -7.814 -2.429 1.00 89.81 673 LEU A N 1
ATOM 5166 C CA . LEU A 1 673 ? 13.722 -8.366 -2.496 1.00 89.81 673 LEU A CA 1
ATOM 5167 C C . LEU A 1 673 ? 13.645 -9.762 -1.862 1.00 89.81 673 LEU A C 1
ATOM 5169 O O . LEU A 1 673 ? 12.747 -10.025 -1.064 1.00 89.81 673 LEU A O 1
ATOM 5173 N N . ALA A 1 674 ? 14.621 -10.633 -2.145 1.00 90.19 674 ALA A N 1
ATOM 5174 C CA . ALA A 1 674 ? 14.707 -11.958 -1.533 1.00 90.19 674 ALA A CA 1
ATOM 5175 C C . ALA A 1 674 ? 14.869 -11.885 -0.003 1.00 90.19 674 ALA A C 1
ATOM 5177 O O . ALA A 1 674 ? 14.179 -12.600 0.723 1.00 90.19 674 ALA A O 1
ATOM 5178 N N . ALA A 1 675 ? 15.719 -10.984 0.502 1.00 93.75 675 ALA A N 1
ATOM 5179 C CA . ALA A 1 675 ? 15.904 -10.781 1.937 1.00 93.75 675 ALA A CA 1
ATOM 5180 C C . ALA A 1 675 ? 14.634 -10.247 2.622 1.00 93.75 675 ALA A C 1
ATOM 5182 O O . ALA A 1 675 ? 14.284 -10.710 3.708 1.00 93.75 675 ALA A O 1
ATOM 5183 N N . ALA A 1 676 ? 13.916 -9.309 1.993 1.00 94.56 676 ALA A N 1
ATOM 5184 C CA . ALA A 1 676 ? 12.647 -8.787 2.506 1.00 94.56 676 ALA A CA 1
ATOM 5185 C C . ALA A 1 676 ? 11.543 -9.854 2.510 1.00 94.56 676 ALA A C 1
ATOM 5187 O O . ALA A 1 676 ? 10.811 -9.986 3.493 1.00 94.56 676 ALA A O 1
ATOM 5188 N N . HIS A 1 677 ? 11.481 -10.677 1.464 1.00 94.56 677 HIS A N 1
ATOM 5189 C CA . HIS A 1 677 ? 10.598 -11.837 1.390 1.00 94.56 677 HIS A CA 1
ATOM 5190 C C . HIS A 1 677 ? 10.896 -12.855 2.510 1.00 94.56 677 HIS A C 1
ATOM 5192 O O . HIS A 1 677 ? 9.988 -13.229 3.257 1.00 94.56 677 HIS A O 1
ATOM 5198 N N . SER A 1 678 ? 12.163 -13.241 2.710 1.00 95.38 678 SER A N 1
ATOM 5199 C CA . SER A 1 678 ? 12.565 -14.140 3.805 1.00 95.38 678 SER A CA 1
ATOM 5200 C C . SER A 1 678 ? 12.281 -13.542 5.185 1.00 95.38 678 SER A C 1
ATOM 5202 O O . SER A 1 678 ? 11.733 -14.231 6.043 1.00 95.38 678 SER A O 1
ATOM 5204 N N . ALA A 1 679 ? 12.561 -12.253 5.402 1.00 96.06 679 ALA A N 1
ATOM 5205 C CA . ALA A 1 679 ? 12.238 -11.575 6.658 1.00 96.06 679 ALA A CA 1
ATOM 5206 C C . ALA A 1 679 ? 10.726 -11.576 6.944 1.00 96.06 679 ALA A C 1
ATOM 5208 O O . ALA A 1 679 ? 10.317 -11.874 8.067 1.00 96.06 679 ALA A O 1
ATOM 5209 N N . THR A 1 680 ? 9.898 -11.303 5.929 1.00 97.31 680 THR A N 1
ATOM 5210 C CA . THR A 1 680 ? 8.428 -11.329 6.025 1.00 97.31 680 THR A CA 1
ATOM 5211 C C . THR A 1 680 ? 7.936 -12.717 6.443 1.00 97.31 680 THR A C 1
ATOM 5213 O O . THR A 1 680 ? 7.203 -12.851 7.427 1.00 97.31 680 THR A O 1
ATOM 5216 N N . ARG A 1 681 ? 8.410 -13.765 5.757 1.00 96.94 681 ARG A N 1
ATOM 5217 C CA . ARG A 1 681 ? 8.063 -15.164 6.043 1.00 96.94 681 ARG A CA 1
ATOM 5218 C C . ARG A 1 681 ? 8.485 -15.601 7.445 1.00 96.94 681 ARG A C 1
ATOM 5220 O O . ARG A 1 681 ? 7.690 -16.198 8.167 1.00 96.94 681 ARG A O 1
ATOM 5227 N N . LEU A 1 682 ? 9.722 -15.312 7.849 1.00 95.38 682 LEU A N 1
ATOM 5228 C CA . LEU A 1 682 ? 10.224 -15.693 9.173 1.00 95.38 682 LEU A CA 1
ATOM 5229 C C . LEU A 1 682 ? 9.487 -14.945 10.293 1.00 95.38 682 LEU A C 1
ATOM 5231 O O . LEU A 1 682 ? 9.177 -15.541 11.324 1.00 95.38 682 LEU A O 1
ATOM 5235 N N . CYS A 1 683 ? 9.151 -13.666 10.094 1.00 96.38 683 CYS A N 1
ATOM 5236 C CA . CYS A 1 683 ? 8.317 -12.915 11.033 1.00 96.38 683 CYS A CA 1
ATOM 5237 C C . CYS A 1 683 ? 6.925 -13.542 11.188 1.00 96.38 683 CYS A C 1
ATOM 5239 O O . CYS A 1 683 ? 6.471 -13.705 12.320 1.00 96.38 683 CYS A O 1
ATOM 5241 N N . LEU A 1 684 ? 6.273 -13.933 10.087 1.00 93.06 684 LEU A N 1
ATOM 5242 C CA . LEU A 1 684 ? 4.985 -14.637 10.122 1.00 93.06 684 LEU A CA 1
ATOM 5243 C C . LEU A 1 684 ? 5.055 -15.938 10.924 1.00 93.06 684 LEU A C 1
ATOM 5245 O O . LEU A 1 684 ? 4.249 -16.142 11.827 1.00 93.06 684 LEU A O 1
ATOM 5249 N N . GLN A 1 685 ? 6.048 -16.786 10.640 1.00 92.38 685 GLN A N 1
ATOM 5250 C CA . GLN A 1 685 ? 6.226 -18.078 11.316 1.00 92.38 685 GLN A CA 1
ATOM 5251 C C . GLN A 1 685 ? 6.461 -17.935 12.826 1.00 92.38 685 GLN A C 1
ATOM 5253 O O . GLN A 1 685 ? 6.049 -18.793 13.602 1.00 92.38 685 GLN A O 1
ATOM 5258 N N . GLN A 1 686 ? 7.107 -16.847 13.251 1.00 93.81 686 GLN A N 1
ATOM 5259 C CA . GLN A 1 686 ? 7.372 -16.542 14.660 1.00 93.81 686 GLN A CA 1
ATOM 5260 C C . GLN A 1 686 ? 6.230 -15.758 15.337 1.00 93.81 686 GLN A C 1
ATOM 5262 O O . GLN A 1 686 ? 6.379 -15.327 16.480 1.00 93.81 686 GLN A O 1
ATOM 5267 N N . GLY A 1 687 ? 5.109 -15.514 14.645 1.00 93.69 687 GLY A N 1
ATOM 5268 C CA . GLY A 1 687 ? 3.981 -14.734 15.168 1.00 93.69 687 GLY A CA 1
ATOM 5269 C C . GLY A 1 687 ? 4.262 -13.231 15.318 1.00 93.69 687 GLY A C 1
ATOM 5270 O O . GLY A 1 687 ? 3.517 -12.514 15.986 1.00 93.69 687 GLY A O 1
ATOM 5271 N N . ARG A 1 688 ? 5.339 -12.721 14.707 1.00 96.44 688 ARG A N 1
ATOM 5272 C CA . ARG A 1 688 ? 5.758 -11.309 14.744 1.00 96.44 688 ARG A CA 1
ATOM 5273 C C . ARG A 1 688 ? 5.069 -10.516 13.634 1.00 96.44 688 ARG A C 1
ATOM 5275 O O . ARG A 1 688 ? 5.711 -9.952 12.751 1.00 96.44 688 ARG A O 1
ATOM 5282 N N . TYR A 1 689 ? 3.742 -10.488 13.671 1.00 96.44 689 TYR A N 1
ATOM 5283 C CA . TYR A 1 689 ? 2.918 -10.026 12.553 1.00 96.44 689 TYR A CA 1
ATOM 5284 C C . TYR A 1 689 ? 3.113 -8.550 12.175 1.00 96.44 689 TYR A C 1
ATOM 5286 O O . TYR A 1 689 ? 3.127 -8.226 10.992 1.00 96.44 689 TYR A O 1
ATOM 5294 N N . ALA A 1 690 ? 3.306 -7.654 13.147 1.00 94.38 690 ALA A N 1
ATOM 5295 C CA . ALA A 1 690 ? 3.552 -6.238 12.855 1.00 94.38 690 ALA A CA 1
ATOM 5296 C C . ALA A 1 690 ? 4.837 -6.041 12.030 1.00 94.38 690 ALA A C 1
ATOM 5298 O O . ALA A 1 690 ? 4.847 -5.303 11.054 1.00 94.38 690 ALA A O 1
ATOM 5299 N N . GLU A 1 691 ? 5.897 -6.778 12.366 1.00 94.25 691 GLU A N 1
ATOM 5300 C CA . GLU A 1 691 ? 7.173 -6.706 11.649 1.00 94.25 691 GLU A CA 1
ATOM 5301 C C . GLU A 1 691 ? 7.114 -7.421 10.294 1.00 94.25 691 GLU A C 1
ATOM 5303 O O . GLU A 1 691 ? 7.805 -7.018 9.364 1.00 94.25 691 GLU A O 1
ATOM 5308 N N . ALA A 1 692 ? 6.277 -8.456 10.158 1.00 96.00 692 ALA A N 1
ATOM 5309 C CA . ALA A 1 692 ? 5.993 -9.060 8.858 1.00 96.00 692 ALA A CA 1
ATOM 5310 C C . ALA A 1 692 ? 5.324 -8.056 7.906 1.00 96.00 692 ALA A C 1
ATOM 5312 O O . ALA A 1 692 ? 5.727 -7.963 6.753 1.00 96.00 692 ALA A O 1
ATOM 5313 N N . VAL A 1 693 ? 4.358 -7.267 8.392 1.00 96.94 693 VAL A N 1
ATOM 5314 C CA . VAL A 1 693 ? 3.734 -6.197 7.598 1.00 96.94 693 VAL A CA 1
ATOM 5315 C C . VAL A 1 693 ? 4.768 -5.165 7.148 1.00 96.94 693 VAL A C 1
ATOM 5317 O O . VAL A 1 693 ? 4.800 -4.826 5.969 1.00 96.94 693 VAL A O 1
ATOM 5320 N N . ASP A 1 694 ? 5.636 -4.702 8.052 1.00 95.25 694 ASP A N 1
ATOM 5321 C CA . ASP A 1 694 ? 6.645 -3.688 7.721 1.00 95.25 694 ASP A CA 1
ATOM 5322 C C . ASP A 1 694 ? 7.608 -4.172 6.620 1.00 95.25 694 ASP A C 1
ATOM 5324 O O . ASP A 1 694 ? 7.861 -3.452 5.651 1.00 95.25 694 ASP A O 1
ATOM 5328 N N . PHE A 1 695 ? 8.121 -5.406 6.724 1.00 95.38 695 PHE A N 1
ATOM 5329 C CA . PHE A 1 695 ? 8.989 -5.977 5.685 1.00 95.38 695 PHE A CA 1
ATOM 5330 C C . PHE A 1 695 ? 8.240 -6.268 4.383 1.00 95.38 695 PHE A C 1
ATOM 5332 O O . PHE A 1 695 ? 8.803 -6.061 3.307 1.00 95.38 695 PHE A O 1
ATOM 5339 N N . GLY A 1 696 ? 6.982 -6.699 4.475 1.00 94.25 696 GLY A N 1
ATOM 5340 C CA . GLY A 1 696 ? 6.148 -6.988 3.319 1.00 94.25 696 GLY A CA 1
ATOM 5341 C C . GLY A 1 696 ? 5.838 -5.735 2.505 1.00 94.25 696 GLY A C 1
ATOM 5342 O O . GLY A 1 696 ? 6.078 -5.702 1.302 1.00 94.25 696 GLY A O 1
ATOM 5343 N N . LEU A 1 697 ? 5.420 -4.650 3.161 1.00 94.94 697 LEU A N 1
ATOM 5344 C CA . LEU A 1 697 ? 5.217 -3.354 2.506 1.00 94.94 697 LEU A CA 1
ATOM 5345 C C . LEU A 1 697 ? 6.507 -2.826 1.873 1.00 94.94 697 LEU A C 1
ATOM 5347 O O . LEU A 1 697 ? 6.477 -2.343 0.744 1.00 94.94 697 LEU A O 1
ATOM 5351 N N . ARG A 1 698 ? 7.648 -2.978 2.556 1.00 92.12 698 ARG A N 1
ATOM 5352 C CA . ARG A 1 698 ? 8.952 -2.561 2.028 1.00 92.12 698 ARG A CA 1
ATOM 5353 C C . ARG A 1 698 ? 9.356 -3.337 0.771 1.00 92.12 698 ARG A C 1
ATOM 5355 O O . ARG A 1 698 ? 9.901 -2.744 -0.151 1.00 92.12 698 ARG A O 1
ATOM 5362 N N . ALA A 1 699 ? 9.070 -4.637 0.712 1.00 91.50 699 ALA A N 1
ATOM 5363 C CA . ALA A 1 699 ? 9.266 -5.435 -0.497 1.00 91.50 699 ALA A CA 1
ATOM 5364 C C . ALA A 1 699 ? 8.347 -4.981 -1.645 1.00 91.50 699 ALA A C 1
ATOM 5366 O O . ALA A 1 699 ? 8.804 -4.892 -2.781 1.00 91.50 699 ALA A O 1
ATOM 5367 N N . LEU A 1 700 ? 7.089 -4.634 -1.350 1.00 91.94 700 LEU A N 1
ATOM 5368 C CA . LEU A 1 700 ? 6.117 -4.152 -2.341 1.00 91.94 700 LEU A CA 1
ATOM 5369 C C . LEU A 1 700 ? 6.414 -2.739 -2.866 1.00 91.94 700 LEU A C 1
ATOM 5371 O O . LEU A 1 700 ? 5.936 -2.380 -3.936 1.00 91.94 700 LEU A O 1
ATOM 5375 N N . GLU A 1 701 ? 7.200 -1.934 -2.146 1.00 89.94 701 GLU A N 1
ATOM 5376 C CA . GLU A 1 701 ? 7.747 -0.678 -2.679 1.00 89.94 701 GLU A CA 1
ATOM 5377 C C . GLU A 1 701 ? 8.778 -0.925 -3.792 1.00 89.94 701 GLU A C 1
ATOM 5379 O O . GLU A 1 701 ? 8.918 -0.089 -4.684 1.00 89.94 701 GLU A O 1
ATOM 5384 N N . TRP A 1 702 ? 9.512 -2.043 -3.740 1.00 85.69 702 TRP A N 1
ATOM 5385 C CA . TRP A 1 702 ? 10.550 -2.383 -4.722 1.00 85.69 702 TRP A CA 1
ATOM 5386 C C . TRP A 1 702 ? 10.015 -3.225 -5.875 1.00 85.69 702 TRP A C 1
ATOM 5388 O O . TRP A 1 702 ? 10.385 -2.985 -7.020 1.00 85.69 702 TRP A O 1
ATOM 5398 N N . ASP A 1 703 ? 9.142 -4.185 -5.577 1.00 87.12 703 ASP A N 1
ATOM 5399 C CA . ASP A 1 703 ? 8.423 -4.974 -6.574 1.00 87.12 703 ASP A CA 1
ATOM 5400 C C . ASP A 1 703 ? 6.924 -5.016 -6.235 1.00 87.12 703 ASP A C 1
ATOM 5402 O O . ASP A 1 703 ? 6.452 -5.913 -5.523 1.00 87.12 703 ASP A O 1
ATOM 5406 N N . PRO A 1 704 ? 6.152 -4.050 -6.764 1.00 87.56 704 PRO A N 1
ATOM 5407 C CA . PRO A 1 704 ? 4.708 -3.988 -6.585 1.00 87.56 704 PRO A CA 1
ATOM 5408 C C . PRO A 1 704 ? 3.949 -5.173 -7.199 1.00 87.56 704 PRO A C 1
ATOM 5410 O O . PRO A 1 704 ? 2.757 -5.307 -6.956 1.00 87.56 704 PRO A O 1
ATOM 5413 N N . CYS A 1 705 ? 4.587 -6.030 -8.001 1.00 83.56 705 CYS A N 1
ATOM 5414 C CA . CYS A 1 705 ? 3.943 -7.188 -8.621 1.00 83.56 705 CYS A CA 1
ATOM 5415 C C . CYS A 1 705 ? 4.191 -8.500 -7.856 1.00 83.56 705 CYS A C 1
ATOM 5417 O O . CYS A 1 705 ? 3.693 -9.556 -8.263 1.00 83.56 705 CYS A O 1
ATOM 5419 N N . PHE A 1 706 ? 4.923 -8.468 -6.736 1.00 83.94 706 PHE A N 1
ATOM 5420 C CA . PHE A 1 706 ? 5.306 -9.679 -6.014 1.00 83.94 706 PHE A CA 1
ATOM 5421 C C . PHE A 1 706 ? 4.154 -10.261 -5.170 1.00 83.94 706 PHE A C 1
ATOM 5423 O O . PHE A 1 706 ? 4.013 -10.008 -3.972 1.00 83.94 706 PHE A O 1
ATOM 5430 N N . GLN A 1 707 ? 3.334 -11.108 -5.798 1.00 88.50 707 GLN A N 1
ATOM 5431 C CA . GLN A 1 707 ? 2.102 -11.658 -5.212 1.00 88.50 707 GLN A CA 1
ATOM 5432 C C . GLN A 1 707 ? 2.301 -12.404 -3.880 1.00 88.50 707 GLN A C 1
ATOM 5434 O O . GLN A 1 707 ? 1.533 -12.183 -2.949 1.00 88.50 707 GLN A O 1
ATOM 5439 N N . GLN A 1 708 ? 3.361 -13.207 -3.732 1.00 88.50 708 GLN A N 1
ATOM 5440 C CA . GLN A 1 708 ? 3.639 -13.938 -2.479 1.00 88.50 708 GLN A CA 1
ATOM 5441 C C . GLN A 1 708 ? 3.859 -13.003 -1.280 1.00 88.50 708 GLN A C 1
ATOM 5443 O O . GLN A 1 708 ? 3.522 -13.337 -0.145 1.00 88.50 708 GLN A O 1
ATOM 5448 N N . VAL A 1 709 ? 4.400 -11.805 -1.513 1.00 91.00 709 VAL A N 1
ATOM 5449 C CA . VAL A 1 709 ? 4.576 -10.805 -0.456 1.00 91.00 709 VAL A CA 1
ATOM 5450 C C . VAL A 1 709 ? 3.236 -10.193 -0.060 1.00 91.00 709 VAL A C 1
ATOM 5452 O O . VAL A 1 709 ? 2.998 -9.996 1.133 1.00 91.00 709 VAL A O 1
ATOM 5455 N N . TYR A 1 710 ? 2.334 -9.953 -1.016 1.00 95.12 710 TYR A N 1
ATOM 5456 C CA . TYR A 1 710 ? 0.959 -9.561 -0.703 1.00 95.12 710 TYR A CA 1
ATOM 5457 C C . TYR A 1 710 ? 0.251 -10.626 0.143 1.00 95.12 710 TYR A C 1
ATOM 5459 O O . TYR A 1 710 ? -0.372 -10.272 1.140 1.00 95.12 710 TYR A O 1
ATOM 5467 N N . GLU A 1 711 ? 0.406 -11.911 -0.190 1.00 95.75 711 GLU A N 1
ATOM 5468 C CA . GLU A 1 711 ? -0.201 -13.028 0.552 1.00 95.75 711 GLU A CA 1
ATOM 5469 C C . GLU A 1 711 ? 0.264 -13.015 2.011 1.00 95.75 711 GLU A C 1
ATOM 5471 O O . GLU A 1 711 ? -0.537 -12.922 2.943 1.00 95.75 711 GLU A O 1
ATOM 5476 N N . MET A 1 712 ? 1.579 -12.989 2.215 1.00 96.50 712 MET A N 1
ATOM 5477 C CA . MET A 1 712 ? 2.180 -12.941 3.542 1.00 96.50 712 MET A CA 1
ATOM 5478 C C . MET A 1 712 ? 1.788 -11.684 4.335 1.00 96.50 712 MET A C 1
ATOM 5480 O O . MET A 1 712 ? 1.473 -11.753 5.525 1.00 96.50 712 MET A O 1
ATOM 5484 N N . THR A 1 713 ? 1.757 -10.524 3.684 1.00 96.81 713 THR A N 1
ATOM 5485 C CA . THR A 1 713 ? 1.367 -9.260 4.325 1.00 96.81 713 THR A CA 1
ATOM 5486 C C . THR A 1 713 ? -0.101 -9.297 4.757 1.00 96.81 713 THR A C 1
ATOM 5488 O O . THR A 1 713 ? -0.436 -8.894 5.872 1.00 96.81 713 THR A O 1
ATOM 5491 N N . MET A 1 714 ? -0.984 -9.838 3.914 1.00 97.19 714 MET A N 1
ATOM 5492 C CA . MET A 1 714 ? -2.396 -10.033 4.242 1.00 97.19 714 MET A CA 1
ATOM 5493 C C . MET A 1 714 ? -2.582 -11.012 5.399 1.00 97.19 714 MET A C 1
ATOM 5495 O O . MET A 1 714 ? -3.353 -10.735 6.315 1.00 97.19 714 MET A O 1
ATOM 5499 N N . GLU A 1 715 ? -1.855 -12.127 5.407 1.00 96.75 715 GLU A N 1
ATOM 5500 C CA . GLU A 1 715 ? -1.904 -13.091 6.505 1.00 96.75 715 GLU A CA 1
ATOM 5501 C C . GLU A 1 715 ? -1.420 -12.482 7.830 1.00 96.75 715 GLU A C 1
ATOM 5503 O O . GLU A 1 715 ? -2.024 -12.711 8.884 1.00 96.75 715 GLU A O 1
ATOM 5508 N N . ALA A 1 716 ? -0.398 -11.624 7.784 1.00 96.38 716 ALA A N 1
ATOM 5509 C CA . ALA A 1 716 ? 0.082 -10.889 8.947 1.00 96.38 716 ALA A CA 1
ATOM 5510 C C . ALA A 1 716 ? -0.970 -9.900 9.475 1.00 96.38 716 ALA A C 1
ATOM 5512 O O . ALA A 1 716 ? -1.157 -9.780 10.688 1.00 96.38 716 ALA A O 1
ATOM 5513 N N . TYR A 1 717 ? -1.682 -9.201 8.591 1.00 97.12 717 TYR A N 1
ATOM 5514 C CA . TYR A 1 717 ? -2.777 -8.310 8.978 1.00 97.12 717 TYR A CA 1
ATOM 5515 C C . TYR A 1 717 ? -3.959 -9.061 9.588 1.00 97.12 717 TYR A C 1
ATOM 5517 O O . TYR A 1 717 ? -4.490 -8.650 10.622 1.00 97.12 717 TYR A O 1
ATOM 5525 N N . LEU A 1 718 ? -4.331 -10.199 9.005 1.00 93.94 718 LEU A N 1
ATOM 5526 C CA . LEU A 1 718 ? -5.396 -11.047 9.535 1.00 93.94 718 LEU A CA 1
ATOM 5527 C C . LEU A 1 718 ? -5.065 -11.585 10.919 1.00 93.94 718 LEU A C 1
ATOM 5529 O O . LEU A 1 718 ? -5.900 -11.540 11.820 1.00 93.94 718 LEU A O 1
ATOM 5533 N N . SER A 1 719 ? -3.823 -12.011 11.114 1.00 94.50 719 SER A N 1
ATOM 5534 C CA . SER A 1 719 ? -3.349 -12.533 12.394 1.00 94.50 719 SER A CA 1
ATOM 5535 C C . SER A 1 719 ? -3.253 -11.461 13.490 1.00 94.50 719 SER A C 1
ATOM 5537 O O . SER A 1 719 ? -3.208 -11.789 14.673 1.00 94.50 719 SER A O 1
ATOM 5539 N N . GLN A 1 720 ? -3.272 -10.175 13.121 1.00 94.56 720 GLN A N 1
ATOM 5540 C CA . GLN A 1 720 ? -3.390 -9.041 14.049 1.00 94.56 720 GLN A CA 1
ATOM 5541 C C . GLN A 1 720 ? -4.842 -8.637 14.342 1.00 94.56 720 GLN A C 1
ATOM 5543 O O . GLN A 1 720 ? -5.056 -7.682 15.086 1.00 94.56 720 GLN A O 1
ATOM 5548 N N . GLY A 1 721 ? -5.836 -9.296 13.738 1.00 93.06 721 GLY A N 1
ATOM 5549 C CA . GLY A 1 721 ? -7.226 -8.841 13.799 1.00 93.06 721 GLY A CA 1
ATOM 5550 C C . GLY A 1 721 ? -7.449 -7.528 13.043 1.00 93.06 721 GLY A C 1
ATOM 5551 O O . GLY A 1 721 ? -8.317 -6.746 13.415 1.00 93.06 721 GLY A O 1
ATOM 5552 N N . ARG A 1 722 ? -6.661 -7.272 11.987 1.00 95.50 722 ARG A N 1
ATOM 5553 C CA . ARG A 1 722 ? -6.770 -6.094 11.104 1.00 95.50 722 ARG A CA 1
ATOM 5554 C C . ARG A 1 722 ? -7.192 -6.501 9.686 1.00 95.50 722 ARG A C 1
ATOM 5556 O O . ARG A 1 722 ? -6.476 -6.222 8.722 1.00 95.50 722 ARG A O 1
ATOM 5563 N N . PRO A 1 723 ? -8.341 -7.170 9.520 1.00 86.75 723 PRO A N 1
ATOM 5564 C CA . PRO A 1 723 ? -8.762 -7.664 8.217 1.00 86.75 723 PRO A CA 1
ATOM 5565 C C . PRO A 1 723 ? -9.088 -6.536 7.218 1.00 86.75 723 PRO A C 1
ATOM 5567 O O . PRO A 1 723 ? -8.958 -6.742 6.013 1.00 86.75 723 PRO A O 1
ATOM 5570 N N . GLU A 1 724 ? -9.394 -5.318 7.687 1.00 90.50 724 GLU A N 1
ATOM 5571 C CA . GLU A 1 724 ? -9.559 -4.136 6.821 1.00 90.50 724 GLU A CA 1
ATOM 5572 C C . GLU A 1 724 ? -8.280 -3.814 6.049 1.00 90.50 724 GLU A C 1
ATOM 5574 O O . GLU A 1 724 ? -8.323 -3.430 4.881 1.00 90.50 724 GLU A O 1
ATOM 5579 N N . GLU A 1 725 ? -7.129 -3.954 6.705 1.00 95.81 725 GLU A N 1
ATOM 5580 C CA . GLU A 1 725 ? -5.838 -3.665 6.093 1.00 95.81 725 GLU A CA 1
ATOM 5581 C C . GLU A 1 725 ? -5.414 -4.793 5.159 1.00 95.81 725 GLU A C 1
ATOM 5583 O O . GLU A 1 725 ? -4.951 -4.509 4.059 1.00 95.81 725 GLU A O 1
ATOM 5588 N N . ALA A 1 726 ? -5.697 -6.052 5.508 1.00 88.62 726 ALA A N 1
ATOM 5589 C CA . ALA A 1 726 ? -5.539 -7.171 4.578 1.00 88.62 726 ALA A CA 1
ATOM 5590 C C . ALA A 1 726 ? -6.377 -6.970 3.297 1.00 88.62 726 ALA A C 1
ATOM 5592 O O . ALA A 1 726 ? -5.884 -7.184 2.191 1.00 88.62 726 ALA A O 1
ATOM 5593 N N . ALA A 1 727 ? -7.621 -6.495 3.418 1.00 84.38 727 ALA A N 1
ATOM 5594 C CA . ALA A 1 727 ? -8.473 -6.201 2.268 1.00 84.38 727 ALA A CA 1
ATOM 5595 C C . ALA A 1 727 ? -7.964 -5.010 1.434 1.00 84.38 727 ALA A C 1
ATOM 5597 O O . ALA A 1 727 ? -7.957 -5.089 0.207 1.00 84.38 727 ALA A O 1
ATOM 5598 N N . ARG A 1 728 ? -7.474 -3.935 2.072 1.00 93.94 728 ARG A N 1
ATOM 5599 C CA . ARG A 1 728 ? -6.844 -2.800 1.364 1.00 93.94 728 ARG A CA 1
ATOM 5600 C C . ARG A 1 728 ? -5.597 -3.223 0.590 1.00 93.94 728 ARG A C 1
ATOM 5602 O O . ARG A 1 728 ? -5.398 -2.778 -0.537 1.00 93.94 728 ARG A O 1
ATOM 5609 N N . ILE A 1 729 ? -4.779 -4.087 1.182 1.00 90.56 729 ILE A N 1
ATOM 5610 C CA . ILE A 1 729 ? -3.561 -4.617 0.563 1.00 90.56 729 ILE A CA 1
ATOM 5611 C C . ILE A 1 729 ? -3.886 -5.505 -0.639 1.00 90.56 729 ILE A C 1
ATOM 5613 O O . ILE A 1 729 ? -3.221 -5.390 -1.665 1.00 90.56 729 ILE A O 1
ATOM 5617 N N . PHE A 1 730 ? -4.949 -6.309 -0.569 1.00 93.06 730 PHE A N 1
ATOM 5618 C CA . PHE A 1 730 ? -5.453 -7.045 -1.731 1.00 93.06 730 PHE A CA 1
ATOM 5619 C C . PHE A 1 730 ? -5.896 -6.119 -2.869 1.00 93.06 730 PHE A C 1
ATOM 5621 O O . PHE A 1 730 ? -5.543 -6.344 -4.021 1.00 93.06 730 PHE A O 1
ATOM 5628 N N . GLU A 1 731 ? -6.644 -5.057 -2.561 1.00 91.12 731 GLU A N 1
ATOM 5629 C CA . GLU A 1 731 ? -7.089 -4.091 -3.573 1.00 91.12 731 GLU A CA 1
ATOM 5630 C C . GLU A 1 731 ? -5.916 -3.346 -4.217 1.00 91.12 731 GLU A C 1
ATOM 5632 O O . GLU A 1 731 ? -5.911 -3.096 -5.425 1.00 91.12 731 GLU A O 1
ATOM 5637 N N . GLN A 1 732 ? -4.880 -3.050 -3.428 1.00 92.75 732 GLN A N 1
ATOM 5638 C CA . GLN A 1 732 ? -3.620 -2.543 -3.953 1.00 92.75 732 GLN A CA 1
ATOM 5639 C C . GLN A 1 732 ? -2.966 -3.559 -4.899 1.00 92.75 732 GLN A C 1
ATOM 5641 O O . GLN A 1 732 ? -2.614 -3.172 -6.013 1.00 92.75 732 GLN A O 1
ATOM 5646 N N . ALA A 1 733 ? -2.857 -4.831 -4.498 1.00 84.12 733 ALA A N 1
ATOM 5647 C CA . ALA A 1 733 ? -2.308 -5.905 -5.329 1.00 84.12 733 ALA A CA 1
ATOM 5648 C C . ALA A 1 733 ? -3.068 -6.043 -6.652 1.00 84.12 733 ALA A C 1
ATOM 5650 O O . ALA A 1 733 ? -2.467 -6.029 -7.721 1.00 84.12 733 ALA A O 1
ATOM 5651 N N . ARG A 1 734 ? -4.404 -6.094 -6.594 1.00 86.12 734 ARG A N 1
ATOM 5652 C CA . ARG A 1 734 ? -5.282 -6.208 -7.765 1.00 86.12 734 ARG A CA 1
ATOM 5653 C C . ARG A 1 734 ? -5.099 -5.054 -8.734 1.00 86.12 734 ARG A C 1
ATOM 5655 O O . ARG A 1 734 ? -4.946 -5.276 -9.931 1.00 86.12 734 ARG A O 1
ATOM 5662 N N . ARG A 1 735 ? -5.087 -3.821 -8.224 1.00 93.31 735 ARG A N 1
ATOM 5663 C CA . ARG A 1 735 ? -4.875 -2.635 -9.056 1.00 93.31 735 ARG A CA 1
ATOM 5664 C C . ARG A 1 735 ? -3.521 -2.691 -9.758 1.00 93.31 735 ARG A C 1
ATOM 5666 O O . ARG A 1 735 ? -3.467 -2.459 -10.959 1.00 93.31 735 ARG A O 1
ATOM 5673 N N . VAL A 1 736 ? -2.458 -2.989 -9.013 1.00 81.19 736 VAL A N 1
ATOM 5674 C CA . VAL A 1 736 ? -1.091 -2.997 -9.543 1.00 81.19 736 VAL A CA 1
ATOM 5675 C C . VAL A 1 736 ? -0.894 -4.116 -10.566 1.00 81.19 736 VAL A C 1
ATOM 5677 O O . VAL A 1 736 ? -0.452 -3.839 -11.674 1.00 81.19 736 VAL A O 1
ATOM 5680 N N . LEU A 1 737 ? -1.295 -5.353 -10.263 1.00 70.31 737 LEU A N 1
ATOM 5681 C CA . LEU A 1 737 ? -1.154 -6.492 -11.182 1.00 70.31 737 LEU A CA 1
ATOM 5682 C C . LEU A 1 737 ? -1.921 -6.282 -12.492 1.00 70.31 737 LEU A C 1
ATOM 5684 O O . LEU A 1 737 ? -1.431 -6.628 -13.568 1.00 70.31 737 LEU A O 1
ATOM 5688 N N . ARG A 1 738 ? -3.097 -5.653 -12.414 1.00 73.81 738 ARG A N 1
ATOM 5689 C CA . ARG A 1 738 ? -3.912 -5.338 -13.586 1.00 73.81 738 ARG A CA 1
ATOM 5690 C C . ARG A 1 738 ? -3.330 -4.200 -14.422 1.00 73.81 738 ARG A C 1
ATOM 5692 O O . ARG A 1 738 ? -3.452 -4.238 -15.641 1.00 73.81 738 ARG A O 1
ATOM 5699 N N . GLN A 1 739 ? -2.715 -3.200 -13.788 1.00 81.06 739 GLN A N 1
ATOM 5700 C CA . GLN A 1 739 ? -2.094 -2.061 -14.475 1.00 81.06 739 GLN A CA 1
ATOM 5701 C C . GLN A 1 739 ? -0.750 -2.424 -15.113 1.00 81.06 739 GLN A C 1
ATOM 5703 O O . GLN A 1 739 ? -0.537 -2.107 -16.278 1.00 81.06 739 GLN A O 1
ATOM 5708 N N . GLU A 1 740 ? 0.128 -3.093 -14.366 1.00 69.88 740 GLU A N 1
ATOM 5709 C CA . GLU A 1 740 ? 1.514 -3.347 -14.774 1.00 69.88 740 GLU A CA 1
ATOM 5710 C C . GLU A 1 740 ? 1.658 -4.623 -15.614 1.00 69.88 740 GLU A C 1
ATOM 5712 O O . GLU A 1 740 ? 2.454 -4.664 -16.549 1.00 69.88 740 GLU A O 1
ATOM 5717 N N . LEU A 1 741 ? 0.883 -5.673 -15.308 1.00 60.66 741 LEU A N 1
ATOM 5718 C CA . LEU A 1 741 ? 1.029 -6.989 -15.946 1.00 60.66 741 LEU A CA 1
ATOM 5719 C C . LEU A 1 741 ? -0.212 -7.444 -16.724 1.00 60.66 741 LEU A C 1
ATOM 5721 O O . LEU A 1 741 ? -0.149 -8.448 -17.435 1.00 60.66 741 LEU A O 1
ATOM 5725 N N . GLY A 1 742 ? -1.344 -6.743 -16.600 1.00 68.88 742 GLY A N 1
ATOM 5726 C CA . GLY A 1 742 ? -2.621 -7.187 -17.167 1.00 68.88 742 GLY A CA 1
ATOM 5727 C C . GLY A 1 742 ? -3.116 -8.511 -16.573 1.00 68.88 742 GLY A C 1
ATOM 5728 O O . GLY A 1 742 ? -3.852 -9.239 -17.238 1.00 68.88 742 GLY A O 1
ATOM 5729 N N . LEU A 1 743 ? -2.684 -8.844 -15.350 1.00 67.38 743 LEU A N 1
ATOM 5730 C CA . LEU A 1 743 ? -3.011 -10.089 -14.653 1.00 67.38 743 LEU A CA 1
ATOM 5731 C C . LEU A 1 743 ? -3.990 -9.837 -13.503 1.00 67.38 743 LEU A C 1
ATOM 5733 O O . LEU A 1 743 ? -3.966 -8.783 -12.869 1.00 67.38 743 LEU A O 1
ATOM 5737 N N . GLU A 1 744 ? -4.809 -10.841 -13.197 1.00 78.75 744 GLU A N 1
ATOM 5738 C CA . GLU A 1 744 ? -5.623 -10.864 -11.977 1.00 78.75 744 GLU A CA 1
ATOM 5739 C C . GLU A 1 744 ? -4.836 -11.474 -10.791 1.00 78.75 744 GLU A C 1
ATOM 5741 O O . GLU A 1 744 ? -3.894 -12.248 -11.013 1.00 78.75 744 GLU A O 1
ATOM 5746 N N . PRO A 1 745 ? -5.186 -11.138 -9.528 1.00 76.75 745 PRO A N 1
ATOM 5747 C CA . PRO A 1 745 ? -4.554 -11.704 -8.333 1.00 76.75 745 PRO A CA 1
ATOM 5748 C C . PRO A 1 745 ? -4.618 -13.233 -8.255 1.00 76.75 745 PRO A C 1
ATOM 5750 O O . PRO A 1 745 ? -5.589 -13.852 -8.693 1.00 76.75 745 PRO A O 1
ATOM 5753 N N . SER A 1 746 ? -3.611 -13.843 -7.622 1.00 79.69 746 SER A N 1
ATOM 5754 C CA . SER A 1 746 ? -3.542 -15.287 -7.383 1.00 79.69 746 SER A CA 1
ATOM 5755 C C . SER A 1 746 ? -4.761 -15.806 -6.613 1.00 79.69 746 SER A C 1
ATOM 5757 O O . SER A 1 746 ? -5.379 -15.105 -5.808 1.00 79.69 746 SER A O 1
ATOM 5759 N N . ILE A 1 747 ? -5.063 -17.096 -6.795 1.00 79.00 747 ILE A N 1
ATOM 5760 C CA . ILE A 1 747 ? -6.110 -17.794 -6.030 1.00 79.00 747 ILE A CA 1
ATOM 5761 C C . ILE A 1 747 ? -5.875 -17.647 -4.519 1.00 79.00 747 ILE A C 1
ATOM 5763 O O . ILE A 1 747 ? -6.833 -17.510 -3.761 1.00 79.00 747 ILE A O 1
ATOM 5767 N N . GLU A 1 748 ? -4.619 -17.661 -4.072 1.00 78.06 748 GLU A N 1
ATOM 5768 C CA . GLU A 1 748 ? -4.283 -17.559 -2.652 1.00 78.06 748 GLU A CA 1
ATOM 5769 C C . GLU A 1 748 ? -4.503 -16.137 -2.111 1.00 78.06 748 GLU A C 1
ATOM 5771 O O . GLU A 1 748 ? -5.084 -15.980 -1.037 1.00 78.06 748 GLU A O 1
ATOM 5776 N N . LEU A 1 749 ? -4.196 -15.096 -2.896 1.00 80.19 749 LEU A N 1
ATOM 5777 C CA . LEU A 1 749 ? -4.584 -13.717 -2.583 1.00 80.19 749 LEU A CA 1
ATOM 5778 C C . LEU A 1 749 ? -6.100 -13.556 -2.494 1.00 80.19 749 LEU A C 1
ATOM 5780 O O . LEU A 1 749 ? -6.600 -12.947 -1.548 1.00 80.19 749 LEU A O 1
ATOM 5784 N N . MET A 1 750 ? -6.841 -14.136 -3.441 1.00 78.88 750 MET A N 1
ATOM 5785 C CA . MET A 1 750 ? -8.306 -14.110 -3.430 1.00 78.88 750 MET A CA 1
ATOM 5786 C C . MET A 1 750 ? -8.874 -14.845 -2.206 1.00 78.88 750 MET A C 1
ATOM 5788 O O . MET A 1 750 ? -9.825 -14.365 -1.589 1.00 78.88 750 MET A O 1
ATOM 5792 N N . ARG A 1 751 ? -8.273 -15.971 -1.794 1.00 82.56 751 ARG A N 1
ATOM 5793 C CA . ARG A 1 751 ? -8.651 -16.707 -0.572 1.00 82.56 751 ARG A CA 1
ATOM 5794 C C . ARG A 1 751 ? -8.357 -15.923 0.696 1.00 82.56 751 ARG A C 1
ATOM 5796 O O . ARG A 1 751 ? -9.206 -15.880 1.585 1.00 82.56 751 ARG A O 1
ATOM 5803 N N . LEU A 1 752 ? -7.180 -15.311 0.803 1.00 76.81 752 LEU A N 1
ATOM 5804 C CA . LEU A 1 752 ? -6.823 -14.473 1.947 1.00 76.81 752 LEU A CA 1
ATOM 5805 C C . LEU A 1 752 ? -7.711 -13.231 2.009 1.00 76.81 752 LEU A C 1
ATOM 5807 O O . LEU A 1 752 ? -8.121 -12.836 3.097 1.00 76.81 752 LEU A O 1
ATOM 5811 N N . HIS A 1 753 ? -8.091 -12.670 0.861 1.00 91.00 753 HIS A N 1
ATOM 5812 C CA . HIS A 1 753 ? -9.064 -11.587 0.791 1.00 91.00 753 HIS A CA 1
ATOM 5813 C C . HIS A 1 753 ? -10.433 -12.055 1.274 1.00 91.00 753 HIS A C 1
ATOM 5815 O O . HIS A 1 753 ? -11.048 -11.396 2.102 1.00 91.00 753 HIS A O 1
ATOM 5821 N N . GLN A 1 754 ? -10.880 -13.236 0.852 1.00 73.06 754 GLN A N 1
ATOM 5822 C CA . GLN A 1 754 ? -12.131 -13.819 1.325 1.00 73.06 754 GLN A CA 1
ATOM 5823 C C . GLN A 1 754 ? -12.095 -14.115 2.833 1.00 73.06 754 GLN A C 1
ATOM 5825 O O . GLN A 1 754 ? -13.057 -13.809 3.529 1.00 73.06 754 GLN A O 1
ATOM 5830 N N . ARG A 1 755 ? -10.979 -14.625 3.375 1.00 83.75 755 ARG A N 1
ATOM 5831 C CA . ARG A 1 755 ? -10.762 -14.748 4.831 1.00 83.75 755 ARG A CA 1
ATOM 5832 C C . ARG A 1 755 ? -10.820 -13.390 5.527 1.00 83.75 755 ARG A C 1
ATOM 5834 O O . ARG A 1 755 ? -11.453 -13.294 6.571 1.00 83.75 755 ARG A O 1
ATOM 5841 N N . ALA A 1 756 ? -10.208 -12.355 4.951 1.00 73.75 756 ALA A N 1
ATOM 5842 C CA . ALA A 1 756 ? -10.276 -10.994 5.469 1.00 73.75 756 ALA A CA 1
ATOM 5843 C C . ALA A 1 756 ? -11.706 -10.474 5.518 1.00 73.75 756 ALA A C 1
ATOM 5845 O O . ALA A 1 756 ? -12.161 -10.044 6.569 1.00 73.75 756 ALA A O 1
ATOM 5846 N N . LEU A 1 757 ? -12.447 -10.623 4.427 1.00 71.56 757 LEU A N 1
ATOM 5847 C CA . LEU A 1 757 ? -13.851 -10.239 4.352 1.00 71.56 757 LEU A CA 1
ATOM 5848 C C . LEU A 1 757 ? -14.751 -11.027 5.314 1.00 71.56 757 LEU A C 1
ATOM 5850 O O . LEU A 1 757 ? -15.773 -10.500 5.726 1.00 71.56 757 LEU A O 1
ATOM 5854 N N . LEU A 1 758 ? -14.390 -12.264 5.674 1.00 73.56 758 LEU A N 1
ATOM 5855 C CA . LEU A 1 758 ? -15.113 -13.075 6.665 1.00 73.56 758 LEU A CA 1
ATOM 5856 C C . LEU A 1 758 ? -14.732 -12.754 8.120 1.00 73.56 758 LEU A C 1
ATOM 5858 O O . LEU A 1 758 ? -15.452 -13.145 9.034 1.00 73.56 758 LEU A O 1
ATOM 5862 N N . SER A 1 759 ? -13.568 -12.136 8.340 1.00 65.31 759 SER A N 1
ATOM 5863 C CA . SER A 1 759 ? -13.092 -11.695 9.659 1.00 65.31 759 SER A CA 1
ATOM 5864 C C . SER A 1 759 ? -13.442 -10.234 9.972 1.00 65.31 759 SER A C 1
ATOM 5866 O O . SER A 1 759 ? -13.264 -9.824 11.119 1.00 65.31 759 SER A O 1
ATOM 5868 N N . LEU A 1 760 ? -13.891 -9.473 8.966 1.00 64.62 760 LEU A N 1
ATOM 5869 C CA . LEU A 1 760 ? -14.555 -8.167 9.082 1.00 64.62 760 LEU A CA 1
ATOM 5870 C C . LEU A 1 760 ? -16.004 -8.343 9.530 1.00 64.62 760 LEU A C 1
ATOM 5872 O O . LEU A 1 760 ? -16.444 -7.524 10.366 1.00 64.62 760 LEU A O 1
#

Secondary structure (DSSP, 8-state):
-PPPPEEEEE-S-HHHHHHHHHHHHHTT-EEEEESSHHHHHHHHHHS--SEEEEES--SSS-HHHHHHHHHHH-TT-EEEEEESS--HHHHHHHHHTT-SEEEESS--HHHHHHHHHHHHHHHHHHHHHHHHHHHHHHHHHHHHHHHHT---S-HHHHHHHHHHHHHHTT--HHHHHHHHHHHHHHHHHH-S-GGGS-TT--HHHHHHHHHHHHS-SS-HHHHHHHHHTT-----TT-TTHHHHHHHHHHHHHHHHHHHTTS--SSSSHHHHHHHHHHHHHHTTTT-HHHHHHHHHHHHHH--SHHHHHHHHHHHHHHHHTT-HHHHHHHHHHHHHHHTTS-HHHHHHHHHHHHHHHHTT-HHHHHHHHHHHHHHS-TTS-HHHHHHHHHHHHHHH----S-HHHHHHHHTSGGGHHHHHHHHHHHHHHHHHHS-HHHHHHHHHH-HHHHHHHHHTT---HHHHHHHHHHHHHT-GGGHHHHHHHHTSS-HHHHHHHHHHHHTT----SSPPEEEE-BBS-EEEETTEEPPGGGSSSHHHHHHHHHHHTSTTS-B-HHHHHHHHSTT-HHHHHHHHHHHHHHHHHHH-SSSS---EEEETTEEEE-TTS-EEEHHHHHHHHHHHHHHHHHTT-HHHHHHHHHHHHHH--SSBTTT---HHHHHHHHHHHHHHHHHHHHHHHHHHHTT-HHHHHHHHHHHHHH-TT-HHHHHHHHHHHHHTT-HHHHHHHHHHHHHHHHHHTS-PPPHHHHHHHHHHHHH-

Mean predicted aligned error: 21.54 Å

Nearest PDB structures (foldseek):
  7pvk-assembly2_D  TM=6.086E-01  e=2.243E-07  Porphyromonas gingivalis W83
  8tef-assembly2_C  TM=5.801E-01  e=2.199E-06  Flavobacterium johnsoniae UW101
  8p6f-assembly1_B  TM=3.778E-01  e=4.800E-07  Flavobacterium johnsoniae
  8thp-assembly1_A  TM=3.742E-01  e=5.223E-07  Flavobacterium johnsoniae UW101
  8tff-assembly1_A  TM=3.835E-01  e=8.316E-07  Flavobacterium johnsoniae UW101